Protein AF-A0A6A5T5K8-F1 (afdb_monomer)

Sequence (787 aa):
MLSRQLSQASSWRRAPLCLFCSVQRQSQPPQCRLFGATATLLKRPLRAPKVLKVRKTPSKVSSGTPVDAQEKPIHGKTVRKGSSRPLVVSAESAQLADNPLDPQEDVLDKEEVEDGDELHEEDDGKCDPSQPTSLKNALLGGMKERKKRGDKAREKLEISVLYPEHLNFEPVDVDKPPVPMLSYGLDRVLFNPGVYRLQDPRSRVYNFDPYLERIMPVDEFDFDALSEYKTSSKDEDLLALTRRIGAKFTGSTSSMSGILQHFHFVLSNFRKLNHKMLSREFPDPSGRFSKITTGPSAVFLRHKDGVYAIDADKSYDRPNIMSWLGHSLEKLLTTERAEFERYRRSSPDKAPAEDNASRCYHYSKQGSIMMRSQLDAIDPRLPGTGVFDLKTRAVISIRMNHKEHKEGAGYQLRHALGEWESFEREFYDMTRATLLKYSLQVRMGRMDGIFIAYHNIERIFGFQYLSLSEIDAVLHGQKESRLGDQEFKLSIGLVDELLAKATAQFPDTSLRLHFESREGKTPFMYVFAEPVTEDQADEIQNAGVAAQTEFARTVVGVGKDDPVVQAVWQDIQDDVDEQVGEEQGRTPVPDMSSEEVIQQEVAPTSSEGLSEETDQKATSTSDELEAKPVSEGPLMGWTLTVRSLVNGGYVDRPENFEDSDEWKIEYHIKDIPEETRWKLYNALKERRRQLIGQDDEEANKSLKHYRDLIQRYSDRGRKWRKQQDEMNEEKGVQMYRPLGPGSDAAEAVQECVTKEVEEDKVDTTAGESLSQEKKEEVLEGLPASPS

Organism: NCBI:txid706981

InterPro domains:
  IPR013943 Mitochondrial protein Pet127 [PF08634] (229-499)
  IPR013943 Mitochondrial protein Pet127 [PTHR31014] (131-743)

Radius of gyration: 40.91 Å; Cα contacts (8 Å, |Δi|>4): 961; chains: 1; bounding box: 103×145×137 Å

Foldseek 3Di:
DDDDDDDDDDDDDDDDDDDDDDDDDDDDDDDDDDDDDDDDDDDDDDDDDDDDDDDDDDDDDDDDDDDDDDDDDDDDDDDDDDDDDDDDDDDDDDDDDDDDDDDDDDDDDDDDDDDDDDDDDDDDDDDDDDDDDDCVVVPPDDDDDDPPPDDPPDDDFDKDWFFLVPWDWFWDDDDADDFFAFPQPCVVQAPDAAWFFQADLPPRAGATDPVQFFADALQQFQCVLEDDDDFQVRDVVQVVSLVVVQFQEEGELVQVLLLLLQLLCQQFLQDFFDPVVADPQAPPQGSAADPLSQAKFKWKQDFDPSHTYTGGQCLQPAAFPQVSSFVLVLCVRRDDPVQSSLRGPPDPNHHHRDDPSNWTWIWIDIDSYIYIATFSHADPVFPDRRTAAEGEQADPLCVLPRPVLVLLLLFACPDCHHCGSHPSVSVSNCLRYPLSSQLSNCLRRVHQWYKYFYHSNRTTGTIHTDGNQNSCCGSVVGSPCVQVNSSSSVSVVVVSVVVVVLCVVPPSFMWMKMKHWDNDPFIKMKIKTDTDHPVRSCCSNCVNVVSNVVCCCPRSVPCVPPVVVVVVVVVVVVVVVVVVVVVVPDDDDDDDDDDDDDDDDDDDDDDDDDDDDDDDDDDDDDDDDDDQDDPPHDMWMKMKGKWKAKPNRTDSHDHPDDPPITIMMIMGIGTDDPSCRVVVVVVSVVSSCVNSVDDVVVSCVVCVVVSVVSSVSSVVSNVVVVVVVVVCVVVDHHHDADCDPPGPVVVVVVVVVVVVVVVVVVVVVVPPDDDDDDDDDDDDDDDDDDD

pLDDT: mean 72.02, std 28.03, range [21.67, 98.31]

Structure (mmCIF, N/CA/C/O backbone):
data_AF-A0A6A5T5K8-F1
#
_entry.id   AF-A0A6A5T5K8-F1
#
loop_
_atom_site.group_PDB
_atom_site.id
_atom_site.type_symbol
_atom_site.label_atom_id
_atom_site.label_alt_id
_atom_site.label_comp_id
_atom_site.label_asym_id
_atom_site.label_entity_id
_atom_site.label_seq_id
_atom_site.pdbx_PDB_ins_code
_atom_site.Cartn_x
_atom_site.Cartn_y
_atom_site.Cartn_z
_atom_site.occupancy
_atom_site.B_iso_or_equiv
_atom_site.auth_seq_id
_atom_site.auth_comp_id
_atom_site.auth_asym_id
_atom_site.auth_atom_id
_atom_site.pdbx_PDB_model_num
ATOM 1 N N . MET A 1 1 ? 69.505 -18.393 -23.693 1.00 33.72 1 MET A N 1
ATOM 2 C CA . MET A 1 1 ? 69.327 -19.543 -24.611 1.00 33.72 1 MET A CA 1
ATOM 3 C C . MET A 1 1 ? 68.906 -20.738 -23.778 1.00 33.72 1 MET A C 1
ATOM 5 O O . MET A 1 1 ? 69.451 -20.846 -22.689 1.00 33.72 1 MET A O 1
ATOM 9 N N . LEU A 1 2 ? 68.040 -21.617 -24.311 1.00 33.41 2 LEU A N 1
ATOM 10 C CA . LEU A 1 2 ? 67.571 -22.870 -23.679 1.00 33.41 2 LEU A CA 1
ATOM 11 C C . LEU A 1 2 ? 66.758 -22.656 -22.372 1.00 33.41 2 LEU A C 1
ATOM 13 O O . LEU A 1 2 ? 66.927 -21.645 -21.702 1.00 33.41 2 LEU A O 1
ATOM 17 N N . SER A 1 3 ? 65.815 -23.521 -21.984 1.00 33.16 3 SER A N 1
ATOM 18 C CA . SER A 1 3 ? 65.197 -24.680 -22.663 1.00 33.16 3 SER A CA 1
ATOM 19 C C . SER A 1 3 ? 63.711 -24.808 -22.269 1.00 33.16 3 SER A C 1
ATOM 21 O O . SER A 1 3 ? 63.266 -24.244 -21.273 1.00 33.16 3 SER A O 1
ATOM 23 N N . ARG A 1 4 ? 62.926 -25.555 -23.061 1.00 40.19 4 ARG A N 1
ATOM 24 C CA . ARG A 1 4 ? 61.557 -25.975 -22.702 1.00 40.19 4 ARG A CA 1
ATOM 25 C C . ARG A 1 4 ? 61.596 -27.089 -21.651 1.00 40.19 4 ARG A C 1
ATOM 27 O O . ARG A 1 4 ? 62.440 -27.972 -21.776 1.00 40.19 4 ARG A O 1
ATOM 34 N N . GLN A 1 5 ? 60.555 -27.188 -20.823 1.00 34.19 5 GLN A N 1
ATOM 35 C CA . GLN A 1 5 ? 59.871 -28.475 -20.636 1.00 34.19 5 GLN A CA 1
ATOM 36 C C . GLN A 1 5 ? 58.408 -28.302 -20.200 1.00 34.19 5 GLN A C 1
ATOM 38 O O . GLN A 1 5 ? 58.062 -27.362 -19.492 1.00 34.19 5 GLN A O 1
ATOM 43 N N . LEU A 1 6 ? 57.562 -29.217 -20.674 1.00 33.34 6 LEU A N 1
ATOM 44 C CA . LEU A 1 6 ? 56.186 -29.443 -20.227 1.00 33.34 6 LEU A CA 1
ATOM 45 C C . LEU A 1 6 ? 56.184 -30.683 -19.324 1.00 33.34 6 LEU A C 1
ATOM 47 O O . LEU A 1 6 ? 56.977 -31.598 -19.551 1.00 33.34 6 LEU A O 1
ATOM 51 N N . SER A 1 7 ? 55.249 -30.760 -18.382 1.00 31.09 7 SER A N 1
ATOM 52 C CA . SER A 1 7 ? 54.878 -32.003 -17.699 1.00 31.09 7 SER A CA 1
ATOM 53 C C . SER A 1 7 ? 53.368 -32.227 -17.830 1.00 31.09 7 SER A C 1
ATOM 55 O O . SER A 1 7 ? 52.586 -31.279 -17.886 1.00 31.09 7 SER A O 1
ATOM 57 N N . GLN A 1 8 ? 52.968 -33.487 -17.997 1.00 31.59 8 GLN A N 1
ATOM 58 C CA . GLN A 1 8 ? 51.622 -33.867 -18.435 1.00 31.59 8 GLN A CA 1
ATOM 59 C C . GLN A 1 8 ? 50.711 -34.235 -17.258 1.00 31.59 8 GLN A C 1
ATOM 61 O O . GLN A 1 8 ? 51.173 -34.710 -16.220 1.00 31.59 8 GLN A O 1
ATOM 66 N N . ALA A 1 9 ? 49.399 -34.097 -17.459 1.00 29.67 9 ALA A N 1
ATOM 67 C CA . ALA A 1 9 ? 48.412 -34.783 -16.633 1.00 29.67 9 ALA A CA 1
ATOM 68 C C . ALA A 1 9 ? 48.473 -36.305 -16.872 1.00 29.67 9 ALA A C 1
ATOM 70 O O . ALA A 1 9 ? 48.787 -36.755 -17.975 1.00 29.67 9 ALA A O 1
ATOM 71 N N . SER A 1 10 ? 48.125 -37.096 -15.856 1.00 31.12 10 SER A N 1
ATOM 72 C CA . SER A 1 10 ? 47.942 -38.549 -15.969 1.00 31.12 10 SER A CA 1
ATOM 73 C C . SER A 1 10 ? 46.490 -38.931 -15.668 1.00 31.12 10 SER A C 1
ATOM 75 O O . SER A 1 10 ? 45.749 -38.161 -15.059 1.00 31.12 10 SER A O 1
ATOM 77 N N . SER A 1 11 ? 46.054 -40.089 -16.166 1.00 29.77 11 SER A N 1
ATOM 78 C CA . SER A 1 11 ? 44.637 -40.462 -16.248 1.00 29.77 11 SER A CA 1
ATOM 79 C C . SER A 1 11 ? 44.359 -41.825 -15.622 1.00 29.77 11 SER A C 1
ATOM 81 O O . SER A 1 11 ? 45.166 -42.742 -15.744 1.00 29.77 11 SER A O 1
ATOM 83 N N . TRP A 1 12 ? 43.193 -41.962 -14.988 1.00 28.59 12 TRP A N 1
ATOM 84 C CA . TRP A 1 12 ? 42.641 -43.234 -14.515 1.00 28.59 12 TRP A CA 1
ATOM 85 C C . TRP A 1 12 ? 41.161 -43.319 -14.917 1.00 28.59 12 TRP A C 1
ATOM 87 O O . TRP A 1 12 ? 40.440 -42.321 -14.874 1.00 28.59 12 TRP A O 1
ATOM 97 N N . ARG A 1 13 ? 40.704 -44.499 -15.357 1.00 30.45 13 ARG A N 1
ATOM 98 C CA . ARG A 1 13 ? 39.344 -44.744 -15.872 1.00 30.45 13 ARG A CA 1
ATOM 99 C C . ARG A 1 13 ? 38.717 -45.973 -15.203 1.00 30.45 13 ARG A C 1
ATOM 101 O O . ARG A 1 13 ? 39.312 -47.032 -15.319 1.00 30.45 13 ARG A O 1
ATOM 108 N N . ARG A 1 14 ? 37.458 -45.825 -14.746 1.00 33.59 14 ARG A N 1
ATOM 109 C CA . ARG A 1 14 ? 36.351 -46.826 -14.765 1.00 33.59 14 ARG A CA 1
ATOM 110 C C . ARG A 1 14 ? 36.544 -48.157 -13.982 1.00 33.59 14 ARG A C 1
ATOM 112 O O . ARG A 1 14 ? 37.650 -48.643 -13.842 1.00 33.59 14 ARG A O 1
ATOM 119 N N . ALA A 1 15 ? 35.504 -48.846 -13.488 1.00 32.66 15 ALA A N 1
ATOM 120 C CA . ALA A 1 15 ? 34.090 -48.483 -13.263 1.00 32.66 15 ALA A CA 1
ATOM 121 C C . ALA A 1 15 ? 33.456 -49.364 -12.129 1.00 32.66 15 ALA A C 1
ATOM 123 O O . ALA A 1 15 ? 34.042 -49.372 -11.053 1.00 32.66 15 ALA A O 1
ATOM 124 N N . PRO A 1 16 ? 32.270 -50.007 -12.254 1.00 45.50 16 PRO A N 1
ATOM 125 C CA . PRO A 1 16 ? 31.038 -49.515 -11.609 1.00 45.50 16 PRO A CA 1
ATOM 126 C C . PRO A 1 16 ? 30.332 -50.517 -10.665 1.00 45.50 16 PRO A C 1
ATOM 128 O O . PRO A 1 16 ? 30.517 -51.722 -10.805 1.00 45.50 16 PRO A O 1
ATOM 131 N N . LEU A 1 17 ? 29.408 -50.043 -9.808 1.00 32.22 17 LEU A N 1
ATOM 132 C CA . LEU A 1 17 ? 28.395 -50.897 -9.154 1.00 32.22 17 LEU A CA 1
ATOM 133 C C . LEU A 1 17 ? 27.017 -50.223 -8.961 1.00 32.22 17 LEU A C 1
ATOM 135 O O . LEU A 1 17 ? 26.934 -49.060 -8.586 1.00 32.22 17 LEU A O 1
ATOM 139 N N . CYS A 1 18 ? 25.978 -51.030 -9.218 1.00 28.25 18 CYS A N 1
ATOM 140 C CA . CYS A 1 18 ? 24.534 -50.948 -8.923 1.00 28.25 18 CYS A CA 1
ATOM 141 C C . CYS A 1 18 ? 23.799 -49.612 -8.676 1.00 28.25 18 CYS A C 1
ATOM 143 O O . CYS A 1 18 ? 23.981 -48.936 -7.667 1.00 28.25 18 CYS A O 1
ATOM 145 N N . LEU A 1 19 ? 22.755 -49.412 -9.491 1.00 35.38 19 LEU A N 1
ATOM 146 C CA . LEU A 1 19 ? 21.470 -48.840 -9.063 1.00 35.38 19 LEU A CA 1
ATOM 147 C C . LEU A 1 19 ? 20.603 -49.920 -8.372 1.00 35.38 19 LEU A C 1
ATOM 149 O O . LEU A 1 19 ? 20.843 -51.108 -8.562 1.00 35.38 19 LEU A O 1
ATOM 153 N N . PHE A 1 20 ? 19.576 -49.488 -7.627 1.00 34.06 20 PHE A N 1
ATOM 154 C CA . PHE A 1 20 ? 18.622 -50.305 -6.848 1.00 34.06 20 PHE A CA 1
ATOM 155 C C . PHE A 1 20 ? 19.207 -51.152 -5.701 1.00 34.06 20 PHE A C 1
ATOM 157 O O . PHE A 1 20 ? 19.535 -52.322 -5.877 1.00 34.06 20 PHE A O 1
ATOM 164 N N . CYS A 1 21 ? 19.176 -50.605 -4.475 1.00 30.98 21 CYS A N 1
ATOM 165 C CA . CYS A 1 21 ? 18.916 -51.406 -3.272 1.00 30.98 21 CYS A CA 1
ATOM 166 C C . CYS A 1 21 ? 18.447 -50.556 -2.070 1.00 30.98 21 CYS A C 1
ATOM 168 O O . CYS A 1 21 ? 19.047 -49.529 -1.770 1.00 30.98 21 CYS A O 1
ATOM 170 N N . SER A 1 22 ? 17.446 -51.063 -1.336 1.00 30.62 22 SER A N 1
ATOM 171 C CA . SER A 1 22 ? 16.979 -50.652 0.011 1.00 30.62 22 SER A CA 1
ATOM 172 C C . SER A 1 22 ? 16.434 -49.226 0.259 1.00 30.62 22 SER A C 1
ATOM 174 O O . SER A 1 22 ? 16.954 -48.214 -0.193 1.00 30.62 22 SER A O 1
ATOM 176 N N . VAL A 1 23 ? 15.367 -49.184 1.065 1.00 32.12 23 VAL A N 1
ATOM 177 C CA . VAL A 1 23 ? 14.589 -48.018 1.526 1.00 32.12 23 VAL A CA 1
ATOM 178 C C . VAL A 1 23 ? 14.721 -47.892 3.062 1.00 32.12 23 VAL A C 1
ATOM 180 O O . VAL A 1 23 ? 15.108 -48.857 3.713 1.00 32.12 23 VAL A O 1
ATOM 183 N N . GLN A 1 24 ? 14.342 -46.735 3.632 1.00 31.78 24 GLN A N 1
ATOM 184 C CA . GLN A 1 24 ? 14.174 -46.440 5.075 1.00 31.78 24 GLN A CA 1
ATOM 185 C C . GLN A 1 24 ? 15.431 -46.402 5.976 1.00 31.78 24 GLN A C 1
ATOM 187 O O . GLN A 1 24 ? 15.902 -47.427 6.462 1.00 31.78 24 GLN A O 1
ATOM 192 N N . ARG A 1 25 ? 15.796 -45.186 6.423 1.00 27.94 25 ARG A N 1
ATOM 193 C CA . ARG A 1 25 ? 15.703 -44.780 7.849 1.00 27.94 25 ARG A CA 1
ATOM 194 C C . ARG A 1 25 ? 15.870 -43.263 8.044 1.00 27.94 25 ARG A C 1
ATOM 196 O O . ARG A 1 25 ? 16.365 -42.572 7.162 1.00 27.94 25 ARG A O 1
ATOM 203 N N . GLN A 1 26 ? 15.417 -42.759 9.194 1.00 33.88 26 GLN A N 1
ATOM 204 C CA . GLN A 1 26 ? 15.513 -41.353 9.617 1.00 33.88 26 GLN A CA 1
ATOM 205 C C . GLN A 1 26 ? 16.795 -41.107 10.434 1.00 33.88 26 GLN A C 1
ATOM 207 O O . GLN A 1 26 ? 17.109 -41.936 11.287 1.00 33.88 26 GLN A O 1
ATOM 212 N N . SER A 1 27 ? 17.443 -39.941 10.287 1.00 30.08 27 SER A N 1
ATOM 213 C CA . SER A 1 27 ? 18.261 -39.322 11.354 1.00 30.08 27 SER A CA 1
ATOM 214 C C . SER A 1 27 ? 18.699 -37.879 11.033 1.00 30.08 27 SER A C 1
ATOM 216 O O . SER A 1 27 ? 19.443 -37.683 10.082 1.00 30.08 27 SER A O 1
ATOM 218 N N . GLN A 1 28 ? 18.251 -36.934 11.872 1.00 30.20 28 GLN A N 1
ATOM 219 C CA . GLN A 1 28 ? 18.865 -35.675 12.368 1.00 30.20 28 GLN A CA 1
ATOM 220 C C . GLN A 1 28 ? 19.813 -34.790 11.497 1.00 30.20 28 GLN A C 1
ATOM 222 O O . GLN A 1 28 ? 20.666 -35.289 10.769 1.00 30.20 28 GLN A O 1
ATOM 227 N N . PRO A 1 29 ? 19.754 -33.445 11.655 1.00 33.12 29 PRO A N 1
ATOM 228 C CA . PRO A 1 29 ? 20.655 -32.501 10.981 1.00 33.12 29 PRO A CA 1
ATOM 229 C C . PRO A 1 29 ? 22.075 -32.459 11.597 1.00 33.12 29 PRO A C 1
ATOM 231 O O . PRO A 1 29 ? 22.244 -32.733 12.788 1.00 33.12 29 PRO A O 1
ATOM 234 N N . PRO A 1 30 ? 23.111 -32.076 10.823 1.00 32.91 30 PRO A N 1
ATOM 235 C CA . PRO A 1 30 ? 24.502 -32.096 11.278 1.00 32.91 30 PRO A CA 1
ATOM 236 C C . PRO A 1 30 ? 24.889 -30.884 12.144 1.00 32.91 30 PRO A C 1
ATOM 238 O O . PRO A 1 30 ? 24.708 -29.731 11.758 1.00 32.91 30 PRO A O 1
ATOM 241 N N . GLN A 1 31 ? 25.533 -31.145 13.285 1.00 31.05 31 GLN A N 1
ATOM 242 C CA . GLN A 1 31 ? 26.198 -30.122 14.099 1.00 31.05 31 GLN A CA 1
ATOM 243 C C . GLN A 1 31 ? 27.603 -29.810 13.551 1.00 31.05 31 GLN A C 1
ATOM 245 O O . GLN A 1 31 ? 28.507 -30.646 13.630 1.00 31.05 31 GLN A O 1
ATOM 250 N N . CYS A 1 32 ? 27.829 -28.591 13.054 1.00 30.55 32 CYS A N 1
ATOM 251 C CA . CYS A 1 32 ? 29.170 -28.132 12.678 1.00 30.55 32 CYS A CA 1
ATOM 252 C C . CYS A 1 32 ? 30.007 -27.793 13.924 1.00 30.55 32 CYS A C 1
ATOM 254 O O . CYS A 1 32 ? 29.719 -26.834 14.638 1.00 30.55 32 CYS A O 1
ATOM 256 N N . ARG A 1 33 ? 31.069 -28.567 14.177 1.00 27.36 33 ARG A N 1
ATOM 257 C CA . ARG A 1 33 ? 32.023 -28.316 15.272 1.00 27.36 33 ARG A CA 1
ATOM 258 C C . ARG A 1 33 ? 33.012 -27.204 14.914 1.00 27.36 33 ARG A C 1
ATOM 260 O O . ARG A 1 33 ? 33.496 -27.145 13.786 1.00 27.36 33 ARG A O 1
ATOM 267 N N . LEU A 1 34 ? 33.379 -26.385 15.901 1.00 29.38 34 LEU A N 1
ATOM 268 C CA . LEU A 1 34 ? 34.526 -25.482 15.794 1.00 29.38 34 LEU A CA 1
ATOM 269 C C . LEU A 1 34 ? 35.836 -26.287 15.781 1.00 29.38 34 LEU A C 1
ATOM 271 O O . LEU A 1 34 ? 35.976 -27.263 16.519 1.00 29.38 34 LEU A O 1
ATOM 275 N N . PHE A 1 35 ? 36.818 -25.821 15.008 1.00 29.34 35 PHE A N 1
ATOM 276 C CA . PHE A 1 35 ? 38.220 -26.222 15.146 1.00 29.34 35 PHE A CA 1
ATOM 277 C C . PHE A 1 35 ? 38.994 -25.168 15.946 1.00 29.34 35 PHE A C 1
ATOM 279 O O . PHE A 1 35 ? 38.789 -23.968 15.767 1.00 29.34 35 PHE A O 1
ATOM 286 N N . GLY A 1 36 ? 39.903 -25.619 16.810 1.00 26.50 36 GLY A N 1
ATOM 287 C CA . GLY A 1 36 ? 40.754 -24.769 17.641 1.00 26.50 36 GLY A CA 1
ATOM 288 C C . GLY A 1 36 ? 41.979 -25.523 18.166 1.00 26.50 36 GLY A C 1
ATOM 289 O O . GLY A 1 36 ? 42.079 -26.735 17.986 1.00 26.50 36 GLY A O 1
ATOM 290 N N . ALA A 1 37 ? 42.872 -24.785 18.840 1.00 28.83 37 ALA A N 1
ATOM 291 C CA . ALA A 1 37 ? 44.265 -25.140 19.161 1.00 28.83 37 ALA A CA 1
ATOM 292 C C . ALA A 1 37 ? 45.217 -25.112 17.934 1.00 28.83 37 ALA A C 1
ATOM 294 O O . ALA A 1 37 ? 44.794 -25.344 16.808 1.00 28.83 37 ALA A O 1
ATOM 295 N N . THR A 1 38 ? 46.508 -24.779 18.073 1.00 30.12 38 THR A N 1
ATOM 296 C CA . THR A 1 38 ? 47.337 -24.644 19.293 1.00 30.12 38 THR A CA 1
ATOM 297 C C . THR A 1 38 ? 47.999 -23.266 19.471 1.00 30.12 38 THR A C 1
ATOM 299 O O . THR A 1 38 ? 48.244 -22.538 18.513 1.00 30.12 38 THR A O 1
ATOM 302 N N . ALA A 1 39 ? 48.346 -22.940 20.720 1.00 28.47 39 ALA A N 1
ATOM 303 C CA . ALA A 1 39 ? 49.230 -21.829 21.107 1.00 28.47 39 ALA A CA 1
ATOM 304 C C . ALA A 1 39 ? 50.730 -22.236 20.952 1.00 28.47 39 ALA A C 1
ATOM 306 O O . ALA A 1 39 ? 50.993 -23.339 20.478 1.00 28.47 39 ALA A O 1
ATOM 307 N N . THR A 1 40 ? 51.788 -21.470 21.270 1.00 29.25 40 THR A N 1
ATOM 308 C CA . THR A 1 40 ? 52.002 -20.161 21.945 1.00 29.25 40 THR A CA 1
ATOM 309 C C . THR A 1 40 ? 53.419 -19.656 21.578 1.00 29.25 40 THR A C 1
ATOM 311 O O . THR A 1 40 ? 54.244 -20.499 21.241 1.00 29.25 40 THR A O 1
ATOM 314 N N . LEU A 1 41 ? 53.772 -18.363 21.764 1.00 28.30 41 LEU A N 1
ATOM 315 C CA . LEU A 1 41 ? 55.014 -17.931 22.473 1.00 28.30 41 LEU A CA 1
ATOM 316 C C . LEU A 1 41 ? 55.263 -16.399 22.524 1.00 28.30 41 LEU A C 1
ATOM 318 O O . LEU A 1 41 ? 55.021 -15.673 21.571 1.00 28.30 41 LEU A O 1
ATOM 322 N N . LEU A 1 42 ? 55.878 -15.983 23.644 1.00 29.80 42 LEU A N 1
ATOM 323 C CA . LEU A 1 42 ? 56.716 -14.789 23.902 1.00 29.80 42 LEU A CA 1
ATOM 324 C C . LEU A 1 42 ? 56.154 -13.349 23.788 1.00 29.80 42 LEU A C 1
ATOM 326 O O . LEU A 1 42 ? 55.878 -12.803 22.726 1.00 29.80 42 LEU A O 1
ATOM 330 N N . LYS A 1 43 ? 56.170 -12.669 24.946 1.00 29.31 43 LYS A N 1
ATOM 331 C CA . LYS A 1 43 ? 55.925 -11.228 25.150 1.00 29.31 43 LYS A CA 1
ATOM 332 C C . LYS A 1 43 ? 57.154 -10.376 24.775 1.00 29.31 43 LYS A C 1
ATOM 334 O O . LYS A 1 43 ? 58.262 -10.722 25.183 1.00 29.31 43 LYS A O 1
ATOM 339 N N . ARG A 1 44 ? 56.956 -9.183 24.191 1.00 28.89 44 ARG A N 1
ATOM 340 C CA . ARG A 1 44 ? 57.800 -7.977 24.418 1.00 28.89 44 ARG A CA 1
ATOM 341 C C . ARG A 1 44 ? 57.061 -6.687 23.990 1.00 28.89 44 ARG A C 1
ATOM 343 O O . ARG A 1 44 ? 56.252 -6.759 23.070 1.00 28.89 44 ARG A O 1
ATOM 350 N N . PRO A 1 45 ? 57.280 -5.532 24.655 1.00 32.22 45 PRO A N 1
ATOM 351 C CA . PRO A 1 45 ? 56.437 -4.344 24.486 1.00 32.22 45 PRO A CA 1
ATOM 352 C C . PRO A 1 45 ? 56.870 -3.420 23.336 1.00 32.22 45 PRO A C 1
ATOM 354 O O . PRO A 1 45 ? 58.041 -3.369 22.952 1.00 32.22 45 PRO A O 1
ATOM 357 N N . LEU A 1 46 ? 55.913 -2.637 22.833 1.00 29.25 46 LEU A N 1
ATOM 358 C CA . LEU A 1 46 ? 56.104 -1.647 21.770 1.00 29.25 46 LEU A CA 1
ATOM 359 C C . LEU A 1 46 ? 56.948 -0.445 22.233 1.00 29.25 46 LEU A C 1
ATOM 361 O O . LEU A 1 46 ? 56.712 0.134 23.292 1.00 29.25 46 LEU A O 1
ATOM 365 N N . ARG A 1 47 ? 57.897 -0.018 21.390 1.00 25.75 47 ARG A N 1
ATOM 366 C CA . ARG A 1 47 ? 58.566 1.291 21.485 1.00 25.75 47 ARG A CA 1
ATOM 367 C C . ARG A 1 47 ? 57.905 2.275 20.522 1.00 25.75 47 ARG A C 1
ATOM 369 O O . ARG A 1 47 ? 57.743 1.956 19.348 1.00 25.75 47 ARG A O 1
ATOM 376 N N . ALA A 1 48 ? 57.620 3.489 20.986 1.00 34.12 48 ALA A N 1
ATOM 377 C CA . ALA A 1 48 ? 57.184 4.577 20.113 1.00 34.12 48 ALA A CA 1
ATOM 378 C C . ALA A 1 48 ? 58.324 5.037 19.170 1.00 34.12 48 ALA A C 1
ATOM 380 O O . ALA A 1 48 ? 59.462 5.205 19.631 1.00 34.12 48 ALA A O 1
ATOM 381 N N . PRO A 1 49 ? 58.054 5.284 17.873 1.00 29.66 49 PRO A N 1
ATOM 382 C CA . PRO A 1 49 ? 59.031 5.863 16.957 1.00 29.66 49 PRO A CA 1
ATOM 383 C C . PRO A 1 49 ? 59.196 7.369 17.217 1.00 29.66 49 PRO A C 1
ATOM 385 O O . PRO A 1 49 ? 58.224 8.120 17.281 1.00 29.66 49 PRO A O 1
ATOM 388 N N . LYS A 1 50 ? 60.444 7.831 17.349 1.00 26.98 50 LYS A N 1
ATOM 389 C CA . LYS A 1 50 ? 60.769 9.263 17.444 1.00 26.98 50 LYS A CA 1
ATOM 390 C C . LYS A 1 50 ? 60.873 9.895 16.056 1.00 26.98 50 LYS A C 1
ATOM 392 O O . LYS A 1 50 ? 61.352 9.265 15.117 1.00 26.98 50 LYS A O 1
ATOM 397 N N . VAL A 1 51 ? 60.533 11.182 15.972 1.00 29.50 51 VAL A N 1
ATOM 398 C CA . VAL A 1 51 ? 60.855 12.048 14.825 1.00 29.50 51 VAL A CA 1
ATOM 399 C C . VAL A 1 51 ? 62.359 12.004 14.539 1.00 29.50 51 VAL A C 1
ATOM 401 O O . VAL A 1 51 ? 63.166 12.252 15.437 1.00 29.50 51 VAL A O 1
ATOM 404 N N . LEU A 1 52 ? 62.736 11.770 13.279 1.00 26.11 52 LEU A N 1
ATOM 405 C CA . LEU A 1 52 ? 64.120 11.845 12.813 1.00 26.11 52 LEU A CA 1
ATOM 406 C C . LEU A 1 52 ? 64.225 12.742 11.573 1.00 26.11 52 LEU A C 1
ATOM 408 O O . LEU A 1 52 ? 63.532 12.550 10.579 1.00 26.11 52 LEU A O 1
ATOM 412 N N . LYS A 1 53 ? 65.097 13.751 11.656 1.00 26.08 53 LYS A N 1
ATOM 413 C CA . LYS A 1 53 ? 65.413 14.679 10.562 1.00 26.08 53 LYS A CA 1
ATOM 414 C C . LYS A 1 53 ? 66.538 14.095 9.708 1.00 26.08 53 LYS A C 1
ATOM 416 O O . LYS A 1 53 ? 67.542 13.660 10.264 1.00 26.08 53 LYS A O 1
ATOM 421 N N . VAL A 1 54 ? 66.443 14.225 8.386 1.00 27.84 54 VAL A N 1
ATOM 422 C CA . VAL A 1 54 ? 67.582 14.060 7.462 1.00 27.84 54 VAL A CA 1
ATOM 423 C C . VAL A 1 54 ? 67.895 15.415 6.814 1.00 27.84 54 VAL A C 1
ATOM 425 O O . VAL A 1 54 ? 66.995 16.222 6.581 1.00 27.84 54 VAL A O 1
ATOM 428 N N . ARG A 1 55 ? 69.181 15.715 6.583 1.00 24.64 55 ARG A N 1
ATOM 429 C CA . ARG A 1 55 ? 69.667 17.013 6.080 1.00 24.64 55 ARG A CA 1
ATOM 430 C C . ARG A 1 55 ? 70.411 16.869 4.742 1.00 24.64 55 ARG A C 1
ATOM 432 O O . ARG A 1 55 ? 71.453 16.237 4.700 1.00 24.64 55 ARG A O 1
ATOM 439 N N . LYS A 1 56 ? 69.934 17.629 3.747 1.00 27.08 56 LYS A N 1
ATOM 440 C CA . LYS A 1 56 ? 70.702 18.432 2.766 1.00 27.08 56 LYS A CA 1
ATOM 441 C C . LYS A 1 56 ? 71.749 17.785 1.813 1.00 27.08 56 LYS A C 1
ATOM 443 O O . LYS A 1 56 ? 72.901 17.648 2.200 1.00 27.08 56 LYS A O 1
ATOM 448 N N . THR A 1 57 ? 71.402 17.812 0.509 1.00 25.11 57 THR A N 1
ATOM 449 C CA . THR A 1 57 ? 72.197 18.356 -0.648 1.00 25.11 57 THR A CA 1
ATOM 450 C C . THR A 1 57 ? 73.522 17.674 -1.064 1.00 25.11 57 THR A C 1
ATOM 452 O O . THR A 1 57 ? 74.059 16.916 -0.265 1.00 25.11 57 THR A O 1
ATOM 455 N N . PRO A 1 58 ? 74.131 17.987 -2.244 1.00 41.28 58 PRO A N 1
ATOM 456 C CA . PRO A 1 58 ? 73.727 18.861 -3.378 1.00 41.28 58 PRO A CA 1
ATOM 457 C C . PRO A 1 58 ? 73.534 18.041 -4.702 1.00 41.28 58 PRO A C 1
ATOM 459 O O . PRO A 1 58 ? 73.369 16.836 -4.591 1.00 41.28 58 PRO A O 1
ATOM 462 N N . SER A 1 59 ? 73.484 18.537 -5.959 1.00 26.03 59 SER A N 1
ATOM 463 C CA . SER A 1 59 ? 73.854 19.818 -6.617 1.00 26.03 59 SER A CA 1
ATOM 464 C C . SER A 1 59 ? 73.215 20.000 -8.029 1.00 26.03 59 SER A C 1
ATOM 466 O O . SER A 1 59 ? 73.030 19.003 -8.705 1.00 26.03 59 SER A O 1
ATOM 468 N N . LYS A 1 60 ? 73.010 21.273 -8.463 1.00 27.72 60 LYS A N 1
ATOM 469 C CA . LYS A 1 60 ? 73.185 21.906 -9.824 1.00 27.72 60 LYS A CA 1
ATOM 470 C C . LYS A 1 60 ? 72.580 21.230 -11.104 1.00 27.72 60 LYS A C 1
ATOM 472 O O . LYS A 1 60 ? 72.441 20.025 -11.148 1.00 27.72 60 LYS A O 1
ATOM 477 N N . VAL A 1 61 ? 72.220 21.897 -12.222 1.00 26.95 61 VAL A N 1
ATOM 478 C CA . VAL A 1 61 ? 72.506 23.232 -12.839 1.00 26.95 61 VAL A CA 1
ATOM 479 C C . VAL A 1 61 ? 71.196 23.889 -13.393 1.00 26.95 61 VAL A C 1
ATOM 481 O O . VAL A 1 61 ? 70.141 23.268 -13.366 1.00 26.95 61 VAL A O 1
ATOM 484 N N . SER A 1 62 ? 71.265 25.154 -13.846 1.00 28.12 62 SER A N 1
ATOM 485 C CA . SER A 1 62 ? 70.246 26.007 -14.521 1.00 28.12 62 SER A CA 1
ATOM 486 C C . SER A 1 62 ? 69.835 25.536 -15.946 1.00 28.12 62 SER A C 1
ATOM 488 O O . SER A 1 62 ? 70.351 24.517 -16.389 1.00 28.12 62 SER A O 1
ATOM 490 N N . SER A 1 63 ? 68.966 26.182 -16.754 1.00 28.66 63 SER A N 1
ATOM 491 C CA . SER A 1 63 ? 68.403 27.567 -16.863 1.00 28.66 63 SER A CA 1
ATOM 492 C C . SER A 1 63 ? 67.113 27.573 -17.732 1.00 28.66 63 SER A C 1
ATOM 494 O O . SER A 1 63 ? 66.917 26.612 -18.464 1.00 28.66 63 SER A O 1
ATOM 496 N N . GLY A 1 64 ? 66.239 28.596 -17.791 1.00 26.59 64 GLY A N 1
ATOM 497 C CA . GLY A 1 64 ? 66.186 29.918 -17.132 1.00 26.59 64 GLY A CA 1
ATOM 498 C C . GLY A 1 64 ? 64.937 30.753 -17.541 1.00 26.59 64 GLY A C 1
ATOM 499 O O . GLY A 1 64 ? 64.257 30.409 -18.501 1.00 26.59 64 GLY A O 1
ATOM 500 N N . THR A 1 65 ? 64.639 31.817 -16.781 1.00 26.70 65 THR A N 1
ATOM 501 C CA . THR A 1 65 ? 63.513 32.800 -16.891 1.00 26.70 65 THR A CA 1
ATOM 502 C C . THR A 1 65 ? 63.926 34.075 -17.689 1.00 26.70 65 THR A C 1
ATOM 504 O O . THR A 1 65 ? 65.007 33.991 -18.278 1.00 26.70 65 THR A O 1
ATOM 507 N N . PRO A 1 66 ? 63.211 35.247 -17.753 1.00 46.03 66 PRO A N 1
ATOM 508 C CA . PRO A 1 66 ? 62.025 35.806 -17.032 1.00 46.03 66 PRO A CA 1
ATOM 509 C C . PRO A 1 66 ? 60.834 36.174 -17.976 1.00 46.03 66 PRO A C 1
ATOM 511 O O . PRO A 1 66 ? 60.844 35.723 -19.115 1.00 46.03 66 PRO A O 1
ATOM 514 N N . VAL A 1 67 ? 59.709 36.823 -17.607 1.00 30.56 67 VAL A N 1
ATOM 515 C CA . VAL A 1 67 ? 59.422 38.183 -17.042 1.00 30.56 67 VAL A CA 1
ATOM 516 C C . VAL A 1 67 ? 57.906 38.241 -16.701 1.00 30.56 67 VAL A C 1
ATOM 518 O O . VAL A 1 67 ? 57.136 37.675 -17.471 1.00 30.56 67 VAL A O 1
ATOM 521 N N . ASP A 1 68 ? 57.352 38.915 -15.677 1.00 28.17 68 ASP A N 1
ATOM 522 C CA . ASP A 1 68 ? 57.847 39.351 -14.348 1.00 28.17 68 ASP A CA 1
ATOM 523 C C . ASP A 1 68 ? 56.634 39.602 -13.381 1.00 28.17 68 ASP A C 1
ATOM 525 O O . ASP A 1 68 ? 55.675 38.833 -13.461 1.00 28.17 68 ASP A O 1
ATOM 529 N N . ALA A 1 69 ? 56.639 40.587 -12.455 1.00 29.05 69 ALA A N 1
ATOM 530 C CA . ALA A 1 69 ? 55.670 40.685 -11.330 1.00 29.05 69 ALA A CA 1
ATOM 531 C C . ALA A 1 69 ? 55.161 42.118 -10.938 1.00 29.05 69 ALA A C 1
ATOM 533 O O . ALA A 1 69 ? 55.208 43.030 -11.755 1.00 29.05 69 ALA A O 1
ATOM 534 N N . GLN A 1 70 ? 54.708 42.283 -9.667 1.00 30.62 70 GLN A N 1
ATOM 535 C CA . GLN A 1 70 ? 54.234 43.499 -8.930 1.00 30.62 70 GLN A CA 1
ATOM 536 C C . GLN A 1 70 ? 52.715 43.858 -9.024 1.00 30.62 70 GLN A C 1
ATOM 538 O O . GLN A 1 70 ? 52.109 43.666 -10.068 1.00 30.62 70 GLN A O 1
ATOM 543 N N . GLU A 1 71 ? 51.997 44.363 -7.989 1.00 28.23 71 GLU A N 1
ATOM 544 C CA . GLU A 1 71 ? 52.255 44.450 -6.523 1.00 28.23 71 GLU A CA 1
ATOM 545 C C . GLU A 1 71 ? 50.965 44.581 -5.640 1.00 28.23 71 GLU A C 1
ATOM 547 O O . GLU A 1 71 ? 49.857 44.318 -6.099 1.00 28.23 71 GLU A O 1
ATOM 552 N N . LYS A 1 72 ? 51.112 44.919 -4.340 1.00 27.42 72 LYS A N 1
ATOM 553 C CA . LYS A 1 72 ? 50.058 45.154 -3.300 1.00 27.42 72 LYS A CA 1
ATOM 554 C C . LYS A 1 72 ? 50.054 46.667 -2.902 1.00 27.42 72 LYS A C 1
ATOM 556 O O . LYS A 1 72 ? 50.694 47.415 -3.633 1.00 27.42 72 LYS A O 1
ATOM 561 N N . PRO A 1 73 ? 49.529 47.175 -1.746 1.00 41.22 73 PRO A N 1
ATOM 562 C CA . PRO A 1 73 ? 48.574 46.686 -0.723 1.00 41.22 73 PRO A CA 1
ATOM 563 C C . PRO A 1 73 ? 47.475 47.736 -0.341 1.00 41.22 73 PRO A C 1
ATOM 565 O O . PRO A 1 73 ? 47.328 48.751 -1.010 1.00 41.22 73 PRO A O 1
ATOM 568 N N . ILE A 1 74 ? 46.750 47.551 0.782 1.00 30.23 74 ILE A N 1
ATOM 569 C CA . ILE A 1 74 ? 45.862 48.569 1.409 1.00 30.23 74 ILE A CA 1
ATOM 570 C C . ILE A 1 74 ? 46.108 48.680 2.943 1.00 30.23 74 ILE A C 1
ATOM 572 O O . ILE A 1 74 ? 46.470 47.702 3.598 1.00 30.23 74 ILE A O 1
ATOM 576 N N . HIS A 1 75 ? 45.925 49.881 3.515 1.00 32.03 75 HIS A N 1
ATOM 577 C CA . HIS A 1 75 ? 45.810 50.218 4.958 1.00 32.03 75 HIS A CA 1
ATOM 578 C C . HIS A 1 75 ? 44.376 50.744 5.236 1.00 32.03 75 HIS A C 1
ATOM 580 O O . HIS A 1 75 ? 43.760 51.253 4.310 1.00 32.03 75 HIS A O 1
ATOM 586 N N . GLY A 1 76 ? 43.781 50.744 6.440 1.00 26.97 76 GLY A N 1
ATOM 587 C CA . GLY A 1 76 ? 44.166 50.282 7.788 1.00 26.97 76 GLY A CA 1
ATOM 588 C C . GLY A 1 76 ? 43.285 50.962 8.876 1.00 26.97 76 GLY A C 1
ATOM 589 O O . GLY A 1 76 ? 42.589 51.899 8.528 1.00 26.97 76 GLY A O 1
ATOM 590 N N . LYS A 1 77 ? 43.355 50.522 10.158 1.00 29.50 77 LYS A N 1
ATOM 591 C CA . LYS A 1 77 ? 43.130 51.258 11.458 1.00 29.50 77 LYS A CA 1
ATOM 592 C C . LYS A 1 77 ? 41.871 52.187 11.640 1.00 29.50 77 LYS A C 1
ATOM 594 O O . LYS A 1 77 ? 41.509 52.926 10.750 1.00 29.50 77 LYS A O 1
ATOM 599 N N . THR A 1 78 ? 41.181 52.321 12.795 1.00 29.52 78 THR A N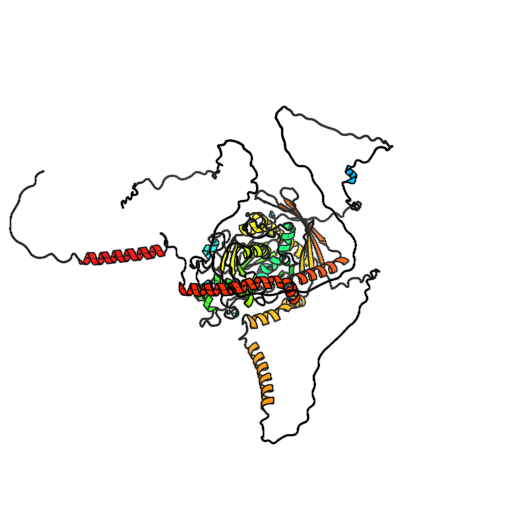 1
ATOM 600 C CA . THR A 1 78 ? 41.484 51.968 14.212 1.00 29.52 78 THR A CA 1
ATOM 601 C C . THR A 1 78 ? 40.257 52.027 15.170 1.00 29.52 78 THR A C 1
ATOM 603 O O . THR A 1 78 ? 39.623 53.066 15.271 1.00 29.52 78 THR A O 1
ATOM 606 N N . VAL A 1 79 ? 40.068 50.978 15.994 1.00 29.45 79 VAL A N 1
ATOM 607 C CA . VAL A 1 79 ? 39.871 50.978 17.481 1.00 29.45 79 VAL A CA 1
ATOM 608 C C . VAL A 1 79 ? 38.749 51.803 18.173 1.00 29.45 79 VAL A C 1
ATOM 610 O O . VAL A 1 79 ? 38.837 53.025 18.233 1.00 29.45 79 VAL A O 1
ATOM 613 N N . ARG A 1 80 ? 37.907 51.122 18.993 1.00 25.86 80 ARG A N 1
ATOM 614 C CA . ARG A 1 80 ? 37.794 51.339 20.471 1.00 25.86 80 ARG A CA 1
ATOM 615 C C . ARG A 1 80 ? 37.137 50.170 21.261 1.00 25.86 80 ARG A C 1
ATOM 617 O O . ARG A 1 80 ? 36.440 49.338 20.705 1.00 25.86 80 ARG A O 1
ATOM 624 N N . LYS A 1 81 ? 37.485 50.129 22.559 1.00 26.66 81 LYS A N 1
ATOM 625 C CA . LYS A 1 81 ? 37.188 49.208 23.700 1.00 26.66 81 LYS A CA 1
ATOM 626 C C . LYS A 1 81 ? 35.712 48.734 23.828 1.00 26.66 81 LYS A C 1
ATOM 628 O O . LYS A 1 81 ? 34.843 49.481 23.412 1.00 26.66 81 LYS A O 1
ATOM 633 N N . GLY A 1 82 ? 35.337 47.625 24.495 1.00 24.88 82 GLY A N 1
ATOM 634 C CA . GLY A 1 82 ? 36.087 46.519 25.137 1.00 24.88 82 GLY A CA 1
ATOM 635 C C . GLY A 1 82 ? 35.573 46.110 26.543 1.00 24.88 82 GLY A C 1
ATOM 636 O O . GLY A 1 82 ? 35.199 46.992 27.306 1.00 24.88 82 GLY A O 1
ATOM 637 N N . SER A 1 83 ? 35.652 44.817 26.918 1.00 25.72 83 SER A N 1
ATOM 638 C CA . SER A 1 83 ? 35.936 44.324 28.296 1.00 25.72 83 SER A CA 1
ATOM 639 C C . SER A 1 83 ? 36.275 42.806 28.338 1.00 25.72 83 SER A C 1
ATOM 641 O O . SER A 1 83 ? 36.222 42.117 27.320 1.00 25.72 83 SER A O 1
ATOM 643 N N . SER A 1 84 ? 36.734 42.308 29.496 1.00 26.36 84 SER A N 1
ATOM 644 C CA . SER A 1 84 ? 37.220 40.935 29.784 1.00 26.36 84 SER A CA 1
ATOM 645 C C . SER A 1 84 ? 36.096 39.878 29.893 1.00 26.36 84 SER A C 1
ATOM 647 O O . SER A 1 84 ? 34.997 40.232 30.295 1.00 26.36 84 SER A O 1
ATOM 649 N N . ARG A 1 85 ? 36.241 38.593 29.497 1.00 26.91 85 ARG A N 1
ATOM 650 C CA . ARG A 1 85 ? 37.199 37.508 29.892 1.00 26.91 85 ARG A CA 1
ATOM 651 C C . ARG A 1 85 ? 37.098 37.065 31.374 1.00 26.91 85 ARG A C 1
ATOM 653 O O . ARG A 1 85 ? 36.936 37.953 32.205 1.00 26.91 85 ARG A O 1
ATOM 660 N N . PRO A 1 86 ? 37.382 35.784 31.736 1.00 38.00 86 PRO A N 1
ATOM 661 C CA . PRO A 1 86 ? 37.592 34.577 30.904 1.00 38.00 86 PRO A CA 1
ATOM 662 C C . PRO A 1 86 ? 36.851 33.297 31.396 1.00 38.00 86 PRO A C 1
ATOM 664 O O . PRO A 1 86 ? 36.282 33.264 32.480 1.00 38.00 86 PRO A O 1
ATOM 667 N N . LEU A 1 87 ? 36.988 32.197 30.645 1.00 24.50 87 LEU A N 1
ATOM 668 C CA . LEU A 1 87 ? 37.024 30.827 31.188 1.00 24.50 87 LEU A CA 1
ATOM 669 C C . LEU A 1 87 ? 38.397 30.215 30.852 1.00 24.50 87 LEU A C 1
ATOM 671 O O . LEU A 1 87 ? 38.973 30.545 29.814 1.00 24.50 87 LEU A O 1
ATOM 675 N N . VAL A 1 88 ? 38.945 29.380 31.741 1.00 25.88 88 VAL A N 1
ATOM 676 C CA . VAL A 1 88 ? 40.314 28.827 31.656 1.00 25.88 88 VAL A CA 1
ATOM 677 C C . VAL A 1 88 ? 40.277 27.302 31.776 1.00 25.88 88 VAL A C 1
ATOM 679 O O . VAL A 1 88 ? 39.433 26.757 32.481 1.00 25.88 88 VAL A O 1
ATOM 682 N N . VAL A 1 89 ? 41.194 26.627 31.077 1.00 27.22 89 VAL A N 1
ATOM 683 C CA . VAL A 1 89 ? 41.328 25.163 31.014 1.00 27.22 89 VAL A CA 1
ATOM 684 C C . VAL A 1 89 ? 42.642 24.720 31.660 1.00 27.22 89 VAL A C 1
ATOM 686 O O . VAL A 1 89 ? 43.701 25.114 31.175 1.00 27.22 89 VAL A O 1
ATOM 689 N N . SER A 1 90 ? 42.564 23.866 32.686 1.00 25.83 90 SER A N 1
ATOM 690 C CA . SER A 1 90 ? 43.618 22.947 33.173 1.00 25.83 90 SER A CA 1
ATOM 691 C C . SER A 1 90 ? 43.128 22.209 34.437 1.00 25.83 90 SER A C 1
ATOM 693 O O . SER A 1 90 ? 42.315 22.761 35.172 1.00 25.83 90 SER A O 1
ATOM 695 N N . ALA A 1 91 ? 43.575 20.998 34.789 1.00 25.72 91 ALA A N 1
ATOM 696 C CA . ALA A 1 91 ? 44.194 19.904 34.023 1.00 25.72 91 ALA A CA 1
ATOM 697 C C . ALA A 1 91 ? 44.107 18.592 34.853 1.00 25.72 91 ALA A C 1
ATOM 699 O O . ALA A 1 91 ? 43.824 18.657 36.043 1.00 25.72 91 ALA A O 1
ATOM 700 N N . GLU A 1 92 ? 44.338 17.444 34.198 1.00 25.72 92 GLU A N 1
ATOM 701 C CA . GLU A 1 92 ? 44.957 16.177 34.676 1.00 25.72 92 GLU A CA 1
ATOM 702 C C . GLU A 1 92 ? 44.784 15.745 36.161 1.00 25.72 92 GLU A C 1
ATOM 704 O O . GLU A 1 92 ? 45.126 16.456 37.099 1.00 25.72 92 GLU A O 1
ATOM 709 N N . SER A 1 93 ? 44.473 14.476 36.462 1.00 25.89 93 SER A N 1
ATOM 710 C CA . SER A 1 93 ? 45.427 13.363 36.253 1.00 25.89 93 SER A CA 1
ATOM 711 C C . SER A 1 93 ? 44.831 11.957 36.490 1.00 25.89 93 SER A C 1
ATOM 713 O O . SER A 1 93 ? 43.791 11.818 37.125 1.00 25.89 93 SER A O 1
ATOM 715 N N . ALA A 1 94 ? 45.623 10.938 36.117 1.00 27.39 94 ALA A N 1
ATOM 716 C CA . ALA A 1 94 ? 45.590 9.525 36.543 1.00 27.39 94 ALA A CA 1
ATOM 717 C C . ALA A 1 94 ? 44.604 8.549 35.854 1.00 27.39 94 ALA A C 1
ATOM 719 O O . ALA A 1 94 ? 43.520 8.902 35.400 1.00 27.39 94 ALA A O 1
ATOM 720 N N . GLN A 1 95 ? 45.057 7.293 35.744 1.00 26.14 95 GLN A N 1
ATOM 721 C CA . GLN A 1 95 ? 44.476 6.184 34.977 1.00 26.14 95 GLN A CA 1
ATOM 722 C C . GLN A 1 95 ? 44.833 4.838 35.642 1.00 26.14 95 GLN A C 1
ATOM 724 O O . GLN A 1 95 ? 45.982 4.707 36.053 1.00 26.14 95 GLN A O 1
ATOM 729 N N . LEU A 1 96 ? 43.927 3.843 35.560 1.00 29.64 96 LEU A N 1
ATOM 730 C CA . LEU A 1 96 ? 44.207 2.385 35.445 1.00 29.64 96 LEU A CA 1
ATOM 731 C C . LEU A 1 96 ? 44.949 1.685 36.633 1.00 29.64 96 LEU A C 1
ATOM 733 O O . LEU A 1 96 ? 45.644 2.328 37.407 1.00 29.64 96 LEU A O 1
ATOM 737 N N . ALA A 1 97 ? 44.853 0.365 36.868 1.00 27.39 97 ALA A N 1
ATOM 738 C CA . ALA A 1 97 ? 44.071 -0.714 36.236 1.00 27.39 97 ALA A CA 1
ATOM 739 C C . ALA A 1 97 ? 43.923 -1.958 37.162 1.00 27.39 97 ALA A C 1
ATOM 741 O O . ALA A 1 97 ? 44.733 -2.154 38.062 1.00 27.39 97 ALA A O 1
ATOM 742 N N . ASP A 1 98 ? 42.916 -2.787 36.852 1.00 25.75 98 ASP A N 1
ATOM 743 C CA . ASP A 1 98 ? 42.868 -4.268 36.850 1.00 25.75 98 ASP A CA 1
ATOM 744 C C . ASP A 1 98 ? 43.325 -5.125 38.066 1.00 25.75 98 ASP A C 1
ATOM 746 O O . ASP A 1 98 ? 44.513 -5.262 38.333 1.00 25.75 98 ASP A O 1
ATOM 750 N N . ASN A 1 99 ? 42.345 -5.814 38.689 1.00 30.44 99 ASN A N 1
ATOM 751 C CA . ASN A 1 99 ? 42.084 -7.282 38.637 1.00 30.44 99 ASN A CA 1
ATOM 752 C C . ASN A 1 99 ? 43.225 -8.327 38.844 1.00 30.44 99 ASN A C 1
ATOM 754 O O . ASN A 1 99 ? 44.388 -8.066 38.558 1.00 30.44 99 ASN A O 1
ATOM 758 N N . PRO A 1 100 ? 42.891 -9.623 39.071 1.00 50.00 100 PRO A N 1
ATOM 759 C CA . PRO A 1 100 ? 41.823 -10.208 39.908 1.00 50.00 100 PRO A CA 1
ATOM 760 C C . PRO A 1 100 ? 42.332 -11.403 40.764 1.00 50.00 100 PRO A C 1
ATOM 762 O O . PRO A 1 100 ? 43.421 -11.920 40.520 1.00 50.00 100 PRO A O 1
ATOM 765 N N . LEU A 1 101 ? 41.513 -11.933 41.682 1.00 26.59 101 LEU A N 1
ATOM 766 C CA . LEU A 1 101 ? 41.646 -13.312 42.191 1.00 26.59 101 LEU A CA 1
ATOM 767 C C . LEU A 1 101 ? 40.279 -13.907 42.564 1.00 26.59 101 LEU A C 1
ATOM 769 O O . LEU A 1 101 ? 39.420 -13.199 43.083 1.00 26.59 101 LEU A O 1
ATOM 773 N N . ASP A 1 102 ? 40.139 -15.208 42.320 1.00 33.38 102 ASP A N 1
ATOM 774 C CA . ASP A 1 102 ? 39.028 -16.094 42.694 1.00 33.38 102 ASP A CA 1
ATOM 775 C C . ASP A 1 102 ? 39.625 -17.502 42.898 1.00 33.38 102 ASP A C 1
ATOM 777 O O . ASP A 1 102 ? 40.509 -17.882 42.116 1.00 33.38 102 ASP A O 1
ATOM 781 N N . PRO A 1 103 ? 39.281 -18.220 43.985 1.00 38.91 103 PRO A N 1
ATOM 782 C CA . PRO A 1 103 ? 39.026 -19.657 43.825 1.00 38.91 103 PRO A CA 1
ATOM 783 C C . PRO A 1 103 ? 37.966 -20.269 44.777 1.00 38.91 103 PRO A C 1
ATOM 785 O O . PRO A 1 103 ? 38.105 -20.185 45.992 1.00 38.91 103 PRO A O 1
ATOM 788 N N . GLN A 1 104 ? 37.019 -21.001 44.169 1.00 27.31 104 GLN A N 1
ATOM 789 C CA . GLN A 1 104 ? 36.549 -22.380 44.475 1.00 27.31 104 GLN A CA 1
ATOM 790 C C . GLN A 1 104 ? 36.099 -22.831 45.892 1.00 27.31 104 GLN A C 1
ATOM 792 O O . GLN A 1 104 ? 36.768 -22.583 46.883 1.00 27.31 104 GLN A O 1
ATOM 797 N N . GLU A 1 105 ? 35.051 -23.685 45.872 1.00 26.55 105 GLU A N 1
ATOM 798 C CA . GLU A 1 105 ? 34.753 -24.845 46.765 1.00 26.55 105 GLU A CA 1
ATOM 799 C C . GLU A 1 105 ? 34.541 -24.560 48.274 1.00 26.55 105 GLU A C 1
ATOM 801 O O . GLU A 1 105 ? 35.406 -24.042 48.965 1.00 26.55 105 GLU A O 1
ATOM 806 N N . ASP A 1 106 ? 33.350 -24.778 48.850 1.00 26.17 106 ASP A N 1
ATOM 807 C CA . ASP A 1 106 ? 32.739 -26.078 49.222 1.00 26.17 106 ASP A CA 1
ATOM 808 C C . ASP A 1 106 ? 31.216 -25.865 49.524 1.00 26.17 106 ASP A C 1
ATOM 810 O O . ASP A 1 106 ? 30.850 -24.769 49.945 1.00 26.17 106 ASP A O 1
ATOM 814 N N . VAL A 1 107 ? 30.217 -26.721 49.219 1.00 27.62 107 VAL A N 1
ATOM 815 C CA . VAL A 1 107 ? 29.944 -28.171 49.457 1.00 27.62 107 VAL A CA 1
ATOM 816 C C . VAL A 1 107 ? 29.030 -28.414 50.689 1.00 27.62 107 VAL A C 1
ATOM 818 O O . VAL A 1 107 ? 29.318 -27.906 51.766 1.00 27.62 107 VAL A O 1
ATOM 821 N N . LEU A 1 108 ? 27.980 -29.253 50.512 1.00 28.92 108 LEU A N 1
ATOM 822 C CA . LEU A 1 108 ? 26.976 -29.745 51.503 1.00 28.92 108 LEU A CA 1
ATOM 823 C C . LEU A 1 108 ? 25.955 -28.705 52.055 1.00 28.92 108 LEU A C 1
ATOM 825 O O . LEU A 1 108 ? 26.270 -27.527 52.151 1.00 28.92 108 LEU A O 1
ATOM 829 N N . ASP A 1 109 ? 24.737 -29.057 52.510 1.00 26.61 109 ASP A N 1
ATOM 830 C CA . ASP A 1 109 ? 23.780 -30.142 52.159 1.00 26.61 109 ASP A CA 1
ATOM 831 C C . ASP A 1 109 ? 22.420 -29.885 52.869 1.00 26.61 109 ASP A C 1
ATOM 833 O O . ASP A 1 109 ? 22.430 -29.249 53.922 1.00 26.61 109 ASP A O 1
ATOM 837 N N . LYS A 1 110 ? 21.318 -30.489 52.383 1.00 29.61 110 LYS A N 1
ATOM 838 C CA . LYS A 1 110 ? 19.977 -30.631 53.037 1.00 29.61 110 LYS A CA 1
ATOM 839 C C . LYS A 1 110 ? 19.149 -29.340 53.219 1.00 29.61 110 LYS A C 1
ATOM 841 O O . LYS A 1 110 ? 19.703 -28.274 53.448 1.00 29.61 110 LYS A O 1
ATOM 846 N N . GLU A 1 111 ? 17.833 -29.290 52.977 1.00 27.09 111 GLU A N 1
ATOM 847 C CA . GLU A 1 111 ? 16.671 -30.193 53.206 1.00 27.09 111 GLU A CA 1
ATOM 848 C C . GLU A 1 111 ? 15.981 -30.023 54.575 1.00 27.09 111 GLU A C 1
ATOM 850 O O . GLU A 1 111 ? 16.632 -29.740 55.575 1.00 27.09 111 GLU A O 1
ATOM 855 N N . GLU A 1 112 ? 14.655 -30.233 54.548 1.00 28.52 112 GLU A N 1
ATOM 856 C CA . GLU A 1 112 ? 13.639 -30.095 55.615 1.00 28.52 112 GLU A CA 1
ATOM 857 C C . GLU A 1 112 ? 13.310 -28.619 56.002 1.00 28.52 112 GLU A C 1
ATOM 859 O O . GLU A 1 112 ? 14.207 -27.797 56.158 1.00 28.52 112 GLU A O 1
ATOM 864 N N . VAL A 1 113 ? 12.059 -28.115 55.918 1.00 26.67 113 VAL A N 1
ATOM 865 C CA . VAL A 1 113 ? 10.753 -28.553 56.499 1.00 26.67 113 VAL A CA 1
ATOM 866 C C . VAL A 1 113 ? 10.734 -28.224 58.010 1.00 26.67 113 VAL A C 1
ATOM 868 O O . VAL A 1 113 ? 11.704 -28.517 58.697 1.00 26.67 113 VAL A O 1
ATOM 871 N N . GLU A 1 114 ? 9.748 -27.525 58.593 1.00 28.70 114 GLU A N 1
ATOM 872 C CA . GLU A 1 114 ? 8.304 -27.420 58.287 1.00 28.70 114 GLU A CA 1
ATOM 873 C C . GLU A 1 114 ? 7.699 -26.020 58.618 1.00 28.70 114 GLU A C 1
ATOM 875 O O . GLU A 1 114 ? 8.421 -25.030 58.740 1.00 28.70 114 GLU A O 1
ATOM 880 N N . ASP A 1 115 ? 6.367 -25.970 58.737 1.00 26.77 115 ASP A N 1
ATOM 881 C CA . ASP A 1 115 ? 5.477 -24.899 59.234 1.00 26.77 115 ASP A CA 1
ATOM 882 C C . ASP A 1 115 ? 5.936 -24.217 60.557 1.00 26.77 115 ASP A C 1
ATOM 884 O O . ASP A 1 115 ? 6.748 -24.756 61.305 1.00 26.77 115 ASP A O 1
ATOM 888 N N . GLY A 1 116 ? 5.431 -23.045 60.972 1.00 26.47 116 GLY A N 1
ATOM 889 C CA . GLY A 1 116 ? 4.371 -22.190 60.421 1.00 26.47 116 GLY A CA 1
ATOM 890 C C . GLY A 1 116 ? 3.862 -21.179 61.469 1.00 26.47 116 GLY A C 1
ATOM 891 O O . GLY A 1 116 ? 4.597 -20.813 62.382 1.00 26.47 116 GLY A O 1
ATOM 892 N N . ASP A 1 117 ? 2.595 -20.786 61.324 1.00 27.66 117 ASP A N 1
ATOM 893 C CA . ASP A 1 117 ? 1.748 -19.990 62.228 1.00 27.66 117 ASP A CA 1
ATOM 894 C C . ASP A 1 117 ? 2.105 -18.534 62.609 1.00 27.66 117 ASP A C 1
ATOM 896 O O . ASP A 1 117 ? 3.226 -18.105 62.873 1.00 27.66 117 ASP A O 1
ATOM 900 N N . GLU A 1 118 ? 1.015 -17.771 62.626 1.00 28.89 118 GLU A N 1
ATOM 901 C CA . GLU A 1 118 ? 0.838 -16.373 62.992 1.00 28.89 118 GLU A CA 1
ATOM 902 C C . GLU A 1 118 ? 1.121 -16.105 64.485 1.00 28.89 118 GLU A C 1
ATOM 904 O O . GLU A 1 118 ? 0.899 -16.969 65.332 1.00 28.89 118 GLU A O 1
ATOM 909 N N . LEU A 1 119 ? 1.434 -14.852 64.845 1.00 27.45 119 LEU A N 1
ATOM 910 C CA . LEU A 1 119 ? 0.428 -13.982 65.485 1.00 27.45 119 LEU A CA 1
ATOM 911 C C . LEU A 1 119 ? 0.900 -12.527 65.671 1.00 27.45 119 LEU A C 1
ATOM 913 O O . LEU A 1 119 ? 2.076 -12.194 65.536 1.00 27.45 119 LEU A O 1
ATOM 917 N N . HIS A 1 120 ? -0.072 -11.654 65.947 1.00 29.23 120 HIS A N 1
ATOM 918 C CA . HIS A 1 120 ? 0.116 -10.251 66.327 1.00 29.23 120 HIS A CA 1
ATOM 919 C C . HIS A 1 120 ? 0.738 -10.104 67.726 1.00 29.23 120 HIS A C 1
ATOM 921 O O . HIS A 1 120 ? 0.405 -10.876 68.618 1.00 29.23 120 HIS A O 1
ATOM 927 N N . GLU A 1 121 ? 1.459 -9.000 67.957 1.00 28.83 121 GLU A N 1
ATOM 928 C CA . GLU A 1 121 ? 0.996 -7.983 68.920 1.00 28.83 121 GLU A CA 1
ATOM 929 C C . GLU A 1 121 ? 1.616 -6.599 68.631 1.00 28.83 121 GLU A C 1
ATOM 931 O O . GLU A 1 121 ? 2.567 -6.475 67.857 1.00 28.83 121 GLU A O 1
ATOM 936 N N . GLU A 1 122 ? 1.001 -5.550 69.179 1.00 29.47 122 GLU A N 1
ATOM 937 C CA . GLU A 1 122 ? 1.344 -4.134 68.976 1.00 29.47 122 GLU A CA 1
ATOM 938 C C . GLU A 1 122 ? 2.019 -3.565 70.239 1.00 29.47 122 GLU A C 1
ATOM 940 O O . GLU A 1 122 ? 1.608 -3.918 71.342 1.00 29.47 122 GLU A O 1
ATOM 945 N N . ASP A 1 123 ? 2.970 -2.630 70.107 1.00 27.91 123 ASP A N 1
ATOM 946 C CA . ASP A 1 123 ? 3.223 -1.627 71.160 1.00 27.91 123 ASP A CA 1
ATOM 947 C C . ASP A 1 123 ? 3.819 -0.323 70.587 1.00 27.91 123 ASP A C 1
ATOM 949 O O . ASP A 1 123 ? 4.475 -0.313 69.540 1.00 27.91 123 ASP A O 1
ATOM 953 N N . ASP A 1 124 ? 3.569 0.787 71.281 1.00 28.81 124 ASP A N 1
ATOM 954 C CA . ASP A 1 124 ? 3.907 2.160 70.896 1.00 28.81 124 ASP A CA 1
ATOM 955 C C . ASP A 1 124 ? 5.266 2.625 71.466 1.00 28.81 124 ASP A C 1
ATOM 957 O O . ASP A 1 124 ? 5.638 2.335 72.602 1.00 28.81 124 ASP A O 1
ATOM 961 N N . GLY A 1 125 ? 5.999 3.466 70.725 1.00 26.45 125 GLY A N 1
ATOM 962 C CA . GLY A 1 125 ? 7.253 4.065 71.212 1.00 26.45 125 GLY A CA 1
ATOM 963 C C . GLY A 1 125 ? 7.705 5.286 70.407 1.00 26.45 125 GLY A C 1
ATOM 964 O O . GLY A 1 125 ? 7.680 5.272 69.176 1.00 26.45 125 GLY A O 1
ATOM 965 N N . LYS A 1 126 ? 8.100 6.380 71.080 1.00 27.19 126 LYS A N 1
ATOM 966 C CA . LYS A 1 126 ? 8.303 7.696 70.439 1.00 27.19 126 LYS A CA 1
ATOM 967 C C . LYS A 1 126 ? 9.442 8.521 71.062 1.00 27.19 126 LYS A C 1
ATOM 969 O O . LYS A 1 126 ? 9.675 8.434 72.263 1.00 27.19 126 LYS A O 1
ATOM 974 N N . CYS A 1 127 ? 10.032 9.399 70.237 1.00 25.02 127 CYS A N 1
ATOM 975 C CA . CYS A 1 127 ? 11.144 10.328 70.530 1.00 25.02 127 CYS A CA 1
ATOM 976 C C . CYS A 1 127 ? 12.527 9.639 70.683 1.00 25.02 127 CYS A C 1
ATOM 978 O O . CYS A 1 127 ? 12.597 8.453 70.977 1.00 25.02 127 CYS A O 1
ATOM 980 N N . ASP A 1 128 ? 13.674 10.287 70.438 1.00 29.03 128 ASP A N 1
ATOM 981 C CA . ASP A 1 128 ? 13.951 11.701 70.103 1.00 29.03 128 ASP A CA 1
ATOM 982 C C . ASP A 1 128 ? 15.160 11.813 69.120 1.00 29.03 128 ASP A C 1
ATOM 984 O O . ASP A 1 128 ? 15.894 10.832 68.965 1.00 29.03 128 ASP A O 1
ATOM 988 N N . PRO A 1 129 ? 15.398 12.938 68.405 1.00 40.69 129 PRO A N 1
ATOM 989 C CA . PRO A 1 129 ? 16.313 12.960 67.258 1.00 40.69 129 PRO A CA 1
ATOM 990 C C . PRO A 1 129 ? 17.732 13.476 67.560 1.00 40.69 129 PRO A C 1
ATOM 992 O O . PRO A 1 129 ? 17.907 14.553 68.124 1.00 40.69 129 PRO A O 1
ATOM 995 N N . SER A 1 130 ? 18.766 12.810 67.026 1.00 31.22 130 SER A N 1
ATOM 996 C CA . SER A 1 130 ? 20.023 13.480 66.634 1.00 31.22 130 SER A CA 1
ATOM 997 C C . SER A 1 130 ? 20.899 12.645 65.682 1.00 31.22 130 SER A C 1
ATOM 999 O O . SER A 1 130 ? 20.834 11.421 65.682 1.00 31.22 130 SER A O 1
ATOM 1001 N N . GLN A 1 131 ? 21.772 13.354 64.946 1.00 33.47 131 GLN A N 1
ATOM 1002 C CA . GLN A 1 131 ? 22.883 12.910 64.072 1.00 33.47 131 GLN A CA 1
ATOM 1003 C C . GLN A 1 131 ? 22.649 12.942 62.538 1.00 33.47 131 GLN A C 1
ATOM 1005 O O . GLN A 1 131 ? 21.507 12.916 62.079 1.00 33.47 131 GLN A O 1
ATOM 1010 N N . PRO A 1 132 ? 23.712 13.209 61.737 1.00 35.88 132 PRO A N 1
ATOM 1011 C CA . PRO A 1 132 ? 23.580 14.075 60.562 1.00 35.88 132 PRO A CA 1
ATOM 1012 C C . PRO A 1 132 ? 23.350 13.360 59.225 1.00 35.88 132 PRO A C 1
ATOM 1014 O O . PRO A 1 132 ? 23.736 12.214 59.001 1.00 35.88 132 PRO A O 1
ATOM 1017 N N . THR A 1 133 ? 22.790 14.113 58.276 1.00 35.12 133 THR A N 1
ATOM 1018 C CA . THR A 1 133 ? 22.559 13.686 56.892 1.00 35.12 133 THR A CA 1
ATOM 1019 C C . THR A 1 133 ? 23.861 13.355 56.158 1.00 35.12 133 THR A C 1
ATOM 1021 O O . THR A 1 133 ? 24.707 14.227 55.952 1.00 35.12 133 THR A O 1
ATOM 1024 N N . SER A 1 134 ? 23.982 12.115 55.681 1.00 40.59 134 SER A N 1
ATOM 1025 C CA . SER A 1 134 ? 25.062 11.687 54.784 1.00 40.59 134 SER A CA 1
ATOM 1026 C C . SER A 1 134 ? 25.088 12.494 53.475 1.00 40.59 134 SER A C 1
ATOM 1028 O O . SER A 1 134 ? 24.036 12.813 52.912 1.00 40.59 134 SER A O 1
ATOM 1030 N N . LEU A 1 135 ? 26.293 12.733 52.932 1.00 36.25 135 LEU A N 1
ATOM 1031 C CA . LEU A 1 135 ? 26.534 13.397 51.635 1.00 36.25 135 LEU A CA 1
ATOM 1032 C C . LEU A 1 135 ? 25.727 12.798 50.467 1.00 36.25 135 LEU A C 1
ATOM 1034 O O . LEU A 1 135 ? 25.494 13.477 49.467 1.00 36.25 135 LEU A O 1
ATOM 1038 N N . LYS A 1 136 ? 25.277 11.542 50.592 1.00 41.78 136 LYS A N 1
ATOM 1039 C CA . LYS A 1 136 ? 24.478 10.824 49.589 1.00 41.78 136 LYS A CA 1
ATOM 1040 C C . LYS A 1 136 ? 23.209 11.588 49.166 1.00 41.78 136 LYS A C 1
ATOM 1042 O O . LYS A 1 136 ? 22.828 11.516 48.001 1.00 41.78 136 LYS A O 1
ATOM 1047 N N . ASN A 1 137 ? 22.616 12.379 50.067 1.00 43.84 137 ASN A N 1
ATOM 1048 C CA . ASN A 1 137 ? 21.405 13.162 49.783 1.00 43.84 137 ASN A CA 1
ATOM 1049 C C . ASN A 1 137 ? 21.673 14.514 49.091 1.00 43.84 137 ASN A C 1
ATOM 1051 O O . ASN A 1 137 ? 20.733 15.131 48.603 1.00 43.84 137 ASN A O 1
ATOM 1055 N N . ALA A 1 138 ? 22.929 14.970 49.005 1.00 40.91 138 ALA A N 1
ATOM 1056 C CA . ALA A 1 138 ? 23.293 16.203 48.295 1.00 40.91 138 ALA A CA 1
ATOM 1057 C C . ALA A 1 138 ? 23.615 15.976 46.802 1.00 40.91 138 ALA A C 1
ATOM 1059 O O . ALA A 1 138 ? 23.629 16.925 46.023 1.00 40.91 138 ALA A O 1
ATOM 1060 N N . LEU A 1 139 ? 23.872 14.724 46.400 1.00 40.50 139 LEU A N 1
ATOM 1061 C CA . LEU A 1 139 ? 24.271 14.349 45.035 1.00 40.50 139 LEU A CA 1
ATOM 1062 C C . LEU A 1 139 ? 23.112 13.836 44.158 1.00 40.50 139 LEU A C 1
ATOM 1064 O O . LEU A 1 139 ? 23.263 13.741 42.942 1.00 40.50 139 LEU A O 1
ATOM 1068 N N . LEU A 1 140 ? 21.946 13.539 44.743 1.00 39.19 140 LEU A N 1
ATOM 1069 C CA . LEU A 1 140 ? 20.741 13.108 44.023 1.00 39.19 140 LEU A CA 1
ATOM 1070 C C . LEU A 1 140 ? 19.789 14.291 43.793 1.00 39.19 140 LEU A C 1
ATOM 1072 O O . LEU A 1 140 ? 18.781 14.468 44.476 1.00 39.19 140 LEU A O 1
ATOM 1076 N N . GLY A 1 141 ? 20.140 15.132 42.821 1.00 30.33 141 GLY A N 1
ATOM 1077 C CA . GLY A 1 141 ? 19.422 16.371 42.532 1.00 30.33 141 GLY A CA 1
ATOM 1078 C C . GLY A 1 141 ? 18.011 16.182 41.958 1.00 30.33 141 GLY A C 1
ATOM 1079 O O . GLY A 1 141 ? 17.843 15.880 40.781 1.00 30.33 141 GLY A O 1
ATOM 1080 N N . GLY A 1 142 ? 16.993 16.522 42.752 1.00 33.12 142 GLY A N 1
ATOM 1081 C CA . GLY A 1 142 ? 15.844 17.276 42.235 1.00 33.12 142 GLY A CA 1
ATOM 1082 C C . GLY A 1 142 ? 14.768 16.532 41.434 1.00 33.12 142 GLY A C 1
ATOM 1083 O O . GLY A 1 142 ? 14.125 17.158 40.588 1.00 33.12 142 GLY A O 1
ATOM 1084 N N . MET A 1 143 ? 14.477 15.258 41.720 1.00 29.67 143 MET A N 1
ATOM 1085 C CA . MET A 1 143 ? 13.172 14.708 41.320 1.00 29.67 143 MET A CA 1
ATOM 1086 C C . MET A 1 143 ? 12.053 15.433 42.082 1.00 29.67 143 MET A C 1
ATOM 1088 O O . MET A 1 143 ? 11.836 15.188 43.265 1.00 29.67 143 MET A O 1
ATOM 1092 N N . LYS A 1 144 ? 11.319 16.323 41.399 1.00 32.25 144 LYS A N 1
ATOM 1093 C CA . LYS A 1 144 ? 10.075 16.894 41.936 1.00 32.25 144 LYS A CA 1
ATOM 1094 C C . LYS A 1 144 ? 9.082 15.763 42.184 1.00 32.25 144 LYS A C 1
ATOM 1096 O O . LYS A 1 144 ? 8.629 15.131 41.228 1.00 32.25 144 LYS A O 1
ATOM 1101 N N . GLU A 1 145 ? 8.712 15.548 43.442 1.00 33.09 145 GLU A N 1
ATOM 1102 C CA . GLU A 1 145 ? 7.673 14.587 43.797 1.00 33.09 145 GLU A CA 1
ATOM 1103 C C . GLU A 1 145 ? 6.375 14.920 43.054 1.00 33.09 145 GLU A C 1
ATOM 1105 O O . GLU A 1 145 ? 5.727 15.948 43.277 1.00 33.09 145 GLU A O 1
ATOM 1110 N N . ARG A 1 146 ? 5.964 14.026 42.151 1.00 35.41 146 ARG A N 1
ATOM 1111 C CA . ARG A 1 146 ? 4.601 14.044 41.627 1.00 35.41 146 ARG A CA 1
ATOM 1112 C C . ARG A 1 146 ? 3.676 13.744 42.799 1.00 35.41 146 ARG A C 1
ATOM 1114 O O . ARG A 1 146 ? 3.637 12.597 43.238 1.00 35.41 146 ARG A O 1
ATOM 1121 N N . LYS A 1 147 ? 2.920 14.751 43.263 1.00 35.19 147 LYS A N 1
ATOM 1122 C CA . LYS A 1 147 ? 1.803 14.572 44.208 1.00 35.19 147 LYS A CA 1
ATOM 1123 C C . LYS A 1 147 ? 1.052 13.290 43.843 1.00 35.19 147 LYS A C 1
ATOM 1125 O O . LYS A 1 147 ? 0.458 13.231 42.761 1.00 35.19 147 LYS A O 1
ATOM 1130 N N . LYS A 1 148 ? 1.064 12.285 44.729 1.00 37.47 148 LYS A N 1
ATOM 1131 C CA . LYS A 1 148 ? 0.154 11.140 44.611 1.00 37.47 148 LYS A CA 1
ATOM 1132 C C . LYS A 1 148 ? -1.257 11.724 44.510 1.00 37.47 148 LYS A C 1
ATOM 1134 O O . LYS A 1 148 ? -1.705 12.407 45.430 1.00 37.47 148 LYS A O 1
ATOM 1139 N N . ARG A 1 149 ? -1.942 11.509 43.381 1.00 42.12 149 ARG A N 1
ATOM 1140 C CA . ARG A 1 149 ? -3.396 11.706 43.327 1.00 42.12 149 ARG A CA 1
ATOM 1141 C C . ARG A 1 149 ? -3.964 10.695 44.318 1.00 42.12 149 ARG A C 1
ATOM 1143 O O . ARG A 1 149 ? -3.807 9.502 44.082 1.00 42.12 149 ARG A O 1
ATOM 1150 N N . GLY A 1 150 ? -4.490 11.189 45.438 1.00 41.91 150 GLY A N 1
ATOM 1151 C CA . GLY A 1 150 ? -4.939 10.349 46.546 1.00 41.91 150 GLY A CA 1
ATOM 1152 C C . GLY A 1 150 ? -6.037 9.379 46.125 1.00 41.91 150 GLY A C 1
ATOM 1153 O O . GLY A 1 150 ? -6.720 9.605 45.121 1.00 41.91 150 GLY A O 1
ATOM 1154 N N . ASP A 1 151 ? -6.193 8.314 46.904 1.00 44.47 151 ASP A N 1
ATOM 1155 C CA . ASP A 1 151 ? -7.051 7.174 46.594 1.00 44.47 151 ASP A CA 1
ATOM 1156 C C . ASP A 1 151 ? -8.547 7.502 46.715 1.00 44.47 151 ASP A C 1
ATOM 1158 O O . ASP A 1 151 ? -9.260 7.054 47.608 1.00 44.47 151 ASP A O 1
ATOM 1162 N N . LYS A 1 152 ? -9.054 8.248 45.728 1.00 53.59 152 LYS A N 1
ATOM 1163 C CA . LYS A 1 152 ? -10.411 8.008 45.244 1.00 53.59 152 LYS A CA 1
ATOM 1164 C C . LYS A 1 152 ? -10.436 6.594 44.668 1.00 53.59 152 LYS A C 1
ATOM 1166 O O . LYS A 1 152 ? -9.607 6.278 43.809 1.00 53.59 152 LYS A O 1
ATOM 1171 N N . ALA A 1 153 ? -11.382 5.774 45.125 1.00 49.72 153 ALA A N 1
ATOM 1172 C CA . ALA A 1 153 ? -11.630 4.454 44.557 1.00 49.72 153 ALA A CA 1
ATOM 1173 C C . ALA A 1 153 ? -11.751 4.579 43.031 1.00 49.72 153 ALA A C 1
ATOM 1175 O O . ALA A 1 153 ? -12.548 5.373 42.527 1.00 49.72 153 ALA A O 1
ATOM 1176 N N . ARG A 1 154 ? -10.894 3.863 42.298 1.00 69.00 154 ARG A N 1
ATOM 1177 C CA . ARG A 1 154 ? -10.858 3.953 40.836 1.00 69.00 154 ARG A CA 1
ATOM 1178 C C . ARG A 1 154 ? -12.054 3.202 40.274 1.00 69.00 154 ARG A C 1
ATOM 1180 O O . ARG A 1 154 ? -12.321 2.078 40.689 1.00 69.00 154 ARG A O 1
ATOM 1187 N N . GLU A 1 155 ? -12.744 3.827 39.329 1.00 74.81 155 GLU A N 1
ATOM 1188 C CA . GLU A 1 155 ? -13.839 3.208 38.583 1.00 74.81 155 GLU A CA 1
ATOM 1189 C C . GLU A 1 155 ? -13.367 1.877 37.981 1.00 74.81 155 GLU A C 1
ATOM 1191 O O . GLU A 1 155 ? -12.284 1.800 37.390 1.00 74.81 155 GLU A O 1
ATOM 1196 N N . LYS A 1 156 ? -14.162 0.816 38.162 1.00 80.19 156 LYS A N 1
ATOM 1197 C CA . LYS A 1 156 ? -13.858 -0.504 37.606 1.00 80.19 156 LYS A CA 1
ATOM 1198 C C . LYS A 1 156 ? -14.012 -0.428 36.088 1.00 80.19 156 LYS A C 1
ATOM 1200 O O . LYS A 1 156 ? -15.131 -0.387 35.587 1.00 80.19 156 LYS A O 1
ATOM 1205 N N . LEU A 1 157 ? -12.887 -0.390 35.379 1.00 87.00 157 LEU A N 1
ATOM 1206 C CA . LEU A 1 157 ? -12.873 -0.350 33.920 1.00 87.00 157 LEU A CA 1
ATOM 1207 C C . LEU A 1 157 ? -13.419 -1.661 33.344 1.00 87.00 157 LEU A C 1
ATOM 1209 O O . LEU A 1 157 ? -13.087 -2.747 33.821 1.00 87.00 157 LEU A O 1
ATOM 1213 N N . GLU A 1 158 ? -14.228 -1.542 32.297 1.00 89.25 158 GLU A N 1
ATOM 1214 C CA . GLU A 1 158 ? -14.644 -2.660 31.455 1.00 89.25 158 GLU A CA 1
ATOM 1215 C C . GLU A 1 158 ? -13.461 -3.069 30.568 1.00 89.25 158 GLU A C 1
ATOM 1217 O O . GLU A 1 158 ? -13.048 -2.315 29.686 1.00 89.25 158 GLU A O 1
ATOM 1222 N N . ILE A 1 159 ? -12.858 -4.220 30.866 1.00 93.06 159 ILE A N 1
ATOM 1223 C CA . ILE A 1 159 ? -11.713 -4.767 30.132 1.00 93.06 159 ILE A CA 1
ATOM 1224 C C . ILE A 1 159 ? -12.190 -6.015 29.401 1.00 93.06 159 ILE A C 1
ATOM 1226 O O . ILE A 1 159 ? -12.598 -6.990 30.035 1.00 93.06 159 ILE A O 1
ATOM 1230 N N . SER A 1 160 ? -12.102 -5.976 28.078 1.00 95.94 160 SER A N 1
ATOM 1231 C CA . SER A 1 160 ? -12.395 -7.105 27.203 1.00 95.94 160 SER A CA 1
ATOM 1232 C C . SER A 1 160 ? -11.113 -7.880 26.892 1.00 95.94 160 SER A C 1
ATOM 1234 O O . SER A 1 160 ? -10.008 -7.335 26.960 1.00 95.94 160 SER A O 1
ATOM 1236 N N . VAL A 1 161 ? -11.248 -9.165 26.550 1.00 96.75 161 VAL A N 1
ATOM 1237 C CA . VAL A 1 161 ? -10.117 -10.053 26.233 1.00 96.75 161 VAL A CA 1
ATOM 1238 C C . VAL A 1 161 ? -10.345 -10.699 24.871 1.00 96.75 161 VAL A C 1
ATOM 1240 O O . VAL A 1 161 ? -11.411 -11.265 24.635 1.00 96.75 161 VAL A O 1
ATOM 1243 N N . LEU A 1 162 ? -9.352 -10.628 23.982 1.00 96.12 162 LEU A N 1
ATOM 1244 C CA . LEU A 1 162 ? -9.410 -11.209 22.638 1.00 96.12 162 LEU A CA 1
ATOM 1245 C C . LEU A 1 162 ? -8.246 -12.181 22.418 1.00 96.12 162 LEU A C 1
ATOM 1247 O O . LEU A 1 162 ? -7.095 -11.880 22.737 1.00 96.12 162 LEU A O 1
ATOM 1251 N N . TYR A 1 163 ? -8.571 -13.346 21.862 1.00 96.62 163 TYR A N 1
ATOM 1252 C CA . TYR A 1 163 ? -7.651 -14.449 21.590 1.00 96.62 163 TYR A CA 1
ATOM 1253 C C . TYR A 1 163 ? -7.525 -14.615 20.062 1.00 96.62 163 TYR A C 1
ATOM 1255 O O . TYR A 1 163 ? -8.556 -14.809 19.412 1.00 96.62 163 TYR A O 1
ATOM 1263 N N . PRO A 1 164 ? -6.319 -14.582 19.460 1.00 94.62 164 PRO A N 1
ATOM 1264 C CA . PRO A 1 164 ? -6.122 -14.781 18.017 1.00 94.62 164 PRO A CA 1
ATOM 1265 C C . PRO A 1 164 ? -6.587 -16.159 17.525 1.00 94.62 164 PRO A C 1
ATOM 1267 O O . PRO A 1 164 ? -6.950 -16.329 16.361 1.00 94.62 164 PRO A O 1
ATOM 1270 N N . GLU A 1 165 ? -6.569 -17.145 18.419 1.00 91.94 165 GLU A N 1
ATOM 1271 C CA . GLU A 1 165 ? -6.973 -18.531 18.172 1.00 91.94 165 GLU A CA 1
ATOM 1272 C C . GLU A 1 165 ? -8.490 -18.673 17.989 1.00 91.94 165 GLU A C 1
ATOM 1274 O O . GLU A 1 165 ? -8.937 -19.507 17.210 1.00 91.94 165 GLU A O 1
ATOM 1279 N N . HIS A 1 166 ? -9.285 -17.806 18.627 1.00 94.62 166 HIS A N 1
ATOM 1280 C CA . HIS A 1 166 ? -10.742 -17.759 18.454 1.00 94.62 166 HIS A CA 1
ATOM 1281 C C . HIS A 1 166 ? -11.171 -16.964 17.203 1.00 94.62 166 HIS A C 1
ATOM 1283 O O . HIS A 1 166 ? -12.363 -16.866 16.911 1.00 94.62 166 HIS A O 1
ATOM 1289 N N . LEU A 1 167 ? -10.223 -16.370 16.468 1.00 96.19 167 LEU A N 1
ATOM 1290 C CA . LEU A 1 167 ? -10.489 -15.566 15.277 1.00 96.19 167 LEU A CA 1
ATOM 1291 C C . LEU A 1 167 ? -10.262 -16.388 14.007 1.00 96.19 167 LEU A C 1
ATOM 1293 O O . LEU A 1 167 ? -9.130 -16.623 13.577 1.00 96.19 167 LEU A O 1
ATOM 1297 N N . ASN A 1 168 ? -11.360 -16.806 13.383 1.00 94.69 168 ASN A N 1
ATOM 1298 C CA . ASN A 1 168 ? -11.341 -17.528 12.115 1.00 94.69 168 ASN A CA 1
ATOM 1299 C C . ASN A 1 168 ? -11.273 -16.539 10.946 1.00 94.69 168 ASN A C 1
ATOM 1301 O O . ASN A 1 168 ? -12.224 -15.800 10.703 1.00 94.69 168 ASN A O 1
ATOM 1305 N N . PHE A 1 169 ? -10.143 -16.547 10.235 1.00 96.06 169 PHE A N 1
ATOM 1306 C CA . PHE A 1 169 ? -9.964 -15.866 8.955 1.00 96.06 169 PHE A CA 1
ATOM 1307 C C . PHE A 1 169 ? -10.044 -16.917 7.844 1.00 96.06 169 PHE A C 1
ATOM 1309 O O . PHE A 1 169 ? -9.124 -17.714 7.643 1.00 96.06 169 PHE A O 1
ATOM 1316 N N . GLU A 1 170 ? -11.194 -16.966 7.187 1.00 94.50 170 GLU A N 1
ATOM 1317 C CA . GLU A 1 170 ? -11.665 -18.080 6.361 1.00 94.50 170 GLU A CA 1
ATOM 1318 C C . GLU A 1 170 ? -11.904 -17.625 4.907 1.00 94.50 170 GLU A C 1
ATOM 1320 O O . GLU A 1 170 ? -12.282 -16.471 4.683 1.00 94.50 170 GLU A O 1
ATOM 1325 N N . PRO A 1 171 ? -11.635 -18.480 3.899 1.00 95.00 171 PRO A N 1
ATOM 1326 C CA . PRO A 1 171 ? -11.920 -18.147 2.509 1.00 95.00 171 PRO A CA 1
ATOM 1327 C C . PRO A 1 171 ? -13.430 -18.171 2.263 1.00 95.00 171 PRO A C 1
ATOM 1329 O O . PRO A 1 171 ? -14.174 -18.902 2.916 1.00 95.00 171 PRO A O 1
ATOM 1332 N N . VAL A 1 172 ? -13.873 -17.396 1.281 1.00 93.25 172 VAL A N 1
ATOM 1333 C CA . VAL A 1 172 ? -15.239 -17.438 0.766 1.00 93.25 172 VAL A CA 1
ATOM 1334 C C . VAL A 1 172 ? -15.172 -17.947 -0.666 1.00 93.25 172 VAL A C 1
ATOM 1336 O O . VAL A 1 172 ? -14.790 -17.216 -1.581 1.00 93.25 172 VAL A O 1
ATOM 1339 N N . ASP A 1 173 ? -15.521 -19.220 -0.838 1.00 87.81 173 ASP A N 1
ATOM 1340 C CA . ASP A 1 173 ? -15.463 -19.884 -2.135 1.00 87.81 173 ASP A CA 1
ATOM 1341 C C . ASP A 1 173 ? -16.496 -19.289 -3.103 1.00 87.81 173 ASP A C 1
ATOM 1343 O O . ASP A 1 173 ? -17.704 -19.231 -2.839 1.00 87.81 173 ASP A O 1
ATOM 1347 N N . VAL A 1 174 ? -15.989 -18.850 -4.251 1.00 87.12 174 VAL A N 1
ATOM 1348 C CA . VAL A 1 174 ? -16.743 -18.379 -5.411 1.00 87.12 174 VAL A CA 1
ATOM 1349 C C . VAL A 1 174 ? -16.092 -18.953 -6.664 1.00 87.12 174 VAL A C 1
ATOM 1351 O O . VAL A 1 174 ? -14.885 -19.206 -6.675 1.00 87.12 174 VAL A O 1
ATOM 1354 N N . ASP A 1 175 ? -16.881 -19.142 -7.719 1.00 84.06 175 ASP A N 1
ATOM 1355 C CA . ASP A 1 175 ? -16.312 -19.377 -9.045 1.00 84.06 175 ASP A CA 1
ATOM 1356 C C . ASP A 1 175 ? -15.595 -18.105 -9.524 1.00 84.06 175 ASP A C 1
ATOM 1358 O O . ASP A 1 175 ? -16.016 -16.991 -9.192 1.00 84.06 175 ASP A O 1
ATOM 1362 N N . LYS A 1 176 ? -14.475 -18.258 -10.234 1.00 82.56 176 LYS A N 1
ATOM 1363 C CA . LYS A 1 176 ? -13.581 -17.143 -10.573 1.00 82.56 176 LYS A CA 1
ATOM 1364 C C . LYS A 1 176 ? -12.792 -17.406 -11.861 1.00 82.56 176 LYS A C 1
ATOM 1366 O O . LYS A 1 176 ? -12.422 -18.554 -12.115 1.00 82.56 176 LYS A O 1
ATOM 1371 N N . PRO A 1 177 ? -12.486 -16.364 -12.657 1.00 84.50 177 PRO A N 1
ATOM 1372 C CA . PRO A 1 177 ? -11.663 -16.512 -13.853 1.00 84.50 177 PRO A CA 1
ATOM 1373 C C . PRO A 1 177 ? -10.243 -17.000 -13.507 1.00 84.50 177 PRO A C 1
ATOM 1375 O O . PRO A 1 177 ? -9.790 -16.847 -12.365 1.00 84.50 177 PRO A O 1
ATOM 1378 N N . PRO A 1 178 ? -9.509 -17.581 -14.475 1.00 86.25 178 PRO A N 1
ATOM 1379 C CA . PRO A 1 178 ? -8.117 -17.959 -14.267 1.00 86.25 178 PRO A CA 1
ATOM 1380 C C . PRO A 1 178 ? -7.270 -16.726 -13.923 1.00 86.25 178 PRO A C 1
ATOM 1382 O O . PRO A 1 178 ? -7.282 -15.733 -14.647 1.00 86.25 178 PRO A O 1
ATOM 1385 N N . VAL A 1 179 ? -6.509 -16.805 -12.829 1.00 90.19 179 VAL A N 1
ATOM 1386 C CA . VAL A 1 179 ? -5.496 -15.796 -12.478 1.00 90.19 179 VAL A CA 1
ATOM 1387 C C . VAL A 1 179 ? -4.356 -15.889 -13.507 1.00 90.19 179 VAL A C 1
ATOM 1389 O O . VAL A 1 179 ? -3.916 -17.009 -13.787 1.00 90.19 179 VAL A O 1
ATOM 1392 N N . PRO A 1 180 ? -3.865 -14.773 -14.077 1.00 92.69 180 PRO A N 1
ATOM 1393 C CA . PRO A 1 180 ? -2.778 -14.810 -15.050 1.00 92.69 180 PRO A CA 1
ATOM 1394 C C . PRO A 1 180 ? -1.438 -15.199 -14.406 1.00 92.69 180 PRO A C 1
ATOM 1396 O O . PRO A 1 180 ? -1.249 -15.124 -13.191 1.00 92.69 180 PRO A O 1
ATOM 1399 N N . MET A 1 181 ? -0.481 -15.601 -15.241 1.00 94.81 181 MET A N 1
ATOM 1400 C CA . MET A 1 181 ? 0.896 -15.898 -14.833 1.00 94.81 181 MET A CA 1
ATOM 1401 C C . MET A 1 181 ? 1.849 -14.788 -15.294 1.00 94.81 181 MET A C 1
ATOM 1403 O O . MET A 1 181 ? 1.503 -13.968 -16.142 1.00 94.81 181 MET A O 1
ATOM 1407 N N . LEU A 1 182 ? 3.070 -14.763 -14.752 1.00 96.19 182 LEU A N 1
ATOM 1408 C CA . LEU A 1 182 ? 4.114 -13.848 -15.222 1.00 96.19 182 LEU A CA 1
ATOM 1409 C C . LEU A 1 182 ? 4.598 -14.207 -16.635 1.00 96.19 182 LEU A C 1
ATOM 1411 O O . LEU A 1 182 ? 4.937 -15.355 -16.922 1.00 96.19 182 LEU A O 1
ATOM 1415 N N . SER A 1 183 ? 4.705 -13.187 -17.482 1.00 94.69 183 SER A N 1
ATOM 1416 C CA . SER A 1 183 ? 5.207 -13.274 -18.856 1.00 94.69 183 SER A CA 1
ATOM 1417 C C . SER A 1 183 ? 6.740 -13.078 -18.925 1.00 94.69 183 SER A C 1
ATOM 1419 O O . SER A 1 183 ? 7.418 -12.938 -17.904 1.00 94.69 183 SER A O 1
ATOM 1421 N N . TYR A 1 184 ? 7.320 -13.093 -20.131 1.00 94.38 184 TYR A N 1
ATOM 1422 C CA . TYR A 1 184 ? 8.736 -12.781 -20.439 1.00 94.38 184 TYR A CA 1
ATOM 1423 C C . TYR A 1 184 ? 9.823 -13.554 -19.646 1.00 94.38 184 TYR A C 1
ATOM 1425 O O . TYR A 1 184 ? 10.976 -13.116 -19.587 1.00 94.38 184 TYR A O 1
ATOM 1433 N N . GLY A 1 185 ? 9.488 -14.694 -19.028 1.00 92.12 185 GLY A N 1
ATOM 1434 C CA . GLY A 1 185 ? 10.407 -15.456 -18.166 1.00 92.12 185 GLY A CA 1
ATOM 1435 C C . GLY A 1 185 ? 10.713 -14.781 -16.820 1.00 92.12 185 GLY A C 1
ATOM 1436 O O . GLY A 1 185 ? 11.767 -15.022 -16.224 1.00 92.12 185 GLY A O 1
ATOM 1437 N N . LEU A 1 186 ? 9.818 -13.900 -16.357 1.00 96.06 186 LEU A N 1
ATOM 1438 C CA . LEU A 1 186 ? 9.923 -13.194 -15.075 1.00 96.06 186 LEU A CA 1
ATOM 1439 C C . LEU A 1 186 ? 9.644 -14.104 -13.866 1.00 96.06 186 LEU A C 1
ATOM 1441 O O . LEU A 1 186 ? 10.019 -13.760 -12.745 1.00 96.06 186 LEU A O 1
ATOM 1445 N N . ASP A 1 187 ? 9.067 -15.287 -14.085 1.00 94.62 187 ASP A N 1
ATOM 1446 C CA . ASP A 1 187 ? 8.860 -16.335 -13.076 1.00 94.62 187 ASP A CA 1
ATOM 1447 C C . ASP A 1 187 ? 10.149 -16.690 -12.310 1.00 94.62 187 ASP A C 1
ATOM 1449 O O . ASP A 1 187 ? 10.133 -16.940 -11.107 1.00 94.62 187 ASP A O 1
ATOM 1453 N N . ARG A 1 188 ? 11.303 -16.615 -12.982 1.00 92.75 188 ARG A N 1
ATOM 1454 C CA . ARG A 1 188 ? 12.638 -16.834 -12.404 1.00 92.75 188 ARG A CA 1
ATOM 1455 C C . ARG A 1 188 ? 12.961 -15.948 -11.198 1.00 92.75 188 ARG A C 1
ATOM 1457 O O . ARG A 1 188 ? 13.807 -16.330 -10.386 1.00 92.75 188 ARG A O 1
ATOM 1464 N N . VAL A 1 189 ? 12.313 -14.789 -11.082 1.00 96.69 189 VAL A N 1
ATOM 1465 C CA . VAL A 1 189 ? 12.474 -13.843 -9.966 1.00 96.69 189 VAL A CA 1
ATOM 1466 C C . VAL A 1 189 ? 11.817 -14.373 -8.685 1.00 96.69 189 VAL A C 1
ATOM 1468 O O . VAL A 1 189 ? 12.299 -14.075 -7.598 1.00 96.69 189 VAL A O 1
ATOM 1471 N N . LEU A 1 190 ? 10.757 -15.184 -8.797 1.00 96.75 190 LEU A N 1
ATOM 1472 C CA . LEU A 1 190 ? 9.992 -15.708 -7.657 1.00 96.75 190 LEU A CA 1
ATOM 1473 C C . LEU A 1 190 ? 10.823 -16.670 -6.790 1.00 96.75 190 LEU A C 1
ATOM 1475 O O . LEU A 1 190 ? 10.709 -16.684 -5.569 1.00 96.75 190 LEU A O 1
ATOM 1479 N N . PHE A 1 191 ? 11.693 -17.461 -7.424 1.00 94.31 191 PHE A N 1
ATOM 1480 C CA . PHE A 1 191 ? 12.401 -18.581 -6.787 1.00 94.31 191 PHE A CA 1
ATOM 1481 C C . PHE A 1 191 ? 13.812 -18.242 -6.285 1.00 94.31 191 PHE A C 1
ATOM 1483 O O . PHE A 1 191 ? 14.526 -19.133 -5.826 1.00 94.31 191 PHE A O 1
ATOM 1490 N N . ASN A 1 192 ? 14.247 -16.982 -6.395 1.00 87.00 192 ASN A N 1
ATOM 1491 C CA . ASN A 1 192 ? 15.616 -16.577 -6.081 1.00 87.00 192 ASN A CA 1
ATOM 1492 C C . ASN A 1 192 ? 15.645 -15.243 -5.310 1.00 87.00 192 ASN A C 1
ATOM 1494 O O . ASN A 1 192 ? 15.141 -14.242 -5.818 1.00 87.00 192 ASN A O 1
ATOM 1498 N N . PRO A 1 193 ? 16.273 -15.177 -4.121 1.00 86.81 193 PRO A N 1
ATOM 1499 C CA . PRO A 1 193 ? 16.257 -13.972 -3.299 1.00 86.81 193 PRO A CA 1
ATOM 1500 C C . PRO A 1 193 ? 17.128 -12.850 -3.882 1.00 86.81 193 PRO A C 1
ATOM 1502 O O . PRO A 1 193 ? 18.243 -13.077 -4.357 1.00 86.81 193 PRO A O 1
ATOM 1505 N N . GLY A 1 194 ? 16.653 -11.610 -3.749 1.00 90.81 194 GLY A N 1
ATOM 1506 C CA . GLY A 1 194 ? 17.381 -10.400 -4.136 1.00 90.81 194 GLY A CA 1
ATOM 1507 C C . GLY A 1 194 ? 16.880 -9.754 -5.430 1.00 90.81 194 GLY A C 1
ATOM 1508 O O . GLY A 1 194 ? 15.735 -9.930 -5.835 1.00 90.81 194 GLY A O 1
ATOM 1509 N N . VAL A 1 195 ? 17.732 -8.929 -6.047 1.00 94.94 195 VAL A N 1
ATOM 1510 C CA . VAL A 1 195 ? 17.339 -8.050 -7.160 1.00 94.94 195 VAL A CA 1
ATOM 1511 C C . VAL A 1 195 ? 17.832 -8.572 -8.507 1.00 94.94 195 VAL A C 1
ATOM 1513 O O . VAL A 1 195 ? 19.032 -8.620 -8.788 1.00 94.94 195 VAL A O 1
ATOM 1516 N N . TYR A 1 196 ? 16.873 -8.842 -9.382 1.00 95.31 196 TYR A N 1
ATOM 1517 C CA . TYR A 1 196 ? 17.046 -9.272 -10.760 1.00 95.31 196 TYR A CA 1
ATOM 1518 C C . TYR A 1 196 ? 17.074 -8.075 -11.710 1.00 95.31 196 TYR A C 1
ATOM 1520 O O . TYR A 1 196 ? 16.047 -7.627 -12.214 1.00 95.31 196 TYR A O 1
ATOM 1528 N N . ARG A 1 197 ? 18.270 -7.537 -11.971 1.00 95.62 197 ARG A N 1
ATOM 1529 C CA . ARG A 1 197 ? 18.467 -6.466 -12.966 1.00 95.62 197 ARG A CA 1
ATOM 1530 C C . ARG A 1 197 ? 17.980 -6.896 -14.347 1.00 95.62 197 ARG A C 1
ATOM 1532 O O . ARG A 1 197 ? 18.263 -8.015 -14.768 1.00 95.62 197 ARG A O 1
ATOM 1539 N N . LEU A 1 198 ? 17.367 -5.977 -15.090 1.00 95.75 198 LEU A N 1
ATOM 1540 C CA . LEU A 1 198 ? 16.956 -6.234 -16.470 1.00 95.75 198 LEU A CA 1
ATOM 1541 C C . LEU A 1 198 ? 18.163 -6.419 -17.412 1.00 95.75 198 LEU A C 1
ATOM 1543 O O . LEU A 1 198 ? 18.167 -7.341 -18.222 1.00 95.75 198 LEU A O 1
ATOM 1547 N N . GLN A 1 199 ? 19.215 -5.608 -17.249 1.00 94.56 199 GLN A N 1
ATOM 1548 C CA . GLN A 1 199 ? 20.491 -5.714 -17.972 1.00 94.56 199 GLN A CA 1
ATOM 1549 C C . GLN A 1 199 ? 21.667 -5.767 -16.975 1.00 94.56 199 GLN A C 1
ATOM 1551 O O . GLN A 1 199 ? 21.697 -4.995 -16.011 1.00 94.56 199 GLN A O 1
ATOM 1556 N N . ASP A 1 200 ? 22.657 -6.646 -17.185 1.00 92.44 200 ASP A N 1
ATOM 1557 C CA . ASP A 1 200 ? 23.931 -6.587 -16.444 1.00 92.44 200 ASP A CA 1
ATOM 1558 C C . ASP A 1 200 ? 24.742 -5.367 -16.926 1.00 92.44 200 ASP A C 1
ATOM 1560 O O . ASP A 1 200 ? 25.172 -5.357 -18.081 1.00 92.44 200 ASP A O 1
ATOM 1564 N N . PRO A 1 201 ? 25.030 -4.358 -16.079 1.00 88.75 201 PRO A N 1
ATOM 1565 C CA . PRO A 1 201 ? 25.772 -3.166 -16.499 1.00 88.75 201 PRO A CA 1
ATOM 1566 C C . PRO A 1 201 ? 27.215 -3.459 -16.945 1.00 88.75 201 PRO A C 1
ATOM 1568 O O . PRO A 1 201 ? 27.825 -2.624 -17.612 1.00 88.75 201 PRO A O 1
ATOM 1571 N N . ARG A 1 202 ? 27.787 -4.615 -16.575 1.00 90.31 202 ARG A N 1
ATOM 1572 C CA . ARG A 1 202 ? 29.168 -4.993 -16.911 1.00 90.31 202 ARG A CA 1
ATOM 1573 C C . ARG A 1 202 ? 29.260 -5.680 -18.274 1.00 90.31 202 ARG A C 1
ATOM 1575 O O . ARG A 1 202 ? 30.093 -5.287 -19.086 1.00 90.31 202 ARG A O 1
ATOM 1582 N N . SER A 1 203 ? 28.448 -6.711 -18.525 1.00 91.50 203 SER A N 1
ATOM 1583 C CA . SER A 1 203 ? 28.451 -7.434 -19.810 1.00 91.50 203 SER A CA 1
ATOM 1584 C C . SER A 1 203 ? 27.531 -6.827 -20.871 1.00 91.50 203 SER A C 1
ATOM 1586 O O . SER A 1 203 ? 27.804 -7.008 -22.053 1.00 91.50 203 SER A O 1
ATOM 1588 N N . ARG A 1 204 ? 26.490 -6.085 -20.459 1.00 90.19 204 ARG A N 1
ATOM 1589 C CA . ARG A 1 204 ? 25.367 -5.589 -21.283 1.00 90.19 204 ARG A CA 1
ATOM 1590 C C . ARG A 1 204 ? 24.442 -6.673 -21.839 1.00 90.19 204 ARG A C 1
ATOM 1592 O O . ARG A 1 204 ? 23.574 -6.381 -22.656 1.00 90.19 204 ARG A O 1
ATOM 1599 N N . VAL A 1 205 ? 24.559 -7.896 -21.332 1.00 92.88 205 VAL A N 1
ATOM 1600 C CA . VAL A 1 205 ? 23.583 -8.956 -21.584 1.00 92.88 205 VAL A CA 1
ATOM 1601 C C . VAL A 1 205 ? 22.306 -8.670 -20.777 1.00 92.88 205 VAL A C 1
ATOM 1603 O O . VAL A 1 205 ? 22.377 -8.331 -19.592 1.00 92.88 205 VAL A O 1
ATOM 1606 N N . TYR A 1 206 ? 21.144 -8.774 -21.422 1.00 95.00 206 TYR A N 1
ATOM 1607 C CA . TYR A 1 206 ? 19.824 -8.675 -20.792 1.00 95.00 206 TYR A CA 1
ATOM 1608 C C . TYR A 1 206 ? 19.433 -10.014 -20.155 1.00 95.00 206 TYR A C 1
ATOM 1610 O O . TYR A 1 206 ? 19.607 -11.062 -20.771 1.00 95.00 206 TYR A O 1
ATOM 1618 N N . ASN A 1 207 ? 18.897 -9.996 -18.934 1.00 94.56 207 ASN A N 1
ATOM 1619 C CA . ASN A 1 207 ? 18.479 -11.209 -18.215 1.00 94.56 207 ASN A CA 1
ATOM 1620 C C . ASN A 1 207 ? 17.044 -11.654 -18.561 1.00 94.56 207 ASN A C 1
ATOM 1622 O O . ASN A 1 207 ? 16.706 -12.818 -18.359 1.00 94.56 207 ASN A O 1
ATOM 1626 N N . PHE A 1 208 ? 16.233 -10.734 -19.092 1.00 95.19 208 PHE A N 1
ATOM 1627 C CA . PHE A 1 208 ? 14.854 -10.931 -19.562 1.00 95.19 208 PHE A CA 1
ATOM 1628 C C . PHE A 1 208 ? 14.696 -10.266 -20.940 1.00 95.19 208 PHE A C 1
ATOM 1630 O O . PHE A 1 208 ? 15.686 -9.786 -21.497 1.00 95.19 208 PHE A O 1
ATOM 1637 N N . ASP A 1 209 ? 13.486 -10.236 -21.506 1.00 94.25 209 ASP A N 1
ATOM 1638 C CA . ASP A 1 209 ? 13.245 -9.598 -22.808 1.00 94.25 209 ASP A CA 1
ATOM 1639 C C . ASP A 1 209 ? 13.624 -8.093 -22.782 1.00 94.25 209 ASP A C 1
ATOM 1641 O O . ASP A 1 209 ? 13.084 -7.341 -21.962 1.00 94.25 209 ASP A O 1
ATOM 1645 N N . PRO A 1 210 ? 14.522 -7.623 -23.674 1.00 93.81 210 PRO A N 1
ATOM 1646 C CA . PRO A 1 210 ? 14.858 -6.206 -23.837 1.00 93.81 210 PRO A CA 1
ATOM 1647 C C . PRO A 1 210 ? 13.654 -5.285 -24.095 1.00 93.81 210 PRO A C 1
ATOM 1649 O O . PRO A 1 210 ? 13.743 -4.091 -23.812 1.00 93.81 210 PRO A O 1
ATOM 1652 N N . TYR A 1 211 ? 12.530 -5.815 -24.594 1.00 94.69 211 TYR A N 1
ATOM 1653 C CA . TYR A 1 211 ? 11.264 -5.090 -24.745 1.00 94.69 211 TYR A CA 1
ATOM 1654 C C . TYR A 1 211 ? 10.811 -4.425 -23.435 1.00 94.69 211 TYR A C 1
ATOM 1656 O O . TYR A 1 211 ? 10.366 -3.280 -23.453 1.00 94.69 211 TYR A O 1
ATOM 1664 N N . LEU A 1 212 ? 11.035 -5.084 -22.291 1.00 95.62 212 LEU A N 1
ATOM 1665 C CA . LEU A 1 212 ? 10.699 -4.561 -20.963 1.00 95.62 212 LEU A CA 1
ATOM 1666 C C . LEU A 1 212 ? 11.524 -3.327 -20.553 1.00 95.62 212 LEU A C 1
ATOM 1668 O O . LEU A 1 212 ? 11.213 -2.709 -19.535 1.00 95.62 212 LEU A O 1
ATOM 1672 N N . GLU A 1 213 ? 12.591 -2.957 -21.278 1.00 94.88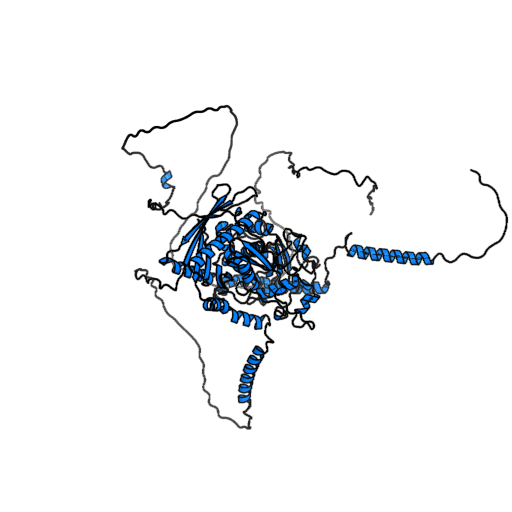 213 GLU A N 1
ATOM 1673 C CA . GLU A 1 213 ? 13.431 -1.828 -20.863 1.00 94.88 213 GLU A CA 1
ATOM 1674 C C . GLU A 1 213 ? 12.704 -0.493 -21.003 1.00 94.88 213 GLU A C 1
ATOM 1676 O O . GLU A 1 213 ? 12.907 0.367 -20.152 1.00 94.88 213 GLU A O 1
ATOM 1681 N N . ARG A 1 214 ? 11.872 -0.299 -22.032 1.00 94.44 214 ARG A N 1
ATOM 1682 C CA . ARG A 1 214 ? 11.167 0.969 -22.273 1.00 94.44 214 ARG A CA 1
ATOM 1683 C C . ARG A 1 214 ? 9.691 0.814 -21.930 1.00 94.44 214 ARG A C 1
ATOM 1685 O O . ARG A 1 214 ? 9.013 -0.044 -22.479 1.00 94.44 214 ARG A O 1
ATOM 1692 N N . ILE A 1 215 ? 9.205 1.659 -21.028 1.00 94.94 215 ILE A N 1
ATOM 1693 C CA . ILE A 1 215 ? 7.799 1.666 -20.612 1.00 94.94 215 ILE A CA 1
ATOM 1694 C C . ILE A 1 215 ? 6.986 2.413 -21.675 1.00 94.94 215 ILE A C 1
ATOM 1696 O O . ILE A 1 215 ? 7.429 3.455 -22.159 1.00 94.94 215 ILE A O 1
ATOM 1700 N N . MET A 1 216 ? 5.809 1.892 -22.043 1.00 93.62 216 MET A N 1
ATOM 1701 C CA . MET A 1 216 ? 4.896 2.599 -22.948 1.00 93.62 216 MET A CA 1
ATOM 1702 C C . MET A 1 216 ? 4.428 3.909 -22.279 1.00 93.62 216 MET A C 1
ATOM 1704 O O . MET A 1 216 ? 3.976 3.861 -21.131 1.00 93.62 216 MET A O 1
ATOM 1708 N N . PRO A 1 217 ? 4.538 5.075 -22.944 1.00 90.38 217 PRO A N 1
ATOM 1709 C CA . PRO A 1 217 ? 4.030 6.336 -22.411 1.00 90.38 217 PRO A CA 1
ATOM 1710 C C . PRO A 1 217 ? 2.538 6.266 -22.066 1.00 90.38 217 PRO A C 1
ATOM 1712 O O . PRO A 1 217 ? 1.757 5.598 -22.743 1.00 90.38 217 PRO A O 1
ATOM 1715 N N . VAL A 1 218 ? 2.123 6.984 -21.020 1.00 87.94 218 VAL A N 1
ATOM 1716 C CA . VAL A 1 218 ? 0.718 6.983 -20.568 1.00 87.94 218 VAL A CA 1
ATOM 1717 C C . VAL A 1 218 ? -0.242 7.579 -21.598 1.00 87.94 218 VAL A C 1
ATOM 1719 O O . VAL A 1 218 ? -1.402 7.199 -21.626 1.00 87.94 218 VAL A O 1
ATOM 1722 N N . ASP A 1 219 ? 0.254 8.467 -22.454 1.00 87.31 219 ASP A N 1
ATOM 1723 C CA . ASP A 1 219 ? -0.449 9.070 -23.583 1.00 87.31 219 ASP A CA 1
ATOM 1724 C C . ASP A 1 219 ? -0.451 8.192 -24.851 1.00 87.31 219 ASP A C 1
ATOM 1726 O O . ASP A 1 219 ? -1.263 8.422 -25.748 1.00 87.31 219 ASP A O 1
ATOM 1730 N N . GLU A 1 220 ? 0.390 7.152 -24.911 1.00 90.56 220 GLU A N 1
ATOM 1731 C CA . GLU A 1 220 ? 0.340 6.102 -25.941 1.00 90.56 220 GLU A CA 1
ATOM 1732 C C . GLU A 1 220 ? -0.608 4.946 -25.574 1.00 90.56 220 GLU A C 1
ATOM 1734 O O . GLU A 1 220 ? -1.112 4.278 -26.477 1.00 90.56 220 GLU A O 1
ATOM 1739 N N . PHE A 1 221 ? -0.847 4.691 -24.283 1.00 90.75 221 PHE A N 1
ATOM 1740 C CA . PHE A 1 221 ? -1.625 3.543 -23.805 1.00 90.75 221 PHE A CA 1
ATOM 1741 C C . PHE A 1 221 ? -3.141 3.826 -23.785 1.00 90.75 221 PHE A C 1
ATOM 1743 O O . PHE A 1 221 ? -3.604 4.867 -23.309 1.00 90.75 221 PHE A O 1
ATOM 1750 N N . ASP A 1 222 ? -3.929 2.881 -24.296 1.00 89.00 222 ASP A N 1
ATOM 1751 C CA . ASP A 1 222 ? -5.389 2.931 -24.398 1.00 89.00 222 ASP A CA 1
ATOM 1752 C C . ASP A 1 222 ? -6.034 2.453 -23.088 1.00 89.00 222 ASP A C 1
ATOM 1754 O O . ASP A 1 222 ? -6.539 1.337 -22.962 1.00 89.00 222 ASP A O 1
ATOM 1758 N N . PHE A 1 223 ? -5.962 3.309 -22.065 1.00 85.56 223 PHE A N 1
ATOM 1759 C CA . PHE A 1 223 ? -6.558 3.048 -20.750 1.00 85.56 223 PHE A CA 1
ATOM 1760 C C . PHE A 1 223 ? -8.082 2.895 -20.792 1.00 85.56 223 PHE A C 1
ATOM 1762 O O . PHE A 1 223 ? -8.645 2.285 -19.888 1.00 85.56 223 PHE A O 1
ATOM 1769 N N . ASP A 1 224 ? -8.735 3.401 -21.840 1.00 84.25 224 ASP A N 1
ATOM 1770 C CA . ASP A 1 224 ? -10.178 3.288 -22.058 1.00 84.25 224 ASP A CA 1
ATOM 1771 C C . ASP A 1 224 ? -10.606 1.838 -22.399 1.00 84.25 224 ASP A C 1
ATOM 1773 O O . ASP A 1 224 ? -11.788 1.508 -22.329 1.00 84.25 224 ASP A O 1
ATOM 1777 N N . ALA A 1 225 ? -9.650 0.951 -22.721 1.00 83.94 225 ALA A N 1
ATOM 1778 C CA . ALA A 1 225 ? -9.875 -0.485 -22.908 1.00 83.94 225 ALA A CA 1
ATOM 1779 C C . ALA A 1 225 ? -9.741 -1.323 -21.616 1.00 83.94 225 ALA A C 1
ATOM 1781 O O . ALA A 1 225 ? -10.065 -2.513 -21.639 1.00 83.94 225 ALA A O 1
ATOM 1782 N N . LEU A 1 226 ? -9.263 -0.746 -20.504 1.00 82.31 226 LEU A N 1
ATOM 1783 C CA . LEU A 1 226 ? -9.142 -1.451 -19.221 1.00 82.31 226 LEU A CA 1
ATOM 1784 C C . LEU A 1 226 ? -10.428 -1.361 -18.391 1.00 82.31 226 LEU A C 1
ATOM 1786 O O . LEU A 1 226 ? -11.123 -0.347 -18.372 1.00 82.31 226 LEU A O 1
ATOM 1790 N N . SER A 1 227 ? -10.690 -2.414 -17.622 1.00 75.25 227 SER A N 1
ATOM 1791 C CA . SER A 1 227 ? -11.815 -2.492 -16.681 1.00 75.25 227 SER A CA 1
ATOM 1792 C C . SER A 1 227 ? -11.731 -1.427 -15.563 1.00 75.25 227 SER A C 1
ATOM 1794 O O . SER A 1 227 ? -10.655 -1.192 -15.007 1.00 75.25 227 SER A O 1
ATOM 1796 N N . GLU A 1 228 ? -12.849 -0.788 -15.184 1.00 70.62 228 GLU A N 1
ATOM 1797 C CA . GLU A 1 228 ? -12.863 0.293 -14.174 1.00 70.62 228 GLU A CA 1
ATOM 1798 C C . GLU A 1 228 ? -12.538 -0.217 -12.752 1.00 70.62 228 GLU A C 1
ATOM 1800 O O . GLU A 1 228 ? -12.966 -1.291 -12.321 1.00 70.62 228 GLU A O 1
ATOM 1805 N N . TYR A 1 229 ? -11.818 0.585 -11.960 1.00 73.56 229 TYR A N 1
ATOM 1806 C CA . TYR A 1 229 ? -11.607 0.308 -10.539 1.00 73.56 229 TYR A CA 1
ATOM 1807 C C . TYR A 1 229 ? -12.891 0.546 -9.711 1.00 73.56 229 TYR A C 1
ATOM 1809 O O . TYR A 1 229 ? -13.241 1.680 -9.378 1.00 73.56 229 TYR A O 1
ATOM 1817 N N . LYS A 1 230 ? -13.561 -0.536 -9.293 1.00 78.31 230 LYS A N 1
ATOM 1818 C CA . LYS A 1 230 ? -14.746 -0.478 -8.414 1.00 78.31 230 LYS A CA 1
ATOM 1819 C C . LYS A 1 230 ? -14.385 -0.309 -6.930 1.00 78.31 230 LYS A C 1
ATOM 1821 O O . LYS A 1 230 ? -13.664 -1.136 -6.359 1.00 78.31 230 LYS A O 1
ATOM 1826 N N . THR A 1 231 ? -14.952 0.706 -6.273 1.00 85.19 231 THR A N 1
ATOM 1827 C CA . THR A 1 231 ? -14.958 0.855 -4.801 1.00 85.19 231 THR A CA 1
ATOM 1828 C C . THR A 1 231 ? -15.892 -0.160 -4.131 1.00 85.19 231 THR A C 1
ATOM 1830 O O . THR A 1 231 ? -16.739 -0.755 -4.794 1.00 85.19 231 THR A O 1
ATOM 1833 N N . SER A 1 232 ? -15.760 -0.362 -2.816 1.00 88.12 232 SER A N 1
ATOM 1834 C CA . SER A 1 232 ? -16.542 -1.361 -2.070 1.00 88.12 232 SER A CA 1
ATOM 1835 C C . SER A 1 232 ? -18.045 -1.048 -2.099 1.00 88.12 232 SER A C 1
ATOM 1837 O O . SER A 1 232 ? -18.863 -1.958 -2.150 1.00 88.12 232 SER A O 1
ATOM 1839 N N . SER A 1 233 ? -18.410 0.240 -2.098 1.00 89.06 233 SER A N 1
ATOM 1840 C CA . SER A 1 233 ? -19.803 0.715 -2.185 1.00 89.06 233 SER A CA 1
ATOM 1841 C C . SER A 1 233 ? -20.417 0.720 -3.592 1.00 89.06 233 SER A C 1
ATOM 1843 O O . SER A 1 233 ? -21.599 1.031 -3.718 1.00 89.06 233 SER A O 1
ATOM 1845 N N . LYS A 1 234 ? -19.625 0.417 -4.633 1.00 87.94 234 LYS A N 1
ATOM 1846 C CA . LYS A 1 234 ? -20.041 0.348 -6.050 1.00 87.94 234 LYS A CA 1
ATOM 1847 C C . LYS A 1 234 ? -19.897 -1.063 -6.644 1.00 87.94 234 LYS A C 1
ATOM 1849 O O . LYS A 1 234 ? -20.025 -1.249 -7.852 1.00 87.94 234 LYS A O 1
ATOM 1854 N N . ASP A 1 235 ? -19.574 -2.049 -5.813 1.00 89.31 235 ASP A N 1
ATOM 1855 C CA . ASP A 1 235 ? -19.432 -3.449 -6.201 1.00 89.31 235 ASP A CA 1
ATOM 1856 C C . ASP A 1 235 ? -20.670 -4.228 -5.738 1.00 89.31 235 ASP A C 1
ATOM 1858 O O . ASP A 1 235 ? -20.729 -4.731 -4.614 1.00 89.31 235 ASP A O 1
ATOM 1862 N N . GLU A 1 236 ? -21.684 -4.291 -6.604 1.00 90.81 236 GLU A N 1
ATOM 1863 C CA . GLU A 1 236 ? -22.930 -5.008 -6.315 1.00 90.81 236 GLU A CA 1
ATOM 1864 C C . GLU A 1 236 ? -22.727 -6.516 -6.138 1.00 90.81 236 GLU A C 1
ATOM 1866 O O . GLU A 1 236 ? -23.464 -7.132 -5.369 1.00 90.81 236 GLU A O 1
ATOM 1871 N N . ASP A 1 237 ? -21.705 -7.112 -6.760 1.00 89.94 237 ASP A N 1
ATOM 1872 C CA . ASP A 1 237 ? -21.382 -8.531 -6.593 1.00 89.94 237 ASP A CA 1
ATOM 1873 C C . ASP A 1 237 ? -20.833 -8.789 -5.181 1.00 89.94 237 ASP A C 1
ATOM 1875 O O . ASP A 1 237 ? -21.288 -9.701 -4.483 1.00 89.94 237 ASP A O 1
ATOM 1879 N N . LEU A 1 238 ? -19.928 -7.927 -4.698 1.00 91.25 238 LEU A N 1
ATOM 1880 C CA . LEU A 1 238 ? -19.456 -7.935 -3.309 1.00 91.25 238 LEU A CA 1
ATOM 1881 C C . LEU A 1 238 ? -20.589 -7.638 -2.316 1.00 91.25 238 LEU A C 1
ATOM 1883 O O . LEU A 1 238 ? -20.680 -8.312 -1.287 1.00 91.25 238 LEU A O 1
ATOM 1887 N N . LEU A 1 239 ? -21.461 -6.664 -2.591 1.00 94.06 239 LEU A N 1
ATOM 1888 C CA . LEU A 1 239 ? -22.601 -6.348 -1.723 1.00 94.06 239 LEU A CA 1
ATOM 1889 C C . LEU A 1 239 ? -23.593 -7.520 -1.667 1.00 94.06 239 LEU A C 1
ATOM 1891 O O . LEU A 1 239 ? -24.003 -7.924 -0.578 1.00 94.06 239 LEU A O 1
ATOM 1895 N N . ALA A 1 240 ? -23.939 -8.131 -2.802 1.00 93.44 240 ALA A N 1
ATOM 1896 C CA . ALA A 1 240 ? -24.789 -9.319 -2.870 1.00 93.44 240 ALA A CA 1
ATOM 1897 C C . ALA A 1 240 ? -24.161 -10.525 -2.153 1.00 93.44 240 ALA A C 1
ATOM 1899 O O . ALA A 1 240 ? -24.846 -11.197 -1.380 1.00 93.44 240 ALA A O 1
ATOM 1900 N N . LEU A 1 241 ? -22.858 -10.768 -2.330 1.00 93.19 241 LEU A N 1
ATOM 1901 C CA . LEU A 1 241 ? -22.109 -11.809 -1.618 1.00 93.19 241 LEU A CA 1
ATOM 1902 C C . LEU A 1 241 ? -22.097 -11.574 -0.098 1.00 93.19 241 LEU A C 1
ATOM 1904 O O . LEU A 1 241 ? -22.293 -12.514 0.674 1.00 93.19 241 LEU A O 1
ATOM 1908 N N . THR A 1 242 ? -21.919 -10.321 0.328 1.00 95.12 242 THR A N 1
ATOM 1909 C CA . THR A 1 242 ? -21.937 -9.914 1.742 1.00 95.12 242 THR A CA 1
ATOM 1910 C C . THR A 1 242 ? -23.318 -10.171 2.358 1.00 95.12 242 THR A C 1
ATOM 1912 O O . THR A 1 242 ? -23.407 -10.877 3.366 1.00 95.12 242 THR A O 1
ATOM 1915 N N . ARG A 1 243 ? -24.397 -9.707 1.698 1.00 94.94 243 ARG A N 1
ATOM 1916 C CA . ARG A 1 243 ? -25.797 -9.980 2.084 1.00 94.94 243 ARG A CA 1
ATOM 1917 C C . ARG A 1 243 ? -26.071 -11.496 2.156 1.00 94.94 243 ARG A C 1
ATOM 1919 O O . ARG A 1 243 ? -26.623 -11.968 3.145 1.00 94.94 243 ARG A O 1
ATOM 1926 N N . ARG A 1 244 ? -25.630 -12.275 1.154 1.00 93.69 244 ARG A N 1
ATOM 1927 C CA . ARG A 1 244 ? -25.812 -13.745 1.060 1.00 93.69 244 ARG A CA 1
ATOM 1928 C C . ARG A 1 244 ? -25.169 -14.520 2.214 1.00 93.69 244 ARG A C 1
ATOM 1930 O O . ARG A 1 244 ? -25.667 -15.579 2.580 1.00 93.69 244 ARG A O 1
ATOM 1937 N N . ILE A 1 245 ? -24.061 -14.017 2.757 1.00 93.25 245 ILE A N 1
ATOM 1938 C CA . ILE A 1 245 ? -23.276 -14.673 3.817 1.00 93.25 245 ILE A CA 1
ATOM 1939 C C . ILE A 1 245 ? -23.636 -14.142 5.220 1.00 93.25 245 ILE A C 1
ATOM 1941 O O . ILE A 1 245 ? -23.188 -14.694 6.223 1.00 93.25 245 ILE A O 1
ATOM 1945 N N . GLY A 1 246 ? -24.482 -13.110 5.314 1.00 93.62 246 GLY A N 1
ATOM 1946 C CA . GLY A 1 246 ? -24.892 -12.519 6.592 1.00 93.62 246 GLY A CA 1
ATOM 1947 C C . GLY A 1 246 ? -23.788 -11.709 7.280 1.00 93.62 246 GLY A C 1
ATOM 1948 O O . GLY A 1 246 ? -23.830 -11.519 8.494 1.00 93.62 246 GLY A O 1
ATOM 1949 N N . ALA A 1 247 ? -22.791 -11.245 6.522 1.00 95.31 247 ALA A N 1
ATOM 1950 C CA . ALA A 1 247 ? -21.806 -10.284 7.007 1.00 95.31 247 ALA A CA 1
ATOM 1951 C C . ALA A 1 247 ? -22.426 -8.872 7.049 1.00 95.31 247 ALA A C 1
ATOM 1953 O O . ALA A 1 247 ? -23.263 -8.533 6.212 1.00 95.31 247 ALA A O 1
ATOM 1954 N N . LYS A 1 248 ? -22.028 -8.047 8.025 1.00 96.31 248 LYS A N 1
ATOM 1955 C CA . LYS A 1 248 ? -22.539 -6.674 8.194 1.00 96.31 248 LYS A CA 1
ATOM 1956 C C . LYS A 1 248 ? -21.654 -5.646 7.495 1.00 96.31 248 LYS A C 1
ATOM 1958 O O . LYS A 1 248 ? -22.161 -4.670 6.943 1.00 96.31 248 LYS A O 1
ATOM 1963 N N . PHE A 1 249 ? -20.343 -5.866 7.518 1.00 97.44 249 PHE A N 1
ATOM 1964 C CA . PHE A 1 249 ? -19.350 -4.963 6.945 1.00 97.44 249 PHE A CA 1
ATOM 1965 C C . PHE A 1 249 ? -18.699 -5.587 5.717 1.00 97.44 249 PHE A C 1
ATOM 1967 O O . PHE A 1 249 ? -18.502 -6.801 5.657 1.00 97.44 249 PHE A O 1
ATOM 1974 N N . THR A 1 250 ? -18.323 -4.757 4.749 1.00 96.62 250 THR A N 1
ATOM 1975 C CA . THR A 1 250 ? -17.599 -5.210 3.560 1.00 96.62 250 THR A CA 1
ATOM 1976 C C . THR A 1 250 ? -16.545 -4.203 3.128 1.00 96.62 250 THR A C 1
ATOM 1978 O O . THR A 1 250 ? -16.755 -3.001 3.259 1.00 96.62 250 THR A O 1
ATOM 1981 N N . GLY A 1 251 ? -15.392 -4.656 2.644 1.00 94.50 251 GLY A N 1
ATOM 1982 C CA . GLY A 1 251 ? -14.279 -3.773 2.302 1.00 94.50 251 GLY A CA 1
ATOM 1983 C C . GLY A 1 251 ? -13.318 -4.363 1.280 1.00 94.50 251 GLY A C 1
ATOM 1984 O O . GLY A 1 251 ? -13.311 -5.564 1.013 1.00 94.50 251 GLY A O 1
ATOM 1985 N N . SER A 1 252 ? -12.478 -3.503 0.712 1.00 90.81 252 SER A N 1
ATOM 1986 C CA . SER A 1 252 ? -11.410 -3.888 -0.212 1.00 90.81 252 SER A CA 1
ATOM 1987 C C . SER A 1 252 ? -10.046 -3.776 0.464 1.00 90.81 252 SER A C 1
ATOM 1989 O O . SER A 1 252 ? -9.863 -3.010 1.413 1.00 90.81 252 SER A O 1
ATOM 1991 N N . THR A 1 253 ? -9.049 -4.509 -0.035 1.00 86.31 253 THR A N 1
ATOM 1992 C CA . THR A 1 253 ? -7.683 -4.443 0.517 1.00 86.31 253 THR A CA 1
ATOM 1993 C C . THR A 1 253 ? -7.080 -3.037 0.457 1.00 86.31 253 THR A C 1
ATOM 1995 O O . THR A 1 253 ? -6.339 -2.632 1.355 1.00 86.31 253 THR A O 1
ATOM 1998 N N . SER A 1 254 ? -7.444 -2.250 -0.555 1.00 79.31 254 SER A N 1
ATOM 1999 C CA . SER A 1 254 ? -7.091 -0.836 -0.689 1.00 79.31 254 SER A CA 1
ATOM 2000 C C . SER A 1 254 ? -7.707 0.032 0.417 1.00 79.31 254 SER A C 1
ATOM 2002 O O . SER A 1 254 ? -6.957 0.766 1.063 1.00 79.31 254 SER A O 1
ATOM 2004 N N . SER A 1 255 ? -9.015 -0.071 0.695 1.00 87.12 255 SER A N 1
ATOM 2005 C CA . SER A 1 255 ? -9.671 0.739 1.738 1.00 87.12 255 SER A CA 1
ATOM 2006 C C . SER A 1 255 ? -9.303 0.305 3.160 1.00 87.12 255 SER A C 1
ATOM 2008 O O . SER A 1 255 ? -9.018 1.152 4.008 1.00 87.12 255 SER A O 1
ATOM 2010 N N . MET A 1 256 ? -9.226 -1.002 3.423 1.00 93.94 256 MET A N 1
ATOM 2011 C CA . MET A 1 256 ? -8.948 -1.521 4.765 1.00 93.94 256 MET A CA 1
ATOM 2012 C C . MET A 1 256 ? -7.472 -1.432 5.172 1.00 93.94 256 MET A C 1
ATOM 2014 O O . MET A 1 256 ? -7.185 -1.287 6.362 1.00 93.94 256 MET A O 1
ATOM 2018 N N . SER A 1 257 ? -6.523 -1.456 4.223 1.00 93.00 257 SER A N 1
ATOM 2019 C CA . SER A 1 257 ? -5.089 -1.376 4.558 1.00 93.00 257 SER A CA 1
ATOM 2020 C C . SER A 1 257 ? -4.753 -0.153 5.419 1.00 93.00 257 SER A C 1
ATOM 2022 O O . SER A 1 257 ? -4.011 -0.283 6.386 1.00 93.00 257 SER A O 1
ATOM 2024 N N . GLY A 1 258 ? -5.331 1.018 5.121 1.00 92.38 258 GLY A N 1
ATOM 2025 C CA . GLY A 1 258 ? -5.049 2.267 5.834 1.00 92.38 258 GLY A CA 1
ATOM 2026 C C . GLY A 1 258 ? -5.456 2.255 7.309 1.00 92.38 258 GLY A C 1
ATOM 2027 O O . GLY A 1 258 ? -4.704 2.759 8.140 1.00 92.38 258 GLY A O 1
ATOM 2028 N N . ILE A 1 259 ? -6.605 1.660 7.647 1.00 95.00 259 ILE A N 1
ATOM 2029 C CA . ILE A 1 259 ? -7.055 1.562 9.044 1.00 95.00 259 ILE A CA 1
ATOM 2030 C C . ILE A 1 259 ? -6.268 0.488 9.801 1.00 95.00 259 ILE A C 1
ATOM 2032 O O . ILE A 1 259 ? -5.792 0.755 10.903 1.00 95.00 259 ILE A O 1
ATOM 2036 N N . LEU A 1 260 ? -6.031 -0.677 9.183 1.00 97.50 260 LEU A N 1
ATOM 2037 C CA . LEU A 1 260 ? -5.323 -1.810 9.793 1.00 97.50 260 LEU A CA 1
ATOM 2038 C C . LEU A 1 260 ? -3.882 -1.461 10.217 1.00 97.50 260 LEU A C 1
ATOM 2040 O O . LEU A 1 260 ? -3.397 -1.996 11.214 1.00 97.50 260 LEU A O 1
ATOM 2044 N N . GLN A 1 261 ? -3.222 -0.503 9.549 1.00 97.00 261 GLN A N 1
ATOM 2045 C CA . GLN A 1 261 ? -1.918 0.016 9.989 1.00 97.00 261 GLN A CA 1
ATOM 2046 C C . GLN A 1 261 ? -1.948 0.568 11.425 1.00 97.00 261 GLN A C 1
ATOM 2048 O O . GLN A 1 261 ? -1.020 0.308 12.191 1.00 97.00 261 GLN A O 1
ATOM 2053 N N . HIS A 1 262 ? -3.007 1.280 11.828 1.00 97.62 262 HIS A N 1
ATOM 2054 C CA . HIS A 1 262 ? -3.106 1.831 13.184 1.00 97.62 262 HIS A CA 1
ATOM 2055 C C . HIS A 1 262 ? -3.313 0.757 14.256 1.00 97.62 262 HIS A C 1
ATOM 2057 O O . HIS A 1 262 ? -2.771 0.891 15.354 1.00 97.62 262 HIS A O 1
ATOM 2063 N N . PHE A 1 263 ? -4.030 -0.323 13.935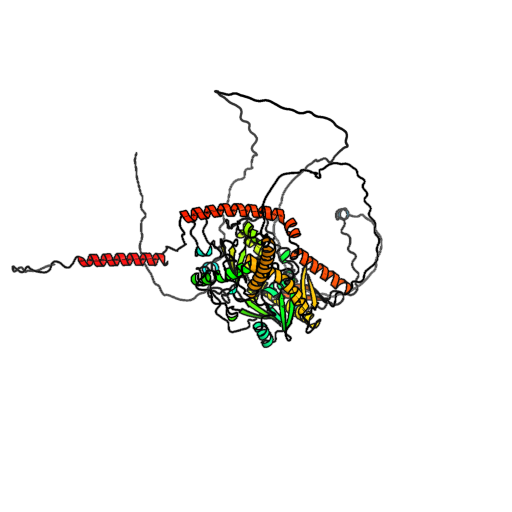 1.00 98.00 263 PHE A N 1
ATOM 2064 C CA . PHE A 1 263 ? -4.183 -1.466 14.836 1.00 98.00 263 PHE A CA 1
ATOM 2065 C C . PHE A 1 263 ? -2.845 -2.186 15.031 1.00 98.00 263 PHE A C 1
ATOM 2067 O O . PHE A 1 263 ? -2.431 -2.366 16.175 1.00 98.00 263 PHE A O 1
ATOM 2074 N N . HIS A 1 264 ? -2.098 -2.458 13.953 1.00 97.69 264 HIS A N 1
ATOM 2075 C CA . HIS A 1 264 ? -0.720 -2.960 14.041 1.00 97.69 264 HIS A CA 1
ATOM 2076 C C . HIS A 1 264 ? 0.186 -2.034 14.874 1.00 97.69 264 HIS A C 1
ATOM 2078 O O . HIS A 1 264 ? 0.933 -2.519 15.722 1.00 97.69 264 HIS A O 1
ATOM 2084 N N . PHE A 1 265 ? 0.116 -0.705 14.718 1.00 97.62 265 PHE A N 1
ATOM 2085 C CA . PHE A 1 265 ? 0.938 0.212 15.526 1.00 97.62 265 PHE A CA 1
ATOM 2086 C C . PHE A 1 265 ? 0.618 0.162 17.031 1.00 97.62 265 PHE A C 1
ATOM 2088 O O . PHE A 1 265 ? 1.530 0.322 17.843 1.00 97.62 265 PHE A O 1
ATOM 2095 N N . VAL A 1 266 ? -0.639 -0.081 17.423 1.00 97.00 266 VAL A N 1
ATOM 2096 C CA . VAL A 1 266 ? -1.008 -0.259 18.840 1.00 97.00 266 VAL A CA 1
ATOM 2097 C C . VAL A 1 266 ? -0.628 -1.656 19.343 1.00 97.00 266 VAL A C 1
ATOM 2099 O O . VAL A 1 266 ? 0.050 -1.752 20.363 1.00 97.00 266 VAL A O 1
ATOM 2102 N N . LEU A 1 267 ? -0.995 -2.721 18.620 1.00 97.19 267 LEU A N 1
ATOM 2103 C CA . LEU A 1 267 ? -0.738 -4.124 18.990 1.00 97.19 267 LEU A CA 1
ATOM 2104 C C . LEU A 1 267 ? 0.758 -4.443 19.106 1.00 97.19 267 LEU A C 1
ATOM 2106 O O . LEU A 1 267 ? 1.192 -5.092 20.056 1.00 97.19 267 LEU A O 1
ATOM 2110 N N . SER A 1 268 ? 1.552 -3.942 18.159 1.00 96.38 268 SER A N 1
ATOM 2111 C CA . SER A 1 268 ? 3.003 -4.128 18.120 1.00 96.38 268 SER A CA 1
ATOM 2112 C C . SER A 1 268 ? 3.771 -3.120 18.990 1.00 96.38 268 SER A C 1
ATOM 2114 O O . SER A 1 268 ? 5.001 -3.168 19.050 1.00 96.38 268 SER A O 1
ATOM 2116 N N . ASN A 1 269 ? 3.077 -2.188 19.659 1.00 96.19 269 ASN A N 1
ATOM 2117 C CA . ASN A 1 269 ? 3.667 -1.106 20.455 1.00 96.19 269 ASN A CA 1
ATOM 2118 C C . ASN A 1 269 ? 4.736 -0.319 19.669 1.00 96.19 269 ASN A C 1
ATOM 2120 O O . ASN A 1 269 ? 5.911 -0.255 20.046 1.00 96.19 269 ASN A O 1
ATOM 2124 N N . PHE A 1 270 ? 4.317 0.209 18.511 1.00 96.06 270 PHE A N 1
ATOM 2125 C CA . PHE A 1 270 ? 5.152 0.905 17.525 1.00 96.06 270 PHE A CA 1
ATOM 2126 C C . PHE A 1 270 ? 6.480 0.168 17.263 1.00 96.06 270 PHE A C 1
ATOM 2128 O O . PHE A 1 270 ? 7.572 0.733 17.407 1.00 96.06 270 PHE A O 1
ATOM 2135 N N . ARG A 1 271 ? 6.384 -1.124 16.911 1.00 95.62 271 ARG A N 1
ATOM 2136 C CA . ARG A 1 271 ? 7.540 -1.994 16.653 1.00 95.62 271 ARG A CA 1
ATOM 2137 C C . ARG A 1 271 ? 8.482 -1.347 15.634 1.00 95.62 271 ARG A C 1
ATOM 2139 O O . ARG A 1 271 ? 8.062 -0.815 14.606 1.00 95.62 271 ARG A O 1
ATOM 2146 N N . LYS A 1 272 ? 9.777 -1.358 15.954 1.00 96.31 272 LYS A N 1
ATOM 2147 C CA . LYS A 1 272 ? 10.811 -0.795 15.082 1.00 96.31 272 LYS A CA 1
ATOM 2148 C C . LYS A 1 272 ? 11.079 -1.739 13.920 1.00 96.31 272 LYS A C 1
ATOM 2150 O O . LYS A 1 272 ? 11.232 -2.939 14.127 1.00 96.31 272 LYS A O 1
ATOM 2155 N N . LEU A 1 273 ? 11.219 -1.163 12.733 1.00 97.31 273 LEU A N 1
ATOM 2156 C CA . LEU A 1 273 ? 11.592 -1.883 11.522 1.00 97.31 273 LEU A CA 1
ATOM 2157 C C . LEU A 1 273 ? 12.978 -2.510 11.688 1.00 97.31 273 LEU A C 1
ATOM 2159 O O . LEU A 1 273 ? 13.936 -1.839 12.085 1.00 97.31 273 LEU A O 1
ATOM 2163 N N . ASN A 1 274 ? 13.082 -3.792 11.358 1.00 96.81 274 ASN A N 1
ATOM 2164 C CA . ASN A 1 274 ? 14.347 -4.499 11.302 1.00 96.81 274 ASN A CA 1
ATOM 2165 C C . ASN A 1 274 ? 15.054 -4.186 9.977 1.00 96.81 274 ASN A C 1
ATOM 2167 O O . ASN A 1 274 ? 14.560 -4.518 8.902 1.00 96.81 274 ASN A O 1
ATOM 2171 N N . HIS A 1 275 ? 16.239 -3.580 10.066 1.00 96.25 275 HIS A N 1
ATOM 2172 C CA . HIS A 1 275 ? 17.079 -3.220 8.918 1.00 96.25 275 HIS A CA 1
ATOM 2173 C C . HIS A 1 275 ? 18.408 -3.994 8.866 1.00 96.25 275 HIS A C 1
ATOM 2175 O O . HIS A 1 275 ? 19.323 -3.602 8.149 1.00 96.25 275 HIS A O 1
ATOM 2181 N N . LYS A 1 276 ? 18.520 -5.127 9.582 1.00 93.50 276 LYS A N 1
ATOM 2182 C CA . LYS A 1 276 ? 19.727 -5.986 9.609 1.00 93.50 276 LYS A CA 1
ATOM 2183 C C . LYS A 1 276 ? 20.131 -6.571 8.242 1.00 93.50 276 LYS A C 1
ATOM 2185 O O . LYS A 1 276 ? 21.240 -7.080 8.127 1.00 93.50 276 LYS A O 1
ATOM 2190 N N . MET A 1 277 ? 19.246 -6.540 7.243 1.00 91.56 277 MET A N 1
ATOM 2191 C CA . MET A 1 277 ? 19.521 -6.993 5.871 1.00 91.56 277 MET A CA 1
ATOM 2192 C C . MET A 1 277 ? 20.169 -5.926 4.975 1.00 91.56 277 MET A C 1
ATOM 2194 O O . MET A 1 277 ? 20.586 -6.257 3.869 1.00 91.56 277 MET A O 1
ATOM 2198 N N . LEU A 1 278 ? 20.247 -4.666 5.421 1.00 94.88 278 LEU A N 1
ATOM 2199 C CA . LEU A 1 278 ? 20.936 -3.608 4.679 1.00 94.88 278 LEU A CA 1
ATOM 2200 C C . LEU A 1 278 ? 22.458 -3.747 4.807 1.00 94.88 278 LEU A C 1
ATOM 2202 O O . LEU A 1 278 ? 22.989 -4.251 5.801 1.00 94.88 278 LEU A O 1
ATOM 2206 N N . SER A 1 279 ? 23.169 -3.266 3.793 1.00 95.00 279 SER A N 1
ATOM 2207 C CA . SER A 1 279 ? 24.622 -3.243 3.742 1.00 95.00 279 SER A CA 1
ATOM 2208 C C . SER A 1 279 ? 25.222 -2.356 4.834 1.00 95.00 279 SER A C 1
ATOM 2210 O O . SER A 1 279 ? 24.640 -1.371 5.285 1.00 95.00 279 SER A O 1
ATOM 2212 N N . ARG A 1 280 ? 26.459 -2.676 5.232 1.00 92.00 280 ARG A N 1
ATOM 2213 C CA . ARG A 1 280 ? 27.213 -1.909 6.243 1.00 92.00 280 ARG A CA 1
ATOM 2214 C C . ARG A 1 280 ? 27.674 -0.532 5.744 1.00 92.00 280 ARG A C 1
ATOM 2216 O O . ARG A 1 280 ? 28.245 0.222 6.523 1.00 92.00 280 ARG A O 1
ATOM 2223 N N . GLU A 1 281 ? 27.463 -0.240 4.461 1.00 89.75 281 GLU A N 1
ATOM 2224 C CA . GLU A 1 281 ? 27.739 1.051 3.821 1.00 89.75 281 GLU A CA 1
ATOM 2225 C C . GLU A 1 281 ? 26.476 1.925 3.717 1.00 89.75 281 GLU A C 1
ATOM 2227 O O . GLU A 1 281 ? 26.574 3.103 3.374 1.00 89.75 281 GLU A O 1
ATOM 2232 N N . PHE A 1 282 ? 25.292 1.383 4.032 1.00 94.50 282 PHE A N 1
ATOM 2233 C CA . PHE A 1 282 ? 24.057 2.156 4.070 1.00 94.50 282 PHE A CA 1
ATOM 2234 C C . PHE A 1 282 ? 24.014 3.044 5.332 1.00 94.50 282 PHE A C 1
ATOM 2236 O O . PHE A 1 282 ? 24.174 2.527 6.441 1.00 94.50 282 PHE A O 1
ATOM 2243 N N . PRO A 1 283 ? 23.807 4.370 5.211 1.00 90.62 283 PRO A N 1
ATOM 2244 C CA . PRO A 1 283 ? 23.970 5.287 6.338 1.00 90.62 283 PRO A CA 1
ATOM 2245 C C . PRO A 1 283 ? 22.818 5.193 7.347 1.00 90.62 283 PRO A C 1
ATOM 2247 O O . PRO A 1 283 ? 21.656 5.375 6.982 1.00 90.62 283 PRO A O 1
ATOM 2250 N N . ASP A 1 284 ? 23.174 4.939 8.613 1.00 89.06 284 ASP A N 1
ATOM 2251 C CA . ASP A 1 284 ? 22.347 4.986 9.834 1.00 89.06 284 ASP A CA 1
ATOM 2252 C C . ASP A 1 284 ? 20.829 4.787 9.610 1.00 89.06 284 ASP A C 1
ATOM 2254 O O . ASP A 1 284 ? 20.025 5.707 9.823 1.00 89.06 284 ASP A O 1
ATOM 2258 N N . PRO A 1 285 ? 20.402 3.586 9.164 1.00 93.19 285 PRO A N 1
ATOM 2259 C CA . PRO A 1 285 ? 19.024 3.336 8.769 1.00 93.19 285 PRO A CA 1
ATOM 2260 C C . PRO A 1 285 ? 18.054 3.515 9.941 1.00 93.19 285 PRO A C 1
ATOM 2262 O O . PRO A 1 285 ? 18.172 2.910 11.009 1.00 93.19 285 PRO A O 1
ATOM 2265 N N . SER A 1 286 ? 17.047 4.361 9.731 1.00 94.19 286 SER A N 1
ATOM 2266 C CA . SER A 1 286 ? 16.052 4.674 10.747 1.00 94.19 286 SER A CA 1
ATOM 2267 C C . SER A 1 286 ? 14.983 3.587 10.803 1.00 94.19 286 SER A C 1
ATOM 2269 O O . SER A 1 286 ? 14.080 3.554 9.966 1.00 94.19 286 SER A O 1
ATOM 2271 N N . GLY A 1 287 ? 15.020 2.765 11.855 1.00 95.12 287 GLY A N 1
ATOM 2272 C CA . GLY A 1 287 ? 14.004 1.749 12.174 1.00 95.12 287 GLY A CA 1
ATOM 2273 C C . GLY A 1 287 ? 12.607 2.295 12.531 1.00 95.12 287 GLY A C 1
ATOM 2274 O O . GLY A 1 287 ? 11.864 1.648 13.262 1.00 95.12 287 GLY A O 1
ATOM 2275 N N . ARG A 1 288 ? 12.247 3.502 12.075 1.00 95.31 288 ARG A N 1
ATOM 2276 C CA . ARG A 1 288 ? 10.927 4.133 12.221 1.00 95.31 288 ARG A CA 1
ATOM 2277 C C . ARG A 1 288 ? 10.257 4.286 10.858 1.00 95.31 288 ARG A C 1
ATOM 2279 O O . ARG A 1 288 ? 10.899 4.722 9.898 1.00 95.31 288 ARG A O 1
ATOM 2286 N N . PHE A 1 289 ? 8.954 4.025 10.812 1.00 96.38 289 PHE A N 1
ATOM 2287 C CA . PHE A 1 289 ? 8.082 4.340 9.678 1.00 96.38 289 PHE A CA 1
ATOM 2288 C C . PHE A 1 289 ? 8.160 5.825 9.263 1.00 96.38 289 PHE A C 1
ATOM 2290 O O . PHE A 1 289 ? 8.675 6.683 9.988 1.00 96.38 289 PHE A O 1
ATOM 2297 N N . SER A 1 290 ? 7.672 6.141 8.064 1.00 93.06 290 SER A N 1
ATOM 2298 C CA . SER A 1 290 ? 7.555 7.522 7.593 1.00 93.06 290 SER A CA 1
ATOM 2299 C C . SER A 1 290 ? 6.459 8.270 8.365 1.00 93.06 290 SER A C 1
ATOM 2301 O O . SER A 1 290 ? 5.461 7.670 8.763 1.00 93.06 290 SER A O 1
ATOM 2303 N N . LYS A 1 291 ? 6.606 9.595 8.529 1.00 90.81 291 LYS A N 1
ATOM 2304 C CA . LYS A 1 291 ? 5.606 10.437 9.220 1.00 90.81 291 LYS A CA 1
ATOM 2305 C C . LYS A 1 291 ? 4.205 10.322 8.608 1.00 90.81 291 LYS A C 1
ATOM 2307 O O . LYS A 1 291 ? 3.224 10.369 9.340 1.00 90.81 291 LYS A O 1
ATOM 2312 N N . ILE A 1 292 ? 4.135 10.166 7.283 1.00 88.94 292 ILE A N 1
ATOM 2313 C CA . ILE A 1 292 ? 2.889 10.009 6.521 1.00 88.94 292 ILE A CA 1
ATOM 2314 C C . ILE A 1 292 ? 2.267 8.639 6.816 1.00 88.94 292 ILE A C 1
ATOM 2316 O O . ILE A 1 292 ? 1.074 8.549 7.072 1.00 88.94 292 ILE A O 1
ATOM 2320 N N . THR A 1 293 ? 3.083 7.582 6.868 1.00 91.56 293 THR A N 1
ATOM 2321 C CA . THR A 1 293 ? 2.652 6.210 7.199 1.00 91.56 293 THR A CA 1
ATOM 2322 C C . THR A 1 293 ? 2.098 6.093 8.624 1.00 91.56 293 THR A C 1
ATOM 2324 O O . THR A 1 293 ? 1.267 5.231 8.878 1.00 91.56 293 THR A O 1
ATOM 2327 N N . THR A 1 294 ? 2.531 6.960 9.545 1.00 92.94 294 THR A N 1
ATOM 2328 C CA . THR A 1 294 ? 1.988 7.080 10.913 1.00 92.94 294 THR A CA 1
ATOM 2329 C C . THR A 1 294 ? 0.911 8.166 11.066 1.00 92.94 294 THR A C 1
ATOM 2331 O O . THR A 1 294 ? 0.448 8.401 12.181 1.00 92.94 294 THR A O 1
ATOM 2334 N N . GLY A 1 295 ? 0.560 8.880 9.992 1.00 93.12 295 GLY A N 1
ATOM 2335 C CA . GLY A 1 295 ? -0.435 9.956 10.009 1.00 93.12 295 GLY A CA 1
ATOM 2336 C C . GLY A 1 295 ? -1.874 9.431 10.095 1.00 93.12 295 GLY A C 1
ATOM 2337 O O . GLY A 1 295 ? -2.088 8.250 9.833 1.00 93.12 295 GLY A O 1
ATOM 2338 N N . PRO A 1 296 ? -2.866 10.272 10.449 1.00 95.44 296 PRO A N 1
ATOM 2339 C CA . PRO A 1 296 ? -4.241 9.815 10.635 1.00 95.44 296 PRO A CA 1
ATOM 2340 C C . PRO A 1 296 ? -4.862 9.256 9.350 1.00 95.44 296 PRO A C 1
ATOM 2342 O O . PRO A 1 296 ? -4.883 9.935 8.319 1.00 95.44 296 PRO A O 1
ATOM 2345 N N . SER A 1 297 ? -5.417 8.050 9.435 1.00 94.56 297 SER A N 1
ATOM 2346 C CA . SER A 1 297 ? -6.202 7.430 8.369 1.00 94.56 297 SER A CA 1
ATOM 2347 C C . SER A 1 297 ? -7.693 7.739 8.514 1.00 94.56 297 SER A C 1
ATOM 2349 O O . SER A 1 297 ? -8.169 8.094 9.596 1.00 94.56 297 SER A O 1
ATOM 2351 N N . ALA A 1 298 ? -8.443 7.600 7.423 1.00 95.12 298 ALA A N 1
ATOM 2352 C CA . ALA A 1 298 ? -9.890 7.761 7.423 1.00 95.12 298 ALA A CA 1
ATOM 2353 C C . ALA A 1 298 ? -10.557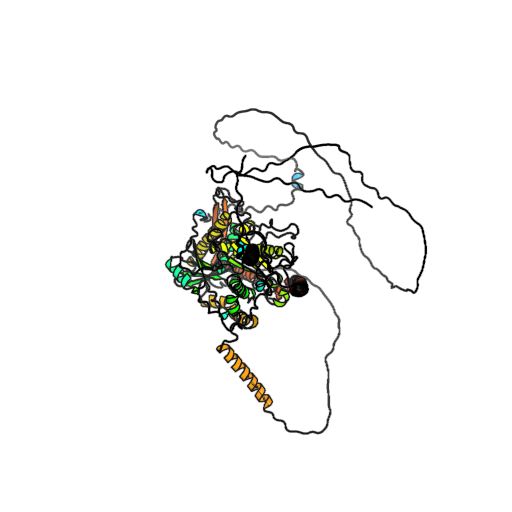 6.916 6.333 1.00 95.12 298 ALA A C 1
ATOM 2355 O O . ALA A 1 298 ? -9.954 6.628 5.295 1.00 95.12 298 ALA A O 1
ATOM 2356 N N . VAL A 1 299 ? -11.809 6.542 6.580 1.00 96.44 299 VAL A N 1
ATOM 2357 C CA . VAL A 1 299 ? -12.661 5.768 5.670 1.00 96.44 299 VAL A CA 1
ATOM 2358 C C . VAL A 1 299 ? -14.102 6.257 5.753 1.00 96.44 299 VAL A C 1
ATOM 2360 O O . VAL A 1 299 ? -14.538 6.772 6.785 1.00 96.44 299 VAL A O 1
ATOM 2363 N N . PHE A 1 300 ? -14.854 6.057 4.677 1.00 96.00 300 PHE A N 1
ATOM 2364 C CA . PHE A 1 300 ? -16.309 6.127 4.706 1.00 96.00 300 PHE A CA 1
ATOM 2365 C C . PHE A 1 300 ? -16.881 4.729 4.924 1.00 96.00 300 PHE A C 1
ATOM 2367 O O . PHE A 1 300 ? -16.431 3.765 4.310 1.00 96.00 300 PHE A O 1
ATOM 2374 N N . LEU A 1 301 ? -17.880 4.640 5.792 1.00 96.75 301 LEU A N 1
ATOM 2375 C CA . LEU A 1 301 ? -18.679 3.458 6.059 1.00 96.75 301 LEU A CA 1
ATOM 2376 C C . LEU A 1 301 ? -20.075 3.710 5.476 1.00 96.75 301 LEU A C 1
ATOM 2378 O O . LEU A 1 301 ? -20.946 4.257 6.149 1.00 96.75 301 LEU A O 1
ATOM 2382 N N . ARG A 1 302 ? -20.242 3.393 4.192 1.00 95.12 302 ARG A N 1
ATOM 2383 C CA . ARG A 1 302 ? -21.421 3.706 3.371 1.00 95.12 302 ARG A CA 1
ATOM 2384 C C . ARG A 1 302 ? -22.522 2.679 3.625 1.00 95.12 302 ARG A C 1
ATOM 2386 O O . ARG A 1 302 ? -22.301 1.492 3.390 1.00 95.12 302 ARG A O 1
ATOM 2393 N N . HIS A 1 303 ? -23.687 3.111 4.096 1.00 95.31 303 HIS A N 1
ATOM 2394 C CA . HIS A 1 303 ? -24.821 2.220 4.338 1.00 95.31 303 HIS A CA 1
ATOM 2395 C C . HIS A 1 303 ? -25.550 1.891 3.021 1.00 95.31 303 HIS A C 1
ATOM 2397 O O . HIS A 1 303 ? -25.993 2.790 2.310 1.00 95.31 303 HIS A O 1
ATOM 2403 N N . LYS A 1 304 ? -25.664 0.597 2.697 1.00 93.00 304 LYS A N 1
ATOM 2404 C CA . LYS A 1 304 ? -26.320 0.034 1.506 1.00 93.00 304 LYS A CA 1
ATOM 2405 C C . LYS A 1 304 ? -27.176 -1.172 1.925 1.00 93.00 304 LYS A C 1
ATOM 2407 O O . LYS A 1 304 ? -26.657 -2.264 2.144 1.00 93.00 304 LYS A O 1
ATOM 2412 N N . ASP A 1 305 ? -28.485 -0.967 2.063 1.00 87.56 305 ASP A N 1
ATOM 2413 C CA . ASP A 1 305 ? -29.496 -2.001 2.361 1.00 87.56 305 ASP A CA 1
ATOM 2414 C C . ASP A 1 305 ? -29.152 -2.933 3.544 1.00 87.56 305 ASP A C 1
ATOM 2416 O O . ASP A 1 305 ? -29.161 -4.160 3.419 1.00 87.56 305 ASP A O 1
ATOM 2420 N N . GLY A 1 306 ? -28.803 -2.360 4.699 1.00 87.94 306 GLY A N 1
ATOM 2421 C CA . GLY A 1 306 ? -28.431 -3.100 5.914 1.00 87.94 306 GLY A CA 1
ATOM 2422 C C . GLY A 1 306 ? -26.972 -3.573 5.965 1.00 87.94 306 GLY A C 1
ATOM 2423 O O . GLY A 1 306 ? -26.498 -3.972 7.031 1.00 87.94 306 GLY A O 1
ATOM 2424 N N . VAL A 1 307 ? -26.239 -3.492 4.850 1.00 95.19 307 VAL A N 1
ATOM 2425 C CA . VAL A 1 307 ? -24.791 -3.733 4.762 1.00 95.19 307 VAL A CA 1
ATOM 2426 C C . VAL A 1 307 ? -24.036 -2.402 4.769 1.00 95.19 307 VAL A C 1
ATOM 2428 O O . VAL A 1 307 ? -24.542 -1.372 4.331 1.00 95.19 307 VAL A O 1
ATOM 2431 N N . TYR A 1 308 ? -22.809 -2.410 5.281 1.00 96.81 308 TYR A N 1
ATOM 2432 C CA . TYR A 1 308 ? -21.965 -1.227 5.427 1.00 96.81 308 TYR A CA 1
ATOM 2433 C C . TYR A 1 308 ? -20.642 -1.411 4.669 1.00 96.81 308 TYR A C 1
ATOM 2435 O O . TYR A 1 308 ? -19.801 -2.229 5.050 1.00 96.81 308 TYR A O 1
ATOM 2443 N N . ALA A 1 309 ? -20.448 -0.647 3.594 1.00 96.69 309 ALA A N 1
ATOM 2444 C CA . ALA A 1 309 ? -19.273 -0.723 2.731 1.00 96.69 309 ALA A CA 1
ATOM 2445 C C . ALA A 1 309 ? -18.166 0.254 3.161 1.00 96.69 309 ALA A C 1
ATOM 2447 O O . ALA A 1 309 ? -18.405 1.448 3.329 1.00 96.69 309 ALA A O 1
ATOM 2448 N N . ILE A 1 310 ? -16.944 -0.255 3.315 1.00 96.75 310 ILE A N 1
ATOM 2449 C CA . ILE A 1 310 ? -15.747 0.484 3.723 1.00 96.75 310 ILE A CA 1
ATOM 2450 C C . ILE A 1 310 ? -15.027 1.001 2.473 1.00 96.75 310 ILE A C 1
ATOM 2452 O O . ILE A 1 310 ? -14.386 0.228 1.750 1.00 96.75 310 ILE A O 1
ATOM 2456 N N . ASP A 1 311 ? -15.070 2.310 2.249 1.00 94.19 311 ASP A N 1
ATOM 2457 C CA . ASP A 1 311 ? -14.348 3.015 1.185 1.00 94.19 311 ASP A CA 1
ATOM 2458 C C . ASP A 1 311 ? -13.225 3.892 1.752 1.00 94.19 311 ASP A C 1
ATOM 2460 O O . ASP A 1 311 ? -13.324 4.426 2.856 1.00 94.19 311 ASP A O 1
ATOM 2464 N N . ALA A 1 312 ? -12.152 4.082 0.983 1.00 90.19 312 ALA A N 1
ATOM 2465 C CA . ALA A 1 312 ? -11.078 5.000 1.357 1.00 90.19 312 ALA A CA 1
ATOM 2466 C C . ALA A 1 312 ? -11.556 6.465 1.313 1.00 90.19 312 ALA A C 1
ATOM 2468 O O . ALA A 1 312 ? -12.203 6.885 0.355 1.00 90.19 312 ALA A O 1
ATOM 2469 N N . ASP A 1 313 ? -11.203 7.261 2.324 1.00 90.50 313 ASP A N 1
ATOM 2470 C CA . ASP A 1 313 ? -11.478 8.700 2.332 1.00 90.50 313 ASP A CA 1
ATOM 2471 C C . ASP A 1 313 ? -10.491 9.441 1.409 1.00 90.50 313 ASP A C 1
ATOM 2473 O O . ASP A 1 313 ? -9.330 9.671 1.765 1.00 90.50 313 ASP A O 1
ATOM 2477 N N . LYS A 1 314 ? -10.985 9.826 0.226 1.00 85.00 314 LYS A N 1
ATOM 2478 C CA . LYS A 1 314 ? -10.220 10.454 -0.863 1.00 85.00 314 LYS A CA 1
ATOM 2479 C C . LYS A 1 314 ? -10.023 11.976 -0.749 1.00 85.00 314 LYS A C 1
ATOM 2481 O O . LYS A 1 314 ? -9.551 12.581 -1.707 1.00 85.00 314 LYS A O 1
ATOM 2486 N N . SER A 1 315 ? -10.342 12.634 0.375 1.00 83.88 315 SER A N 1
ATOM 2487 C CA . SER A 1 315 ? -10.330 14.117 0.462 1.00 83.88 315 SER A CA 1
ATOM 2488 C C . SER A 1 315 ? -8.999 14.809 0.127 1.00 83.88 315 SER A C 1
ATOM 2490 O O . SER A 1 315 ? -8.984 16.022 -0.060 1.00 83.88 315 SER A O 1
ATOM 2492 N N . TYR A 1 316 ? -7.888 14.071 0.078 1.00 83.31 316 TYR A N 1
ATOM 2493 C CA . TYR A 1 316 ? -6.565 14.591 -0.277 1.00 83.31 316 TYR A CA 1
ATOM 2494 C C . TYR A 1 316 ? -5.904 13.816 -1.441 1.00 83.31 316 TYR A C 1
ATOM 2496 O O . TYR A 1 316 ? -4.708 13.979 -1.686 1.00 83.31 316 TYR A O 1
ATOM 2504 N N . ASP A 1 317 ? -6.663 12.996 -2.180 1.00 80.06 317 ASP A N 1
ATOM 2505 C CA . ASP A 1 317 ? -6.158 12.187 -3.299 1.00 80.06 317 ASP A CA 1
ATOM 2506 C C . ASP A 1 317 ? -5.911 13.056 -4.546 1.00 80.06 317 ASP A C 1
ATOM 2508 O O . ASP A 1 317 ? -6.783 13.251 -5.400 1.00 80.06 317 ASP A O 1
ATOM 2512 N N . ARG A 1 318 ? -4.688 13.585 -4.661 1.00 78.25 318 ARG A N 1
ATOM 2513 C CA . ARG A 1 318 ? -4.249 14.363 -5.830 1.00 78.25 318 ARG A CA 1
ATOM 2514 C C . ARG A 1 318 ? -3.989 13.464 -7.056 1.00 78.25 318 ARG A C 1
ATOM 2516 O O . ARG A 1 318 ? -3.509 12.340 -6.888 1.00 78.25 318 ARG A O 1
ATOM 2523 N N . PRO A 1 319 ? -4.239 13.953 -8.290 1.00 76.88 319 PRO A N 1
ATOM 2524 C CA . PRO A 1 319 ? -3.929 13.217 -9.517 1.00 76.88 319 PRO A CA 1
ATOM 2525 C C . PRO A 1 319 ? -2.444 12.840 -9.607 1.00 76.88 319 PRO A C 1
ATOM 2527 O O . PRO A 1 319 ? -1.566 13.633 -9.264 1.00 76.88 319 PRO A O 1
ATOM 2530 N N . ASN A 1 320 ? -2.158 11.619 -10.060 1.00 81.00 320 ASN A N 1
ATOM 2531 C CA . ASN A 1 320 ? -0.818 11.040 -10.012 1.00 81.00 320 ASN A CA 1
ATOM 2532 C C . ASN A 1 320 ? -0.607 10.017 -11.139 1.00 81.00 320 ASN A C 1
ATOM 2534 O O . ASN A 1 320 ? -1.323 9.019 -11.228 1.00 81.00 320 ASN A O 1
ATOM 2538 N N . ILE A 1 321 ? 0.432 10.224 -11.952 1.00 82.50 321 ILE A N 1
ATOM 2539 C CA . ILE A 1 321 ? 0.814 9.336 -13.061 1.00 82.50 321 ILE A CA 1
ATOM 2540 C C . ILE A 1 321 ? 1.126 7.896 -12.609 1.00 82.50 321 ILE A C 1
ATOM 2542 O O . ILE A 1 321 ? 0.881 6.950 -13.355 1.00 82.50 321 ILE A O 1
ATOM 2546 N N . MET A 1 322 ? 1.609 7.700 -11.374 1.00 83.44 322 MET A N 1
ATOM 2547 C CA . MET A 1 322 ? 1.952 6.368 -10.855 1.00 83.44 322 MET A CA 1
ATOM 2548 C C . MET A 1 322 ? 0.733 5.439 -10.727 1.00 83.44 322 MET A C 1
ATOM 2550 O O . MET A 1 322 ? 0.894 4.230 -10.862 1.00 83.44 322 MET A O 1
ATOM 2554 N N . SER A 1 323 ? -0.475 5.975 -10.515 1.00 80.75 323 SER A N 1
ATOM 2555 C CA . SER A 1 323 ? -1.705 5.169 -10.419 1.00 80.75 323 SER A CA 1
ATOM 2556 C C . SER A 1 323 ? -2.116 4.558 -11.766 1.00 80.75 323 SER A C 1
ATOM 2558 O O . SER A 1 323 ? -2.611 3.433 -11.814 1.00 80.75 323 SER A O 1
ATOM 2560 N N . TRP A 1 324 ? -1.870 5.282 -12.861 1.00 83.75 324 TRP A N 1
ATOM 2561 C CA . TRP A 1 324 ? -2.120 4.825 -14.232 1.00 83.75 324 TRP A CA 1
ATOM 2562 C C . TRP A 1 324 ? -1.028 3.853 -14.692 1.00 83.75 324 TRP A C 1
ATOM 2564 O O . TRP A 1 324 ? -1.320 2.751 -15.152 1.00 83.75 324 TRP A O 1
ATOM 2574 N N . LEU A 1 325 ? 0.242 4.211 -14.466 1.00 86.75 325 LEU A N 1
ATOM 2575 C CA . LEU A 1 325 ? 1.381 3.341 -14.771 1.00 86.75 325 LEU A CA 1
ATOM 2576 C C . LEU A 1 325 ? 1.336 2.004 -14.025 1.00 86.75 325 LEU A C 1
ATOM 2578 O O . LEU A 1 325 ? 1.788 1.014 -14.584 1.00 86.75 325 LEU A O 1
ATOM 2582 N N . GLY A 1 326 ? 0.776 1.953 -12.810 1.00 87.62 326 GLY A N 1
ATOM 2583 C CA . GLY A 1 326 ? 0.561 0.698 -12.085 1.00 87.62 326 GLY A CA 1
ATOM 2584 C C . GLY A 1 326 ? -0.246 -0.314 -12.905 1.00 87.62 326 GLY A C 1
ATOM 2585 O O . GLY A 1 326 ? 0.254 -1.398 -13.173 1.00 87.62 326 GLY A O 1
ATOM 2586 N N . HIS A 1 327 ? -1.430 0.078 -13.386 1.00 86.69 327 HIS A N 1
ATOM 2587 C CA . HIS A 1 327 ? -2.315 -0.782 -14.184 1.00 86.69 327 HIS A CA 1
ATOM 2588 C C . HIS A 1 327 ? -1.695 -1.186 -15.536 1.00 86.69 327 HIS A C 1
ATOM 2590 O O . HIS A 1 327 ? -1.756 -2.349 -15.928 1.00 86.69 327 HIS A O 1
ATOM 2596 N N . SER A 1 328 ? -1.050 -0.247 -16.241 1.00 91.12 328 SER A N 1
ATOM 2597 C CA . SER A 1 328 ? -0.378 -0.551 -17.516 1.00 91.12 328 SER A CA 1
ATOM 2598 C C . SER A 1 328 ? 0.795 -1.525 -17.326 1.00 91.12 328 SER A C 1
ATOM 2600 O O . SER A 1 328 ? 0.973 -2.449 -18.116 1.00 91.12 328 SER A O 1
ATOM 2602 N N . LEU A 1 329 ? 1.565 -1.387 -16.241 1.00 92.75 329 LEU A N 1
ATOM 2603 C CA . LEU A 1 329 ? 2.663 -2.301 -15.921 1.00 92.75 329 LEU A CA 1
ATOM 2604 C C . LEU A 1 329 ? 2.176 -3.654 -15.376 1.00 92.75 329 LEU A C 1
ATOM 2606 O O . LEU A 1 329 ? 2.793 -4.668 -15.677 1.00 92.75 329 LEU A O 1
ATOM 2610 N N . GLU A 1 330 ? 1.071 -3.705 -14.631 1.00 91.25 330 GLU A N 1
ATOM 2611 C CA . GLU A 1 330 ? 0.406 -4.953 -14.222 1.00 91.25 330 GLU A CA 1
ATOM 2612 C C . GLU A 1 330 ? 0.024 -5.788 -15.457 1.00 91.25 330 GLU A C 1
ATOM 2614 O O . GLU A 1 330 ? 0.402 -6.959 -15.561 1.00 91.25 330 GLU A O 1
ATOM 2619 N N . LYS A 1 331 ? -0.598 -5.148 -16.458 1.00 92.00 331 LYS A N 1
ATOM 2620 C CA . LYS A 1 331 ? -0.919 -5.761 -17.756 1.00 92.00 331 LYS A CA 1
ATOM 2621 C C . LYS A 1 331 ? 0.337 -6.144 -18.555 1.00 92.00 331 LYS A C 1
ATOM 2623 O O . LYS A 1 331 ? 0.382 -7.232 -19.126 1.00 92.00 331 LYS A O 1
ATOM 2628 N N . LEU A 1 332 ? 1.381 -5.305 -18.560 1.00 94.75 332 LEU A N 1
ATOM 2629 C CA . LEU A 1 332 ? 2.660 -5.609 -19.224 1.00 94.75 332 LEU A CA 1
ATOM 2630 C C . LEU A 1 332 ? 3.318 -6.866 -18.651 1.00 94.75 332 LEU A C 1
ATOM 2632 O O . LEU A 1 332 ? 3.844 -7.669 -19.407 1.00 94.75 332 LEU A O 1
ATOM 2636 N N . LEU A 1 333 ? 3.320 -7.046 -17.331 1.00 95.88 333 LEU A N 1
ATOM 2637 C CA . LEU A 1 333 ? 4.030 -8.156 -16.685 1.00 95.88 333 LEU A CA 1
ATOM 2638 C C . LEU A 1 333 ? 3.283 -9.501 -16.808 1.00 95.88 333 LEU A C 1
ATOM 2640 O O . LEU A 1 333 ? 3.892 -10.547 -16.583 1.00 95.88 333 LEU A O 1
ATOM 2644 N N . THR A 1 334 ? 2.000 -9.483 -17.190 1.00 94.25 334 THR A N 1
ATOM 2645 C CA . THR A 1 334 ? 1.095 -10.651 -17.221 1.00 94.25 334 THR A CA 1
ATOM 2646 C C . THR A 1 334 ? 0.664 -11.109 -18.617 1.00 94.25 334 THR A C 1
ATOM 2648 O O . THR A 1 334 ? 0.087 -12.186 -18.741 1.00 94.25 334 THR A O 1
ATOM 2651 N N . THR A 1 335 ? 0.949 -10.341 -19.673 1.00 93.06 335 THR A N 1
ATOM 2652 C CA . THR A 1 335 ? 0.512 -10.655 -21.049 1.00 93.06 335 THR A CA 1
ATOM 2653 C C . THR A 1 335 ? 1.675 -10.819 -22.025 1.00 93.06 335 THR A C 1
ATOM 2655 O O . THR A 1 335 ? 2.811 -10.409 -21.765 1.00 93.06 335 THR A O 1
ATOM 2658 N N . GLU A 1 336 ? 1.426 -11.464 -23.165 1.00 92.38 336 GLU A N 1
ATOM 2659 C CA . GLU A 1 336 ? 2.417 -11.553 -24.239 1.00 92.38 336 GLU A CA 1
ATOM 2660 C C . GLU A 1 336 ? 2.553 -10.221 -24.983 1.00 92.38 336 GLU A C 1
ATOM 2662 O O . GLU A 1 336 ? 1.591 -9.471 -25.143 1.00 92.38 336 GLU A O 1
ATOM 2667 N N . ARG A 1 337 ? 3.739 -9.950 -25.539 1.00 93.06 337 ARG A N 1
ATOM 2668 C CA . ARG A 1 337 ? 4.021 -8.718 -26.296 1.00 93.06 337 ARG A CA 1
ATOM 2669 C C . ARG A 1 337 ? 3.019 -8.445 -27.424 1.00 93.06 337 ARG A C 1
ATOM 2671 O O . ARG A 1 337 ? 2.660 -7.295 -27.654 1.00 93.06 337 ARG A O 1
ATOM 2678 N N . ALA A 1 338 ? 2.573 -9.490 -28.123 1.00 92.06 338 ALA A N 1
ATOM 2679 C CA . ALA A 1 338 ? 1.614 -9.382 -29.225 1.00 92.06 338 ALA A CA 1
ATOM 2680 C C . ALA A 1 338 ? 0.166 -9.104 -28.765 1.00 92.06 338 ALA A C 1
ATOM 2682 O O . ALA A 1 338 ? -0.667 -8.703 -29.579 1.00 92.06 338 ALA A O 1
ATOM 2683 N N . GLU A 1 339 ? -0.135 -9.306 -27.479 1.00 91.00 339 GLU A N 1
ATOM 2684 C CA . GLU A 1 339 ? -1.379 -8.868 -26.843 1.00 91.00 339 GLU A CA 1
ATOM 2685 C C . GLU A 1 339 ? -1.214 -7.451 -26.276 1.00 91.00 339 GLU A C 1
ATOM 2687 O O . GLU A 1 339 ? -2.018 -6.576 -26.585 1.00 91.00 339 GLU A O 1
ATOM 2692 N N . PHE A 1 340 ? -0.143 -7.194 -25.516 1.00 92.75 340 PHE A N 1
ATOM 2693 C CA . PHE A 1 340 ? 0.095 -5.905 -24.862 1.00 92.75 340 PHE A CA 1
ATOM 2694 C C . PHE A 1 340 ? 0.192 -4.731 -25.852 1.00 92.75 340 PHE A C 1
ATOM 2696 O O . PHE A 1 340 ? -0.375 -3.668 -25.612 1.00 92.75 340 PHE A O 1
ATOM 2703 N N . GLU A 1 341 ? 0.840 -4.919 -27.007 1.00 93.69 341 GLU A N 1
ATOM 2704 C CA . GLU A 1 341 ? 0.937 -3.877 -28.041 1.00 93.69 341 GLU A CA 1
ATOM 2705 C C . GLU A 1 341 ? -0.434 -3.466 -28.624 1.00 93.69 341 GLU A C 1
ATOM 2707 O O . GLU A 1 341 ? -0.554 -2.351 -29.132 1.00 93.69 341 GLU A O 1
ATOM 2712 N N . ARG A 1 342 ? -1.489 -4.291 -28.485 1.00 92.94 342 ARG A N 1
ATOM 2713 C CA . ARG A 1 342 ? -2.869 -3.941 -28.890 1.00 92.94 342 ARG A CA 1
ATOM 2714 C C . ARG A 1 342 ? -3.496 -2.851 -28.020 1.00 92.94 342 ARG A C 1
ATOM 2716 O O . ARG A 1 342 ? -4.461 -2.218 -28.441 1.00 92.94 342 ARG A O 1
ATOM 2723 N N . TYR A 1 343 ? -2.944 -2.629 -26.827 1.00 90.44 343 TYR A N 1
ATOM 2724 C CA . TYR A 1 343 ? -3.311 -1.527 -25.941 1.00 90.44 343 TYR A CA 1
ATOM 2725 C C . TYR A 1 343 ? -2.549 -0.233 -26.273 1.00 90.44 343 TYR A C 1
ATOM 2727 O O . TYR A 1 343 ? -2.741 0.759 -25.579 1.00 90.44 343 TYR A O 1
ATOM 2735 N N . ARG A 1 344 ? -1.711 -0.167 -27.324 1.00 92.44 344 ARG A N 1
ATOM 2736 C CA . ARG A 1 344 ? -1.265 1.139 -27.842 1.00 92.44 344 ARG A CA 1
ATOM 2737 C C . ARG A 1 344 ? -2.400 1.764 -28.658 1.00 92.44 344 ARG A C 1
ATOM 2739 O O . ARG A 1 344 ? -2.913 1.128 -29.575 1.00 92.44 344 ARG A O 1
ATOM 2746 N N . ARG A 1 345 ? -2.728 3.037 -28.412 1.00 89.50 345 ARG A N 1
ATOM 2747 C CA . ARG A 1 345 ? -3.782 3.796 -29.123 1.00 89.50 345 ARG A CA 1
ATOM 2748 C C . ARG A 1 345 ? -3.606 3.840 -30.648 1.00 89.50 345 ARG A C 1
ATOM 2750 O O . ARG A 1 345 ? -4.584 4.022 -31.363 1.00 89.50 345 ARG A O 1
ATOM 2757 N N . SER A 1 346 ? -2.377 3.666 -31.144 1.00 88.62 346 SER A N 1
ATOM 2758 C CA . SER A 1 346 ? -2.038 3.589 -32.573 1.00 88.62 346 SER A CA 1
ATOM 2759 C C . SER A 1 346 ? -2.014 2.166 -33.157 1.00 88.62 346 SER A C 1
ATOM 2761 O O . SER A 1 346 ? -1.635 2.000 -34.317 1.00 88.62 346 SER A O 1
ATOM 2763 N N . SER A 1 347 ? -2.405 1.137 -32.395 1.00 87.62 347 SER A N 1
ATOM 2764 C CA . SER A 1 347 ? -2.567 -0.224 -32.920 1.00 87.62 347 SER A CA 1
ATOM 2765 C C . SER A 1 347 ? -3.739 -0.288 -33.912 1.00 87.62 347 SER A C 1
ATOM 2767 O O . SER A 1 347 ? -4.824 0.199 -33.585 1.00 87.62 347 SER A O 1
ATOM 2769 N N . PRO A 1 348 ? -3.576 -0.909 -35.099 1.00 83.56 348 PRO A N 1
ATOM 2770 C CA . PRO A 1 348 ? -4.699 -1.173 -35.999 1.00 83.56 348 PRO A CA 1
ATOM 2771 C C . PRO A 1 348 ? -5.638 -2.242 -35.418 1.00 83.56 348 PRO A C 1
ATOM 2773 O O . PRO A 1 348 ? -6.857 -2.115 -35.511 1.00 83.56 348 PRO A O 1
ATOM 2776 N N . ASP A 1 349 ? -5.068 -3.254 -34.760 1.00 85.88 349 ASP A N 1
ATOM 2777 C CA . ASP A 1 349 ? -5.793 -4.262 -33.993 1.00 85.88 349 ASP A CA 1
ATOM 2778 C C . ASP A 1 349 ? -5.905 -3.767 -32.546 1.00 85.88 349 ASP A C 1
ATOM 2780 O O . ASP A 1 349 ? -5.000 -3.981 -31.731 1.00 85.88 349 ASP A O 1
ATOM 2784 N N . LYS A 1 350 ? -6.985 -3.046 -32.227 1.00 80.25 350 LYS A N 1
ATOM 2785 C CA . LYS A 1 350 ? -7.250 -2.605 -30.851 1.00 80.25 350 LYS A CA 1
ATOM 2786 C C . LYS A 1 350 ? -7.463 -3.793 -29.912 1.00 80.25 350 LYS A C 1
ATOM 2788 O O . LYS A 1 350 ? -8.010 -4.828 -30.299 1.00 80.25 350 LYS A O 1
ATOM 2793 N N . ALA A 1 351 ? -7.070 -3.623 -28.653 1.00 79.62 351 ALA A N 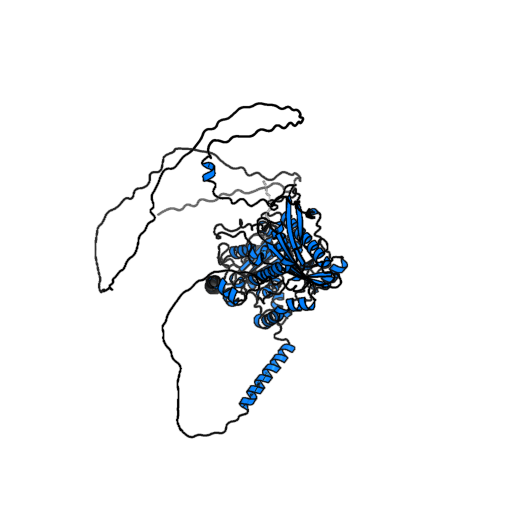1
ATOM 2794 C CA . ALA A 1 351 ? -7.440 -4.548 -27.593 1.00 79.62 351 ALA A CA 1
ATOM 2795 C C . ALA A 1 351 ? -8.977 -4.635 -27.454 1.00 79.62 351 ALA A C 1
ATOM 2797 O O . ALA A 1 351 ? -9.659 -3.615 -27.598 1.00 79.62 351 ALA A O 1
ATOM 2798 N N . PRO A 1 352 ? -9.544 -5.822 -27.169 1.00 75.94 352 PRO A N 1
ATOM 2799 C CA . PRO A 1 352 ? -10.935 -5.910 -26.744 1.00 75.94 352 PRO A CA 1
ATOM 2800 C C . PRO A 1 352 ? -11.086 -5.196 -25.396 1.00 75.94 352 PRO A C 1
ATOM 2802 O O . PRO A 1 352 ? -10.223 -5.336 -24.531 1.00 75.94 352 PRO A O 1
ATOM 2805 N N . ALA A 1 353 ? -12.180 -4.457 -25.209 1.00 73.19 353 ALA A N 1
ATOM 2806 C CA . ALA A 1 353 ? -12.476 -3.841 -23.919 1.00 73.19 353 ALA A CA 1
ATOM 2807 C C . ALA A 1 353 ? -12.642 -4.929 -22.844 1.00 73.19 353 ALA A C 1
ATOM 2809 O O . ALA A 1 353 ? -13.403 -5.884 -23.031 1.00 73.19 353 ALA A O 1
ATOM 2810 N N . GLU A 1 354 ? -11.927 -4.795 -21.729 1.00 70.88 354 GLU A N 1
ATOM 2811 C CA . GLU A 1 354 ? -12.013 -5.741 -20.620 1.00 70.88 354 GLU A CA 1
ATOM 2812 C C . GLU A 1 354 ? -13.352 -5.606 -19.885 1.00 70.88 354 GLU A C 1
ATOM 2814 O O . GLU A 1 354 ? -13.591 -4.634 -19.165 1.00 70.88 354 GLU A O 1
ATOM 2819 N N . ASP A 1 355 ? -14.215 -6.619 -19.996 1.00 62.19 355 ASP A N 1
ATOM 2820 C CA . ASP A 1 355 ? -15.359 -6.735 -19.090 1.00 62.19 355 ASP A CA 1
ATOM 2821 C C . ASP A 1 355 ? -14.873 -6.917 -17.642 1.00 62.19 355 ASP A C 1
ATOM 2823 O O . ASP A 1 355 ? -13.862 -7.568 -17.375 1.00 62.19 355 ASP A O 1
ATOM 2827 N N . ASN A 1 356 ? -15.624 -6.391 -16.680 1.00 56.94 356 ASN A N 1
ATOM 2828 C CA . ASN A 1 356 ? -15.324 -6.478 -15.253 1.00 56.94 356 ASN A CA 1
ATOM 2829 C C . ASN A 1 356 ? -15.212 -7.932 -14.761 1.00 56.94 356 ASN A C 1
ATOM 2831 O O . ASN A 1 356 ? -14.474 -8.195 -13.815 1.00 56.94 356 ASN A O 1
ATOM 2835 N N . ALA A 1 357 ? -15.890 -8.872 -15.431 1.00 55.16 357 ALA A N 1
ATOM 2836 C CA . ALA A 1 357 ? -15.791 -10.311 -15.181 1.00 55.16 357 ALA A CA 1
ATOM 2837 C C . ALA A 1 357 ? -14.392 -10.913 -15.447 1.00 55.16 357 ALA A C 1
ATOM 2839 O O . ALA A 1 357 ? -14.136 -12.053 -15.065 1.00 55.16 357 ALA A O 1
ATOM 2840 N N . SER A 1 358 ? -13.480 -10.170 -16.086 1.00 58.22 358 SER A N 1
ATOM 2841 C CA . SER A 1 358 ? -12.086 -10.586 -16.304 1.00 58.22 358 SER A CA 1
ATOM 2842 C C . SER A 1 358 ? -11.200 -10.469 -15.055 1.00 58.22 358 SER A C 1
ATOM 2844 O O . SER A 1 358 ? -10.233 -11.223 -14.930 1.00 58.22 358 SER A O 1
ATOM 2846 N N . ARG A 1 359 ? -11.509 -9.565 -14.109 1.00 71.50 359 ARG A N 1
ATOM 2847 C CA . ARG A 1 359 ? -10.706 -9.392 -12.888 1.00 71.50 359 ARG A CA 1
ATOM 2848 C C . ARG A 1 359 ? -10.961 -10.540 -11.913 1.00 71.50 359 ARG A C 1
ATOM 2850 O O . ARG A 1 359 ? -12.063 -10.698 -11.391 1.00 71.50 359 ARG A O 1
ATOM 2857 N N . CYS A 1 360 ? -9.922 -11.313 -11.599 1.00 82.00 360 CYS A N 1
ATOM 2858 C CA . CYS A 1 360 ? -10.019 -12.333 -10.561 1.00 82.00 360 CYS A CA 1
ATOM 2859 C C . CYS A 1 360 ? -9.994 -11.700 -9.160 1.00 82.00 360 CYS A C 1
ATOM 2861 O O . CYS A 1 360 ? -9.055 -10.985 -8.801 1.00 82.00 360 CYS A O 1
ATOM 2863 N N . TYR A 1 361 ? -10.979 -12.050 -8.332 1.00 89.06 361 TYR A N 1
ATOM 2864 C CA . TYR A 1 361 ? -11.037 -11.670 -6.922 1.00 89.06 361 TYR A CA 1
ATOM 2865 C C . TYR A 1 361 ? -10.893 -12.882 -5.987 1.00 89.06 361 TYR A C 1
ATOM 2867 O O . TYR A 1 361 ? -11.234 -14.015 -6.329 1.00 89.06 361 TYR A O 1
ATOM 2875 N N . HIS A 1 362 ? -10.385 -12.628 -4.784 1.00 90.12 362 HIS A N 1
ATOM 2876 C CA . HIS A 1 362 ? -10.438 -13.521 -3.628 1.00 90.12 362 HIS A CA 1
ATOM 2877 C C . HIS A 1 362 ? -11.295 -12.842 -2.566 1.00 90.12 362 HIS A C 1
ATOM 2879 O O . HIS A 1 362 ? -11.069 -11.672 -2.242 1.00 90.12 362 HIS A O 1
ATOM 2885 N N . TYR A 1 363 ? -12.251 -13.582 -2.019 1.00 93.88 363 TYR A N 1
ATOM 2886 C CA . TYR A 1 363 ? -13.075 -13.123 -0.914 1.00 93.88 363 TYR A CA 1
ATOM 2887 C C . TYR A 1 363 ? -12.660 -13.871 0.356 1.00 93.88 363 TYR A C 1
ATOM 2889 O O . TYR A 1 363 ? -12.487 -15.090 0.344 1.00 93.88 363 TYR A O 1
ATOM 2897 N N . SER A 1 364 ? -12.477 -13.125 1.440 1.00 95.50 364 SER A N 1
ATOM 2898 C CA . SER A 1 364 ? -12.080 -13.627 2.758 1.00 95.50 364 SER A CA 1
ATOM 2899 C C . SER A 1 364 ? -13.025 -13.058 3.813 1.00 95.50 364 SER A C 1
ATOM 2901 O O . SER A 1 364 ? -13.461 -11.912 3.702 1.00 95.50 364 SER A O 1
ATOM 2903 N N . LYS A 1 365 ? -13.322 -13.821 4.864 1.00 96.00 365 LYS A N 1
ATOM 2904 C CA . LYS A 1 365 ? -14.207 -13.408 5.960 1.00 96.00 365 LYS A CA 1
ATOM 2905 C C . LYS A 1 365 ? -13.529 -13.598 7.316 1.00 96.00 365 LYS A C 1
ATOM 2907 O O . LYS A 1 365 ? -12.809 -14.568 7.527 1.00 96.00 365 LYS A O 1
ATOM 2912 N N . GLN A 1 366 ? -13.801 -12.684 8.244 1.00 96.69 366 GLN A N 1
ATOM 2913 C CA . GLN A 1 366 ? -13.601 -12.887 9.681 1.00 96.69 366 GLN A CA 1
ATOM 2914 C C . GLN A 1 366 ? -14.667 -12.095 10.443 1.00 96.69 366 GLN A C 1
ATOM 2916 O O . GLN A 1 366 ? -14.924 -10.935 10.123 1.00 96.69 366 GLN A O 1
ATOM 2921 N N . GLY A 1 367 ? -15.272 -12.713 11.462 1.00 94.75 367 GLY A N 1
ATOM 2922 C CA . GLY A 1 367 ? -16.339 -12.078 12.241 1.00 94.75 367 GLY A CA 1
ATOM 2923 C C . GLY A 1 367 ? -17.515 -11.673 11.347 1.00 94.75 367 GLY A C 1
ATOM 2924 O O . GLY A 1 367 ? -17.999 -12.492 10.558 1.00 94.75 367 GLY A O 1
ATOM 2925 N N . SER A 1 368 ? -17.945 -10.414 11.447 1.00 95.94 368 SER A N 1
ATOM 2926 C CA . SER A 1 368 ? -18.985 -9.824 10.594 1.00 95.94 368 SER A CA 1
ATOM 2927 C C . SER A 1 368 ? -18.446 -9.065 9.366 1.00 95.94 368 SER A C 1
ATOM 2929 O O . SER A 1 368 ? -19.235 -8.454 8.641 1.00 95.94 368 SER A O 1
ATOM 2931 N N . ILE A 1 369 ? -17.132 -9.136 9.092 1.00 97.00 369 ILE A N 1
ATOM 2932 C CA . ILE A 1 369 ? -16.469 -8.441 7.976 1.00 97.00 369 ILE A CA 1
ATOM 2933 C C . ILE A 1 369 ? -16.185 -9.376 6.789 1.00 97.00 369 ILE A C 1
ATOM 2935 O O . ILE A 1 369 ? -15.518 -10.405 6.926 1.00 97.00 369 ILE A O 1
ATOM 2939 N N . MET A 1 370 ? -16.623 -8.950 5.602 1.00 96.25 370 MET A N 1
ATOM 2940 C CA . MET A 1 370 ? -16.223 -9.462 4.287 1.00 96.25 370 MET A CA 1
ATOM 2941 C C . MET A 1 370 ? -15.077 -8.620 3.694 1.00 96.25 370 MET A C 1
ATOM 2943 O O . MET A 1 370 ? -15.091 -7.392 3.779 1.00 96.25 370 MET A O 1
ATOM 2947 N N . MET A 1 371 ? -14.092 -9.257 3.061 1.00 95.12 371 MET A N 1
ATOM 2948 C CA . MET A 1 371 ? -12.928 -8.605 2.445 1.00 95.12 371 MET A CA 1
ATOM 2949 C C . MET A 1 371 ? -12.718 -9.089 1.006 1.00 95.12 371 MET A C 1
ATOM 2951 O O . MET A 1 371 ? -12.605 -10.291 0.780 1.00 95.12 371 MET A O 1
ATOM 2955 N N . ARG A 1 372 ? -12.605 -8.159 0.049 1.00 94.00 372 ARG A N 1
ATOM 2956 C CA . ARG A 1 372 ? -12.267 -8.414 -1.365 1.00 94.00 372 ARG A CA 1
ATOM 2957 C C . ARG A 1 372 ? -10.815 -8.035 -1.661 1.00 94.00 372 ARG A C 1
ATOM 2959 O O . ARG A 1 372 ? -10.446 -6.863 -1.541 1.00 94.00 372 ARG A O 1
ATOM 2966 N N . SER A 1 373 ? -10.021 -8.988 -2.146 1.00 92.50 373 SER A N 1
ATOM 2967 C CA . SER A 1 373 ? -8.725 -8.731 -2.790 1.00 92.50 373 SER A CA 1
ATOM 2968 C C . SER A 1 373 ? -8.800 -8.995 -4.285 1.00 92.50 373 SER A C 1
ATOM 2970 O O . SER A 1 373 ? -9.361 -10.006 -4.690 1.00 92.50 373 SER A O 1
ATOM 2972 N N . GLN A 1 374 ? -8.193 -8.129 -5.097 1.00 89.62 374 GLN A N 1
ATOM 2973 C CA . GLN A 1 374 ? -7.783 -8.498 -6.456 1.00 89.62 374 GLN A CA 1
ATOM 2974 C C . GLN A 1 374 ? -6.659 -9.544 -6.371 1.00 89.62 374 GLN A C 1
ATOM 2976 O O . GLN A 1 374 ? -5.966 -9.609 -5.347 1.00 89.62 374 GLN A O 1
ATOM 2981 N N . LEU A 1 375 ? -6.532 -10.390 -7.395 1.00 88.75 375 LEU A N 1
ATOM 2982 C CA . LEU A 1 375 ? -5.432 -11.340 -7.554 1.00 88.75 375 LEU A CA 1
ATOM 2983 C C . LEU A 1 375 ? -4.671 -11.029 -8.845 1.00 88.75 375 LEU A C 1
ATOM 2985 O O . LEU A 1 375 ? -5.185 -11.278 -9.934 1.00 88.75 375 LEU A O 1
ATOM 2989 N N . ASP A 1 376 ? -3.459 -10.499 -8.701 1.00 91.50 376 ASP A N 1
ATOM 2990 C CA . ASP A 1 376 ? -2.702 -9.938 -9.822 1.00 91.50 376 ASP A CA 1
ATOM 2991 C C . ASP A 1 376 ? -1.930 -11.014 -10.614 1.00 91.50 376 ASP A C 1
ATOM 2993 O O . ASP A 1 376 ? -1.826 -10.916 -11.834 1.00 91.50 376 ASP A O 1
ATOM 2997 N N . ALA A 1 377 ? -1.386 -12.044 -9.945 1.00 94.88 377 ALA A N 1
ATOM 2998 C CA . ALA A 1 377 ? -0.685 -13.159 -10.594 1.00 94.88 377 ALA A CA 1
ATOM 2999 C C . ALA A 1 377 ? -0.683 -14.465 -9.767 1.00 94.88 377 ALA A C 1
ATOM 3001 O O . ALA A 1 377 ? -0.879 -14.454 -8.549 1.00 94.88 377 ALA A O 1
ATOM 3002 N N . ILE A 1 378 ? -0.426 -15.602 -10.427 1.00 95.94 378 ILE A N 1
ATOM 3003 C CA . ILE A 1 378 ? -0.251 -16.925 -9.802 1.00 95.94 378 ILE A CA 1
ATOM 3004 C C . ILE A 1 378 ? 0.978 -17.672 -10.345 1.00 95.94 378 ILE A C 1
ATOM 3006 O O . ILE A 1 378 ? 1.313 -17.584 -11.525 1.00 95.94 378 ILE A O 1
ATOM 3010 N N . ASP A 1 379 ? 1.621 -18.465 -9.487 1.00 96.88 379 ASP A N 1
ATOM 3011 C CA . ASP A 1 379 ? 2.553 -19.525 -9.868 1.00 96.88 379 ASP A CA 1
ATOM 3012 C C . ASP A 1 379 ? 2.341 -20.773 -8.985 1.00 96.88 379 ASP A C 1
ATOM 3014 O O . ASP A 1 379 ? 2.628 -20.728 -7.787 1.00 96.88 379 ASP A O 1
ATOM 3018 N N . PRO A 1 380 ? 1.877 -21.911 -9.539 1.00 96.00 380 PRO A N 1
ATOM 3019 C CA . PRO A 1 380 ? 1.630 -23.137 -8.767 1.00 96.00 380 PRO A CA 1
ATOM 3020 C C . PRO A 1 380 ? 2.860 -23.773 -8.092 1.00 96.00 380 PRO A C 1
ATOM 3022 O O . PRO A 1 380 ? 2.708 -24.766 -7.382 1.00 96.00 380 PRO A O 1
ATOM 3025 N N . ARG A 1 381 ? 4.077 -23.261 -8.331 1.00 96.12 381 ARG A N 1
ATOM 3026 C CA . ARG A 1 381 ? 5.312 -23.701 -7.658 1.00 96.12 381 ARG A CA 1
ATOM 3027 C C . ARG A 1 381 ? 5.586 -22.937 -6.356 1.00 96.12 381 ARG A C 1
ATOM 3029 O O . ARG A 1 381 ? 6.461 -23.357 -5.599 1.00 96.12 381 ARG A O 1
ATOM 3036 N N . LEU A 1 382 ? 4.895 -21.820 -6.108 1.00 96.25 382 LEU A N 1
ATOM 3037 C CA . LEU A 1 382 ? 4.991 -21.068 -4.854 1.00 96.25 382 LEU A CA 1
ATOM 3038 C C . LEU A 1 382 ? 4.141 -21.714 -3.736 1.00 96.25 382 LEU A C 1
ATOM 3040 O O . LEU A 1 382 ? 3.187 -22.439 -4.027 1.00 96.25 382 LEU A O 1
ATOM 3044 N N . PRO A 1 383 ? 4.466 -21.470 -2.451 1.00 93.25 383 PRO A N 1
ATOM 3045 C CA . PRO A 1 383 ? 3.697 -21.985 -1.319 1.00 93.25 383 PRO A CA 1
ATOM 3046 C C . PRO A 1 383 ? 2.220 -21.549 -1.270 1.00 93.25 383 PRO A C 1
ATOM 3048 O O . PRO A 1 383 ? 1.776 -20.585 -1.897 1.00 93.25 383 PRO A O 1
ATOM 3051 N N . GLY A 1 384 ? 1.446 -22.257 -0.442 1.00 90.44 384 GLY A N 1
ATOM 3052 C CA . GLY A 1 384 ? 0.075 -21.884 -0.093 1.00 90.44 384 GLY A CA 1
ATOM 3053 C C . GLY A 1 384 ? -0.889 -21.954 -1.278 1.00 90.44 384 GLY A C 1
ATOM 3054 O O . GLY A 1 384 ? -1.262 -23.038 -1.717 1.00 90.44 384 GLY A O 1
ATOM 3055 N N . THR A 1 385 ? -1.338 -20.791 -1.750 1.00 90.75 385 THR A N 1
ATOM 3056 C CA . THR A 1 385 ? -2.236 -20.652 -2.909 1.00 90.75 385 THR A CA 1
ATOM 3057 C C . THR A 1 385 ? -1.486 -20.508 -4.236 1.00 90.75 385 THR A C 1
ATOM 3059 O O . THR A 1 385 ? -2.120 -20.536 -5.288 1.00 90.75 385 THR A O 1
ATOM 3062 N N . GLY A 1 386 ? -0.167 -20.287 -4.196 1.00 94.62 386 GLY A N 1
ATOM 3063 C CA . GLY A 1 386 ? 0.644 -19.878 -5.344 1.00 94.62 386 GLY A CA 1
ATOM 3064 C C . GLY A 1 386 ? 0.388 -18.444 -5.833 1.00 94.62 386 GLY A C 1
ATOM 3065 O O . GLY A 1 386 ? 1.045 -17.992 -6.767 1.00 94.62 386 GLY A O 1
ATOM 3066 N N . VAL A 1 387 ? -0.571 -17.717 -5.250 1.00 95.88 387 VAL A N 1
ATOM 3067 C CA . VAL A 1 387 ? -0.984 -16.376 -5.698 1.00 95.88 387 VAL A CA 1
ATOM 3068 C C . VAL A 1 387 ? -0.080 -15.308 -5.085 1.00 95.88 387 VAL A C 1
ATOM 3070 O O . VAL A 1 387 ? 0.279 -15.396 -3.909 1.00 95.88 387 VAL A O 1
ATOM 3073 N N . PHE A 1 388 ? 0.257 -14.274 -5.853 1.00 97.00 388 PHE A N 1
ATOM 3074 C CA . PHE A 1 388 ? 1.055 -13.141 -5.388 1.00 97.00 388 PHE A CA 1
ATOM 3075 C C . PHE A 1 388 ? 0.599 -11.804 -5.984 1.00 97.00 388 PHE A C 1
ATOM 3077 O O . PHE A 1 388 ? -0.121 -11.735 -6.978 1.00 97.00 388 PHE A O 1
ATOM 3084 N N . ASP A 1 389 ? 1.015 -10.738 -5.311 1.00 96.19 389 ASP A N 1
ATOM 3085 C CA . ASP A 1 389 ? 0.680 -9.344 -5.603 1.00 96.19 389 ASP A CA 1
ATOM 3086 C C . ASP A 1 389 ? 1.698 -8.757 -6.607 1.00 96.19 389 ASP A C 1
ATOM 3088 O O . ASP A 1 389 ? 2.904 -8.984 -6.463 1.00 96.19 389 ASP A O 1
ATOM 3092 N N . LEU A 1 390 ? 1.260 -7.993 -7.614 1.00 96.12 390 LEU A N 1
ATOM 3093 C CA . LEU A 1 390 ? 2.152 -7.307 -8.560 1.00 96.12 390 LEU A CA 1
ATOM 3094 C C . LEU A 1 390 ? 2.229 -5.824 -8.214 1.00 96.12 390 LEU A C 1
ATOM 3096 O O . LEU A 1 390 ? 1.215 -5.129 -8.219 1.00 96.12 390 LEU A O 1
ATOM 3100 N N . LYS A 1 391 ? 3.419 -5.295 -7.914 1.00 95.75 391 LYS A N 1
ATOM 3101 C CA . LYS A 1 391 ? 3.576 -3.876 -7.559 1.00 95.75 391 LYS A CA 1
ATOM 3102 C C . LYS A 1 391 ? 4.754 -3.215 -8.262 1.00 95.75 391 LYS A C 1
ATOM 3104 O O . LYS A 1 391 ? 5.789 -3.810 -8.549 1.00 95.75 391 LYS A O 1
ATOM 3109 N N . THR A 1 392 ? 4.602 -1.924 -8.525 1.00 94.81 392 THR A N 1
ATOM 3110 C CA . THR A 1 392 ? 5.581 -1.116 -9.256 1.00 94.81 392 THR A CA 1
ATOM 3111 C C . THR A 1 392 ? 6.233 -0.111 -8.319 1.00 94.81 392 THR A C 1
ATOM 3113 O O . THR A 1 392 ? 5.554 0.612 -7.585 1.00 94.81 392 THR A O 1
ATOM 3116 N N . ARG A 1 393 ? 7.564 -0.040 -8.334 1.00 95.38 393 ARG A N 1
ATOM 3117 C CA . ARG A 1 393 ? 8.347 0.846 -7.477 1.00 95.38 393 ARG A CA 1
ATOM 3118 C C . ARG A 1 393 ? 9.026 1.945 -8.283 1.00 95.38 393 ARG A C 1
ATOM 3120 O O . ARG A 1 393 ? 10.153 1.789 -8.754 1.00 95.38 393 ARG A O 1
ATOM 3127 N N . ALA A 1 394 ? 8.343 3.081 -8.377 1.00 95.25 394 ALA A N 1
ATOM 3128 C CA . ALA A 1 394 ? 8.924 4.304 -8.905 1.00 95.25 394 ALA A CA 1
ATOM 3129 C C . ALA A 1 394 ? 10.093 4.772 -8.019 1.00 95.25 394 ALA A C 1
ATOM 3131 O O . ALA A 1 394 ? 9.992 4.777 -6.786 1.00 95.25 394 ALA A O 1
ATOM 3132 N N . VAL A 1 395 ? 11.197 5.182 -8.644 1.00 96.31 395 VAL A N 1
ATOM 3133 C CA . VAL A 1 395 ? 12.378 5.707 -7.942 1.00 96.31 395 VAL A CA 1
ATOM 3134 C C . VAL A 1 395 ? 12.097 7.007 -7.180 1.00 96.31 395 VAL A C 1
ATOM 3136 O O . VAL A 1 395 ? 11.141 7.738 -7.451 1.00 96.31 395 VAL A O 1
ATOM 3139 N N . ILE A 1 396 ? 12.969 7.312 -6.219 1.00 94.94 396 ILE A N 1
ATOM 3140 C CA . ILE A 1 396 ? 12.834 8.419 -5.269 1.00 94.94 396 ILE A CA 1
ATOM 3141 C C . ILE A 1 396 ? 12.605 9.793 -5.914 1.00 94.94 396 ILE A C 1
ATOM 3143 O O . ILE A 1 396 ? 11.887 10.604 -5.338 1.00 94.94 396 ILE A O 1
ATOM 3147 N N . SER A 1 397 ? 13.137 10.056 -7.112 1.00 94.25 397 SER A N 1
ATOM 3148 C CA . SER A 1 397 ? 12.894 11.309 -7.842 1.00 94.25 397 SER A CA 1
ATOM 3149 C C . SER A 1 397 ? 11.424 11.498 -8.213 1.00 94.25 397 SER A C 1
ATOM 3151 O O . SER A 1 397 ? 10.845 12.533 -7.893 1.00 94.25 397 SER A O 1
ATOM 3153 N N . ILE A 1 398 ? 10.796 10.471 -8.785 1.00 93.06 398 ILE A N 1
ATOM 3154 C CA . ILE A 1 398 ? 9.371 10.464 -9.130 1.00 93.06 398 ILE A CA 1
ATOM 3155 C C . ILE A 1 398 ? 8.516 10.528 -7.860 1.00 93.06 398 ILE A C 1
ATOM 3157 O O . ILE A 1 398 ? 7.563 11.299 -7.788 1.00 93.06 398 ILE A O 1
ATOM 3161 N N . ARG A 1 399 ? 8.881 9.771 -6.814 1.00 90.94 399 ARG A N 1
ATOM 3162 C CA . ARG A 1 399 ? 8.133 9.759 -5.542 1.00 90.94 399 ARG A CA 1
ATOM 3163 C C . ARG A 1 399 ? 8.166 11.106 -4.809 1.00 90.94 399 ARG A C 1
ATOM 3165 O O . ARG A 1 399 ? 7.189 11.456 -4.155 1.00 90.94 399 ARG A O 1
ATOM 3172 N N . MET A 1 400 ? 9.266 11.856 -4.909 1.00 88.19 400 MET A N 1
ATOM 3173 C CA . MET A 1 400 ? 9.441 13.158 -4.244 1.00 88.19 400 MET A CA 1
ATOM 3174 C C . MET A 1 400 ? 8.990 14.349 -5.105 1.00 88.19 400 MET A C 1
ATOM 3176 O O . MET A 1 400 ? 8.797 15.448 -4.572 1.00 88.19 400 MET A O 1
ATOM 3180 N N . ASN A 1 401 ? 8.809 14.146 -6.415 1.00 85.12 401 ASN A N 1
ATOM 3181 C CA . ASN A 1 401 ? 8.306 15.151 -7.345 1.00 85.12 401 ASN A CA 1
ATOM 3182 C C . ASN A 1 401 ? 7.457 14.529 -8.476 1.00 85.12 401 ASN A C 1
ATOM 3184 O O . ASN A 1 401 ? 7.874 14.443 -9.629 1.00 85.12 401 ASN A O 1
ATOM 3188 N N . HIS A 1 402 ? 6.250 14.069 -8.132 1.00 81.62 402 HIS A N 1
ATOM 3189 C CA . HIS A 1 402 ? 5.354 13.376 -9.070 1.00 81.62 402 HIS A CA 1
ATOM 3190 C C . HIS A 1 402 ? 4.690 14.313 -10.096 1.00 81.62 402 HIS A C 1
ATOM 3192 O O . HIS A 1 402 ? 4.232 13.849 -11.141 1.00 81.62 402 HIS A O 1
ATOM 3198 N N . LYS A 1 403 ? 4.633 15.625 -9.817 1.00 80.56 403 LYS A N 1
ATOM 3199 C CA . LYS A 1 403 ? 4.101 16.627 -10.752 1.00 80.56 403 LYS A CA 1
ATOM 3200 C C . LYS A 1 403 ? 5.091 16.858 -11.892 1.00 80.56 403 LYS A C 1
ATOM 3202 O O . LYS A 1 403 ? 4.784 16.543 -13.037 1.00 80.56 403 LYS A O 1
ATOM 3207 N N . GLU A 1 404 ? 6.320 17.250 -11.569 1.00 83.69 404 GLU A N 1
ATOM 3208 C CA . GLU A 1 404 ? 7.425 17.453 -12.522 1.00 83.69 404 GLU A CA 1
ATOM 3209 C C . GLU A 1 404 ? 8.146 16.120 -12.843 1.00 83.69 404 GLU A C 1
ATOM 3211 O O . GLU A 1 404 ? 9.371 16.039 -12.951 1.00 83.69 404 GLU A O 1
ATOM 3216 N N . HIS A 1 405 ? 7.378 15.035 -13.006 1.00 82.56 405 HIS A N 1
ATOM 3217 C CA . HIS A 1 405 ? 7.889 13.669 -13.180 1.00 82.56 405 HIS A CA 1
ATOM 3218 C C . HIS A 1 405 ? 8.870 13.532 -14.358 1.00 82.56 405 HIS A C 1
ATOM 3220 O O . HIS A 1 405 ? 9.811 12.741 -14.285 1.00 82.56 405 HIS A O 1
ATOM 3226 N N . LYS A 1 406 ? 8.696 14.339 -15.415 1.00 86.38 406 LYS A N 1
ATOM 3227 C CA . LYS A 1 406 ? 9.585 14.384 -16.588 1.00 86.38 406 LYS A CA 1
ATOM 3228 C C . LYS A 1 406 ? 11.007 14.828 -16.234 1.00 86.38 406 LYS A C 1
ATOM 3230 O O . LYS A 1 406 ? 11.950 14.356 -16.863 1.00 86.38 406 LYS A O 1
ATOM 3235 N N . GLU A 1 407 ? 11.194 15.670 -15.216 1.00 85.94 407 GLU A N 1
ATOM 3236 C CA . GLU A 1 407 ? 12.525 16.064 -14.733 1.00 85.94 407 GLU A CA 1
ATOM 3237 C C . GLU A 1 407 ? 13.168 14.937 -13.919 1.00 85.94 407 GLU A C 1
ATOM 3239 O O . GLU A 1 407 ? 14.312 14.542 -14.182 1.00 85.94 407 GLU A O 1
ATOM 3244 N N . GLY A 1 408 ? 12.388 14.362 -12.995 1.00 87.62 408 GLY A N 1
ATOM 3245 C CA . GLY A 1 408 ? 12.798 13.265 -12.120 1.00 87.62 408 GLY A CA 1
ATOM 3246 C C . GLY A 1 408 ? 13.118 11.957 -12.850 1.00 87.62 408 GLY A C 1
ATOM 3247 O O . GLY A 1 408 ? 13.934 11.171 -12.359 1.00 87.62 408 GLY A O 1
ATOM 3248 N N . ALA A 1 409 ? 12.540 11.730 -14.031 1.00 91.00 409 ALA A N 1
ATOM 3249 C CA . ALA A 1 409 ? 12.753 10.523 -14.828 1.00 91.00 409 ALA A CA 1
ATOM 3250 C C . ALA A 1 409 ? 14.225 10.286 -15.214 1.00 91.00 409 ALA A C 1
ATOM 3252 O O . ALA A 1 409 ? 14.633 9.144 -15.389 1.00 91.00 409 ALA A O 1
ATOM 3253 N N . GLY A 1 410 ? 15.078 11.317 -15.234 1.00 94.12 410 GLY A N 1
ATOM 3254 C CA . GLY A 1 410 ? 16.511 11.137 -15.497 1.00 94.12 410 GLY A CA 1
ATOM 3255 C C . GLY A 1 410 ? 17.256 10.242 -14.487 1.00 94.12 410 GLY A C 1
ATOM 3256 O O . GLY A 1 410 ? 18.345 9.763 -14.794 1.00 94.12 410 GLY A O 1
ATOM 3257 N N . TYR A 1 411 ? 16.706 10.002 -13.290 1.00 96.75 411 TYR A N 1
ATOM 3258 C CA . TYR A 1 411 ? 17.340 9.212 -12.222 1.00 96.75 411 TYR A CA 1
ATOM 3259 C C . TYR A 1 411 ? 17.475 7.726 -12.605 1.00 96.75 411 TYR A C 1
ATOM 3261 O O . TYR A 1 411 ? 16.601 7.177 -13.272 1.00 96.75 411 TYR A O 1
ATOM 3269 N N . GLN A 1 412 ? 18.562 7.057 -12.196 1.00 96.25 412 GLN A N 1
ATOM 3270 C CA . GLN A 1 412 ? 18.906 5.691 -12.630 1.00 96.25 412 GLN A CA 1
ATOM 3271 C C . GLN A 1 412 ? 19.258 4.774 -11.447 1.00 96.25 412 GLN A C 1
ATOM 3273 O O . GLN A 1 412 ? 19.958 5.197 -10.528 1.00 96.25 412 GLN A O 1
ATOM 3278 N N . LEU A 1 413 ? 18.860 3.495 -11.492 1.00 96.81 413 LEU A N 1
ATOM 3279 C CA . LEU A 1 413 ? 19.322 2.476 -10.533 1.00 96.81 413 LEU A CA 1
ATOM 3280 C C . LEU A 1 413 ? 20.583 1.771 -11.050 1.00 96.81 413 LEU A C 1
ATOM 3282 O O . LEU A 1 413 ? 20.552 0.718 -11.687 1.00 96.81 413 LEU A O 1
ATOM 3286 N N . ARG A 1 414 ? 21.726 2.404 -10.790 1.00 94.25 414 ARG A N 1
ATOM 3287 C CA . ARG A 1 414 ? 23.054 1.983 -11.256 1.00 94.25 414 ARG A CA 1
ATOM 3288 C C . ARG A 1 414 ? 23.672 0.936 -10.328 1.00 94.25 414 ARG A C 1
ATOM 3290 O O . ARG A 1 414 ? 24.280 -0.025 -10.805 1.00 94.25 414 ARG A O 1
ATOM 3297 N N . HIS A 1 415 ? 23.476 1.061 -9.019 1.00 94.38 415 HIS A N 1
ATOM 3298 C CA . HIS A 1 415 ? 24.123 0.260 -7.975 1.00 94.38 415 HIS A CA 1
ATOM 3299 C C . HIS A 1 415 ? 23.151 -0.737 -7.325 1.00 94.38 415 HIS A C 1
ATOM 3301 O O . HIS A 1 415 ? 21.940 -0.558 -7.373 1.00 94.38 415 HIS A O 1
ATOM 3307 N N . ALA A 1 416 ? 23.663 -1.834 -6.758 1.00 93.81 416 ALA A N 1
ATOM 3308 C CA . ALA A 1 416 ? 22.828 -2.743 -5.964 1.00 93.81 416 ALA A CA 1
ATOM 3309 C C . ALA A 1 416 ? 22.623 -2.174 -4.551 1.00 93.81 416 ALA A C 1
ATOM 3311 O O . ALA A 1 416 ? 21.491 -2.011 -4.106 1.00 93.81 416 ALA A O 1
ATOM 3312 N N . LEU A 1 417 ? 23.739 -1.807 -3.916 1.00 95.31 417 LEU A N 1
ATOM 3313 C CA . LEU A 1 417 ? 23.856 -1.282 -2.555 1.00 95.31 417 LEU A CA 1
ATOM 3314 C C . LEU A 1 417 ? 24.171 0.228 -2.569 1.00 95.31 417 LEU A C 1
ATOM 3316 O O . LEU A 1 417 ? 24.513 0.775 -3.622 1.00 95.31 417 LEU A O 1
ATOM 3320 N N . GLY A 1 418 ? 24.085 0.879 -1.408 1.00 94.19 418 GLY A N 1
ATOM 3321 C CA . GLY A 1 418 ? 24.431 2.288 -1.183 1.00 94.19 418 GLY A CA 1
ATOM 3322 C C . GLY A 1 418 ? 23.221 3.217 -1.019 1.00 94.19 418 GLY A C 1
ATOM 3323 O O . GLY A 1 418 ? 22.077 2.818 -1.218 1.00 94.19 418 GLY A O 1
ATOM 3324 N N . GLU A 1 419 ? 23.462 4.481 -0.663 1.00 93.94 419 GLU A N 1
ATOM 3325 C CA . GLU A 1 419 ? 22.404 5.452 -0.318 1.00 93.94 419 GLU A CA 1
ATOM 3326 C C . GLU A 1 419 ? 21.642 6.034 -1.532 1.00 93.94 419 GLU A C 1
ATOM 3328 O O . GLU A 1 419 ? 20.485 6.438 -1.401 1.00 93.94 419 GLU A O 1
ATOM 3333 N N . TRP A 1 420 ? 22.272 6.097 -2.710 1.00 95.38 420 TRP A N 1
ATOM 3334 C CA . TRP A 1 420 ? 21.751 6.780 -3.904 1.00 95.38 420 TRP A CA 1
ATOM 3335 C C . TRP A 1 420 ? 22.003 5.971 -5.178 1.00 95.38 420 TRP A C 1
ATOM 3337 O O . TRP A 1 420 ? 22.956 5.198 -5.250 1.00 95.38 420 TRP A O 1
ATOM 3347 N N . GLU A 1 421 ? 21.155 6.174 -6.193 1.00 96.25 421 GLU A N 1
ATOM 3348 C CA . GLU A 1 421 ? 21.183 5.439 -7.471 1.00 96.25 421 GLU A CA 1
ATOM 3349 C C . GLU A 1 421 ? 21.208 3.905 -7.281 1.00 96.25 421 GLU A C 1
ATOM 3351 O O . GLU A 1 421 ? 21.822 3.185 -8.072 1.00 96.25 421 GLU A O 1
ATOM 3356 N N . SER A 1 422 ? 20.562 3.398 -6.221 1.00 96.69 422 SER A N 1
ATOM 3357 C CA . SER A 1 422 ? 20.640 2.004 -5.769 1.00 96.69 422 SER A CA 1
ATOM 3358 C C . SER A 1 422 ? 19.272 1.359 -5.516 1.00 96.69 422 SER A C 1
ATOM 3360 O O . SER A 1 422 ? 18.316 2.022 -5.107 1.00 96.69 422 SER A O 1
ATOM 3362 N N . PHE A 1 423 ? 19.184 0.041 -5.713 1.00 97.56 423 PHE A N 1
ATOM 3363 C CA . PHE A 1 423 ? 17.992 -0.728 -5.332 1.00 97.56 423 PHE A CA 1
ATOM 3364 C C . PHE A 1 423 ? 17.830 -0.818 -3.806 1.00 97.56 423 PHE A C 1
ATOM 3366 O O . PHE A 1 423 ? 16.714 -0.730 -3.302 1.00 97.56 423 PHE A O 1
ATOM 3373 N N . GLU A 1 424 ? 18.935 -0.912 -3.058 1.00 96.94 424 GLU A N 1
ATOM 3374 C CA . GLU A 1 424 ? 18.937 -0.897 -1.590 1.00 96.94 424 GLU A CA 1
ATOM 3375 C C . GLU A 1 424 ? 18.258 0.352 -1.007 1.00 96.94 424 GLU A C 1
ATOM 3377 O O . GLU A 1 424 ? 17.489 0.244 -0.049 1.00 96.94 424 GLU A O 1
ATOM 3382 N N . ARG A 1 425 ? 18.456 1.530 -1.620 1.00 96.25 425 ARG A N 1
ATOM 3383 C CA . ARG A 1 425 ? 17.750 2.750 -1.214 1.00 96.25 425 ARG A CA 1
ATOM 3384 C C . ARG A 1 425 ? 16.248 2.641 -1.433 1.00 96.25 425 ARG A C 1
ATOM 3386 O O . ARG A 1 425 ? 15.475 3.019 -0.553 1.00 96.25 425 ARG A O 1
ATOM 3393 N N . GLU A 1 426 ? 15.830 2.135 -2.590 1.00 97.38 426 GLU A N 1
ATOM 3394 C CA . GLU A 1 426 ? 14.411 1.964 -2.893 1.00 97.38 426 GLU A CA 1
ATOM 3395 C C . GLU A 1 426 ? 13.745 0.961 -1.950 1.00 97.38 426 GLU A C 1
ATOM 3397 O O . GLU A 1 426 ? 12.645 1.238 -1.467 1.00 97.38 426 GLU A O 1
ATOM 3402 N N . PHE A 1 427 ? 14.438 -0.129 -1.608 1.00 97.00 427 PHE A N 1
ATOM 3403 C CA . PHE A 1 427 ? 14.007 -1.098 -0.603 1.00 97.00 427 PHE A CA 1
ATOM 3404 C C . PHE A 1 427 ? 13.905 -0.470 0.798 1.00 97.00 427 PHE A C 1
ATOM 3406 O O . PHE A 1 427 ? 12.847 -0.551 1.422 1.00 97.00 427 PHE A O 1
ATOM 3413 N N . TYR A 1 428 ? 14.931 0.237 1.287 1.00 97.19 428 TYR A N 1
ATOM 3414 C CA . TYR A 1 428 ? 14.882 0.928 2.585 1.00 97.19 428 TYR A CA 1
ATOM 3415 C C . TYR A 1 428 ? 13.722 1.934 2.666 1.00 97.19 428 TYR A C 1
ATOM 3417 O O . TYR A 1 428 ? 12.911 1.871 3.596 1.00 97.19 428 TYR A O 1
ATOM 3425 N N . ASP A 1 429 ? 13.572 2.805 1.664 1.00 96.38 429 ASP A N 1
ATOM 3426 C CA . ASP A 1 429 ? 12.440 3.731 1.563 1.00 96.38 429 ASP A CA 1
ATOM 3427 C C . ASP A 1 429 ? 11.087 2.980 1.537 1.00 96.38 429 ASP A C 1
ATOM 3429 O O . ASP A 1 429 ? 10.070 3.514 1.976 1.00 96.38 429 ASP A O 1
ATOM 3433 N N . MET A 1 430 ? 11.033 1.755 0.998 1.00 96.81 430 MET A N 1
ATOM 3434 C CA . MET A 1 430 ? 9.819 0.930 0.924 1.00 96.81 430 MET A CA 1
ATOM 3435 C C . MET A 1 430 ? 9.447 0.336 2.280 1.00 96.81 430 MET A C 1
ATOM 3437 O O . MET A 1 430 ? 8.292 0.485 2.688 1.00 96.81 430 MET A O 1
ATOM 3441 N N . THR A 1 431 ? 10.416 -0.243 3.006 1.00 97.12 431 THR A N 1
ATOM 3442 C CA . THR A 1 431 ? 10.211 -0.772 4.371 1.00 97.12 431 THR A CA 1
ATOM 3443 C C . THR A 1 431 ? 9.547 0.262 5.284 1.00 97.12 431 THR A C 1
ATOM 3445 O O . THR A 1 431 ? 8.639 -0.057 6.046 1.00 97.12 431 THR A O 1
ATOM 3448 N N . ARG A 1 432 ? 9.956 1.531 5.152 1.00 96.44 432 ARG A N 1
ATOM 3449 C CA . ARG A 1 432 ? 9.502 2.644 5.991 1.00 96.44 432 ARG A CA 1
ATOM 3450 C C . ARG A 1 432 ? 8.177 3.260 5.553 1.00 96.44 432 ARG A C 1
ATOM 3452 O O . ARG A 1 432 ? 7.547 3.931 6.368 1.00 96.44 432 ARG A O 1
ATOM 3459 N N . ALA A 1 433 ? 7.768 3.088 4.297 1.00 93.56 433 ALA A N 1
ATOM 3460 C CA . ALA A 1 433 ? 6.625 3.802 3.726 1.00 93.56 433 ALA A CA 1
ATOM 3461 C C . ALA A 1 433 ? 5.412 2.909 3.430 1.00 93.56 433 ALA A C 1
ATOM 3463 O O . ALA A 1 433 ? 4.288 3.271 3.775 1.00 93.56 433 ALA A O 1
ATOM 3464 N N . THR A 1 434 ? 5.641 1.778 2.758 1.00 93.69 434 THR A N 1
ATOM 3465 C CA . THR A 1 434 ? 4.615 1.020 2.012 1.00 93.69 434 THR A CA 1
ATOM 3466 C C . THR A 1 434 ? 4.567 -0.462 2.372 1.00 93.69 434 THR A C 1
ATOM 3468 O O . THR A 1 434 ? 3.495 -1.053 2.290 1.00 93.69 434 THR A O 1
ATOM 3471 N N . LEU A 1 435 ? 5.671 -1.043 2.859 1.00 97.12 435 LEU A N 1
ATOM 3472 C CA . LEU A 1 435 ? 5.777 -2.484 3.123 1.00 97.12 435 LEU A CA 1
ATOM 3473 C C . LEU A 1 435 ? 4.739 -3.020 4.132 1.00 97.12 435 LEU A C 1
ATOM 3475 O O . LEU A 1 435 ? 4.330 -4.172 4.041 1.00 97.12 435 LEU A O 1
ATOM 3479 N N . LEU A 1 436 ? 4.259 -2.188 5.062 1.00 97.44 436 LEU A N 1
ATOM 3480 C CA . LEU A 1 436 ? 3.180 -2.583 5.973 1.00 97.44 436 LEU A CA 1
ATOM 3481 C C . LEU A 1 436 ? 1.813 -2.688 5.268 1.00 97.44 436 LEU A C 1
ATOM 3483 O O . LEU A 1 436 ? 1.060 -3.606 5.567 1.00 97.44 436 LEU A O 1
ATOM 3487 N N . LYS A 1 437 ? 1.495 -1.811 4.300 1.00 95.44 437 LYS A N 1
ATOM 3488 C CA . LYS A 1 437 ? 0.268 -1.956 3.488 1.00 95.44 437 LYS A CA 1
ATOM 3489 C C . LYS A 1 437 ? 0.325 -3.226 2.644 1.00 95.44 437 LYS A C 1
ATOM 3491 O O . LYS A 1 437 ? -0.631 -3.987 2.631 1.00 95.44 437 LYS A O 1
ATOM 3496 N N . TYR A 1 438 ? 1.479 -3.460 2.033 1.00 96.44 438 TYR A N 1
ATOM 3497 C CA . TYR A 1 438 ? 1.831 -4.661 1.281 1.00 96.44 438 TYR A CA 1
ATOM 3498 C C . TYR A 1 438 ? 1.642 -5.948 2.112 1.00 96.44 438 TYR A C 1
ATOM 3500 O O . TYR A 1 438 ? 0.925 -6.847 1.689 1.00 96.44 438 TYR A O 1
ATOM 3508 N N . SER A 1 439 ? 2.172 -6.001 3.340 1.00 97.50 439 SER A N 1
ATOM 3509 C CA . SER A 1 439 ? 1.948 -7.113 4.286 1.00 97.50 439 SER A CA 1
ATOM 3510 C C . SER A 1 439 ? 0.462 -7.381 4.557 1.00 97.50 439 SER A C 1
ATOM 3512 O O . SER A 1 439 ? 0.006 -8.523 4.519 1.00 97.50 439 SER A O 1
ATOM 3514 N N . LEU A 1 440 ? -0.317 -6.318 4.780 1.00 97.19 440 LEU A N 1
ATOM 3515 C CA . LEU A 1 440 ? -1.758 -6.411 5.018 1.00 97.19 440 LEU A CA 1
ATOM 3516 C C . LEU A 1 440 ? -2.524 -6.859 3.758 1.00 97.19 440 LEU A C 1
ATOM 3518 O O . LEU A 1 440 ? -3.473 -7.629 3.871 1.00 97.19 440 LEU A O 1
ATOM 3522 N N . GLN A 1 441 ? -2.110 -6.416 2.567 1.00 94.75 441 GLN A N 1
ATOM 3523 C CA . GLN A 1 441 ? -2.688 -6.819 1.278 1.00 94.75 441 GLN A CA 1
ATOM 3524 C C . GLN A 1 441 ? -2.464 -8.312 1.005 1.00 94.75 441 GLN A C 1
ATOM 3526 O O . GLN A 1 441 ? -3.441 -9.031 0.796 1.00 94.75 441 GLN A O 1
ATOM 3531 N N . VAL A 1 442 ? -1.221 -8.791 1.134 1.00 95.56 442 VAL A N 1
ATOM 3532 C CA . VAL A 1 442 ? -0.850 -10.213 0.995 1.00 95.56 442 VAL A CA 1
ATOM 3533 C C . VAL A 1 442 ? -1.660 -11.098 1.948 1.00 95.56 442 VAL A C 1
ATOM 3535 O O . VAL A 1 442 ? -2.197 -12.127 1.538 1.00 95.56 442 VAL A O 1
ATOM 3538 N N . ARG A 1 443 ? -1.836 -10.662 3.203 1.00 96.25 443 ARG A N 1
ATOM 3539 C CA . ARG A 1 443 ? -2.626 -11.383 4.214 1.00 96.25 443 ARG A CA 1
ATOM 3540 C C . ARG A 1 443 ? -4.124 -11.409 3.914 1.00 96.25 443 ARG A C 1
ATOM 3542 O O . ARG A 1 443 ? -4.722 -12.482 3.950 1.00 96.25 443 ARG A O 1
ATOM 3549 N N . MET A 1 444 ? -4.729 -10.275 3.548 1.00 95.12 444 MET A N 1
ATOM 3550 C CA . MET A 1 444 ? -6.144 -10.226 3.144 1.00 95.12 444 MET A CA 1
ATOM 3551 C C . MET A 1 444 ? -6.426 -11.079 1.893 1.00 95.12 444 MET A C 1
ATOM 3553 O O . MET A 1 444 ? -7.454 -11.758 1.830 1.00 95.12 444 MET A O 1
ATOM 3557 N N . GLY A 1 445 ? -5.509 -11.064 0.920 1.00 93.56 445 GLY A N 1
ATOM 3558 C CA . GLY A 1 445 ? -5.594 -11.827 -0.329 1.00 93.56 445 GLY A CA 1
ATOM 3559 C C . GLY A 1 445 ? -5.160 -13.294 -0.236 1.00 93.56 445 GLY A C 1
ATOM 3560 O O . GLY A 1 445 ? -5.320 -14.018 -1.221 1.00 93.56 445 GLY A O 1
ATOM 3561 N N . ARG A 1 446 ? -4.639 -13.748 0.917 1.00 94.62 446 ARG A N 1
ATOM 3562 C CA . ARG A 1 446 ? -4.101 -15.109 1.142 1.00 94.62 446 ARG A CA 1
ATOM 3563 C C . ARG A 1 446 ? -3.035 -15.488 0.095 1.00 94.62 446 ARG A C 1
ATOM 3565 O O . ARG A 1 446 ? -3.092 -16.558 -0.516 1.00 94.62 446 ARG A O 1
ATOM 3572 N N . MET A 1 447 ? -2.108 -14.560 -0.129 1.00 95.31 447 MET A N 1
ATOM 3573 C CA . MET A 1 447 ? -1.005 -14.622 -1.096 1.00 95.31 447 MET A CA 1
ATOM 3574 C C . MET A 1 447 ? 0.309 -15.072 -0.425 1.00 95.31 447 MET A C 1
ATOM 3576 O O . MET A 1 447 ? 0.444 -14.960 0.792 1.00 95.31 447 MET A O 1
ATOM 3580 N N . ASP A 1 448 ? 1.292 -15.528 -1.208 1.00 96.94 448 ASP A N 1
ATOM 3581 C CA . ASP A 1 448 ? 2.636 -15.898 -0.713 1.00 96.94 448 ASP A CA 1
ATOM 3582 C C . ASP A 1 448 ? 3.574 -14.687 -0.526 1.00 96.94 448 ASP A C 1
ATOM 3584 O O . ASP A 1 448 ? 4.421 -14.662 0.369 1.00 96.94 448 ASP A O 1
ATOM 3588 N N . GLY A 1 449 ? 3.411 -13.645 -1.345 1.00 96.75 449 GLY A N 1
ATOM 3589 C CA . GLY A 1 449 ? 4.343 -12.520 -1.392 1.00 96.75 449 GLY A CA 1
ATOM 3590 C C . GLY A 1 449 ? 4.020 -11.507 -2.488 1.00 96.75 449 GLY A C 1
ATOM 3591 O O . GLY A 1 449 ? 2.892 -11.449 -2.983 1.00 96.75 449 GLY A O 1
ATOM 3592 N N . ILE A 1 450 ? 5.018 -10.696 -2.852 1.00 97.31 450 ILE A N 1
ATOM 3593 C CA . ILE A 1 450 ? 4.886 -9.577 -3.798 1.00 97.31 450 ILE A CA 1
ATOM 3594 C C . ILE A 1 450 ? 6.033 -9.568 -4.805 1.00 97.31 450 ILE A C 1
ATOM 3596 O O . ILE A 1 450 ? 7.206 -9.571 -4.427 1.00 97.31 450 ILE A O 1
ATOM 3600 N N . PHE A 1 451 ? 5.695 -9.466 -6.088 1.00 98.25 451 PHE A N 1
ATOM 3601 C CA . PHE A 1 451 ? 6.634 -9.177 -7.167 1.00 98.25 451 PHE A CA 1
ATOM 3602 C C . PHE A 1 451 ? 6.730 -7.663 -7.393 1.00 98.25 451 PHE A C 1
ATOM 3604 O O . PHE A 1 451 ? 5.719 -6.972 -7.520 1.00 98.25 451 PHE A O 1
ATOM 3611 N N . ILE A 1 452 ? 7.954 -7.138 -7.458 1.00 97.94 452 ILE A N 1
ATOM 3612 C CA . ILE A 1 452 ? 8.239 -5.701 -7.482 1.00 97.94 452 ILE A CA 1
ATOM 3613 C C . ILE A 1 452 ? 9.049 -5.337 -8.724 1.00 97.94 452 ILE A C 1
ATOM 3615 O O . ILE A 1 452 ? 10.198 -5.754 -8.851 1.00 97.94 452 ILE A O 1
ATOM 3619 N N . ALA A 1 453 ? 8.492 -4.496 -9.600 1.00 97.94 453 ALA A N 1
ATOM 3620 C CA . ALA A 1 453 ? 9.198 -3.919 -10.749 1.00 97.94 453 ALA A CA 1
ATOM 3621 C C . ALA A 1 453 ? 9.715 -2.502 -10.435 1.00 97.94 453 ALA A C 1
ATOM 3623 O O . ALA A 1 453 ? 8.929 -1.586 -10.194 1.00 97.94 453 ALA A O 1
ATOM 3624 N N . TYR A 1 454 ? 11.034 -2.292 -10.446 1.00 98.06 454 TYR A N 1
ATOM 3625 C CA . TYR A 1 454 ? 11.660 -0.993 -10.164 1.00 98.06 454 TYR A CA 1
ATOM 3626 C C . TYR A 1 454 ? 11.812 -0.148 -11.438 1.00 98.06 454 TYR A C 1
ATOM 3628 O O . TYR A 1 454 ? 12.409 -0.613 -12.409 1.00 98.06 454 TYR A O 1
ATOM 3636 N N . HIS A 1 455 ? 11.340 1.105 -11.432 1.00 96.94 455 HIS A N 1
ATOM 3637 C CA . HIS A 1 455 ? 11.271 1.942 -12.643 1.00 96.94 455 HIS A CA 1
ATOM 3638 C C . HIS A 1 455 ? 11.447 3.455 -12.400 1.00 96.94 455 HIS A C 1
ATOM 3640 O O . HIS A 1 455 ? 11.216 3.962 -11.303 1.00 96.94 455 HIS A O 1
ATOM 3646 N N . ASN A 1 456 ? 11.822 4.201 -13.445 1.00 95.31 456 ASN A N 1
ATOM 3647 C CA . ASN A 1 456 ? 11.878 5.678 -13.484 1.00 95.31 456 ASN A CA 1
ATOM 3648 C C . ASN A 1 456 ? 10.795 6.293 -14.386 1.00 95.31 456 ASN A C 1
ATOM 3650 O O . ASN A 1 456 ? 11.028 7.345 -14.973 1.00 95.31 456 ASN A O 1
ATOM 3654 N N . ILE A 1 457 ? 9.653 5.614 -14.525 1.00 92.44 457 ILE A N 1
ATOM 3655 C CA . ILE A 1 457 ? 8.545 5.870 -15.471 1.00 92.44 457 ILE A CA 1
ATOM 3656 C C . ILE A 1 457 ? 8.895 5.838 -16.972 1.00 92.44 457 ILE A C 1
ATOM 3658 O O . ILE A 1 457 ? 8.038 5.448 -17.749 1.00 92.44 457 ILE A O 1
ATOM 3662 N N . GLU A 1 458 ? 10.129 6.147 -17.382 1.00 94.00 458 GLU A N 1
ATOM 3663 C CA . GLU A 1 458 ? 10.622 5.946 -18.759 1.00 94.00 458 GLU A CA 1
ATOM 3664 C C . GLU A 1 458 ? 11.082 4.488 -19.007 1.00 94.00 458 GLU A C 1
ATOM 3666 O O . GLU A 1 458 ? 10.957 3.968 -20.117 1.00 94.00 458 GLU A O 1
ATOM 3671 N N . ARG A 1 459 ? 11.651 3.822 -17.989 1.00 94.88 459 ARG A N 1
ATOM 3672 C CA . ARG A 1 459 ? 12.297 2.500 -18.081 1.00 94.88 459 ARG A CA 1
ATOM 3673 C C . ARG A 1 459 ? 12.146 1.633 -16.833 1.00 94.88 459 ARG A C 1
ATOM 3675 O O . ARG A 1 459 ? 12.054 2.146 -15.716 1.00 94.88 459 ARG A O 1
ATOM 3682 N N . ILE A 1 460 ? 12.223 0.314 -17.021 1.00 97.56 460 ILE A N 1
ATOM 3683 C CA . ILE A 1 460 ? 12.371 -0.677 -15.942 1.00 97.56 460 ILE A CA 1
ATOM 3684 C C . ILE A 1 460 ? 13.862 -0.995 -15.733 1.00 97.56 460 ILE A C 1
ATOM 3686 O O . ILE A 1 460 ? 14.604 -1.234 -16.683 1.00 97.56 460 ILE A O 1
ATOM 3690 N N . PHE A 1 461 ? 14.313 -1.021 -14.477 1.00 97.56 461 PHE A N 1
ATOM 3691 C CA . PHE A 1 461 ? 15.699 -1.351 -14.107 1.00 97.56 461 PHE A CA 1
ATOM 3692 C C . PHE A 1 461 ? 15.895 -2.822 -13.727 1.00 97.56 461 PHE A C 1
ATOM 3694 O O . PHE A 1 461 ? 17.002 -3.359 -13.835 1.00 97.56 461 PHE A O 1
ATOM 3701 N N . GLY A 1 462 ? 14.840 -3.463 -13.232 1.00 97.38 462 GLY A N 1
ATOM 3702 C CA . GLY A 1 462 ? 14.871 -4.827 -12.726 1.00 97.38 462 GLY A CA 1
ATOM 3703 C C . GLY A 1 462 ? 13.747 -5.111 -11.739 1.00 97.38 462 GLY A C 1
ATOM 3704 O O . GLY A 1 462 ? 12.921 -4.246 -11.438 1.00 97.38 462 GLY A O 1
ATOM 3705 N N . PHE A 1 463 ? 13.762 -6.333 -11.228 1.00 98.12 463 PHE A N 1
ATOM 3706 C CA . PHE A 1 463 ? 12.677 -6.952 -10.484 1.00 98.12 463 PHE A CA 1
ATOM 3707 C C . PHE A 1 463 ? 13.167 -7.517 -9.148 1.00 98.12 463 PHE A C 1
ATOM 3709 O O . PHE A 1 463 ? 14.362 -7.751 -8.964 1.00 98.12 463 PHE A O 1
ATOM 3716 N N . GLN A 1 464 ? 12.253 -7.756 -8.217 1.00 97.62 464 GLN A N 1
ATOM 3717 C CA . GLN A 1 464 ? 12.517 -8.451 -6.958 1.00 97.62 464 GLN A CA 1
ATOM 3718 C C . GLN A 1 464 ? 11.240 -9.140 -6.489 1.00 97.62 464 GLN A C 1
ATOM 3720 O O . GLN A 1 464 ? 10.179 -8.523 -6.525 1.00 97.62 464 GLN A O 1
ATOM 3725 N N . TYR A 1 465 ? 11.343 -10.373 -6.003 1.00 98.06 465 TYR A N 1
ATOM 3726 C CA . TYR A 1 465 ? 10.282 -10.980 -5.205 1.00 98.06 465 TYR A CA 1
ATOM 3727 C C . TYR A 1 465 ? 10.545 -10.724 -3.717 1.00 98.06 465 TYR A C 1
ATOM 3729 O O . TYR A 1 465 ? 11.701 -10.674 -3.288 1.00 98.06 465 TYR A O 1
ATOM 3737 N N . LEU A 1 466 ? 9.480 -10.527 -2.943 1.00 97.50 466 LEU A N 1
ATOM 3738 C CA . LEU A 1 466 ? 9.507 -10.508 -1.483 1.00 97.50 466 LEU A CA 1
ATOM 3739 C C . LEU A 1 466 ? 8.433 -11.459 -0.963 1.00 97.50 466 LEU A C 1
ATOM 3741 O O . LEU A 1 466 ? 7.242 -11.157 -1.054 1.00 97.50 466 LEU A O 1
ATOM 3745 N N . SER A 1 467 ? 8.866 -12.579 -0.389 1.00 96.94 467 SER A N 1
ATOM 3746 C CA . SER A 1 467 ? 7.976 -13.500 0.322 1.00 96.94 467 SER A CA 1
ATOM 3747 C C . SER A 1 467 ? 7.407 -12.854 1.589 1.00 96.94 467 SER A C 1
ATOM 3749 O O . SER A 1 467 ? 8.027 -11.963 2.187 1.00 96.94 467 SER A O 1
ATOM 3751 N N . LEU A 1 468 ? 6.263 -13.348 2.070 1.00 97.19 468 LEU A N 1
ATOM 3752 C CA . LEU A 1 468 ? 5.676 -12.911 3.340 1.00 97.19 468 LEU A CA 1
ATOM 3753 C C . LEU A 1 468 ? 6.670 -13.055 4.509 1.00 97.19 468 LEU A C 1
ATOM 3755 O O . LEU A 1 468 ? 6.747 -12.167 5.354 1.00 97.19 468 LEU A O 1
ATOM 3759 N N . SER A 1 469 ? 7.521 -14.089 4.496 1.00 96.06 469 SER A N 1
ATOM 3760 C CA . SER A 1 469 ? 8.565 -14.290 5.516 1.00 96.06 469 SER A CA 1
ATOM 3761 C C . SER A 1 469 ? 9.655 -13.205 5.517 1.00 96.06 469 SER A C 1
ATOM 3763 O O . SER A 1 469 ? 10.207 -12.866 6.562 1.00 96.06 469 SER A O 1
ATOM 3765 N N . GLU A 1 470 ? 9.978 -12.621 4.359 1.00 96.50 470 GLU A N 1
ATOM 3766 C CA . GLU A 1 470 ? 10.946 -11.521 4.252 1.00 96.50 470 GLU A CA 1
ATOM 3767 C C . GLU A 1 470 ? 10.311 -10.182 4.634 1.00 96.50 470 GLU A C 1
ATOM 3769 O O . GLU A 1 470 ? 10.954 -9.344 5.272 1.00 96.50 470 GLU A O 1
ATOM 3774 N N . ILE A 1 471 ? 9.031 -10.010 4.300 1.00 98.00 471 ILE A N 1
ATOM 3775 C CA . ILE A 1 471 ? 8.197 -8.894 4.753 1.00 98.00 471 ILE A CA 1
ATOM 3776 C C . ILE A 1 471 ? 8.091 -8.907 6.288 1.00 98.00 471 ILE A C 1
ATOM 3778 O O . ILE A 1 471 ? 8.307 -7.877 6.930 1.00 98.00 471 ILE A O 1
ATOM 3782 N N . ASP A 1 472 ? 7.860 -10.070 6.897 1.00 98.00 472 ASP A N 1
ATOM 3783 C CA . ASP A 1 472 ? 7.796 -10.238 8.351 1.00 98.00 472 ASP A CA 1
ATOM 3784 C C . ASP A 1 472 ? 9.161 -10.105 9.025 1.00 98.00 472 ASP A C 1
ATOM 3786 O O . ASP A 1 472 ? 9.261 -9.467 10.079 1.00 98.00 472 ASP A O 1
ATOM 3790 N N . ALA A 1 473 ? 10.236 -10.569 8.382 1.00 97.25 473 ALA A N 1
ATOM 3791 C CA . ALA A 1 473 ? 11.588 -10.348 8.879 1.00 97.25 473 ALA A CA 1
ATOM 3792 C C . ALA A 1 473 ? 11.914 -8.851 9.011 1.00 97.25 473 ALA A C 1
ATOM 3794 O O . ALA A 1 473 ? 12.677 -8.488 9.906 1.00 97.25 473 ALA A O 1
ATOM 3795 N N . VAL A 1 474 ? 11.331 -7.985 8.170 1.00 97.75 474 VAL A N 1
ATOM 3796 C CA . VAL A 1 474 ? 11.421 -6.518 8.281 1.00 97.75 474 VAL A CA 1
ATOM 3797 C C . VAL A 1 474 ? 10.438 -5.950 9.311 1.00 97.75 474 VAL A C 1
ATOM 3799 O O . VAL A 1 474 ? 10.836 -5.127 10.138 1.00 97.75 474 VAL A O 1
ATOM 3802 N N . LEU A 1 475 ? 9.159 -6.331 9.235 1.00 97.81 475 LEU A N 1
ATOM 3803 C CA . LEU A 1 475 ? 8.075 -5.693 9.992 1.00 97.81 475 LEU A CA 1
ATOM 3804 C C . LEU A 1 475 ? 7.955 -6.211 11.424 1.00 97.81 475 LEU A C 1
ATOM 3806 O O . LEU A 1 475 ? 7.864 -5.407 12.343 1.00 97.81 475 LEU A O 1
ATOM 3810 N N . HIS A 1 476 ? 7.968 -7.531 11.611 1.00 97.12 476 HIS A N 1
ATOM 3811 C CA . HIS A 1 476 ? 7.754 -8.213 12.892 1.00 97.12 476 HIS A CA 1
ATOM 3812 C C . HIS A 1 476 ? 9.074 -8.621 13.572 1.00 97.12 476 HIS A C 1
ATOM 3814 O O . HIS A 1 476 ? 9.134 -8.714 14.800 1.00 97.12 476 HIS A O 1
ATOM 3820 N N . GLY A 1 477 ? 10.147 -8.777 12.785 1.00 95.88 477 GLY A N 1
ATOM 3821 C CA . GLY A 1 477 ? 11.513 -9.068 13.242 1.00 95.88 477 GLY A CA 1
ATOM 3822 C C . GLY A 1 477 ? 11.915 -10.547 13.178 1.00 95.88 477 GLY A C 1
ATOM 3823 O O . GLY A 1 477 ? 13.073 -10.864 13.448 1.00 95.88 477 GLY A O 1
ATOM 3824 N N . GLN A 1 478 ? 10.987 -11.420 12.779 1.00 95.31 478 GLN A N 1
ATOM 3825 C CA . GLN A 1 478 ? 11.126 -12.874 12.621 1.00 95.31 478 GLN A CA 1
ATOM 3826 C C . GLN A 1 478 ? 10.586 -13.303 11.248 1.00 95.31 478 GLN A C 1
ATOM 3828 O O . GLN A 1 478 ? 9.818 -12.552 10.653 1.00 95.31 478 GLN A O 1
ATOM 3833 N N . LYS A 1 479 ? 10.975 -14.477 10.736 1.00 95.31 479 LYS A N 1
ATOM 3834 C CA . LYS A 1 479 ? 10.490 -14.973 9.434 1.00 95.31 479 LYS A CA 1
ATOM 3835 C C . LYS A 1 479 ? 9.144 -15.684 9.532 1.00 95.31 479 LYS A C 1
ATOM 3837 O O . LYS A 1 479 ? 8.339 -15.603 8.611 1.00 95.31 479 LYS A O 1
ATOM 3842 N N . GLU A 1 480 ? 8.916 -16.378 10.637 1.00 95.56 480 GLU A N 1
ATOM 3843 C CA . GLU A 1 480 ? 7.739 -17.206 10.864 1.00 95.56 480 GLU A CA 1
ATOM 3844 C C . GLU A 1 480 ? 6.500 -16.315 11.023 1.00 95.56 480 GLU A C 1
ATOM 3846 O O . GLU A 1 480 ? 6.401 -15.517 11.964 1.00 95.56 480 GLU A O 1
ATOM 3851 N N . SER A 1 481 ? 5.560 -16.455 10.081 1.00 94.75 481 SER A N 1
ATOM 3852 C CA . SER A 1 481 ? 4.459 -15.512 9.855 1.00 94.75 481 SER A CA 1
ATOM 3853 C C . SER A 1 481 ? 3.428 -15.462 10.984 1.00 94.75 481 SER A C 1
ATOM 3855 O O . SER A 1 481 ? 2.731 -14.456 11.112 1.00 94.75 481 SER A O 1
ATOM 3857 N N . ARG A 1 482 ? 3.374 -16.497 11.841 1.00 95.25 482 ARG A N 1
ATOM 3858 C CA . ARG A 1 482 ? 2.432 -16.672 12.967 1.00 95.25 482 ARG A CA 1
ATOM 3859 C C . ARG A 1 482 ? 2.183 -15.380 13.751 1.00 95.25 482 ARG A C 1
ATOM 3861 O O . ARG A 1 482 ? 1.034 -15.055 14.033 1.00 95.25 482 ARG A O 1
ATOM 3868 N N . LEU A 1 483 ? 3.236 -14.624 14.068 1.00 97.00 483 LEU A N 1
ATOM 3869 C CA . LEU A 1 483 ? 3.123 -13.353 14.790 1.00 97.00 483 LEU A CA 1
ATOM 3870 C C . LEU A 1 483 ? 2.364 -12.282 13.992 1.00 97.00 483 LEU A C 1
ATOM 3872 O O . LEU A 1 483 ? 1.423 -11.681 14.507 1.00 97.00 483 LEU A O 1
ATOM 3876 N N . GLY A 1 484 ? 2.743 -12.066 12.731 1.00 97.00 484 GLY A N 1
ATOM 3877 C CA . GLY A 1 484 ? 2.066 -11.118 11.845 1.00 97.00 484 GLY A CA 1
ATOM 3878 C C . GLY A 1 484 ? 0.640 -11.551 11.500 1.00 97.00 484 GLY A C 1
ATOM 3879 O O . GLY A 1 484 ? -0.246 -10.710 11.373 1.00 97.00 484 GLY A O 1
ATOM 3880 N N . ASP A 1 485 ? 0.393 -12.859 11.416 1.00 96.81 485 ASP A N 1
ATOM 3881 C CA . ASP A 1 485 ? -0.926 -13.438 11.150 1.00 96.81 485 ASP A CA 1
ATOM 3882 C C . ASP A 1 485 ? -1.867 -13.262 12.352 1.00 96.81 485 ASP A C 1
ATOM 3884 O O . ASP A 1 485 ? -3.036 -12.911 12.179 1.00 96.81 485 ASP A O 1
ATOM 3888 N N . GLN A 1 486 ? -1.363 -13.430 13.580 1.00 97.31 486 GLN A N 1
ATOM 3889 C CA . GLN A 1 486 ? -2.118 -13.138 14.800 1.00 97.31 486 GLN A CA 1
ATOM 3890 C C . GLN A 1 486 ? -2.309 -11.623 15.018 1.00 97.31 486 GLN A C 1
ATOM 3892 O O . GLN A 1 486 ? -3.422 -11.209 15.346 1.00 97.31 486 GLN A O 1
ATOM 3897 N N . GLU A 1 487 ? -1.297 -10.780 14.759 1.00 97.44 487 GLU A N 1
ATOM 3898 C CA . GLU A 1 487 ? -1.440 -9.309 14.764 1.00 97.44 487 GLU A CA 1
ATOM 3899 C C . GLU A 1 487 ? -2.515 -8.851 13.757 1.00 97.44 487 GLU A C 1
ATOM 3901 O O . GLU A 1 487 ? -3.351 -7.999 14.073 1.00 97.44 487 GLU A O 1
ATOM 3906 N N . PHE A 1 488 ? -2.549 -9.452 12.565 1.00 97.88 488 PHE A N 1
ATOM 3907 C CA . PHE A 1 488 ? -3.543 -9.194 11.521 1.00 97.88 488 PHE A CA 1
ATOM 3908 C C . PHE A 1 488 ? -4.959 -9.639 11.920 1.00 97.88 488 PHE A C 1
ATOM 3910 O O . PHE A 1 488 ? -5.892 -8.834 11.843 1.00 97.88 488 PHE A O 1
ATOM 3917 N N . LYS A 1 489 ? -5.126 -10.871 12.424 1.00 98.00 489 LYS A N 1
ATOM 3918 C CA . LYS A 1 489 ? -6.415 -11.364 12.944 1.00 98.00 489 LYS A CA 1
ATOM 3919 C C . LYS A 1 489 ? -6.965 -10.453 14.039 1.00 98.00 489 LYS A C 1
ATOM 3921 O O . LYS A 1 489 ? -8.113 -10.015 13.946 1.00 98.00 489 LYS A O 1
ATOM 3926 N N . LEU A 1 490 ? -6.156 -10.128 15.053 1.00 98.31 490 LEU A N 1
ATOM 3927 C CA . LEU A 1 490 ? -6.553 -9.221 16.137 1.00 98.31 490 LEU A CA 1
ATOM 3928 C C . LEU A 1 490 ? -6.921 -7.830 15.608 1.00 98.31 490 LEU A C 1
ATOM 3930 O O . LEU A 1 490 ? -7.899 -7.247 16.071 1.00 98.31 490 LEU A O 1
ATOM 3934 N N . SER A 1 491 ? -6.188 -7.320 14.612 1.00 98.06 491 SER A N 1
ATOM 3935 C CA . SER A 1 491 ? -6.508 -6.044 13.963 1.00 98.06 491 SER A CA 1
ATOM 3936 C C . SER A 1 491 ? -7.906 -6.060 13.338 1.00 98.06 491 SER A C 1
ATOM 3938 O O . SER A 1 491 ? -8.673 -5.131 13.568 1.00 98.06 491 SER A O 1
ATOM 3940 N N . ILE A 1 492 ? -8.277 -7.121 12.612 1.00 97.88 492 ILE A N 1
ATOM 3941 C CA . ILE A 1 492 ? -9.627 -7.253 12.036 1.00 97.88 492 ILE A CA 1
ATOM 3942 C C . ILE A 1 492 ? -10.693 -7.389 13.134 1.00 97.88 492 ILE A C 1
ATOM 3944 O O . ILE A 1 492 ? -11.738 -6.753 13.038 1.00 97.88 492 ILE A O 1
ATOM 3948 N N . GLY A 1 493 ? -10.436 -8.161 14.197 1.00 97.56 493 GLY A N 1
ATOM 3949 C CA . GLY A 1 493 ? -11.389 -8.325 15.305 1.00 97.56 493 GLY A CA 1
ATOM 3950 C C . GLY A 1 493 ? -11.691 -7.011 16.037 1.00 97.56 493 GLY A C 1
ATOM 3951 O O . GLY A 1 493 ? -12.848 -6.706 16.312 1.00 97.56 493 GLY A O 1
ATOM 3952 N N . LEU A 1 494 ? -10.663 -6.192 16.276 1.00 98.00 494 LEU A N 1
ATOM 3953 C CA . LEU A 1 494 ? -10.815 -4.864 16.878 1.00 98.00 494 LEU A CA 1
ATOM 3954 C C . LEU A 1 494 ? -11.470 -3.846 15.921 1.00 98.00 494 LEU A C 1
ATOM 3956 O O . LEU A 1 494 ? -12.137 -2.922 16.388 1.00 98.00 494 LEU A O 1
ATOM 3960 N N . VAL A 1 495 ? -11.315 -4.000 14.598 1.00 97.56 495 VAL A N 1
ATOM 3961 C CA . VAL A 1 495 ? -12.094 -3.232 13.607 1.00 97.56 495 VAL A CA 1
ATOM 3962 C C . VAL A 1 495 ? -13.575 -3.616 13.681 1.00 97.56 495 VAL A C 1
ATOM 3964 O O . VAL A 1 495 ? -14.408 -2.720 13.775 1.00 97.56 495 VAL A O 1
ATOM 3967 N N . ASP A 1 496 ? -13.905 -4.911 13.681 1.00 97.00 496 ASP A N 1
ATOM 3968 C CA . ASP A 1 496 ? -15.288 -5.425 13.694 1.00 97.00 496 ASP A CA 1
ATOM 3969 C C . ASP A 1 496 ? -16.082 -4.875 14.891 1.00 97.00 496 ASP A C 1
ATOM 3971 O O . ASP A 1 496 ? -17.162 -4.307 14.726 1.00 97.00 496 ASP A O 1
ATOM 3975 N N . GLU A 1 497 ? -15.493 -4.907 16.089 1.00 96.88 497 GLU A N 1
ATOM 3976 C CA . GLU A 1 497 ? -16.102 -4.330 17.292 1.00 96.88 497 GLU A CA 1
ATOM 3977 C C . GLU A 1 497 ? -16.266 -2.804 17.221 1.00 96.88 497 GLU A C 1
ATOM 3979 O O . GLU A 1 497 ? -17.317 -2.281 17.596 1.00 96.88 497 GLU A O 1
ATOM 3984 N N . LEU A 1 498 ? -15.268 -2.062 16.729 1.00 97.31 498 LEU A N 1
ATOM 3985 C CA . LEU A 1 498 ? -15.369 -0.603 16.614 1.00 97.31 498 LEU A CA 1
ATOM 3986 C C . LEU A 1 498 ? -16.412 -0.178 15.570 1.00 97.31 498 LEU A C 1
ATOM 3988 O O . LEU A 1 498 ? -17.141 0.788 15.801 1.00 97.31 498 LEU A O 1
ATOM 3992 N N . LEU A 1 499 ? -16.537 -0.910 14.459 1.00 97.50 499 LEU A N 1
ATOM 3993 C CA . LEU A 1 499 ? -17.591 -0.696 13.465 1.00 97.50 499 LEU A CA 1
ATOM 3994 C C . LEU A 1 499 ? -18.972 -1.091 14.015 1.00 97.50 499 LEU A C 1
ATOM 3996 O O . LEU A 1 499 ? -19.956 -0.380 13.783 1.00 97.50 499 LEU A O 1
ATOM 4000 N N . ALA A 1 500 ? -19.063 -2.168 14.802 1.00 97.06 500 ALA A N 1
ATOM 4001 C CA . ALA A 1 500 ? -20.284 -2.552 15.505 1.00 97.06 500 ALA A CA 1
ATOM 4002 C C . ALA A 1 500 ? -20.712 -1.485 16.529 1.00 97.06 500 ALA A C 1
ATOM 4004 O O . ALA A 1 500 ? -21.867 -1.064 16.516 1.00 97.06 500 ALA A O 1
ATOM 4005 N N . LYS A 1 501 ? -19.785 -0.969 17.350 1.00 96.50 501 LYS A N 1
ATOM 4006 C CA . LYS A 1 501 ? -20.036 0.110 18.322 1.00 96.50 501 LYS A CA 1
ATOM 4007 C C . LYS A 1 501 ? -20.443 1.417 17.627 1.00 96.50 501 LYS A C 1
ATOM 4009 O O . LYS A 1 501 ? -21.370 2.083 18.082 1.00 96.50 501 LYS A O 1
ATOM 4014 N N . ALA A 1 502 ? -19.818 1.756 16.496 1.00 97.00 502 ALA A N 1
ATOM 4015 C CA . ALA A 1 502 ? -20.169 2.941 15.712 1.00 97.00 502 ALA A CA 1
ATOM 4016 C C . ALA A 1 502 ? -21.561 2.845 15.068 1.00 97.00 502 ALA A C 1
ATOM 4018 O O . ALA A 1 502 ? -22.358 3.770 15.204 1.00 97.00 502 ALA A O 1
ATOM 4019 N N . THR A 1 503 ? -21.893 1.713 14.444 1.00 96.81 503 THR A N 1
ATOM 4020 C CA . THR A 1 503 ? -23.221 1.489 13.837 1.00 96.81 503 THR A CA 1
ATOM 4021 C C . THR A 1 503 ? -24.326 1.183 14.852 1.00 96.81 503 THR A C 1
ATOM 4023 O O . THR A 1 503 ? -25.498 1.294 14.517 1.00 96.81 503 THR A O 1
ATOM 4026 N N . ALA A 1 504 ? -23.994 0.830 16.098 1.00 96.62 504 ALA A N 1
ATOM 4027 C CA . ALA A 1 504 ? -24.955 0.801 17.203 1.00 96.62 504 ALA A CA 1
ATOM 4028 C C . ALA A 1 504 ? -25.252 2.211 17.748 1.00 96.62 504 ALA A C 1
ATOM 4030 O O . ALA A 1 504 ? -26.375 2.486 18.163 1.00 96.62 504 ALA A O 1
ATOM 4031 N N . GLN A 1 505 ? -24.263 3.112 17.730 1.00 95.69 505 GLN A N 1
ATOM 4032 C CA . GLN A 1 505 ? -24.434 4.511 18.133 1.00 95.69 505 GLN A CA 1
ATOM 4033 C C . GLN A 1 505 ? -25.164 5.351 17.071 1.00 95.69 505 GLN A C 1
ATOM 4035 O O . GLN A 1 505 ? -25.912 6.267 17.418 1.00 95.69 505 GLN A O 1
ATOM 4040 N N . PHE A 1 506 ? -24.944 5.043 15.793 1.00 95.81 506 PHE A N 1
ATOM 4041 C CA . PHE A 1 506 ? -25.542 5.717 14.643 1.00 95.81 506 PHE A CA 1
ATOM 4042 C C . PHE A 1 506 ? -26.103 4.662 13.669 1.00 95.81 506 PHE A C 1
ATOM 4044 O O . PHE A 1 506 ? -25.433 4.314 12.693 1.00 95.81 506 PHE A O 1
ATOM 4051 N N . PRO A 1 507 ? -27.289 4.091 13.957 1.00 94.50 507 PRO A N 1
ATOM 4052 C CA . PRO A 1 507 ? -27.899 3.072 13.110 1.00 94.50 507 PRO A CA 1
ATOM 4053 C C . PRO A 1 507 ? -28.338 3.634 11.755 1.00 94.50 507 PRO A C 1
ATOM 4055 O O . PRO A 1 507 ? -28.661 4.815 11.621 1.00 94.50 507 PRO A O 1
ATOM 4058 N N . ASP A 1 508 ? -28.333 2.754 10.759 1.00 93.38 508 ASP A N 1
ATOM 4059 C CA . ASP A 1 508 ? -28.841 2.917 9.388 1.00 93.38 508 ASP A CA 1
ATOM 4060 C C . ASP A 1 508 ? -28.337 4.163 8.633 1.00 93.38 508 ASP A C 1
ATOM 4062 O O . ASP A 1 508 ? -28.916 4.590 7.632 1.00 93.38 508 ASP A O 1
ATOM 4066 N N . THR A 1 509 ? -27.208 4.714 9.087 1.00 94.31 509 THR A N 1
ATOM 4067 C CA . THR A 1 509 ? -26.623 5.983 8.640 1.00 94.31 509 THR A CA 1
ATOM 4068 C C . THR A 1 509 ? -25.181 5.769 8.179 1.00 94.31 509 THR A C 1
ATOM 4070 O O . THR A 1 509 ? -24.416 5.058 8.833 1.00 94.31 509 THR A O 1
ATOM 4073 N N . SER A 1 510 ? -24.783 6.403 7.074 1.00 96.62 510 SER A N 1
ATOM 4074 C CA . SER A 1 510 ? -23.392 6.386 6.606 1.00 96.62 510 SER A CA 1
ATOM 4075 C C . SER A 1 510 ? -22.479 7.170 7.552 1.00 96.62 510 SER A C 1
ATOM 4077 O O . SER A 1 510 ? -22.833 8.253 8.013 1.00 96.62 510 SER A O 1
ATOM 4079 N N . LEU A 1 511 ? -21.287 6.645 7.850 1.00 96.94 511 LEU A N 1
ATOM 4080 C CA . LEU A 1 511 ? -20.355 7.252 8.812 1.00 96.94 511 LEU A CA 1
ATOM 4081 C C . LEU A 1 511 ? -19.024 7.614 8.151 1.00 96.94 511 LEU A C 1
ATOM 4083 O O . LEU A 1 511 ? -18.442 6.808 7.428 1.00 96.94 511 LEU A O 1
ATOM 4087 N N . ARG A 1 512 ? -18.479 8.786 8.471 1.00 96.50 512 ARG A N 1
ATOM 4088 C CA . ARG A 1 512 ? -17.075 9.124 8.232 1.00 96.50 512 ARG A CA 1
ATOM 4089 C C . ARG A 1 512 ? -16.267 8.771 9.478 1.00 96.50 512 ARG A C 1
ATOM 4091 O O . ARG A 1 512 ? -16.494 9.316 10.560 1.00 96.50 512 ARG A O 1
ATOM 4098 N N . LEU A 1 513 ? -15.323 7.848 9.327 1.00 97.44 513 LEU A N 1
ATOM 4099 C CA . LEU A 1 513 ? -14.499 7.332 10.416 1.00 97.44 513 LEU A CA 1
ATOM 4100 C C . LEU A 1 513 ? -13.061 7.831 10.288 1.00 97.44 513 LEU A C 1
ATOM 4102 O O . LEU A 1 513 ? -12.472 7.758 9.211 1.00 97.44 513 LEU A O 1
ATOM 4106 N N . HIS A 1 514 ? -12.478 8.285 11.396 1.00 97.50 514 HIS A N 1
ATOM 4107 C CA . HIS A 1 514 ? -11.080 8.717 11.475 1.00 97.50 514 HIS A CA 1
ATOM 4108 C C . HIS A 1 514 ? -10.328 7.938 12.558 1.00 97.50 514 HIS A C 1
ATOM 4110 O O . HIS A 1 514 ? -10.833 7.780 13.669 1.00 97.50 514 HIS A O 1
ATOM 4116 N N . PHE A 1 515 ? -9.103 7.509 12.250 1.00 97.75 515 PHE A N 1
ATOM 4117 C CA . PHE A 1 515 ? -8.252 6.681 13.105 1.00 97.75 515 PHE A CA 1
ATOM 4118 C C . PHE A 1 515 ? -6.875 7.337 13.281 1.00 97.75 515 PHE A C 1
ATOM 4120 O O . PHE A 1 515 ? -6.274 7.798 12.312 1.00 97.75 515 PHE A O 1
ATOM 4127 N N . GLU A 1 516 ? -6.346 7.374 14.507 1.00 97.06 516 GLU A N 1
ATOM 4128 C CA . GLU A 1 516 ? -4.973 7.826 14.766 1.00 97.06 516 GLU A CA 1
ATOM 4129 C C . GLU A 1 516 ? -4.352 7.134 15.989 1.00 97.06 516 GLU A C 1
ATOM 4131 O O . GLU A 1 516 ? -4.633 7.475 17.141 1.00 97.06 516 GLU A O 1
ATOM 4136 N N . SER A 1 517 ? -3.440 6.196 15.738 1.00 96.75 517 SER A N 1
ATOM 4137 C CA . SER A 1 517 ? -2.520 5.636 16.739 1.00 96.75 517 SER A CA 1
ATOM 4138 C C . SER A 1 517 ? -1.494 6.677 17.215 1.00 96.75 517 SER A C 1
ATOM 4140 O O . SER A 1 517 ? -0.895 7.369 16.390 1.00 96.75 517 SER A O 1
ATOM 4142 N N . ARG A 1 518 ? -1.201 6.746 18.519 1.00 93.94 518 ARG A N 1
ATOM 4143 C CA . ARG A 1 518 ? -0.252 7.707 19.114 1.00 93.94 518 ARG A CA 1
ATOM 4144 C C . ARG A 1 518 ? 0.895 6.984 19.842 1.00 93.94 518 ARG A C 1
ATOM 4146 O O . ARG A 1 518 ? 0.648 6.219 20.771 1.00 93.94 518 ARG A O 1
ATOM 4153 N N . GLU A 1 519 ? 2.146 7.256 19.448 1.00 91.19 519 GLU A N 1
ATOM 4154 C CA . GLU A 1 519 ? 3.360 6.792 20.155 1.00 91.19 519 GLU A CA 1
ATOM 4155 C C . GLU A 1 519 ? 3.458 7.494 21.529 1.00 91.19 519 GLU A C 1
ATOM 4157 O O . GLU A 1 519 ? 3.234 8.703 21.642 1.00 91.19 519 GLU A O 1
ATOM 4162 N N . GLY A 1 520 ? 3.784 6.752 22.590 1.00 85.31 520 GLY A N 1
ATOM 4163 C CA . GLY A 1 520 ? 3.843 7.259 23.966 1.00 85.31 520 GLY A CA 1
ATOM 4164 C C . GLY A 1 520 ? 4.304 6.185 24.956 1.00 85.31 520 GLY A C 1
ATOM 4165 O O . GLY A 1 520 ? 4.646 5.084 24.541 1.00 85.31 520 GLY A O 1
ATOM 4166 N N . LYS A 1 521 ? 4.298 6.465 26.274 1.00 85.12 521 LYS A N 1
ATOM 4167 C CA . LYS A 1 521 ? 4.652 5.441 27.291 1.00 85.12 521 LYS A CA 1
ATOM 4168 C C . LYS A 1 521 ? 3.714 4.222 27.232 1.00 85.12 521 LYS A C 1
ATOM 4170 O O . LYS A 1 521 ? 4.130 3.108 27.524 1.00 85.12 521 LYS A O 1
ATOM 4175 N N . THR A 1 522 ? 2.456 4.456 26.889 1.00 89.25 522 THR A N 1
ATOM 4176 C CA . THR A 1 522 ? 1.473 3.420 26.589 1.00 89.25 522 THR A CA 1
ATOM 4177 C C . THR A 1 522 ? 0.810 3.852 25.285 1.00 89.25 522 THR A C 1
ATOM 4179 O O . THR A 1 522 ? 0.224 4.940 25.271 1.00 89.25 522 THR A O 1
ATOM 4182 N N . PRO A 1 523 ? 0.956 3.089 24.190 1.00 94.19 523 PRO A N 1
ATOM 4183 C CA . PRO A 1 523 ? 0.263 3.370 22.943 1.00 94.19 523 PRO A CA 1
ATOM 4184 C C . PRO A 1 523 ? -1.249 3.321 23.130 1.00 94.19 523 PRO A C 1
ATOM 4186 O O . PRO A 1 523 ? -1.779 2.523 23.903 1.00 94.19 523 PRO A O 1
ATOM 4189 N N . PHE A 1 524 ? -1.940 4.162 22.377 1.00 96.25 524 PHE A N 1
ATOM 4190 C CA . PHE A 1 524 ? -3.392 4.154 22.264 1.00 96.25 524 PHE A CA 1
ATOM 4191 C C . PHE A 1 524 ? -3.782 4.682 20.881 1.00 96.25 524 PHE A C 1
ATOM 4193 O O . PHE A 1 524 ? -2.966 5.299 20.191 1.00 96.25 524 PHE A O 1
ATOM 4200 N N . MET A 1 525 ? -5.027 4.456 20.475 1.00 97.81 525 MET A N 1
ATOM 4201 C CA . MET A 1 525 ? -5.581 4.974 19.226 1.00 97.81 525 MET A CA 1
ATOM 4202 C C . MET A 1 525 ? -6.822 5.816 19.495 1.00 97.81 525 MET A C 1
ATOM 4204 O O . MET A 1 525 ? -7.730 5.375 20.196 1.00 97.81 525 MET A O 1
ATOM 4208 N N . TYR A 1 526 ? -6.864 7.012 18.910 1.00 98.19 526 TYR A N 1
ATOM 4209 C CA . TYR A 1 526 ? -8.104 7.759 18.743 1.00 98.19 526 TYR A CA 1
ATOM 4210 C C . TYR A 1 526 ? -8.920 7.162 17.597 1.00 98.19 526 TYR A C 1
ATOM 4212 O O . TYR A 1 526 ? -8.370 6.889 16.529 1.00 98.19 526 TYR A O 1
ATOM 4220 N N . VAL A 1 527 ? -10.225 7.023 17.809 1.00 98.12 527 VAL A N 1
ATOM 4221 C CA . VAL A 1 527 ? -11.209 6.669 16.781 1.00 98.12 527 VAL A CA 1
ATOM 4222 C C . VAL A 1 527 ? -12.355 7.669 16.874 1.00 98.12 527 VAL A C 1
ATOM 4224 O O . VAL A 1 527 ? -12.857 7.898 17.969 1.00 98.12 527 VAL A O 1
ATOM 4227 N N . PHE A 1 528 ? -12.774 8.266 15.762 1.00 98.25 528 PHE A N 1
ATOM 4228 C CA . PHE A 1 528 ? -13.926 9.175 15.705 1.00 98.25 528 PHE A CA 1
ATOM 4229 C C . PHE A 1 528 ? -14.927 8.710 14.652 1.00 98.25 528 PHE A C 1
ATOM 4231 O O . PHE A 1 528 ? -14.515 8.216 13.604 1.00 98.25 528 PHE A O 1
ATOM 4238 N N . ALA A 1 529 ? -16.217 8.901 14.934 1.00 97.50 529 ALA A N 1
ATOM 4239 C CA . ALA A 1 529 ? -17.333 8.602 14.044 1.00 97.50 529 ALA A CA 1
ATOM 4240 C C . ALA A 1 529 ? -18.247 9.830 13.913 1.00 97.50 529 ALA A C 1
ATOM 4242 O O . ALA A 1 529 ? -18.905 10.231 14.876 1.00 97.50 529 ALA A O 1
ATOM 4243 N N . GLU A 1 530 ? -18.262 10.411 12.718 1.00 95.94 530 GLU A N 1
ATOM 4244 C CA . GLU A 1 530 ? -19.092 11.543 12.292 1.00 95.94 530 GLU A CA 1
ATOM 4245 C C . GLU A 1 530 ? -20.141 10.980 11.311 1.00 95.94 530 GLU A C 1
ATOM 4247 O O . GLU A 1 530 ? -19.749 10.497 10.247 1.00 95.94 530 GLU A O 1
ATOM 4252 N N . PRO A 1 531 ? -21.445 10.928 11.643 1.00 95.81 531 PRO A N 1
ATOM 4253 C CA . PRO A 1 531 ? -22.467 10.511 10.689 1.00 95.81 531 PRO A CA 1
ATOM 4254 C C . PRO A 1 531 ? -22.611 11.565 9.585 1.00 95.81 531 PRO A C 1
ATOM 4256 O O . PRO A 1 531 ? -22.562 12.766 9.848 1.00 95.81 531 PRO A O 1
ATOM 4259 N N . VAL A 1 532 ? -22.784 11.106 8.349 1.00 93.94 532 VAL A N 1
ATOM 4260 C CA . VAL A 1 532 ? -22.848 11.929 7.134 1.00 93.94 532 VAL A CA 1
ATOM 4261 C C . VAL A 1 532 ? -24.006 11.464 6.255 1.00 93.94 532 VAL A C 1
ATOM 4263 O O . VAL A 1 532 ? -24.343 10.278 6.245 1.00 93.94 532 VAL A O 1
ATOM 4266 N N . THR A 1 533 ? -24.621 12.375 5.500 1.00 91.12 533 THR A N 1
ATOM 4267 C CA . THR A 1 533 ? -25.548 11.960 4.436 1.00 91.12 533 THR A CA 1
ATOM 4268 C C . THR A 1 533 ? -24.778 11.307 3.288 1.00 91.12 533 THR A C 1
ATOM 4270 O O . THR A 1 533 ? -23.564 11.490 3.152 1.00 91.12 533 THR A O 1
ATOM 4273 N N . GLU A 1 534 ? -25.476 10.545 2.442 1.00 86.94 534 GLU A N 1
ATOM 4274 C CA . GLU A 1 534 ? -24.850 9.993 1.237 1.00 86.94 534 GLU A CA 1
ATOM 4275 C C . GLU A 1 534 ? -24.334 11.113 0.326 1.00 86.94 534 GLU A C 1
ATOM 4277 O O . GLU A 1 534 ? -23.184 11.042 -0.096 1.00 86.94 534 GLU A O 1
ATOM 4282 N N . ASP A 1 535 ? -25.113 12.185 0.144 1.00 85.88 535 ASP A N 1
ATOM 4283 C CA . ASP A 1 535 ? -24.723 13.349 -0.661 1.00 85.88 535 ASP A CA 1
ATOM 4284 C C . ASP A 1 535 ? -23.445 14.014 -0.129 1.00 85.88 535 ASP A C 1
ATOM 4286 O O . ASP A 1 535 ? -22.522 14.265 -0.895 1.00 85.88 535 ASP A O 1
ATOM 4290 N N . GLN A 1 536 ? -23.331 14.223 1.190 1.00 86.19 536 GLN A N 1
ATOM 4291 C CA . GLN A 1 536 ? -22.123 14.780 1.814 1.00 86.19 536 GLN A CA 1
ATOM 4292 C C . GLN A 1 536 ? -20.907 13.865 1.627 1.00 86.19 536 GLN A C 1
ATOM 4294 O O . GLN A 1 536 ? -19.797 14.336 1.377 1.00 86.19 536 GLN A O 1
ATOM 4299 N N . ALA A 1 537 ? -21.085 12.548 1.757 1.00 84.38 537 ALA A N 1
ATOM 4300 C CA . ALA A 1 537 ? -20.004 11.599 1.519 1.00 84.38 537 ALA A CA 1
ATOM 4301 C C . ALA A 1 537 ? -19.567 11.599 0.042 1.00 84.38 537 ALA A C 1
ATOM 4303 O O . ALA A 1 537 ? -18.368 11.531 -0.231 1.00 84.38 537 ALA A O 1
ATOM 4304 N N . ASP A 1 538 ? -20.508 11.736 -0.896 1.00 85.62 538 ASP A N 1
ATOM 4305 C CA . ASP A 1 538 ? -20.224 11.866 -2.324 1.00 85.62 538 ASP A CA 1
ATOM 4306 C C . ASP A 1 538 ? -19.577 13.214 -2.675 1.00 85.62 538 ASP A C 1
ATOM 4308 O O . ASP A 1 538 ? -18.577 13.212 -3.383 1.00 85.62 538 ASP A O 1
ATOM 4312 N N . GLU A 1 539 ? -20.031 14.352 -2.141 1.00 84.94 539 GLU A N 1
ATOM 4313 C CA . GLU A 1 539 ? -19.349 15.655 -2.270 1.00 84.94 539 GLU A CA 1
ATOM 4314 C C . GLU A 1 539 ? -17.875 15.552 -1.844 1.00 84.94 539 GLU A C 1
ATOM 4316 O O . GLU A 1 539 ? -16.965 15.958 -2.570 1.00 84.94 539 GLU A O 1
ATOM 4321 N N . ILE A 1 540 ? -17.624 14.943 -0.681 1.00 82.31 540 ILE A N 1
ATOM 4322 C CA . ILE A 1 540 ? -16.287 14.827 -0.092 1.00 82.31 540 ILE A CA 1
ATOM 4323 C C . ILE A 1 540 ? -15.391 13.826 -0.850 1.00 82.31 540 ILE A C 1
ATOM 4325 O O . ILE A 1 540 ? -14.168 14.007 -0.873 1.00 82.31 540 ILE A O 1
ATOM 4329 N N . GLN A 1 541 ? -15.957 12.784 -1.474 1.00 77.19 541 GLN A N 1
ATOM 4330 C CA . GLN A 1 541 ? -15.212 11.869 -2.352 1.00 77.19 541 GLN A CA 1
ATOM 4331 C C . GLN A 1 541 ? -14.994 12.447 -3.761 1.00 77.19 541 GLN A C 1
ATOM 4333 O O . GLN A 1 541 ? -13.938 12.218 -4.354 1.00 77.19 541 GLN A O 1
ATOM 4338 N N . ASN A 1 542 ? -15.954 13.213 -4.286 1.00 79.69 542 ASN A N 1
ATOM 4339 C CA . ASN A 1 542 ? -15.936 13.746 -5.649 1.00 79.69 542 ASN A CA 1
ATOM 4340 C C . ASN A 1 542 ? -15.191 15.085 -5.777 1.00 79.69 542 ASN A C 1
ATOM 4342 O O . ASN A 1 542 ? -14.818 15.458 -6.887 1.00 79.69 542 ASN A O 1
ATOM 4346 N N . ALA A 1 543 ? -14.880 15.772 -4.671 1.00 73.31 543 ALA A N 1
ATOM 4347 C CA . ALA A 1 543 ? -14.107 17.021 -4.662 1.00 73.31 543 ALA A CA 1
ATOM 4348 C C . ALA A 1 543 ? -12.760 16.946 -5.421 1.00 73.31 543 ALA A C 1
ATOM 4350 O O . ALA A 1 543 ? -12.300 17.949 -5.962 1.00 73.31 543 ALA A O 1
ATOM 4351 N N . GLY A 1 544 ? -12.129 15.766 -5.487 1.00 68.88 544 GLY A N 1
ATOM 4352 C CA . GLY A 1 544 ? -10.907 15.538 -6.271 1.00 68.88 544 GLY A CA 1
ATOM 4353 C C . GLY A 1 544 ? -11.133 15.110 -7.729 1.00 68.88 544 GLY A C 1
ATOM 4354 O O . GLY A 1 544 ? -10.188 15.136 -8.516 1.00 68.88 544 GLY A O 1
ATOM 4355 N N . VAL A 1 545 ? -12.353 14.711 -8.110 1.00 75.50 545 VAL A N 1
ATOM 4356 C CA . VAL A 1 545 ? -12.630 14.039 -9.394 1.00 75.50 545 VAL A CA 1
ATOM 4357 C C . VAL A 1 545 ? -12.420 14.969 -10.583 1.00 75.50 545 VAL A C 1
ATOM 4359 O O . VAL A 1 545 ? -11.765 14.558 -11.531 1.00 75.50 545 VAL A O 1
ATOM 4362 N N . ALA A 1 546 ? -12.857 16.231 -10.520 1.00 73.81 546 ALA A N 1
ATOM 4363 C CA . ALA A 1 546 ? -12.657 17.184 -11.620 1.00 73.81 546 ALA A CA 1
ATOM 4364 C C . ALA A 1 546 ? -11.170 17.324 -12.012 1.00 73.81 546 ALA A C 1
ATOM 4366 O O . ALA A 1 546 ? -10.821 17.211 -13.186 1.00 73.81 546 ALA A O 1
ATOM 4367 N N . ALA A 1 547 ? -10.279 17.454 -11.021 1.00 77.25 547 ALA A N 1
ATOM 4368 C CA . ALA A 1 547 ? -8.834 17.506 -11.242 1.00 77.25 547 ALA A CA 1
ATOM 4369 C C . ALA A 1 547 ? -8.251 16.161 -11.722 1.00 77.25 547 ALA A C 1
ATOM 4371 O O . ALA A 1 547 ? -7.268 16.139 -12.463 1.00 77.25 547 ALA A O 1
ATOM 4372 N N . GLN A 1 548 ? -8.836 15.026 -11.319 1.00 76.25 548 GLN A N 1
ATOM 4373 C CA . GLN A 1 548 ? -8.439 13.702 -11.813 1.00 76.25 548 GLN A CA 1
ATOM 4374 C C . GLN A 1 548 ? -8.851 13.504 -13.282 1.00 76.25 548 GLN A C 1
ATOM 4376 O O . GLN A 1 548 ? -8.039 13.007 -14.060 1.00 76.25 548 GLN A O 1
ATOM 4381 N N . THR A 1 549 ? -10.040 13.960 -13.687 1.00 77.75 549 THR A N 1
ATOM 4382 C CA . THR A 1 549 ? -10.518 13.952 -15.080 1.00 77.75 549 THR A CA 1
ATOM 4383 C C . THR A 1 549 ? -9.709 14.903 -15.965 1.00 77.75 549 THR A C 1
ATOM 4385 O O . THR A 1 549 ? -9.281 14.509 -17.048 1.00 77.75 549 THR A O 1
ATOM 4388 N N . GLU A 1 550 ? -9.419 16.123 -15.501 1.00 81.62 550 GLU A N 1
ATOM 4389 C CA . GLU A 1 550 ? -8.553 17.071 -16.217 1.00 81.62 550 GLU A CA 1
ATOM 4390 C C . GLU A 1 550 ? -7.147 16.489 -16.435 1.00 81.62 550 GLU A C 1
ATOM 4392 O O . GLU A 1 550 ? -6.624 16.513 -17.552 1.00 81.62 550 GLU A O 1
ATOM 4397 N N . PHE A 1 551 ? -6.548 15.897 -15.396 1.00 81.31 551 PHE A N 1
ATOM 4398 C CA . PHE A 1 551 ? -5.249 15.227 -15.491 1.00 81.31 551 PHE A CA 1
ATOM 4399 C C . PHE A 1 551 ? -5.288 14.011 -16.429 1.00 81.31 551 PHE A C 1
ATOM 4401 O O . PHE A 1 551 ? -4.361 13.810 -17.215 1.00 81.31 551 PHE A O 1
ATOM 4408 N N . ALA A 1 552 ? -6.358 13.211 -16.387 1.00 79.38 552 ALA A N 1
ATOM 4409 C CA . ALA A 1 552 ? -6.542 12.078 -17.290 1.00 79.38 552 ALA A CA 1
ATOM 4410 C C . ALA A 1 552 ? -6.612 12.540 -18.757 1.00 79.38 552 ALA A C 1
ATOM 4412 O O . ALA A 1 552 ? -5.895 12.001 -19.599 1.00 79.38 552 ALA A O 1
ATOM 4413 N N . ARG A 1 553 ? -7.365 13.606 -19.057 1.00 80.50 553 ARG A N 1
ATOM 4414 C CA . ARG A 1 553 ? -7.456 14.179 -20.410 1.00 80.50 553 ARG A CA 1
ATOM 4415 C C . ARG A 1 553 ? -6.138 14.792 -20.887 1.00 80.50 553 ARG A C 1
ATOM 4417 O O . ARG A 1 553 ? -5.721 14.556 -22.021 1.00 80.50 553 ARG A O 1
ATOM 4424 N N . THR A 1 554 ? -5.474 15.576 -20.040 1.00 82.06 554 THR A N 1
ATOM 4425 C CA . THR A 1 554 ? -4.277 16.349 -20.422 1.00 82.06 554 THR A CA 1
ATOM 4426 C C . THR A 1 554 ? -2.994 15.516 -20.446 1.00 82.06 554 THR A C 1
ATOM 4428 O O . THR A 1 554 ? -2.216 15.639 -21.391 1.00 82.06 554 THR A O 1
ATOM 4431 N N . VAL A 1 555 ? -2.773 14.655 -19.445 1.00 80.31 555 VAL A N 1
ATOM 4432 C CA . VAL A 1 555 ? -1.518 13.901 -19.258 1.00 80.31 555 VAL A CA 1
ATOM 4433 C C . VAL A 1 555 ? -1.619 12.450 -19.736 1.00 80.31 555 VAL A C 1
ATOM 4435 O O . VAL A 1 555 ? -0.631 11.925 -20.236 1.00 80.31 555 VAL A O 1
ATOM 4438 N N . VAL A 1 556 ? -2.785 11.807 -19.607 1.00 78.81 556 VAL A N 1
ATOM 4439 C CA . VAL A 1 556 ? -2.995 10.381 -19.962 1.00 78.81 556 VAL A CA 1
ATOM 4440 C C . VAL A 1 556 ? -3.718 10.216 -21.314 1.00 78.81 556 VAL A C 1
ATOM 4442 O O . VAL A 1 556 ? -3.702 9.153 -21.921 1.00 78.81 556 VAL A O 1
ATOM 4445 N N . GLY A 1 557 ? -4.341 11.275 -21.837 1.00 76.06 557 GLY A N 1
ATOM 4446 C CA . GLY A 1 557 ? -5.049 11.258 -23.120 1.00 76.06 557 GLY A CA 1
ATOM 4447 C C . GLY A 1 557 ? -6.413 10.560 -23.130 1.00 76.06 557 GLY A C 1
ATOM 4448 O O . GLY A 1 557 ? -7.039 10.509 -24.185 1.00 76.06 557 GLY A O 1
ATOM 4449 N N . VAL A 1 558 ? -6.886 10.085 -21.977 1.00 72.44 558 VAL A N 1
ATOM 4450 C CA . VAL A 1 558 ? -8.231 9.515 -21.775 1.00 72.44 558 VAL A CA 1
ATOM 4451 C C . VAL A 1 558 ? -9.305 10.540 -22.154 1.00 72.44 558 VAL A C 1
ATOM 4453 O O . VAL A 1 558 ? -9.187 11.718 -21.816 1.00 72.44 558 VAL A O 1
ATOM 4456 N N . GLY A 1 559 ? -10.348 10.110 -22.869 1.00 61.78 559 GLY A N 1
ATOM 4457 C CA . GLY A 1 559 ? -11.470 10.979 -23.253 1.00 61.78 559 GLY A CA 1
ATOM 4458 C C . GLY A 1 559 ? -11.140 12.148 -24.201 1.00 61.78 559 GLY A C 1
ATOM 4459 O O . GLY A 1 559 ? -11.933 13.081 -24.306 1.00 61.78 559 GLY A O 1
ATOM 4460 N N . LYS A 1 560 ? -9.994 12.142 -24.904 1.00 58.47 560 LYS A N 1
ATOM 4461 C CA . LYS A 1 560 ? -9.699 13.139 -25.963 1.00 58.47 560 LYS A CA 1
ATOM 4462 C C . LYS A 1 560 ? -10.655 13.048 -27.163 1.00 58.47 560 LYS A C 1
ATOM 4464 O O . LYS A 1 560 ? -10.923 14.064 -27.803 1.00 58.47 560 LYS A O 1
ATOM 4469 N N . ASP A 1 561 ? -11.176 11.850 -27.419 1.00 51.78 561 ASP A N 1
ATOM 4470 C CA . ASP A 1 561 ? -12.039 11.525 -28.560 1.00 51.78 561 ASP A CA 1
ATOM 4471 C C . ASP A 1 561 ? -13.525 11.368 -28.172 1.00 51.78 561 ASP A C 1
ATOM 4473 O O . ASP A 1 561 ? -14.318 10.823 -28.937 1.00 51.78 561 ASP A O 1
ATOM 4477 N N . ASP A 1 562 ? -13.919 11.833 -26.979 1.00 59.09 562 ASP A N 1
ATOM 4478 C CA . ASP A 1 562 ? -15.322 11.841 -26.549 1.00 59.09 562 ASP A CA 1
ATOM 4479 C C . ASP A 1 562 ? -16.124 12.859 -27.393 1.00 59.09 562 ASP A C 1
ATOM 4481 O O . ASP A 1 562 ? -15.788 14.049 -27.385 1.00 59.09 562 ASP A O 1
ATOM 4485 N N . PRO A 1 563 ? -17.188 12.443 -28.111 1.00 50.47 563 PRO A N 1
ATOM 4486 C CA . PRO A 1 563 ? -17.943 13.327 -28.997 1.00 50.47 563 PRO A CA 1
ATOM 4487 C C . PRO A 1 563 ? -18.684 14.450 -28.258 1.00 50.47 563 PRO A C 1
ATOM 4489 O O . PRO A 1 563 ? -18.893 15.509 -28.842 1.00 50.47 563 PRO A O 1
ATOM 4492 N N . VAL A 1 564 ? -19.048 14.272 -26.982 1.00 54.97 564 VAL A N 1
ATOM 4493 C CA . VAL A 1 564 ? -19.656 15.337 -26.163 1.00 54.97 564 VAL A CA 1
ATOM 4494 C C . VAL A 1 564 ? -18.611 16.405 -25.839 1.00 54.97 564 VAL A C 1
ATOM 4496 O O . VAL A 1 564 ? -18.895 17.601 -25.870 1.00 54.97 564 VAL A O 1
ATOM 4499 N N . VAL A 1 565 ? -17.374 15.983 -25.574 1.00 48.72 565 VAL A N 1
ATOM 4500 C CA . VAL A 1 565 ? -16.257 16.887 -25.270 1.00 48.72 565 VAL A CA 1
ATOM 4501 C C . VAL A 1 565 ? -15.723 17.565 -26.534 1.00 48.72 565 VAL A C 1
ATOM 4503 O O . VAL A 1 565 ? -15.337 18.732 -26.468 1.00 48.72 565 VAL A O 1
ATOM 4506 N N . GLN A 1 566 ? -15.722 16.877 -27.681 1.00 52.75 566 GLN A N 1
ATOM 4507 C CA . GLN A 1 566 ? -15.391 17.491 -28.969 1.00 52.75 566 GLN A CA 1
ATOM 4508 C C . GLN A 1 566 ? -16.455 18.499 -29.410 1.00 52.75 566 GLN A C 1
ATOM 4510 O O . GLN A 1 566 ? -16.065 19.564 -29.870 1.00 52.75 566 GLN A O 1
ATOM 4515 N N . ALA A 1 567 ? -17.750 18.239 -29.186 1.00 53.75 567 ALA A N 1
ATOM 4516 C CA . ALA A 1 567 ? -18.807 19.223 -29.434 1.00 53.75 567 ALA A CA 1
ATOM 4517 C C . ALA A 1 567 ? -18.605 20.501 -28.599 1.00 53.75 567 ALA A C 1
ATOM 4519 O O . ALA A 1 567 ? -18.535 21.584 -29.161 1.00 53.75 567 ALA A O 1
ATOM 4520 N N . VAL A 1 568 ? -18.364 20.386 -27.286 1.00 56.69 568 VAL A N 1
ATOM 4521 C CA . VAL A 1 568 ? -18.090 21.560 -26.426 1.00 56.69 568 VAL A CA 1
ATOM 4522 C C . VAL A 1 568 ? -16.827 22.326 -26.854 1.00 56.69 568 VAL A C 1
ATOM 4524 O O . VAL A 1 568 ? -16.749 23.536 -26.671 1.00 56.69 568 VAL A O 1
ATOM 4527 N N . TRP A 1 569 ? -15.822 21.652 -27.423 1.00 46.44 569 TRP A N 1
ATOM 4528 C CA . TRP A 1 569 ? -14.634 22.324 -27.970 1.00 46.44 569 TRP A CA 1
ATOM 4529 C C . TRP A 1 569 ? -14.820 22.854 -29.396 1.00 46.44 569 TRP A C 1
ATOM 4531 O O . TRP A 1 569 ? -14.055 23.726 -29.793 1.00 46.44 569 TRP A O 1
ATOM 4541 N N . GLN A 1 570 ? -15.823 22.377 -30.134 1.00 50.91 570 GLN A N 1
ATOM 4542 C CA . GLN A 1 570 ? -16.282 22.978 -31.385 1.00 50.91 570 GLN A CA 1
ATOM 4543 C C . GLN A 1 570 ? -17.081 24.245 -31.078 1.00 50.91 570 GLN A C 1
ATOM 4545 O O . GLN A 1 570 ? -16.672 25.293 -31.549 1.00 50.91 570 GLN A O 1
ATOM 4550 N N . ASP A 1 571 ? -18.063 24.201 -30.169 1.00 60.31 571 ASP A N 1
ATOM 4551 C CA . ASP A 1 571 ? -18.804 25.387 -29.703 1.00 60.31 571 ASP A CA 1
ATOM 4552 C C . ASP A 1 571 ? -17.848 26.514 -29.241 1.00 60.31 571 ASP A C 1
ATOM 4554 O O . ASP A 1 571 ? -17.978 27.660 -29.658 1.00 60.31 571 ASP A O 1
ATOM 4558 N N . ILE A 1 572 ? -16.828 26.185 -28.432 1.00 53.94 572 ILE A N 1
ATOM 4559 C CA . ILE A 1 572 ? -15.818 27.155 -27.955 1.00 53.94 572 ILE A CA 1
ATOM 4560 C C . ILE A 1 572 ? -14.900 27.663 -29.083 1.00 53.94 572 ILE A C 1
ATOM 4562 O O . ILE A 1 572 ? -14.429 28.799 -29.015 1.00 53.94 572 ILE A O 1
ATOM 4566 N N . GLN A 1 573 ? -14.598 26.843 -30.094 1.00 54.66 573 GLN A N 1
ATOM 4567 C CA . GLN A 1 573 ? -13.775 27.268 -31.232 1.00 54.66 573 GLN A CA 1
ATOM 4568 C C . GLN A 1 573 ? -14.586 28.127 -32.209 1.00 54.66 573 GLN A C 1
ATOM 4570 O O . GLN A 1 573 ? -14.060 29.120 -32.696 1.00 54.66 573 GLN A O 1
ATOM 4575 N N . ASP A 1 574 ? -15.858 27.798 -32.432 1.00 64.75 574 ASP A N 1
ATOM 4576 C CA . ASP A 1 574 ? -16.791 28.557 -33.262 1.00 64.75 574 ASP A CA 1
ATOM 4577 C C . ASP A 1 574 ? -17.076 29.938 -32.629 1.00 64.75 574 ASP A C 1
ATOM 4579 O O . ASP A 1 574 ? -16.985 30.948 -33.324 1.00 64.75 574 ASP A O 1
ATOM 4583 N N . ASP A 1 575 ? -17.277 30.018 -31.302 1.00 59.41 575 ASP A N 1
ATOM 4584 C CA . ASP A 1 575 ? -17.365 31.282 -30.535 1.00 59.41 575 ASP A CA 1
ATOM 4585 C C . ASP A 1 575 ? -16.121 32.181 -30.730 1.00 59.41 575 ASP A C 1
ATOM 4587 O O . ASP A 1 575 ? -16.218 33.414 -30.736 1.00 59.41 575 ASP A O 1
ATOM 4591 N N . VAL A 1 576 ? -14.928 31.582 -30.844 1.00 58.22 576 VAL A N 1
ATOM 4592 C CA . VAL A 1 576 ? -13.650 32.293 -31.039 1.00 58.22 576 VAL A CA 1
ATOM 4593 C C . VAL A 1 576 ? -13.452 32.695 -32.501 1.00 58.22 576 VAL A C 1
ATOM 4595 O O . VAL A 1 576 ? -13.030 33.821 -32.773 1.00 58.22 576 VAL A O 1
ATOM 4598 N N . ASP A 1 577 ? -13.778 31.814 -33.442 1.00 58.31 577 ASP A N 1
ATOM 4599 C CA . ASP A 1 577 ? -13.650 32.072 -34.874 1.00 58.31 577 ASP A CA 1
ATOM 4600 C C . ASP A 1 577 ? -14.698 33.101 -35.351 1.00 58.31 577 ASP A C 1
ATOM 4602 O O . ASP A 1 577 ? -14.392 33.904 -36.236 1.00 58.31 577 ASP A O 1
ATOM 4606 N N . GLU A 1 578 ? -15.878 33.182 -34.719 1.00 69.25 578 GLU A N 1
ATOM 4607 C CA . GLU A 1 578 ? -16.861 34.255 -34.947 1.00 69.25 578 GLU A CA 1
ATOM 4608 C C . GLU A 1 578 ? -16.329 35.618 -34.456 1.00 69.25 578 GLU A C 1
ATOM 4610 O O . GLU A 1 578 ? -16.345 36.591 -35.215 1.00 69.25 578 GLU A O 1
ATOM 4615 N N . GLN A 1 579 ? -15.731 35.685 -33.256 1.00 56.25 579 GLN A N 1
ATOM 4616 C CA . GLN A 1 579 ? -15.071 36.902 -32.744 1.00 56.25 579 GLN A CA 1
ATOM 4617 C C . GLN A 1 579 ? -13.903 37.364 -33.635 1.00 56.25 579 GLN A C 1
ATOM 4619 O O . GLN A 1 579 ? -13.752 38.557 -33.911 1.00 56.25 579 GLN A O 1
ATOM 4624 N N . VAL A 1 580 ? -13.087 36.429 -34.133 1.00 46.97 580 VAL A N 1
ATOM 4625 C CA . VAL A 1 580 ? -11.998 36.721 -35.083 1.00 46.97 580 VAL A CA 1
ATOM 4626 C C . VAL A 1 580 ? -12.545 37.122 -36.464 1.00 46.97 580 VAL A C 1
ATOM 4628 O O . VAL A 1 580 ? -11.937 37.943 -37.160 1.00 46.97 580 VAL A O 1
ATOM 4631 N N . GLY A 1 581 ? -13.709 36.598 -36.855 1.00 38.69 581 GLY A N 1
ATOM 4632 C CA . GLY A 1 581 ? -14.443 36.991 -38.057 1.00 38.69 581 GLY A CA 1
ATOM 4633 C C . GLY A 1 581 ? -14.953 38.435 -38.009 1.00 38.69 581 GLY A C 1
ATOM 4634 O O . GLY A 1 581 ? -14.811 39.162 -38.998 1.00 38.69 581 GLY A O 1
ATOM 4635 N N . GLU A 1 582 ? -15.472 38.890 -36.863 1.00 49.62 582 GLU A N 1
ATOM 4636 C CA . GLU A 1 582 ? -15.922 40.279 -36.685 1.00 49.62 582 GLU A CA 1
ATOM 4637 C C . GLU A 1 582 ? -14.778 41.299 -36.841 1.00 49.62 582 GLU A C 1
ATOM 4639 O O . GLU A 1 582 ? -14.977 42.355 -37.454 1.00 49.62 582 GLU A O 1
ATOM 4644 N N . GLU A 1 583 ? -13.559 40.988 -36.379 1.00 39.97 583 GLU A N 1
ATOM 4645 C CA . GLU A 1 583 ? -12.390 41.852 -36.618 1.00 39.97 583 GLU A CA 1
ATOM 4646 C C . GLU A 1 583 ? -11.970 41.880 -38.099 1.00 39.97 583 GLU A C 1
ATOM 4648 O O . GLU A 1 583 ? -11.619 42.941 -38.629 1.00 39.97 583 GLU A O 1
ATOM 4653 N N . GLN A 1 584 ? -12.051 40.744 -38.803 1.00 36.50 584 GLN A N 1
ATOM 4654 C CA . GLN A 1 584 ? -11.671 40.641 -40.221 1.00 36.50 584 GLN A CA 1
ATOM 4655 C C . GLN A 1 584 ? -12.708 41.236 -41.191 1.00 36.50 584 GLN A C 1
ATOM 4657 O O . GLN A 1 584 ? -12.371 41.537 -42.339 1.00 36.50 584 GLN A O 1
ATOM 4662 N N . GLY A 1 585 ? -13.941 41.497 -40.742 1.00 32.62 585 GLY A N 1
ATOM 4663 C CA . GLY A 1 585 ? -15.000 42.119 -41.549 1.00 32.62 585 GLY A CA 1
ATOM 4664 C C . GLY A 1 585 ? -14.719 43.560 -42.015 1.00 32.62 585 GLY A C 1
ATOM 4665 O O . GLY A 1 585 ? -15.429 44.082 -42.879 1.00 32.62 585 GLY A O 1
ATOM 4666 N N . ARG A 1 586 ? -13.684 44.230 -41.488 1.00 34.94 586 ARG A N 1
ATOM 4667 C CA . ARG A 1 586 ? -13.299 45.602 -41.872 1.00 34.94 586 ARG A CA 1
ATOM 4668 C C . ARG A 1 586 ? -12.314 45.635 -43.045 1.00 34.94 586 ARG A C 1
ATOM 4670 O O . ARG A 1 586 ? -11.124 45.892 -42.873 1.00 34.94 586 ARG A O 1
ATOM 4677 N N . THR A 1 587 ? -12.821 45.459 -44.266 1.00 24.98 587 THR A N 1
ATOM 4678 C CA . THR A 1 587 ? -12.024 45.677 -45.489 1.00 24.98 587 THR A CA 1
ATOM 4679 C C . THR A 1 587 ? -11.533 47.133 -45.621 1.00 24.98 587 THR A C 1
ATOM 4681 O O . THR A 1 587 ? -12.312 48.054 -45.360 1.00 24.98 587 THR A O 1
ATOM 4684 N N . PRO A 1 588 ? -10.279 47.371 -46.057 1.00 36.09 588 PRO A N 1
ATOM 4685 C CA . PRO A 1 588 ? -9.661 48.699 -46.062 1.00 36.09 588 PRO A CA 1
ATOM 4686 C C . PRO A 1 588 ? -9.961 49.528 -47.325 1.00 36.09 588 PRO A C 1
ATOM 4688 O O . PRO A 1 588 ? -10.204 48.989 -48.404 1.00 36.09 588 PRO A O 1
ATOM 4691 N N . VAL A 1 589 ? -9.830 50.853 -47.202 1.00 26.72 589 VAL A N 1
ATOM 4692 C CA . VAL A 1 589 ? -9.753 51.817 -48.320 1.00 26.72 589 VAL A CA 1
ATOM 4693 C C . VAL A 1 589 ? -8.510 52.718 -48.157 1.00 26.72 589 VAL A C 1
ATOM 4695 O O . VAL A 1 589 ? -8.083 52.919 -47.019 1.00 26.72 589 VAL A O 1
ATOM 4698 N N . PRO A 1 590 ? -7.876 53.190 -49.253 1.00 30.33 590 PRO A N 1
ATOM 4699 C CA . PRO A 1 590 ? -6.446 53.533 -49.251 1.00 30.33 590 PRO A CA 1
ATOM 4700 C C . PRO A 1 590 ? -6.111 55.039 -49.233 1.00 30.33 590 PRO A C 1
ATOM 4702 O O . PRO A 1 590 ? -6.987 55.885 -49.391 1.00 30.33 590 PRO A O 1
ATOM 4705 N N . ASP A 1 591 ? -4.797 55.300 -49.161 1.00 24.86 591 ASP A N 1
ATOM 4706 C CA . ASP A 1 591 ? -4.059 56.556 -49.393 1.00 24.86 591 ASP A CA 1
ATOM 4707 C C . ASP A 1 591 ? -4.302 57.720 -48.402 1.00 24.86 591 ASP A C 1
ATOM 4709 O O . ASP A 1 591 ? -5.424 58.135 -48.148 1.00 24.86 591 ASP A O 1
ATOM 4713 N N . MET A 1 592 ? -3.301 58.230 -47.665 1.00 22.91 592 MET A N 1
ATOM 4714 C CA . MET A 1 592 ? -1.945 58.747 -47.988 1.00 22.91 592 MET A CA 1
ATOM 4715 C C . MET A 1 592 ? -1.912 60.276 -48.153 1.00 22.91 592 MET A C 1
ATOM 4717 O O . MET A 1 592 ? -2.107 60.778 -49.254 1.00 22.91 592 MET A O 1
ATOM 4721 N N . SER A 1 593 ? -1.508 60.993 -47.093 1.00 22.48 593 SER A N 1
ATOM 4722 C CA . SER A 1 593 ? -0.324 61.881 -47.132 1.00 22.48 593 SER A CA 1
ATOM 4723 C C . SER A 1 593 ? -0.042 62.580 -45.789 1.00 22.48 593 SER A C 1
ATOM 4725 O O . SER A 1 593 ? -0.921 63.246 -45.255 1.00 22.48 593 SER A O 1
ATOM 4727 N N . SER A 1 594 ? 1.212 62.481 -45.329 1.00 23.16 594 SER A N 1
ATOM 4728 C CA . SER A 1 594 ? 1.976 63.463 -44.524 1.00 23.16 594 SER A CA 1
ATOM 4729 C C . SER A 1 594 ? 1.347 64.179 -43.307 1.00 23.16 594 SER A C 1
ATOM 4731 O O . SER A 1 594 ? 0.551 65.099 -43.453 1.00 23.16 594 SER A O 1
ATOM 4733 N N . GLU A 1 595 ? 1.920 63.863 -42.139 1.00 25.61 595 GLU A N 1
ATOM 4734 C CA . GLU A 1 595 ? 2.474 64.817 -41.151 1.00 25.61 595 GLU A CA 1
ATOM 4735 C C . GLU A 1 595 ? 1.586 65.926 -40.543 1.00 25.61 595 GLU A C 1
ATOM 4737 O O . GLU A 1 595 ? 1.390 66.984 -41.128 1.00 25.61 595 GLU A O 1
ATOM 4742 N N . GLU A 1 596 ? 1.308 65.794 -39.240 1.00 24.41 596 GLU A N 1
ATOM 4743 C CA . GLU A 1 596 ? 1.808 66.786 -38.271 1.00 24.41 596 GLU A CA 1
ATOM 4744 C C . GLU A 1 596 ? 2.140 66.104 -36.923 1.00 24.41 596 GLU A C 1
ATOM 4746 O O . GLU A 1 596 ? 1.670 64.997 -36.651 1.00 24.41 596 GLU A O 1
ATOM 4751 N N . VAL A 1 597 ? 3.018 66.706 -36.107 1.00 25.73 597 VAL A N 1
ATOM 4752 C CA . VAL A 1 597 ? 3.661 66.048 -34.948 1.00 25.73 597 VAL A CA 1
ATOM 4753 C C . VAL A 1 597 ? 3.472 66.847 -33.660 1.00 25.73 597 VAL A C 1
ATOM 4755 O O . VAL A 1 597 ? 3.972 67.963 -33.554 1.00 25.73 597 VAL A O 1
ATOM 4758 N N . ILE A 1 598 ? 2.876 66.225 -32.634 1.00 25.39 598 ILE A N 1
ATOM 4759 C CA . ILE A 1 598 ? 3.039 66.612 -31.220 1.00 25.39 598 ILE A CA 1
ATOM 4760 C C . ILE A 1 598 ? 3.210 65.341 -30.369 1.00 25.39 598 ILE A C 1
ATOM 4762 O O . ILE A 1 598 ? 2.502 64.354 -30.556 1.00 25.39 598 ILE A O 1
ATOM 4766 N N . GLN A 1 599 ? 4.157 65.373 -29.429 1.00 28.31 599 GLN A N 1
ATOM 4767 C CA . GLN A 1 599 ? 4.466 64.310 -28.463 1.00 28.31 599 GLN A CA 1
ATOM 4768 C C . GLN A 1 599 ? 4.283 64.842 -27.033 1.00 28.31 599 GLN A C 1
ATOM 4770 O O . GLN A 1 599 ? 4.603 66.008 -26.807 1.00 28.31 599 GLN A O 1
ATOM 4775 N N . GLN A 1 600 ? 3.920 63.991 -26.059 1.00 25.31 600 GLN A N 1
ATOM 4776 C CA . GLN A 1 600 ? 4.523 64.071 -24.715 1.00 25.31 600 GLN A CA 1
ATOM 4777 C C . GLN A 1 600 ? 4.376 62.794 -23.856 1.00 25.31 600 GLN A C 1
ATOM 4779 O O . GLN A 1 600 ? 3.326 62.481 -23.305 1.00 25.31 600 GLN A O 1
ATOM 4784 N N . GLU A 1 601 ? 5.502 62.081 -23.786 1.00 30.02 601 GLU A N 1
ATOM 4785 C CA . GLU A 1 601 ? 6.168 61.440 -22.633 1.00 30.02 601 GLU A CA 1
ATOM 4786 C C . GLU A 1 601 ? 5.861 61.961 -21.190 1.00 30.02 601 GLU A C 1
ATOM 4788 O O . GLU A 1 601 ? 5.238 63.006 -21.031 1.00 30.02 601 GLU A O 1
ATOM 4793 N N . VAL A 1 602 ? 6.315 61.349 -20.068 1.00 28.88 602 VAL A N 1
ATOM 4794 C CA . VAL A 1 602 ? 7.317 60.265 -19.824 1.00 28.88 602 VAL A CA 1
ATOM 4795 C C . VAL A 1 602 ? 7.011 59.429 -18.548 1.00 28.88 602 VAL A C 1
ATOM 4797 O O . VAL A 1 602 ? 6.408 59.942 -17.616 1.00 28.88 602 VAL A O 1
ATOM 4800 N N . ALA A 1 603 ? 7.559 58.199 -18.506 1.00 25.48 603 ALA A N 1
ATOM 4801 C CA . ALA A 1 603 ? 8.268 57.476 -17.411 1.00 25.48 603 ALA A CA 1
ATOM 4802 C C . ALA A 1 603 ? 7.842 57.485 -15.910 1.00 25.48 603 ALA A C 1
ATOM 4804 O O . ALA A 1 603 ? 7.373 58.474 -15.357 1.00 25.48 603 ALA A O 1
ATOM 4805 N N . PRO A 1 604 ? 8.234 56.408 -15.189 1.00 34.72 604 PRO A N 1
ATOM 4806 C CA . PRO A 1 604 ? 8.643 56.463 -13.779 1.00 34.72 604 PRO A CA 1
ATOM 4807 C C . PRO A 1 604 ? 10.087 55.955 -13.526 1.00 34.72 604 PRO A C 1
ATOM 4809 O O . PRO A 1 604 ? 10.551 55.012 -14.170 1.00 34.72 604 PRO A O 1
ATOM 4812 N N . THR A 1 605 ? 10.771 56.510 -12.516 1.00 21.67 605 THR A N 1
ATOM 4813 C CA . THR A 1 605 ? 12.101 56.061 -12.039 1.00 21.67 605 THR A CA 1
ATOM 4814 C C . THR A 1 605 ? 12.272 56.258 -10.518 1.00 21.67 605 THR A C 1
ATOM 4816 O O . THR A 1 605 ? 11.465 56.926 -9.878 1.00 21.67 605 THR A O 1
ATOM 4819 N N . SER A 1 606 ? 13.303 55.635 -9.932 1.00 26.06 606 SER A N 1
ATOM 4820 C CA . SER A 1 606 ? 13.664 55.642 -8.493 1.00 26.06 606 SER A CA 1
ATOM 4821 C C . SER A 1 606 ? 14.321 56.974 -8.026 1.00 26.06 606 SER A C 1
ATOM 4823 O O . SER A 1 606 ? 14.506 57.853 -8.860 1.00 26.06 606 SER A O 1
ATOM 4825 N N . SER A 1 607 ? 14.728 57.236 -6.766 1.00 26.95 607 SER A N 1
ATOM 4826 C CA . SER A 1 607 ? 15.150 56.385 -5.620 1.00 26.95 607 SER A CA 1
ATOM 4827 C C . SER A 1 607 ? 15.262 57.171 -4.277 1.00 26.95 607 SER A C 1
ATOM 4829 O O . SER A 1 607 ? 15.243 58.394 -4.304 1.00 26.95 607 SER A O 1
ATOM 4831 N N . GLU A 1 608 ? 15.528 56.458 -3.159 1.00 27.95 608 GLU A N 1
ATOM 4832 C CA . GLU A 1 608 ? 16.037 56.945 -1.834 1.00 27.95 608 GLU A CA 1
ATOM 4833 C C . GLU A 1 608 ? 15.089 57.803 -0.945 1.00 27.95 608 GLU A C 1
ATOM 4835 O O . GLU A 1 608 ? 14.211 58.491 -1.447 1.00 27.95 608 GLU A O 1
ATOM 4840 N N . GLY A 1 609 ? 15.181 57.807 0.402 1.00 25.94 609 GLY A N 1
ATOM 4841 C CA . GLY A 1 609 ? 15.948 56.957 1.342 1.00 25.94 609 GLY A CA 1
ATOM 4842 C C . GLY A 1 609 ? 16.030 57.527 2.787 1.00 25.94 609 GLY A C 1
ATOM 4843 O O . GLY A 1 609 ? 16.079 58.742 2.931 1.00 25.94 609 GLY A O 1
ATOM 4844 N N . LEU A 1 610 ? 16.133 56.651 3.817 1.00 24.98 610 LEU A N 1
ATOM 4845 C CA . LEU A 1 610 ? 16.344 56.939 5.274 1.00 24.98 610 LEU A CA 1
ATOM 4846 C C . LEU A 1 610 ? 15.192 57.699 5.994 1.00 24.98 610 LEU A C 1
ATOM 4848 O O . LEU A 1 610 ? 14.498 58.487 5.366 1.00 24.98 610 LEU A O 1
ATOM 4852 N N . SER A 1 611 ? 14.900 57.555 7.297 1.00 25.58 611 SER A N 1
ATOM 4853 C CA . SER A 1 611 ? 15.228 56.590 8.385 1.00 25.58 611 SER A CA 1
ATOM 4854 C C . SER A 1 611 ? 14.032 56.606 9.401 1.00 25.58 611 SER A C 1
ATOM 4856 O O . SER A 1 611 ? 12.989 57.152 9.050 1.00 25.58 611 SER A O 1
ATOM 4858 N N . GLU A 1 612 ? 13.970 56.031 10.616 1.00 25.36 612 GLU A N 1
ATOM 4859 C CA . GLU A 1 612 ? 14.918 55.384 11.553 1.00 25.36 612 GLU A CA 1
ATOM 4860 C C . GLU A 1 612 ? 14.151 54.392 12.490 1.00 25.36 612 GLU A C 1
ATOM 4862 O O . GLU A 1 612 ? 13.091 53.903 12.103 1.00 25.36 612 GLU A O 1
ATOM 4867 N N . GLU A 1 613 ? 14.639 54.064 13.700 1.00 27.02 613 GLU A N 1
ATOM 4868 C CA . GLU A 1 613 ? 14.094 52.997 14.581 1.00 27.02 613 GLU A CA 1
ATOM 4869 C C . GLU A 1 613 ? 13.528 53.485 15.937 1.00 27.02 613 GLU A C 1
ATOM 4871 O O . GLU A 1 613 ? 14.043 54.438 16.522 1.00 27.02 613 GLU A O 1
ATOM 4876 N N . THR A 1 614 ? 12.590 52.735 16.547 1.00 22.72 614 THR A N 1
ATOM 4877 C CA . THR A 1 614 ? 12.663 52.415 17.998 1.00 22.72 614 THR A CA 1
ATOM 4878 C C . THR A 1 614 ? 11.914 51.120 18.364 1.00 22.72 614 THR A C 1
ATOM 4880 O O . THR A 1 614 ? 10.769 50.916 17.968 1.00 22.72 614 THR A O 1
ATOM 4883 N N . ASP A 1 615 ? 12.546 50.276 19.183 1.00 25.45 615 ASP A N 1
ATOM 4884 C CA . ASP A 1 615 ? 11.959 49.104 19.855 1.00 25.45 615 ASP A CA 1
ATOM 4885 C C . ASP A 1 615 ? 10.854 49.456 20.872 1.00 25.45 615 ASP A C 1
ATOM 4887 O O . ASP A 1 615 ? 11.008 50.399 21.659 1.00 25.45 615 ASP A O 1
ATOM 4891 N N . GLN A 1 616 ? 9.869 48.556 21.037 1.00 25.88 616 GLN A N 1
ATOM 4892 C CA . GLN A 1 616 ? 9.631 47.985 22.374 1.00 25.88 616 GLN A CA 1
ATOM 4893 C C . GLN A 1 616 ? 8.844 46.667 22.418 1.00 25.88 616 GLN A C 1
ATOM 4895 O O . GLN A 1 616 ? 7.972 46.373 21.606 1.00 25.88 616 GLN A O 1
ATOM 4900 N N . LYS A 1 617 ? 9.168 45.881 23.449 1.00 30.58 617 LYS A N 1
ATOM 4901 C CA . LYS A 1 617 ? 8.689 44.524 23.728 1.00 30.58 617 LYS A CA 1
ATOM 4902 C C . LYS A 1 617 ? 7.981 44.514 25.083 1.00 30.58 617 LYS A C 1
ATOM 4904 O O . LYS A 1 617 ? 8.622 44.803 26.091 1.00 30.58 617 LYS A O 1
ATOM 4909 N N . ALA A 1 618 ? 6.708 44.125 25.123 1.00 25.05 618 ALA A N 1
ATOM 4910 C CA . ALA A 1 618 ? 5.935 44.012 26.361 1.00 25.05 618 ALA A CA 1
ATOM 4911 C C . ALA A 1 618 ? 5.127 42.705 26.410 1.00 25.05 618 ALA A C 1
ATOM 4913 O O . ALA A 1 618 ? 4.551 42.283 25.410 1.00 25.05 618 ALA A O 1
ATOM 4914 N N . THR A 1 619 ? 5.084 42.083 27.591 1.00 26.94 619 THR A N 1
ATOM 4915 C CA . THR A 1 619 ? 4.361 40.834 27.871 1.00 26.94 619 THR A CA 1
ATOM 4916 C C . THR A 1 619 ? 3.405 41.059 29.038 1.00 26.94 619 THR A C 1
ATOM 4918 O O . THR A 1 619 ? 3.870 41.458 30.105 1.00 26.94 619 THR A O 1
ATOM 4921 N N . SER A 1 620 ? 2.123 40.716 28.899 1.00 26.41 620 SER A N 1
ATOM 4922 C CA . SER A 1 620 ? 1.226 40.448 30.038 1.00 26.41 620 SER A CA 1
ATOM 4923 C C . SER A 1 620 ? -0.061 39.730 29.605 1.00 26.41 620 SER A C 1
ATOM 4925 O O . SER A 1 620 ? -0.368 39.633 28.418 1.00 26.41 620 SER A O 1
ATOM 4927 N N . THR A 1 621 ? -0.767 39.163 30.585 1.00 28.62 621 THR A N 1
ATOM 4928 C CA . THR A 1 621 ? -1.877 38.207 30.437 1.00 28.62 621 THR A CA 1
ATOM 4929 C C . THR A 1 621 ? -3.120 38.638 31.214 1.00 28.62 621 THR A C 1
ATOM 4931 O O . THR A 1 621 ? -2.992 39.006 32.381 1.00 28.62 621 THR A O 1
ATOM 4934 N N . SER A 1 622 ? -4.294 38.461 30.610 1.00 26.59 622 SER A N 1
ATOM 4935 C CA . SER A 1 622 ? -5.592 38.172 31.255 1.00 26.59 622 SER A CA 1
ATOM 4936 C C . SER A 1 622 ? -6.575 37.846 30.118 1.00 26.59 622 SER A C 1
ATOM 4938 O O . SER A 1 622 ? -6.686 38.656 29.201 1.00 26.59 622 SER A O 1
ATOM 4940 N N . ASP A 1 623 ? -7.082 36.625 29.956 1.00 25.53 623 ASP A N 1
ATOM 4941 C CA . ASP A 1 623 ? -8.062 35.889 30.784 1.00 25.53 623 ASP A CA 1
ATOM 4942 C C . ASP A 1 623 ? -9.521 36.238 30.443 1.00 25.53 623 ASP A C 1
ATOM 4944 O O . ASP A 1 623 ? -9.873 37.405 30.314 1.00 25.53 623 ASP A O 1
ATOM 4948 N N . GLU A 1 624 ? -10.335 35.177 30.331 1.00 28.97 624 GLU A N 1
ATOM 4949 C CA . GLU A 1 624 ? -11.761 35.139 29.948 1.00 28.97 624 GLU A CA 1
ATOM 4950 C C . GLU A 1 624 ? -12.067 35.634 28.506 1.00 28.97 624 GLU A C 1
ATOM 4952 O O . GLU A 1 624 ? -11.440 36.540 27.971 1.00 28.97 624 GLU A O 1
ATOM 4957 N N . LEU A 1 625 ? -12.981 35.027 27.741 1.00 30.16 625 LEU A N 1
ATOM 4958 C CA . LEU A 1 625 ? -14.103 34.145 28.093 1.00 30.16 625 LEU A CA 1
ATOM 4959 C C . LEU A 1 625 ? -14.017 32.763 27.417 1.00 30.16 625 LEU A C 1
ATOM 4961 O O . LEU A 1 625 ? -13.598 32.644 26.265 1.00 30.16 625 LEU A O 1
ATOM 4965 N N . GLU A 1 626 ? -14.520 31.722 28.088 1.00 35.22 626 GLU A N 1
ATOM 4966 C CA . GLU A 1 626 ? -14.768 30.422 27.451 1.00 35.22 626 GLU A CA 1
ATOM 4967 C C . GLU A 1 626 ? -15.976 30.496 26.504 1.00 35.22 626 GLU A C 1
ATOM 4969 O O . GLU A 1 626 ? -17.134 30.372 26.910 1.00 35.22 626 GLU A O 1
ATOM 4974 N N . ALA A 1 627 ? -15.708 30.645 25.206 1.00 31.38 627 ALA A N 1
ATOM 4975 C CA . ALA A 1 627 ? -16.693 30.319 24.185 1.00 31.38 627 ALA A CA 1
ATOM 4976 C C . ALA A 1 627 ? -16.963 28.805 24.227 1.00 31.38 627 ALA A C 1
ATOM 4978 O O . ALA A 1 627 ? -16.105 28.004 23.846 1.00 31.38 627 ALA A O 1
ATOM 4979 N N . LYS A 1 628 ? -18.155 28.409 24.693 1.00 32.59 628 LYS A N 1
ATOM 4980 C CA . LYS A 1 628 ? -18.621 27.018 24.584 1.00 32.59 628 LYS A CA 1
ATOM 4981 C C . LYS A 1 628 ? -18.515 26.585 23.116 1.00 32.59 628 LYS A C 1
ATOM 4983 O O . LYS A 1 628 ? -19.002 27.332 22.263 1.00 32.59 628 LYS A O 1
ATOM 4988 N N . PRO A 1 629 ? -17.920 25.421 22.800 1.00 38.47 629 PRO A N 1
ATOM 4989 C CA . PRO A 1 629 ? -17.898 24.943 21.427 1.00 38.47 629 PRO A CA 1
ATOM 4990 C C . PRO A 1 629 ? -19.341 24.756 20.957 1.00 38.47 629 PRO A C 1
ATOM 4992 O O . PRO A 1 629 ? -20.108 24.011 21.570 1.00 38.47 629 PRO A O 1
ATOM 4995 N N . VAL A 1 630 ? -19.712 25.454 19.884 1.00 42.91 630 VAL A N 1
ATOM 4996 C CA . VAL A 1 630 ? -20.941 25.154 19.146 1.00 42.91 630 VAL A CA 1
ATOM 4997 C C . VAL A 1 630 ? -20.806 23.711 18.670 1.00 42.91 630 VAL A C 1
ATOM 4999 O O . VAL A 1 630 ? -19.777 23.357 18.096 1.00 42.91 630 VAL A O 1
ATOM 5002 N N . SER A 1 631 ? -21.789 22.858 18.949 1.00 46.56 631 SER A N 1
ATOM 5003 C CA . SER A 1 631 ? -21.746 21.477 18.482 1.00 46.56 631 SER A CA 1
ATOM 5004 C C . SER A 1 631 ? -21.904 21.461 16.963 1.00 46.56 631 SER A C 1
ATOM 5006 O O . SER A 1 631 ? -22.985 21.718 16.439 1.00 46.56 631 SER A O 1
ATOM 5008 N N . GLU A 1 632 ? -20.824 21.134 16.251 1.00 68.62 632 GLU A N 1
ATOM 5009 C CA . GLU A 1 632 ? -20.750 21.056 14.779 1.00 68.62 632 GLU A CA 1
ATOM 5010 C C . GLU A 1 632 ? -21.517 19.833 14.211 1.00 68.62 632 GLU A C 1
ATOM 5012 O O . GLU A 1 632 ? -21.200 19.315 13.145 1.00 68.62 632 GLU A O 1
ATOM 5017 N N . GLY A 1 633 ? -22.537 19.359 14.936 1.00 82.38 633 GLY A N 1
ATOM 5018 C CA . GLY A 1 633 ? -23.302 18.141 14.682 1.00 82.38 633 GLY A CA 1
ATOM 5019 C C . GLY A 1 633 ? -23.124 17.063 15.765 1.00 82.38 633 GLY A C 1
ATOM 5020 O O . GLY A 1 633 ? -22.401 17.257 16.752 1.00 82.38 633 GLY A O 1
ATOM 5021 N N . PRO A 1 634 ? -23.796 15.909 15.607 1.00 92.25 634 PRO A N 1
ATOM 5022 C CA . PRO A 1 634 ? -23.489 14.705 16.368 1.00 92.25 634 PRO A CA 1
ATOM 5023 C C . PRO A 1 634 ? -22.102 14.168 15.985 1.00 92.25 634 PRO A C 1
ATOM 5025 O O . PRO A 1 634 ? -21.760 14.061 14.814 1.00 92.25 634 PRO A O 1
ATOM 5028 N N . LEU A 1 635 ? -21.308 13.791 16.983 1.00 95.75 635 LEU A N 1
ATOM 5029 C CA . LEU A 1 635 ? -19.984 13.189 16.812 1.00 95.75 635 LEU A CA 1
ATOM 5030 C C . LEU A 1 635 ? -19.756 12.213 17.959 1.00 95.75 635 LEU A C 1
ATOM 5032 O O . LEU A 1 635 ? -19.966 12.579 19.120 1.00 95.75 635 LEU A O 1
ATOM 5036 N N . MET A 1 636 ? -19.265 11.011 17.666 1.00 96.50 636 MET A N 1
ATOM 5037 C CA . MET A 1 636 ? -18.755 10.094 18.685 1.00 96.50 636 MET A CA 1
ATOM 5038 C C . MET A 1 636 ? -17.238 9.929 18.567 1.00 96.50 636 MET A C 1
ATOM 5040 O O . MET A 1 636 ? -16.652 10.132 17.505 1.00 96.50 636 MET A O 1
ATOM 5044 N N . GLY A 1 637 ? -16.582 9.612 19.681 1.00 96.94 637 GLY A N 1
ATOM 5045 C CA . GLY A 1 637 ? -15.143 9.403 19.707 1.00 96.94 637 GLY A CA 1
ATOM 5046 C C . GLY A 1 637 ? -14.703 8.527 20.868 1.00 96.94 637 GLY A C 1
ATOM 5047 O O . GLY A 1 637 ? -15.264 8.610 21.961 1.00 96.94 637 GLY A O 1
ATOM 5048 N N . TRP A 1 638 ? -13.674 7.723 20.624 1.00 97.88 638 TRP A N 1
ATOM 5049 C CA . TRP A 1 638 ? -13.135 6.722 21.535 1.00 97.88 638 TRP A CA 1
ATOM 5050 C C . TRP A 1 638 ? -11.610 6.768 21.604 1.00 97.88 638 TRP A C 1
ATOM 5052 O O . TRP A 1 638 ? -10.929 7.137 20.645 1.00 97.88 638 TRP A O 1
ATOM 5062 N N . THR A 1 639 ? -11.071 6.311 22.729 1.00 97.19 639 THR A N 1
ATOM 5063 C CA . THR A 1 639 ? -9.677 5.877 22.854 1.00 97.19 639 THR A CA 1
ATOM 5064 C C . THR A 1 639 ? -9.625 4.367 23.063 1.00 97.19 639 THR A C 1
ATOM 5066 O O . THR A 1 639 ? -10.109 3.883 24.088 1.00 97.19 639 THR A O 1
ATOM 5069 N N . LEU A 1 640 ? -9.010 3.640 22.128 1.00 97.31 640 LEU A N 1
ATOM 5070 C CA . LEU A 1 640 ? -8.639 2.230 22.290 1.00 97.31 640 LEU A CA 1
ATOM 5071 C C . LEU A 1 640 ? -7.255 2.141 22.945 1.00 97.31 640 LEU A C 1
ATOM 5073 O O . LEU A 1 640 ? -6.300 2.743 22.452 1.00 97.31 640 LEU A O 1
ATOM 5077 N N . THR A 1 641 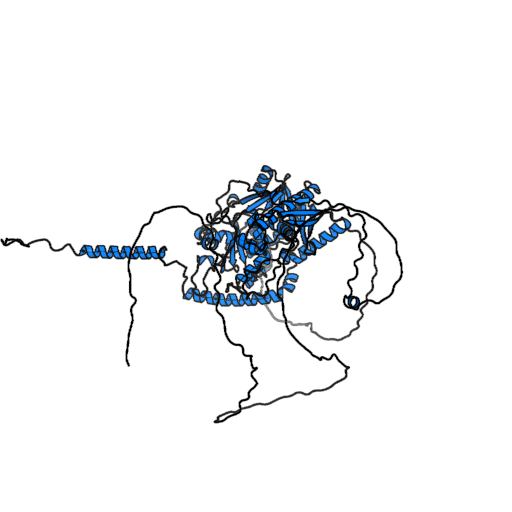? -7.134 1.363 24.019 1.00 96.19 641 THR A N 1
ATOM 5078 C CA . THR A 1 641 ? -5.850 0.974 24.634 1.00 96.19 641 THR A CA 1
ATOM 5079 C C . THR A 1 641 ? -5.773 -0.548 24.717 1.00 96.19 641 THR A C 1
ATOM 5081 O O . THR A 1 641 ? -6.782 -1.185 25.015 1.00 96.19 641 THR A O 1
ATOM 5084 N N . VAL A 1 642 ? -4.592 -1.126 24.474 1.00 96.50 642 VAL A N 1
ATOM 5085 C CA . VAL A 1 642 ? -4.363 -2.582 24.446 1.00 96.50 642 VAL A CA 1
ATOM 5086 C C . VAL A 1 642 ? -3.164 -2.958 25.326 1.00 96.50 642 VAL A C 1
ATOM 5088 O O . VAL A 1 642 ? -2.236 -2.164 25.490 1.00 96.50 642 VAL A O 1
ATOM 5091 N N . ARG A 1 643 ? -3.179 -4.165 25.899 1.00 95.75 643 ARG A N 1
ATOM 5092 C CA . ARG A 1 643 ? -2.064 -4.815 26.604 1.00 95.75 643 ARG A CA 1
ATOM 5093 C C . ARG A 1 643 ? -1.924 -6.249 26.097 1.00 95.75 643 ARG A C 1
ATOM 5095 O O . ARG A 1 643 ? -2.924 -6.954 25.993 1.00 95.75 643 ARG A O 1
ATOM 5102 N N . SER A 1 644 ? -0.698 -6.692 25.838 1.00 96.44 644 SER A N 1
ATOM 5103 C CA . SER A 1 644 ? -0.416 -8.063 25.399 1.00 96.44 644 SER A CA 1
ATOM 5104 C C . SER A 1 644 ? -0.042 -8.959 26.579 1.00 96.44 644 SER A C 1
ATOM 5106 O O . SER A 1 644 ? 0.770 -8.571 27.423 1.00 96.44 644 SER A O 1
ATOM 5108 N N . LEU A 1 645 ? -0.620 -10.160 26.620 1.00 96.75 645 LEU A N 1
ATOM 5109 C CA . LEU A 1 645 ? -0.275 -11.225 27.556 1.00 96.75 645 LEU A CA 1
ATOM 5110 C C . LEU A 1 645 ? 0.185 -12.453 26.759 1.00 96.75 645 LEU A C 1
ATOM 5112 O O . LEU A 1 645 ? -0.607 -13.026 26.013 1.00 96.75 645 LEU A O 1
ATOM 5116 N N . VAL A 1 646 ? 1.451 -12.841 26.904 1.00 96.75 646 VAL A N 1
ATOM 5117 C CA . VAL A 1 646 ? 2.050 -14.006 26.232 1.00 96.75 646 VAL A CA 1
ATOM 5118 C C . VAL A 1 646 ? 2.471 -15.011 27.297 1.00 96.75 646 VAL A C 1
ATOM 5120 O O . VAL A 1 646 ? 3.134 -14.630 28.261 1.00 96.75 646 VAL A O 1
ATOM 5123 N N . ASN A 1 647 ? 2.056 -16.273 27.161 1.00 95.31 647 ASN A N 1
ATOM 5124 C CA . ASN A 1 647 ? 2.340 -17.356 28.116 1.00 95.31 647 ASN A CA 1
ATOM 5125 C C . ASN A 1 647 ? 2.032 -16.973 29.583 1.00 95.31 647 ASN A C 1
ATOM 5127 O O . ASN A 1 647 ? 2.790 -17.266 30.506 1.00 95.31 647 ASN A O 1
ATOM 5131 N N . GLY A 1 648 ? 0.933 -16.239 29.796 1.00 92.12 648 GLY A N 1
ATOM 5132 C CA . GLY A 1 648 ? 0.511 -15.728 31.108 1.00 92.12 648 GLY A CA 1
ATOM 5133 C C . GLY A 1 648 ? 1.240 -14.471 31.615 1.00 92.12 648 GLY A C 1
ATOM 5134 O O . GLY A 1 648 ? 0.797 -13.882 32.599 1.00 92.12 648 GLY A O 1
ATOM 5135 N N . GLY A 1 649 ? 2.314 -14.019 30.959 1.00 95.38 649 GLY A N 1
ATOM 5136 C CA . GLY A 1 649 ? 3.076 -12.820 31.328 1.00 95.38 649 GLY A CA 1
ATOM 5137 C C . GLY A 1 649 ? 2.692 -11.579 30.516 1.00 95.38 649 GLY A C 1
ATOM 5138 O O . GLY A 1 649 ? 2.504 -11.652 29.304 1.00 95.38 649 GLY A O 1
ATOM 5139 N N . TYR A 1 650 ? 2.606 -10.409 31.160 1.00 96.62 650 TYR A N 1
ATOM 5140 C CA . TYR A 1 650 ? 2.423 -9.143 30.437 1.00 96.62 650 TYR A CA 1
ATOM 5141 C C . TYR A 1 650 ? 3.708 -8.728 29.726 1.00 96.62 650 TYR A C 1
ATOM 5143 O O . TYR A 1 650 ? 4.762 -8.628 30.354 1.00 96.62 650 TYR A O 1
ATOM 5151 N N . VAL A 1 651 ? 3.590 -8.404 28.440 1.00 96.06 651 VAL A N 1
ATOM 5152 C CA . VAL A 1 651 ? 4.702 -7.961 27.591 1.00 96.06 651 VAL A CA 1
ATOM 5153 C C . VAL A 1 651 ? 4.370 -6.642 26.896 1.00 96.06 651 VAL A C 1
ATOM 5155 O O . VAL A 1 651 ? 3.212 -6.364 26.582 1.00 96.06 651 VAL A O 1
ATOM 5158 N N . ASP A 1 652 ? 5.397 -5.838 26.609 1.00 93.50 652 ASP A N 1
ATOM 5159 C CA . ASP A 1 652 ? 5.248 -4.607 25.817 1.00 93.50 652 ASP A CA 1
ATOM 5160 C C . ASP A 1 652 ? 4.787 -4.905 24.375 1.00 93.50 652 ASP A C 1
ATOM 5162 O O . ASP A 1 652 ? 4.129 -4.065 23.768 1.00 93.50 652 ASP A O 1
ATOM 5166 N N . ARG A 1 653 ? 5.139 -6.084 23.841 1.00 94.00 653 ARG A N 1
ATOM 5167 C CA . ARG A 1 653 ? 4.653 -6.745 22.609 1.00 94.00 653 ARG A CA 1
ATOM 5168 C C . ARG A 1 653 ? 5.218 -8.181 22.553 1.00 94.00 653 ARG A C 1
ATOM 5170 O O . ARG A 1 653 ? 6.201 -8.438 23.247 1.00 94.00 653 ARG A O 1
ATOM 5177 N N . PRO A 1 654 ? 4.687 -9.095 21.719 1.00 94.69 654 PRO A N 1
ATOM 5178 C CA . PRO A 1 654 ? 5.347 -10.374 21.451 1.00 94.69 654 PRO A CA 1
ATOM 5179 C C . PRO A 1 654 ? 6.606 -10.188 20.579 1.00 94.69 654 PRO A C 1
ATOM 5181 O O . PRO A 1 654 ? 6.576 -9.457 19.583 1.00 94.69 654 PRO A O 1
ATOM 5184 N N . GLU A 1 655 ? 7.706 -10.860 20.919 1.00 92.38 655 GLU A N 1
ATOM 5185 C CA . GLU A 1 655 ? 8.970 -10.883 20.162 1.00 92.38 655 GLU A CA 1
ATOM 5186 C C . GLU A 1 655 ? 9.545 -12.313 20.173 1.00 92.38 655 GLU A C 1
ATOM 5188 O O . GLU A 1 655 ? 9.601 -12.920 21.238 1.00 92.38 655 GLU A O 1
ATOM 5193 N N . ASN A 1 656 ? 10.001 -12.827 19.020 1.00 92.12 656 ASN A N 1
ATOM 5194 C CA . ASN A 1 656 ? 10.442 -14.225 18.826 1.00 92.12 656 ASN A CA 1
ATOM 5195 C C . ASN A 1 656 ? 9.341 -15.246 19.179 1.00 92.12 656 ASN A C 1
ATOM 5197 O O . ASN A 1 656 ? 9.543 -16.137 19.993 1.00 92.12 656 ASN A O 1
ATOM 5201 N N . PHE A 1 657 ? 8.158 -15.056 18.598 1.00 94.56 657 PHE A N 1
ATOM 5202 C CA . PHE A 1 657 ? 6.941 -15.795 18.926 1.00 94.56 657 PHE A CA 1
ATOM 5203 C C . PHE A 1 657 ? 6.874 -17.131 18.169 1.00 94.56 657 PHE A C 1
ATOM 5205 O O . PHE A 1 657 ? 6.889 -17.130 16.931 1.00 94.56 657 PHE A O 1
ATOM 5212 N N . GLU A 1 658 ? 6.796 -18.238 18.907 1.00 94.06 658 GLU A N 1
ATOM 5213 C CA . GLU A 1 658 ? 6.872 -19.621 18.413 1.00 94.06 658 GLU A CA 1
ATOM 5214 C C . GLU A 1 658 ? 5.502 -20.333 18.403 1.00 94.06 658 GLU A C 1
ATOM 5216 O O . GLU A 1 658 ? 4.487 -19.812 18.873 1.00 94.06 658 GLU A O 1
ATOM 5221 N N . ASP A 1 659 ? 5.444 -21.554 17.853 1.00 90.81 659 ASP A N 1
ATOM 5222 C CA . ASP A 1 659 ? 4.190 -22.315 17.735 1.00 90.81 659 ASP A CA 1
ATOM 5223 C C . ASP A 1 659 ? 3.598 -22.788 19.074 1.00 90.81 659 ASP A C 1
ATOM 5225 O O . ASP A 1 659 ? 2.395 -23.046 19.158 1.00 90.81 659 ASP A O 1
ATOM 5229 N N . SER A 1 660 ? 4.428 -22.874 20.115 1.00 93.44 660 SER A N 1
ATOM 5230 C CA . SER A 1 660 ? 4.030 -23.215 21.484 1.00 93.44 660 SER A CA 1
ATOM 5231 C C . SER A 1 660 ? 3.463 -22.045 22.288 1.00 93.44 660 SER A C 1
ATOM 5233 O O . SER A 1 660 ? 2.951 -22.278 23.381 1.00 93.44 660 SER A O 1
ATOM 5235 N N . ASP A 1 661 ? 3.568 -20.809 21.791 1.00 94.81 661 ASP A N 1
ATOM 5236 C CA . ASP A 1 661 ? 3.189 -19.629 22.564 1.00 94.81 661 ASP A CA 1
ATOM 5237 C C . ASP A 1 661 ? 1.681 -19.333 22.478 1.00 94.81 661 ASP A C 1
ATOM 5239 O O . ASP A 1 661 ? 1.124 -19.183 21.382 1.00 94.81 661 ASP A O 1
ATOM 5243 N N . GLU A 1 662 ? 1.046 -19.176 23.646 1.00 95.50 662 GLU A N 1
ATOM 5244 C CA . GLU A 1 662 ? -0.293 -18.592 23.800 1.00 95.50 662 GLU A CA 1
ATOM 5245 C C . GLU A 1 662 ? -0.151 -17.065 23.831 1.00 95.50 662 GLU A C 1
ATOM 5247 O O . GLU A 1 662 ? 0.519 -16.516 24.712 1.00 95.50 662 GLU A O 1
ATOM 5252 N N . TRP A 1 663 ? -0.830 -16.355 22.927 1.00 96.94 663 TRP A N 1
ATOM 5253 C CA . TRP A 1 663 ? -0.993 -14.902 23.012 1.00 96.94 663 TRP A CA 1
ATOM 5254 C C . TRP A 1 663 ? -2.466 -14.530 23.141 1.00 96.94 663 TRP A C 1
ATOM 5256 O O . TRP A 1 663 ? -3.323 -15.035 22.422 1.00 96.94 663 TRP A O 1
ATOM 5266 N N . LYS A 1 664 ? -2.756 -13.577 24.025 1.00 96.69 664 LYS A N 1
ATOM 5267 C CA . LYS A 1 664 ? -4.020 -12.842 24.061 1.00 96.69 664 LYS A CA 1
ATOM 5268 C C . LYS A 1 664 ? -3.791 -11.370 24.348 1.00 96.69 664 LYS A C 1
ATOM 5270 O O . LYS A 1 664 ? -2.753 -10.971 24.882 1.00 96.69 664 LYS A O 1
ATOM 5275 N N . ILE A 1 665 ? -4.789 -10.563 24.018 1.00 97.62 665 ILE A N 1
ATOM 5276 C CA . ILE A 1 665 ? -4.808 -9.146 24.364 1.00 97.62 665 ILE A CA 1
ATOM 5277 C C . ILE A 1 665 ? -5.928 -8.837 25.351 1.00 97.62 665 ILE A C 1
ATOM 5279 O O . ILE A 1 665 ? -7.055 -9.306 25.207 1.00 97.62 665 ILE A O 1
ATOM 5283 N N . GLU A 1 666 ? -5.616 -7.998 26.329 1.00 97.31 666 GLU A N 1
ATOM 5284 C CA . GLU A 1 666 ? -6.601 -7.227 27.083 1.00 97.31 666 GLU A CA 1
ATOM 5285 C C . GLU A 1 666 ? -6.751 -5.868 26.410 1.00 97.31 666 GLU A C 1
ATOM 5287 O O . GLU A 1 666 ? -5.751 -5.238 26.054 1.00 97.31 666 GLU A O 1
ATOM 5292 N N . TYR A 1 667 ? -7.971 -5.369 26.267 1.00 97.12 667 TYR A N 1
ATOM 5293 C CA . TYR A 1 667 ? -8.199 -4.054 25.683 1.00 97.12 667 TYR A CA 1
ATOM 5294 C C . TYR A 1 667 ? -9.372 -3.330 26.339 1.00 97.12 667 TYR A C 1
ATOM 5296 O O . TYR A 1 667 ? -10.234 -3.920 26.991 1.00 97.12 667 TYR A O 1
ATOM 5304 N N . HIS A 1 668 ? -9.356 -2.009 26.197 1.00 96.25 668 HIS A N 1
ATOM 5305 C CA . HIS A 1 668 ? -10.351 -1.110 26.758 1.00 96.25 668 HIS A CA 1
ATOM 5306 C C . HIS A 1 668 ? -10.666 -0.011 25.741 1.00 96.25 668 HIS A C 1
ATOM 5308 O O . HIS A 1 668 ? -9.765 0.711 25.298 1.00 96.25 668 HIS A O 1
ATOM 5314 N N . ILE A 1 669 ? -11.945 0.110 25.381 1.00 96.69 669 ILE A N 1
ATOM 5315 C CA . ILE A 1 669 ? -12.480 1.181 24.535 1.00 96.69 669 ILE A CA 1
ATOM 5316 C C . ILE A 1 669 ? -13.175 2.179 25.457 1.00 96.69 669 ILE A C 1
ATOM 5318 O O . ILE A 1 669 ? -14.224 1.880 26.024 1.00 96.69 669 ILE A O 1
ATOM 5322 N N . LYS A 1 670 ? -12.591 3.371 25.609 1.00 95.56 670 LYS A N 1
ATOM 5323 C CA . LYS A 1 670 ? -13.155 4.444 26.436 1.00 95.56 670 LYS A CA 1
ATOM 5324 C C . LYS A 1 670 ? -13.734 5.567 25.586 1.00 95.56 670 LYS A C 1
ATOM 5326 O O . LYS A 1 670 ? -13.038 6.108 24.732 1.00 95.56 670 LYS A O 1
ATOM 5331 N N . ASP A 1 671 ? -14.963 5.967 25.884 1.00 96.12 671 ASP A N 1
ATOM 5332 C CA . ASP A 1 671 ? -15.631 7.117 25.272 1.00 96.12 671 ASP A CA 1
ATOM 5333 C C . ASP A 1 671 ? -14.934 8.446 25.639 1.00 96.12 671 ASP A C 1
ATOM 5335 O O . ASP A 1 671 ? -14.548 8.688 26.788 1.00 96.12 671 ASP A O 1
ATOM 5339 N N . ILE A 1 672 ? -14.784 9.331 24.651 1.00 95.88 672 ILE A N 1
ATOM 5340 C CA . ILE A 1 672 ? -14.202 10.670 24.808 1.00 95.88 672 ILE A CA 1
ATOM 5341 C C . ILE A 1 672 ? -15.298 11.642 25.285 1.00 95.88 672 ILE A C 1
ATOM 5343 O O . ILE A 1 672 ? -16.322 11.761 24.598 1.00 95.88 672 ILE A O 1
ATOM 5347 N N . PRO A 1 673 ? -15.102 12.380 26.400 1.00 93.88 673 PRO A N 1
ATOM 5348 C CA . PRO A 1 673 ? -16.057 13.378 26.886 1.00 93.88 673 PRO A CA 1
ATOM 5349 C C . PRO A 1 673 ? -16.367 14.446 25.836 1.00 93.88 673 PRO A C 1
ATOM 5351 O O . PRO A 1 673 ? -15.451 14.994 25.217 1.00 93.88 673 PRO A O 1
ATOM 5354 N N . GLU A 1 674 ? -17.652 14.751 25.665 1.00 89.69 674 GLU A N 1
ATOM 5355 C CA . GLU A 1 674 ? -18.193 15.617 24.608 1.00 89.69 674 GLU A CA 1
ATOM 5356 C C . GLU A 1 674 ? -17.502 16.989 24.541 1.00 89.69 674 GLU A C 1
ATOM 5358 O O . GLU A 1 674 ? -17.033 17.381 23.473 1.00 89.69 674 GLU A O 1
ATOM 5363 N N . GLU A 1 675 ? -17.293 17.623 25.701 1.00 90.19 675 GLU A N 1
ATOM 5364 C CA . GLU A 1 675 ? -16.535 18.873 25.911 1.00 90.19 675 GLU A CA 1
ATOM 5365 C C . GLU A 1 675 ? -15.170 18.908 25.194 1.00 90.19 675 GLU A C 1
ATOM 5367 O O . GLU A 1 675 ? -14.692 19.959 24.766 1.00 90.19 675 GLU A O 1
ATOM 5372 N N . THR A 1 676 ? -14.519 17.748 25.073 1.00 93.00 676 THR A N 1
ATOM 5373 C CA . THR A 1 676 ? -13.181 17.593 24.480 1.00 93.00 676 THR A CA 1
ATOM 5374 C C . THR A 1 676 ? -13.203 16.958 23.090 1.00 93.00 676 THR A C 1
ATOM 5376 O O . THR A 1 676 ? -12.206 17.033 22.367 1.00 93.00 676 THR A O 1
ATOM 5379 N N . ARG A 1 677 ? -14.325 16.344 22.698 1.00 94.06 677 ARG A N 1
ATOM 5380 C CA . ARG A 1 677 ? -14.442 15.456 21.534 1.00 94.06 677 ARG A CA 1
ATOM 5381 C C . ARG A 1 677 ? -14.194 16.201 20.224 1.00 94.06 677 ARG A C 1
ATOM 5383 O O . ARG A 1 677 ? -13.266 15.845 19.500 1.00 94.06 677 ARG A O 1
ATOM 5390 N N . TRP A 1 678 ? -14.930 17.287 19.984 1.00 93.81 678 TRP A N 1
ATOM 5391 C CA . TRP A 1 678 ? -14.753 18.155 18.810 1.00 93.81 678 TRP A CA 1
ATOM 5392 C C . TRP A 1 678 ? -13.348 18.773 18.739 1.00 93.81 678 TRP A C 1
ATOM 5394 O O . TRP A 1 678 ? -12.710 18.758 17.689 1.00 93.81 678 TRP A O 1
ATOM 5404 N N . LYS A 1 679 ? -12.797 19.220 19.876 1.00 95.38 679 LYS A N 1
ATOM 5405 C CA . LYS A 1 679 ? -11.436 19.784 19.954 1.00 95.38 679 LYS A CA 1
ATOM 5406 C C . LYS A 1 679 ? -10.354 18.773 19.557 1.00 95.38 679 LYS A C 1
ATOM 5408 O O . LYS A 1 679 ? -9.399 19.134 18.870 1.00 95.38 679 LYS A O 1
ATOM 5413 N N . LEU A 1 680 ? -10.486 17.514 19.979 1.00 96.19 680 LEU A N 1
ATOM 5414 C CA . LEU A 1 680 ? -9.559 16.443 19.606 1.00 96.19 680 LEU A CA 1
ATOM 5415 C C . LEU A 1 680 ? -9.748 16.001 18.146 1.00 96.19 680 LEU A C 1
ATOM 5417 O O . LEU A 1 680 ? -8.748 15.751 17.468 1.00 96.19 680 LEU A O 1
ATOM 5421 N N . TYR A 1 681 ? -10.992 15.969 17.658 1.00 96.12 681 TYR A N 1
ATOM 5422 C CA . TYR A 1 681 ? -11.328 15.604 16.282 1.00 96.12 681 TYR A CA 1
ATOM 5423 C C . TYR A 1 681 ? -10.811 16.626 15.264 1.00 96.12 681 TYR A C 1
ATOM 5425 O O . TYR A 1 681 ? -10.071 16.265 14.350 1.00 96.12 681 TYR A O 1
ATOM 5433 N N . ASN A 1 682 ? -11.080 17.916 15.470 1.00 95.31 682 ASN A N 1
ATOM 5434 C CA . ASN A 1 682 ? -10.595 18.971 14.578 1.00 95.31 682 ASN A CA 1
ATOM 5435 C C . ASN A 1 682 ? -9.060 19.086 14.618 1.00 95.31 682 ASN A C 1
ATOM 5437 O O . ASN A 1 682 ? -8.430 19.292 13.583 1.00 95.31 682 ASN A O 1
ATOM 5441 N N . ALA A 1 683 ? -8.424 18.811 15.764 1.00 95.31 683 ALA A N 1
ATOM 5442 C CA . ALA A 1 683 ? -6.968 18.683 15.830 1.00 95.31 683 ALA A CA 1
ATOM 5443 C C . ALA A 1 683 ? -6.425 17.459 15.056 1.00 95.31 683 ALA A C 1
ATOM 5445 O O . ALA A 1 683 ? -5.290 17.507 14.580 1.00 95.31 683 ALA A O 1
ATOM 5446 N N . LEU A 1 684 ? -7.185 16.362 14.936 1.00 95.25 684 LEU A N 1
ATOM 5447 C CA . LEU A 1 684 ? -6.834 15.201 14.102 1.00 95.25 684 LEU A CA 1
ATOM 5448 C C . LEU A 1 684 ? -7.009 15.522 12.612 1.00 95.25 684 LEU A C 1
ATOM 5450 O O . LEU A 1 684 ? -6.079 15.273 11.844 1.00 95.25 684 LEU A O 1
ATOM 5454 N N . LYS A 1 685 ? -8.137 16.131 12.213 1.00 93.69 685 LYS A N 1
ATOM 5455 C CA . LYS A 1 685 ? -8.382 16.616 10.839 1.00 93.69 685 LYS A CA 1
ATOM 5456 C C . LYS A 1 685 ? -7.251 17.552 10.390 1.00 93.69 685 LYS A C 1
ATOM 5458 O O . LYS A 1 685 ? -6.681 17.352 9.321 1.00 93.69 685 LYS A O 1
ATOM 5463 N N . GLU A 1 686 ? -6.823 18.475 11.253 1.00 93.00 686 GLU A N 1
ATOM 5464 C CA . GLU A 1 686 ? -5.684 19.361 10.980 1.00 93.00 686 GLU A CA 1
ATOM 5465 C C . GLU A 1 686 ? -4.342 18.610 10.874 1.00 93.00 686 GLU A C 1
ATOM 5467 O O . GLU A 1 686 ? -3.568 18.880 9.959 1.00 93.00 686 GLU A O 1
ATOM 5472 N N . ARG A 1 687 ? -4.065 17.605 11.722 1.00 92.38 687 ARG A N 1
ATOM 5473 C CA . ARG A 1 687 ? -2.868 16.746 11.558 1.00 92.38 687 ARG A CA 1
ATOM 5474 C C . ARG A 1 687 ? -2.882 15.959 10.247 1.00 92.38 687 ARG A C 1
ATOM 5476 O O . ARG A 1 687 ? -1.825 15.768 9.651 1.00 92.38 687 ARG A O 1
ATOM 5483 N N . ARG A 1 688 ? -4.054 15.508 9.792 1.00 92.19 688 ARG A N 1
ATOM 5484 C CA . ARG A 1 688 ? -4.223 14.833 8.497 1.00 92.19 688 ARG A CA 1
ATOM 5485 C C . ARG A 1 688 ? -3.945 15.811 7.348 1.00 92.19 688 ARG A C 1
ATOM 5487 O O . ARG A 1 688 ? -3.111 15.509 6.493 1.00 92.19 688 ARG A O 1
ATOM 5494 N N . ARG A 1 689 ? -4.521 17.020 7.392 1.00 90.44 689 ARG A N 1
ATOM 5495 C CA . ARG A 1 689 ? -4.227 18.113 6.445 1.00 90.44 689 ARG A CA 1
ATOM 5496 C C . ARG A 1 689 ? -2.728 18.436 6.395 1.00 90.44 689 ARG A C 1
ATOM 5498 O O . ARG A 1 689 ? -2.150 18.435 5.319 1.00 90.44 689 ARG A O 1
ATOM 5505 N N . GLN A 1 690 ? -2.065 18.583 7.541 1.00 87.69 690 GLN A N 1
ATOM 5506 C CA . GLN A 1 690 ? -0.623 18.870 7.633 1.00 87.69 690 GLN A CA 1
ATOM 5507 C C . GLN A 1 690 ? 0.311 17.734 7.163 1.00 87.69 690 GLN A C 1
ATOM 5509 O O . GLN A 1 690 ? 1.512 17.966 7.045 1.00 87.69 690 GLN A O 1
ATOM 5514 N N . LEU A 1 691 ? -0.188 16.515 6.915 1.00 86.00 691 LEU A N 1
ATOM 5515 C CA . LEU A 1 691 ? 0.636 15.374 6.479 1.00 86.00 691 LEU A CA 1
ATOM 5516 C C . LEU A 1 691 ? 0.370 14.916 5.040 1.00 86.00 691 LEU A C 1
ATOM 5518 O O . LEU A 1 691 ? 1.300 14.433 4.397 1.00 86.00 691 LEU A O 1
ATOM 5522 N N . ILE A 1 692 ? -0.865 15.043 4.544 1.00 82.69 692 ILE A N 1
ATOM 5523 C CA . ILE A 1 692 ? -1.246 14.630 3.177 1.00 82.69 692 ILE A CA 1
ATOM 5524 C C . ILE A 1 692 ? -2.012 15.701 2.389 1.00 82.69 692 ILE A C 1
ATOM 5526 O O . ILE A 1 692 ? -2.096 15.605 1.170 1.00 82.69 692 ILE A O 1
ATOM 5530 N N . GLY A 1 693 ? -2.536 16.729 3.058 1.00 74.50 693 GLY A N 1
ATOM 5531 C CA . GLY A 1 693 ? -3.320 17.810 2.455 1.00 74.50 693 GLY A CA 1
ATOM 5532 C C . GLY A 1 693 ? -2.600 19.156 2.351 1.00 74.50 693 GLY A C 1
ATOM 5533 O O . GLY A 1 693 ? -3.268 20.149 2.085 1.00 74.50 693 GLY A O 1
ATOM 5534 N N . GLN A 1 694 ? -1.282 19.227 2.583 1.00 75.12 694 GLN A N 1
ATOM 5535 C CA . GLN A 1 694 ? -0.530 20.486 2.490 1.00 75.12 694 GLN A CA 1
ATOM 5536 C C . GLN A 1 694 ? -0.571 21.047 1.072 1.00 75.12 694 GLN A C 1
ATOM 5538 O O . GLN A 1 694 ? -0.408 20.305 0.099 1.00 75.12 694 GLN A O 1
ATOM 5543 N N . ASP A 1 695 ? -0.738 22.357 0.941 1.00 67.69 695 ASP A N 1
ATOM 5544 C CA . ASP A 1 695 ? -0.675 23.021 -0.356 1.00 67.69 695 ASP A CA 1
ATOM 5545 C C . ASP A 1 695 ? 0.732 22.905 -0.948 1.00 67.69 695 ASP A C 1
ATOM 5547 O O . ASP A 1 695 ? 1.735 22.888 -0.224 1.00 67.69 695 ASP A O 1
ATOM 5551 N N . ASP A 1 696 ? 0.814 22.784 -2.276 1.00 66.88 696 ASP A N 1
ATOM 5552 C CA . ASP A 1 696 ? 2.072 22.430 -2.942 1.00 66.88 696 ASP A CA 1
ATOM 5553 C C . ASP A 1 696 ? 3.183 23.442 -2.626 1.00 66.88 696 ASP A C 1
ATOM 5555 O O . ASP A 1 696 ? 4.333 23.057 -2.459 1.00 66.88 696 ASP A O 1
ATOM 5559 N N . GLU A 1 697 ? 2.839 24.714 -2.423 1.00 66.44 697 GLU A N 1
ATOM 5560 C CA . GLU A 1 697 ? 3.765 25.767 -2.007 1.00 66.44 697 GLU A CA 1
ATOM 5561 C C . GLU A 1 697 ? 4.447 25.526 -0.647 1.00 66.44 697 GLU A C 1
ATOM 5563 O O . GLU A 1 697 ? 5.612 25.891 -0.475 1.00 66.44 697 GLU A O 1
ATOM 5568 N N . GLU A 1 698 ? 3.775 24.903 0.325 1.00 69.69 698 GLU A N 1
ATOM 5569 C CA . GLU A 1 698 ? 4.383 24.547 1.618 1.00 69.69 698 GLU A CA 1
ATOM 5570 C C . GLU A 1 698 ? 5.312 23.331 1.481 1.00 69.69 698 GLU A C 1
ATOM 5572 O O . GLU A 1 698 ? 6.434 23.307 2.009 1.00 69.69 698 GLU A O 1
ATOM 5577 N N . ALA A 1 699 ? 4.871 22.333 0.710 1.00 70.44 699 ALA A N 1
ATOM 5578 C CA . ALA A 1 699 ? 5.662 21.151 0.387 1.00 70.44 699 ALA A CA 1
ATOM 5579 C C . ALA A 1 699 ? 6.923 21.528 -0.416 1.00 70.44 699 ALA A C 1
ATOM 5581 O O . ALA A 1 699 ? 8.023 21.075 -0.101 1.00 70.44 699 ALA A O 1
ATOM 5582 N N . ASN A 1 700 ? 6.794 22.423 -1.398 1.00 74.69 700 ASN A N 1
ATOM 5583 C CA . ASN A 1 700 ? 7.888 22.947 -2.213 1.00 74.69 700 ASN A CA 1
ATOM 5584 C C . ASN A 1 700 ? 8.950 23.631 -1.342 1.00 74.69 700 ASN A C 1
ATOM 5586 O O . ASN A 1 700 ? 10.136 23.320 -1.460 1.00 74.69 700 ASN A O 1
ATOM 5590 N N . LYS A 1 701 ? 8.539 24.520 -0.426 1.00 77.62 701 LYS A N 1
ATOM 5591 C CA . LYS A 1 701 ? 9.454 25.258 0.465 1.00 77.62 701 LYS A CA 1
ATOM 5592 C C . LYS A 1 701 ? 10.226 24.333 1.406 1.00 77.62 701 LYS A C 1
ATOM 5594 O O . LYS A 1 701 ? 11.427 24.521 1.581 1.00 77.62 701 LYS A O 1
ATOM 5599 N N . SER A 1 702 ? 9.568 23.321 1.971 1.00 76.81 702 SER A N 1
ATOM 5600 C CA . SER A 1 702 ? 10.213 22.367 2.887 1.00 76.81 702 SER A CA 1
ATOM 5601 C C . SER A 1 702 ? 11.095 21.325 2.182 1.00 76.81 702 SER A C 1
ATOM 5603 O O . SER A 1 702 ? 12.107 20.906 2.747 1.00 76.81 702 SER A O 1
ATOM 5605 N N . LEU A 1 703 ? 10.765 20.931 0.946 1.00 82.38 703 LEU A N 1
ATOM 5606 C CA . LEU A 1 703 ? 11.499 19.910 0.186 1.00 82.38 703 LEU A CA 1
ATOM 5607 C C . LEU A 1 703 ? 12.550 20.467 -0.787 1.00 82.38 703 LEU A C 1
ATOM 5609 O O . LEU A 1 703 ? 13.308 19.670 -1.342 1.00 82.38 703 LEU A O 1
ATOM 5613 N N . LYS A 1 704 ? 12.639 21.791 -0.996 1.00 85.56 704 LYS A N 1
ATOM 5614 C CA . LYS A 1 704 ? 13.465 22.411 -2.052 1.00 85.56 704 LYS A CA 1
ATOM 5615 C C . LYS A 1 704 ? 14.887 21.850 -2.142 1.00 85.56 704 LYS A C 1
ATOM 5617 O O . LYS A 1 704 ? 15.219 21.227 -3.140 1.00 85.56 704 LYS A O 1
ATOM 5622 N N . HIS A 1 705 ? 15.689 21.958 -1.081 1.00 88.50 705 HIS A N 1
ATOM 5623 C CA . HIS A 1 705 ? 17.076 21.461 -1.075 1.00 88.50 705 HIS A CA 1
ATOM 5624 C C . HIS A 1 705 ? 17.208 19.953 -1.326 1.00 88.50 705 HIS A C 1
ATOM 5626 O O . HIS A 1 705 ? 18.235 19.487 -1.820 1.00 88.50 705 HIS A O 1
ATOM 5632 N N . TYR A 1 706 ? 16.175 19.182 -0.988 1.00 88.56 706 TYR A N 1
ATOM 5633 C CA . TYR A 1 706 ? 16.142 17.744 -1.215 1.00 88.56 706 TYR A CA 1
ATOM 5634 C C . TYR A 1 706 ? 15.812 17.418 -2.680 1.00 88.56 706 TYR A C 1
ATOM 5636 O O . TYR A 1 706 ? 16.457 16.555 -3.274 1.00 88.56 706 TYR A O 1
ATOM 5644 N N . ARG A 1 707 ? 14.893 18.169 -3.304 1.00 89.38 707 ARG A N 1
ATOM 5645 C CA . ARG A 1 707 ? 14.652 18.110 -4.755 1.00 89.38 707 ARG A CA 1
ATOM 5646 C C . ARG A 1 707 ? 15.851 18.627 -5.555 1.00 89.38 707 ARG A C 1
ATOM 5648 O O . ARG A 1 707 ? 16.270 17.936 -6.475 1.00 89.38 707 ARG A O 1
ATOM 5655 N N . ASP A 1 708 ? 16.477 19.737 -5.147 1.00 90.44 708 ASP A N 1
ATOM 5656 C CA . ASP A 1 708 ? 17.717 20.269 -5.741 1.00 90.44 708 ASP A CA 1
ATOM 5657 C C . ASP A 1 708 ? 18.830 19.200 -5.774 1.00 90.44 708 ASP A C 1
ATOM 5659 O O . ASP A 1 708 ? 19.584 19.090 -6.744 1.00 90.44 708 ASP A O 1
ATOM 5663 N N . LEU A 1 709 ? 18.953 18.401 -4.704 1.00 91.75 709 LEU A N 1
ATOM 5664 C CA . LEU A 1 709 ? 19.902 17.289 -4.622 1.00 91.75 709 LEU A CA 1
ATOM 5665 C C . LEU A 1 709 ? 19.520 16.149 -5.572 1.00 91.75 709 LEU A C 1
ATOM 5667 O O . LEU A 1 709 ? 20.376 15.667 -6.315 1.00 91.75 709 LEU A O 1
ATOM 5671 N N . ILE A 1 710 ? 18.254 15.725 -5.566 1.00 91.81 710 ILE A N 1
ATOM 5672 C CA . ILE A 1 710 ? 17.785 14.623 -6.412 1.00 91.81 710 ILE A CA 1
ATOM 5673 C C . ILE A 1 710 ? 17.870 14.988 -7.899 1.00 91.81 710 ILE A C 1
ATOM 5675 O O . ILE A 1 710 ? 18.301 14.152 -8.691 1.00 91.81 710 ILE A O 1
ATOM 5679 N N . GLN A 1 711 ? 17.579 16.231 -8.289 1.00 91.88 711 GLN A N 1
ATOM 5680 C CA . GLN A 1 711 ? 17.671 16.646 -9.688 1.00 91.88 711 GLN A CA 1
ATOM 5681 C C . GLN A 1 711 ? 19.110 16.573 -10.218 1.00 91.88 711 GLN A C 1
ATOM 5683 O O . GLN A 1 711 ? 19.338 16.107 -11.330 1.00 91.88 711 GLN A O 1
ATOM 5688 N N . ARG A 1 712 ? 20.119 16.849 -9.377 1.00 94.38 712 ARG A N 1
ATOM 5689 C CA . ARG A 1 712 ? 21.536 16.608 -9.722 1.00 94.38 712 ARG A CA 1
ATOM 5690 C C . ARG A 1 712 ? 21.873 15.127 -9.915 1.00 94.38 712 ARG A C 1
ATOM 5692 O O . ARG A 1 712 ? 22.896 14.823 -10.533 1.00 94.38 712 ARG A O 1
ATOM 5699 N N . TYR A 1 713 ? 21.092 14.193 -9.372 1.00 95.50 713 TYR A N 1
ATOM 5700 C CA . TYR A 1 713 ? 21.172 12.779 -9.749 1.00 95.50 713 TYR A CA 1
ATOM 5701 C C . TYR A 1 713 ? 20.426 12.524 -11.064 1.00 95.50 713 TYR A C 1
ATOM 5703 O O . TYR A 1 713 ? 21.011 11.902 -11.945 1.00 95.50 713 TYR A O 1
ATOM 5711 N N . SER A 1 714 ? 19.223 13.076 -11.259 1.00 95.12 714 SER A N 1
ATOM 5712 C CA . SER A 1 714 ? 18.467 12.967 -12.517 1.00 95.12 714 SER A CA 1
ATOM 5713 C C . SER A 1 714 ? 19.257 13.447 -13.744 1.00 95.12 714 SER A C 1
ATOM 5715 O O . SER A 1 714 ? 19.362 12.732 -14.738 1.00 95.12 714 SER A O 1
ATOM 5717 N N . ASP A 1 715 ? 19.889 14.619 -13.670 1.00 95.12 715 ASP A N 1
ATOM 5718 C CA . ASP A 1 715 ? 20.648 15.212 -14.779 1.00 95.12 715 ASP A CA 1
ATOM 5719 C C . ASP A 1 715 ? 21.903 14.401 -15.134 1.00 95.12 715 ASP A C 1
ATOM 5721 O O . ASP A 1 715 ? 22.308 14.322 -16.299 1.00 95.12 715 ASP A O 1
ATOM 5725 N N . ARG A 1 716 ? 22.544 13.794 -14.124 1.00 95.88 716 ARG A N 1
ATOM 5726 C CA . ARG A 1 716 ? 23.697 12.900 -14.311 1.00 95.88 716 ARG A CA 1
ATOM 5727 C C . ARG A 1 716 ? 23.258 11.546 -14.856 1.00 95.88 716 ARG A C 1
ATOM 5729 O O . ARG A 1 716 ? 23.899 11.046 -15.778 1.00 95.88 716 ARG A O 1
ATOM 5736 N N . GLY A 1 717 ? 22.159 10.998 -14.344 1.00 96.12 717 GLY A N 1
ATOM 5737 C CA . GLY A 1 717 ? 21.558 9.754 -14.809 1.00 96.12 717 GLY A CA 1
ATOM 5738 C C . GLY A 1 717 ? 21.134 9.838 -16.275 1.00 96.12 717 GLY A C 1
ATOM 5739 O O . GLY A 1 717 ? 21.524 8.970 -17.052 1.00 96.12 717 GLY A O 1
ATOM 5740 N N . ARG A 1 718 ? 20.480 10.930 -16.702 1.00 95.00 718 ARG A N 1
ATOM 5741 C CA . ARG A 1 718 ? 20.096 11.157 -18.110 1.00 95.00 718 ARG A CA 1
ATOM 5742 C C . ARG A 1 718 ? 21.318 11.212 -19.041 1.00 95.00 718 ARG A C 1
ATOM 5744 O O . ARG A 1 718 ? 21.324 10.570 -20.089 1.00 95.00 718 ARG A O 1
ATOM 5751 N N . LYS A 1 719 ? 22.388 11.913 -18.637 1.00 95.69 719 LYS A N 1
ATOM 5752 C CA . LYS A 1 719 ? 23.664 11.970 -19.386 1.00 95.69 719 LYS A CA 1
ATOM 5753 C C . LYS A 1 719 ? 24.355 10.603 -19.463 1.00 95.69 719 LYS A C 1
ATOM 5755 O O . LYS A 1 719 ? 24.815 10.213 -20.532 1.00 95.69 719 LYS A O 1
ATOM 5760 N N . TRP A 1 720 ? 24.396 9.865 -18.354 1.00 94.88 720 TRP A N 1
ATOM 5761 C CA . TRP A 1 720 ? 24.979 8.522 -18.290 1.00 94.88 720 TRP A CA 1
ATOM 5762 C C . TRP A 1 720 ? 24.181 7.497 -19.109 1.00 94.88 720 TRP A C 1
ATOM 5764 O O . TRP A 1 720 ? 24.781 6.672 -19.799 1.00 94.88 720 TRP A O 1
ATOM 5774 N N . ARG A 1 721 ? 22.842 7.567 -19.078 1.00 93.31 721 ARG A N 1
ATOM 5775 C CA . ARG A 1 721 ? 21.944 6.668 -19.817 1.00 93.31 721 ARG A CA 1
ATOM 5776 C C . ARG A 1 721 ? 22.082 6.842 -21.323 1.00 93.31 721 ARG A C 1
ATOM 5778 O O . ARG A 1 721 ? 22.194 5.826 -21.999 1.00 93.31 721 ARG A O 1
ATOM 5785 N N . LYS A 1 722 ? 22.195 8.082 -21.822 1.00 93.69 722 LYS A N 1
ATOM 5786 C CA . LYS A 1 722 ? 22.496 8.347 -23.240 1.00 93.69 722 LYS A CA 1
ATOM 5787 C C . LYS A 1 722 ? 23.794 7.651 -23.677 1.00 93.69 722 LYS A C 1
ATOM 5789 O O . LYS A 1 722 ? 23.778 6.903 -24.644 1.00 93.69 722 LYS A O 1
ATOM 5794 N N . GLN A 1 723 ? 24.869 7.789 -22.897 1.00 92.94 723 GLN A N 1
ATOM 5795 C CA . GLN A 1 723 ? 26.132 7.078 -23.156 1.00 92.94 723 GLN A CA 1
ATOM 5796 C C . GLN A 1 723 ? 25.977 5.550 -23.089 1.00 92.94 723 GLN A C 1
ATOM 5798 O O . GLN A 1 723 ? 26.648 4.819 -23.816 1.00 92.94 723 GLN A O 1
ATOM 5803 N N . GLN A 1 724 ? 25.111 5.028 -22.209 1.00 90.31 724 GLN A N 1
ATOM 5804 C CA . GLN A 1 724 ? 24.840 3.589 -22.180 1.00 90.31 724 GLN A CA 1
ATOM 5805 C C . GLN A 1 724 ? 24.046 3.128 -23.406 1.00 90.31 724 GLN A C 1
ATOM 5807 O O . GLN A 1 724 ? 24.307 2.022 -23.866 1.00 90.31 724 GLN A O 1
ATOM 5812 N N . ASP A 1 725 ? 23.132 3.944 -23.933 1.00 90.56 725 ASP A N 1
ATOM 5813 C CA . ASP A 1 725 ? 22.360 3.644 -25.144 1.00 90.56 725 ASP A CA 1
ATOM 5814 C C . ASP A 1 725 ? 23.252 3.625 -26.390 1.00 90.56 725 ASP A C 1
ATOM 5816 O O . ASP A 1 725 ? 23.276 2.612 -27.079 1.00 90.56 725 ASP A O 1
ATOM 5820 N N . GLU A 1 726 ? 24.082 4.655 -26.588 1.00 91.88 726 GLU A N 1
ATOM 5821 C CA . GLU A 1 726 ? 25.083 4.726 -27.670 1.00 91.88 726 GLU A CA 1
ATOM 5822 C C . GLU A 1 726 ? 25.952 3.447 -27.701 1.00 91.88 726 GLU A C 1
ATOM 5824 O O . GLU A 1 726 ? 26.021 2.737 -28.702 1.00 91.88 726 GLU A O 1
ATOM 5829 N N . MET A 1 727 ? 26.515 3.057 -26.552 1.00 88.31 727 MET A N 1
ATOM 5830 C CA . MET A 1 727 ? 27.312 1.827 -26.413 1.00 88.31 727 MET A CA 1
ATOM 5831 C C . MET A 1 727 ? 26.493 0.509 -26.411 1.00 88.31 727 MET A C 1
ATOM 5833 O O . MET A 1 727 ? 27.087 -0.573 -26.395 1.00 88.31 727 MET A O 1
ATOM 5837 N N . ASN A 1 728 ? 25.155 0.553 -26.330 1.00 87.38 728 ASN A N 1
ATOM 5838 C CA . ASN A 1 728 ? 24.284 -0.623 -26.516 1.00 87.38 728 ASN A CA 1
ATOM 5839 C C . ASN A 1 728 ? 23.990 -0.807 -28.015 1.00 87.38 728 ASN A C 1
ATOM 5841 O O . ASN A 1 728 ? 24.017 -1.935 -28.500 1.00 87.38 728 ASN A O 1
ATOM 5845 N N . GLU A 1 729 ? 23.782 0.289 -28.748 1.00 88.19 729 GLU A N 1
ATOM 5846 C CA . GLU A 1 729 ? 23.634 0.300 -30.207 1.00 88.19 729 GLU A CA 1
ATOM 5847 C C . GLU A 1 729 ? 24.921 -0.199 -30.893 1.00 88.19 729 GLU A C 1
ATOM 5849 O O . GLU A 1 729 ? 24.851 -1.096 -31.731 1.00 88.19 729 GLU A O 1
ATOM 5854 N N . GLU A 1 730 ? 26.103 0.255 -30.452 1.00 89.62 730 GLU A N 1
ATOM 5855 C CA . GLU A 1 730 ? 27.414 -0.231 -30.936 1.00 89.62 730 GLU A CA 1
ATOM 5856 C C . GLU A 1 730 ? 27.639 -1.746 -30.762 1.00 89.62 730 GLU A C 1
ATOM 5858 O O . GLU A 1 730 ? 28.342 -2.369 -31.559 1.00 89.62 730 GLU A O 1
ATOM 5863 N N . LYS A 1 731 ? 27.104 -2.344 -29.689 1.00 85.25 731 LYS A N 1
ATOM 5864 C CA . LYS A 1 731 ? 27.353 -3.752 -29.316 1.00 85.25 731 LYS A CA 1
ATOM 5865 C C . LYS A 1 731 ? 26.277 -4.726 -29.788 1.00 85.25 731 LYS A C 1
ATOM 5867 O O . LYS A 1 731 ? 26.498 -5.940 -29.737 1.00 85.25 731 LYS A O 1
ATOM 5872 N N . GLY A 1 732 ? 25.129 -4.204 -30.210 1.00 85.69 732 GLY A N 1
ATOM 5873 C CA . GLY A 1 732 ? 23.923 -4.983 -30.440 1.00 85.69 732 GLY A CA 1
ATOM 5874 C C . GLY A 1 732 ? 23.281 -5.495 -29.145 1.00 85.69 732 GLY A C 1
ATOM 5875 O O . GLY A 1 732 ? 23.894 -5.585 -28.078 1.00 85.69 732 GLY A O 1
ATOM 5876 N N . VAL A 1 733 ? 22.005 -5.856 -29.253 1.00 86.56 733 VAL A N 1
ATOM 5877 C CA . VAL A 1 733 ? 21.213 -6.387 -28.140 1.00 86.56 733 VAL A CA 1
ATOM 5878 C C . VAL A 1 733 ? 21.523 -7.874 -27.951 1.00 86.56 733 VAL A C 1
ATOM 5880 O O . VAL A 1 733 ? 21.327 -8.674 -28.863 1.00 86.56 733 VAL A O 1
ATOM 5883 N N . GLN A 1 734 ? 21.988 -8.253 -26.759 1.00 88.88 734 GLN A N 1
ATOM 5884 C CA . GLN A 1 734 ? 22.295 -9.642 -26.400 1.00 88.88 734 GLN A CA 1
ATOM 5885 C C . GLN A 1 734 ? 21.447 -10.072 -25.201 1.00 88.88 734 GLN A C 1
ATOM 5887 O O . GLN A 1 734 ? 21.460 -9.407 -24.167 1.00 88.88 734 GLN A O 1
ATOM 5892 N N . MET A 1 735 ? 20.729 -11.188 -25.321 1.00 90.12 735 MET A N 1
ATOM 5893 C CA . MET A 1 735 ? 19.926 -11.777 -24.243 1.00 90.12 735 MET A CA 1
ATOM 5894 C C . MET A 1 735 ? 20.657 -12.978 -23.634 1.00 90.12 735 MET A C 1
ATOM 5896 O O . MET A 1 735 ? 21.296 -13.750 -24.349 1.00 90.12 735 MET A O 1
ATOM 5900 N N . TYR A 1 736 ? 20.555 -13.150 -22.318 1.00 89.06 736 TYR A N 1
ATOM 5901 C CA . TYR A 1 736 ? 21.142 -14.276 -21.607 1.00 89.06 736 TYR A CA 1
ATOM 5902 C C . TYR A 1 736 ? 20.461 -15.579 -22.024 1.00 89.06 736 TYR A C 1
ATOM 5904 O O . TYR A 1 736 ? 19.256 -15.754 -21.846 1.00 89.06 736 TYR A O 1
ATOM 5912 N N . ARG A 1 737 ? 21.259 -16.521 -22.529 1.00 85.38 737 ARG A N 1
ATOM 5913 C CA . ARG A 1 737 ? 20.851 -17.904 -22.775 1.00 85.38 737 ARG A CA 1
ATOM 5914 C C . ARG A 1 737 ? 21.847 -18.840 -22.087 1.00 85.38 737 ARG A C 1
ATOM 5916 O O . ARG A 1 737 ? 23.052 -18.597 -22.189 1.00 85.38 737 ARG A O 1
ATOM 5923 N N . PRO A 1 738 ? 21.392 -19.887 -21.378 1.00 84.31 738 PRO A N 1
ATOM 5924 C CA . PRO A 1 738 ? 22.289 -20.943 -20.927 1.00 84.31 738 PRO A CA 1
ATOM 5925 C C . PRO A 1 738 ? 22.884 -21.662 -22.148 1.00 84.31 738 PRO A C 1
ATOM 5927 O O . PRO A 1 738 ? 22.181 -21.891 -23.124 1.00 84.31 738 PRO A O 1
ATOM 5930 N N . LEU A 1 739 ? 24.179 -21.992 -22.090 1.00 82.88 739 LEU A N 1
ATOM 5931 C CA . LEU A 1 739 ? 24.932 -22.676 -23.162 1.00 82.88 739 LEU A CA 1
ATOM 5932 C C . LEU A 1 739 ? 25.544 -24.013 -22.691 1.00 82.88 739 LEU A C 1
ATOM 5934 O O . LEU A 1 739 ? 26.431 -24.564 -23.337 1.00 82.88 739 LEU A O 1
ATOM 5938 N N . GLY A 1 740 ? 25.148 -24.491 -21.507 1.00 82.12 740 GLY A N 1
ATOM 5939 C CA . GLY A 1 740 ? 25.657 -25.728 -20.906 1.00 82.12 740 GLY A CA 1
ATOM 5940 C C . GLY A 1 740 ? 24.807 -26.956 -21.262 1.00 82.12 740 GLY A C 1
ATOM 5941 O O . GLY A 1 740 ? 23.693 -26.796 -21.759 1.00 82.12 740 GLY A O 1
ATOM 5942 N N . PRO A 1 741 ? 25.282 -28.183 -20.982 1.00 81.75 741 PRO A N 1
ATOM 5943 C CA . PRO A 1 741 ? 24.484 -29.398 -21.161 1.00 81.75 741 PRO A CA 1
ATOM 5944 C C . PRO A 1 741 ? 23.137 -29.308 -20.429 1.00 81.75 741 PRO A C 1
ATOM 5946 O O . PRO A 1 741 ? 23.100 -28.869 -19.280 1.00 81.75 741 PRO A O 1
ATOM 5949 N N . GLY A 1 742 ? 22.049 -29.725 -21.084 1.00 74.38 742 GLY A N 1
ATOM 5950 C CA . GLY A 1 742 ? 20.687 -29.535 -20.566 1.00 74.38 742 GLY A CA 1
ATOM 5951 C C . GLY A 1 742 ? 20.149 -28.111 -20.759 1.00 74.38 742 GLY A C 1
ATOM 5952 O O . GLY A 1 742 ? 19.455 -27.593 -19.888 1.00 74.38 742 GLY A O 1
ATOM 5953 N N . SER A 1 743 ? 20.502 -27.466 -21.873 1.00 78.50 743 SER A N 1
ATOM 5954 C CA . SER A 1 743 ? 19.883 -26.222 -22.33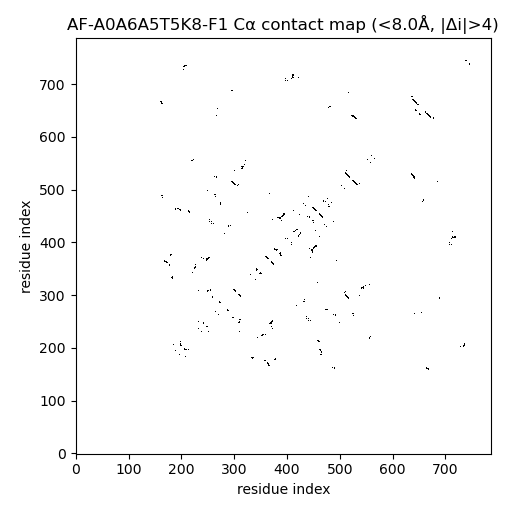6 1.00 78.50 743 SER A CA 1
ATOM 5955 C C . SER A 1 743 ? 19.501 -26.332 -23.805 1.00 78.50 743 SER A C 1
ATOM 5957 O O . SER A 1 743 ? 20.191 -27.003 -24.568 1.00 78.50 743 SER A O 1
ATOM 5959 N N . ASP A 1 744 ? 18.470 -25.602 -24.212 1.00 72.12 744 ASP A N 1
ATOM 5960 C CA . ASP A 1 744 ? 17.955 -25.548 -25.585 1.00 72.12 744 ASP A CA 1
ATOM 5961 C C . ASP A 1 744 ? 19.044 -25.127 -26.597 1.00 72.12 744 ASP A C 1
ATOM 5963 O O . ASP A 1 744 ? 19.049 -25.558 -27.748 1.00 72.12 744 ASP A O 1
ATOM 5967 N N . ALA A 1 745 ? 20.037 -24.337 -26.167 1.00 65.44 745 ALA A N 1
ATOM 5968 C CA . ALA A 1 745 ? 21.207 -24.007 -26.983 1.00 65.44 745 ALA A CA 1
ATOM 5969 C C . ALA A 1 745 ? 22.190 -25.183 -27.142 1.00 65.44 745 ALA A C 1
ATOM 5971 O O . ALA A 1 745 ? 22.807 -25.321 -28.197 1.00 65.44 745 ALA A O 1
ATOM 5972 N N . ALA A 1 746 ? 22.337 -26.037 -26.124 1.00 59.22 746 ALA A N 1
ATOM 5973 C CA . ALA A 1 746 ? 23.090 -27.281 -26.252 1.00 59.22 746 ALA A CA 1
ATOM 5974 C C . ALA A 1 746 ? 22.331 -28.306 -27.108 1.00 59.22 746 ALA A C 1
ATOM 5976 O O . ALA A 1 746 ? 22.968 -28.983 -27.907 1.00 59.22 746 ALA A O 1
ATOM 5977 N N . GLU A 1 747 ? 20.999 -28.369 -27.016 1.00 58.62 747 GLU A N 1
ATOM 5978 C CA . GLU A 1 747 ? 20.168 -29.196 -27.902 1.00 58.62 747 GLU A CA 1
ATOM 5979 C C . GLU A 1 747 ? 20.266 -28.732 -29.361 1.00 58.62 747 GLU A C 1
ATOM 5981 O O . GLU A 1 747 ? 20.496 -29.558 -30.236 1.00 58.62 747 GLU A O 1
ATOM 5986 N N . ALA A 1 748 ? 20.225 -27.423 -29.632 1.00 59.72 748 ALA A N 1
ATOM 5987 C CA . ALA A 1 748 ? 20.433 -26.880 -30.977 1.00 59.72 748 ALA A CA 1
ATOM 5988 C C . ALA A 1 748 ? 21.834 -27.195 -31.542 1.00 59.72 748 ALA A C 1
ATOM 5990 O O . ALA A 1 748 ? 21.964 -27.568 -32.706 1.00 59.72 748 ALA A O 1
ATOM 5991 N N . VAL A 1 749 ? 22.891 -27.101 -30.723 1.00 59.44 749 VAL A N 1
ATOM 5992 C CA . VAL A 1 749 ? 24.245 -27.533 -31.125 1.00 59.44 749 VAL A CA 1
ATOM 5993 C C . VAL A 1 749 ? 24.292 -29.045 -31.361 1.00 59.44 749 VAL A C 1
ATOM 5995 O O . VAL A 1 749 ? 24.949 -29.496 -32.295 1.00 59.44 749 VAL A O 1
ATOM 5998 N N . GLN A 1 750 ? 23.582 -29.831 -30.553 1.00 57.78 750 GLN A N 1
ATOM 5999 C CA . GLN A 1 750 ? 23.537 -31.283 -30.679 1.00 57.78 750 GLN A CA 1
ATOM 6000 C C . GLN A 1 750 ? 22.740 -31.725 -31.919 1.00 57.78 750 GLN A C 1
ATOM 6002 O O . GLN A 1 750 ? 23.186 -32.649 -32.592 1.00 57.78 750 GLN A O 1
ATOM 6007 N N . GLU A 1 751 ? 21.662 -31.021 -32.291 1.00 57.91 751 GLU A N 1
ATOM 6008 C CA . GLU A 1 751 ? 20.967 -31.189 -33.574 1.00 57.91 751 GLU A CA 1
ATOM 6009 C C . GLU A 1 751 ? 21.866 -30.855 -34.769 1.00 57.91 751 GLU A C 1
ATOM 6011 O O . GLU A 1 751 ? 21.890 -31.621 -35.733 1.00 57.91 751 GLU A O 1
ATOM 6016 N N . CYS A 1 752 ? 22.592 -29.730 -34.732 1.00 52.75 752 CYS A N 1
ATOM 6017 C CA . CYS A 1 752 ? 2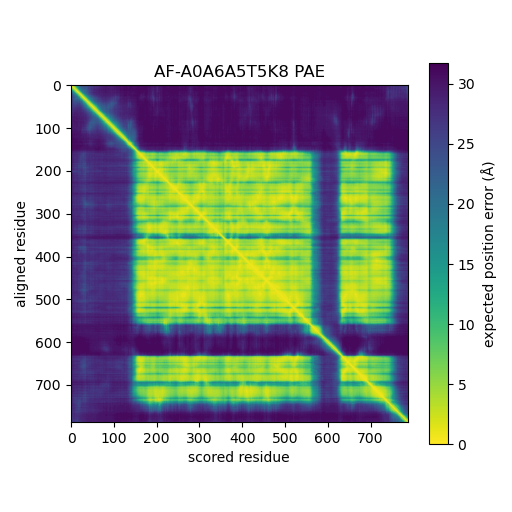3.520 -29.363 -35.805 1.00 52.75 752 CYS A CA 1
ATOM 6018 C C . CYS A 1 752 ? 24.605 -30.431 -35.976 1.00 52.75 752 CYS A C 1
ATOM 6020 O O . CYS A 1 752 ? 24.806 -30.912 -37.085 1.00 52.75 752 CYS A O 1
ATOM 6022 N N . VAL A 1 753 ? 25.217 -30.888 -34.879 1.00 57.38 753 VAL A N 1
ATOM 6023 C CA . VAL A 1 753 ? 26.226 -31.957 -34.914 1.00 57.38 753 VAL A CA 1
ATOM 6024 C C . VAL A 1 753 ? 25.632 -33.291 -35.383 1.00 57.38 753 VAL A C 1
ATOM 6026 O O . VAL A 1 753 ? 26.312 -34.032 -36.086 1.00 57.38 753 VAL A O 1
ATOM 6029 N N . THR A 1 754 ? 24.373 -33.627 -35.066 1.00 57.34 754 THR A N 1
ATOM 6030 C CA . THR A 1 754 ? 23.750 -34.832 -35.648 1.00 57.34 754 THR A CA 1
ATOM 6031 C C . THR A 1 754 ? 23.421 -34.680 -37.129 1.00 57.34 754 THR A C 1
ATOM 6033 O O . THR A 1 754 ? 23.536 -35.669 -37.842 1.00 57.34 754 THR A O 1
ATOM 6036 N N . LYS A 1 755 ? 23.076 -33.476 -37.606 1.00 54.84 755 LYS A N 1
ATOM 6037 C CA . LYS A 1 755 ? 22.834 -33.201 -39.032 1.00 54.84 755 LYS A CA 1
ATOM 6038 C C . LYS A 1 755 ? 24.137 -33.267 -39.833 1.00 54.84 755 LYS A C 1
ATOM 6040 O O . LYS A 1 755 ? 24.183 -33.993 -40.817 1.00 54.84 755 LYS A O 1
ATOM 6045 N N . GLU A 1 756 ? 25.217 -32.652 -39.347 1.00 52.91 756 GLU A N 1
ATOM 6046 C CA . GLU A 1 756 ? 26.568 -32.796 -39.921 1.00 52.91 756 GLU A CA 1
ATOM 6047 C C . GLU A 1 756 ? 27.007 -34.277 -39.972 1.00 52.91 756 GLU A C 1
ATOM 6049 O O . GLU A 1 756 ? 27.493 -34.752 -40.994 1.00 52.91 756 GLU A O 1
ATOM 6054 N N . VAL A 1 757 ? 26.747 -35.055 -38.910 1.00 55.66 757 VAL A N 1
ATOM 6055 C CA . VAL A 1 757 ? 27.055 -36.502 -38.846 1.00 55.66 757 VAL A CA 1
ATOM 6056 C C . VAL A 1 757 ? 26.100 -37.379 -39.680 1.00 55.66 757 VAL A C 1
ATOM 6058 O O . VAL A 1 757 ? 26.404 -38.551 -39.922 1.00 55.66 757 VAL A O 1
ATOM 6061 N N . GLU A 1 758 ? 24.957 -36.864 -40.136 1.00 52.72 758 GLU A N 1
ATOM 6062 C CA . GLU A 1 758 ? 24.114 -37.528 -41.140 1.00 52.72 758 GLU A CA 1
ATOM 6063 C C . GLU A 1 758 ? 24.532 -37.158 -42.570 1.00 52.72 758 GLU A C 1
ATOM 6065 O O . GLU A 1 758 ? 24.587 -38.050 -43.416 1.00 52.72 758 GLU A O 1
ATOM 6070 N N . GLU A 1 759 ? 24.939 -35.915 -42.834 1.00 51.75 759 GLU A N 1
ATOM 6071 C CA . GLU A 1 759 ? 25.506 -35.501 -44.127 1.00 51.75 759 GLU A CA 1
ATOM 6072 C C . GLU A 1 759 ? 26.835 -36.232 -44.424 1.00 51.75 759 GLU A C 1
ATOM 6074 O O . GLU A 1 759 ? 26.957 -36.848 -45.485 1.00 51.75 759 GLU A O 1
ATOM 6079 N N . ASP A 1 760 ? 27.757 -36.328 -43.453 1.00 50.44 760 ASP A N 1
ATOM 6080 C CA . ASP A 1 760 ? 28.987 -37.147 -43.546 1.00 50.44 760 ASP A CA 1
ATOM 6081 C C . ASP A 1 760 ? 28.690 -38.642 -43.817 1.00 50.44 760 ASP A C 1
ATOM 6083 O O . ASP A 1 760 ? 29.486 -39.355 -44.441 1.00 50.44 760 ASP A O 1
ATOM 6087 N N . LYS A 1 761 ? 27.537 -39.155 -43.359 1.00 50.09 761 LYS A N 1
ATOM 6088 C CA . LYS A 1 761 ? 27.103 -40.538 -43.635 1.00 50.09 761 LYS A CA 1
ATOM 6089 C C . LYS A 1 761 ? 26.517 -40.708 -45.028 1.00 50.09 761 LYS A C 1
ATOM 6091 O O . LYS A 1 761 ? 26.736 -41.751 -45.639 1.00 50.09 761 LYS A O 1
ATOM 6096 N N . VAL A 1 762 ? 25.795 -39.714 -45.542 1.00 48.16 762 VAL A N 1
ATOM 6097 C CA . VAL A 1 762 ? 25.317 -39.735 -46.929 1.00 48.16 762 VAL A CA 1
ATOM 6098 C C . VAL A 1 762 ? 26.516 -39.742 -47.878 1.00 48.16 762 VAL A C 1
ATOM 6100 O O . VAL A 1 762 ? 26.599 -40.630 -48.730 1.00 48.16 762 VAL A O 1
ATOM 6103 N N . ASP A 1 763 ? 27.494 -38.856 -47.672 1.00 44.56 763 ASP A N 1
ATOM 6104 C CA . ASP A 1 763 ? 28.660 -38.743 -48.558 1.00 44.56 763 ASP A CA 1
ATOM 6105 C C . ASP A 1 763 ? 29.577 -39.986 -48.482 1.00 44.56 763 ASP A C 1
ATOM 6107 O O . ASP A 1 763 ? 30.072 -40.470 -49.502 1.00 44.56 763 ASP A O 1
ATOM 6111 N N . THR A 1 764 ? 29.708 -40.621 -47.307 1.00 43.72 764 THR A N 1
ATOM 6112 C CA . THR A 1 764 ? 30.421 -41.912 -47.194 1.00 43.72 764 THR A CA 1
ATOM 6113 C C . THR A 1 764 ? 29.672 -43.104 -47.805 1.00 43.72 764 THR A C 1
ATOM 6115 O O . THR A 1 764 ? 30.324 -44.068 -48.206 1.00 43.72 764 THR A O 1
ATOM 6118 N N . THR A 1 765 ? 28.345 -43.048 -47.986 1.00 42.12 765 THR A N 1
ATOM 6119 C CA . THR A 1 765 ? 27.601 -44.086 -48.739 1.00 42.12 765 THR A CA 1
ATOM 6120 C C . THR A 1 765 ? 27.642 -43.920 -50.262 1.00 42.12 765 THR A C 1
ATOM 6122 O O . THR A 1 765 ? 27.319 -44.866 -50.981 1.00 42.12 765 THR A O 1
ATOM 6125 N N . ALA A 1 766 ? 28.108 -42.781 -50.786 1.00 39.91 766 ALA A N 1
ATOM 6126 C CA . ALA A 1 766 ? 28.287 -42.585 -52.228 1.00 39.91 766 ALA A CA 1
ATOM 6127 C C . ALA A 1 766 ? 29.517 -43.328 -52.806 1.00 39.91 766 ALA A C 1
ATOM 6129 O O . ALA A 1 766 ? 29.607 -43.523 -54.020 1.00 39.91 766 ALA A O 1
ATOM 6130 N N . GLY A 1 767 ? 30.460 -43.762 -51.958 1.00 39.88 767 GLY A N 1
ATOM 6131 C CA . GLY A 1 767 ? 31.743 -44.342 -52.381 1.00 39.88 767 GLY A CA 1
ATOM 6132 C C . GLY A 1 767 ? 31.724 -45.819 -52.806 1.00 39.88 767 GLY A C 1
ATOM 6133 O O . GLY A 1 767 ? 32.538 -46.221 -53.638 1.00 39.88 767 GLY A O 1
ATOM 6134 N N . GLU A 1 768 ? 30.809 -46.642 -52.283 1.00 39.00 768 GLU A N 1
ATOM 6135 C CA . GLU A 1 768 ? 30.835 -48.109 -52.459 1.00 39.00 768 GLU A CA 1
ATOM 6136 C C . GLU A 1 768 ? 29.791 -48.626 -53.469 1.00 39.00 768 GLU A C 1
ATOM 6138 O O . GLU A 1 768 ? 28.925 -49.436 -53.146 1.00 39.00 768 GLU A O 1
ATOM 6143 N N . SER A 1 769 ? 29.870 -48.173 -54.727 1.00 35.66 769 SER A N 1
ATOM 6144 C CA . SER A 1 769 ? 28.971 -48.648 -55.803 1.00 35.66 769 SER A CA 1
ATOM 6145 C C . SER A 1 769 ? 29.634 -48.922 -57.168 1.00 35.66 769 SER A C 1
ATOM 6147 O O . SER A 1 769 ? 28.943 -49.126 -58.165 1.00 35.66 769 SER A O 1
ATOM 6149 N N . LEU A 1 770 ? 30.973 -49.001 -57.237 1.00 39.44 770 LEU A N 1
ATOM 6150 C CA . LEU A 1 770 ? 31.718 -49.262 -58.483 1.00 39.44 770 LEU A CA 1
ATOM 6151 C C . LEU A 1 770 ? 32.887 -50.256 -58.312 1.00 39.44 770 LEU A C 1
ATOM 6153 O O . LEU A 1 770 ? 34.038 -49.838 -58.217 1.00 39.44 770 LEU A O 1
ATOM 6157 N N . SER A 1 771 ? 32.615 -51.572 -58.319 1.00 40.19 771 SER A N 1
ATOM 6158 C CA . SER A 1 771 ? 33.574 -52.621 -58.773 1.00 40.19 771 SER A CA 1
ATOM 6159 C C . SER A 1 771 ? 33.038 -54.071 -58.717 1.00 40.19 771 SER A C 1
ATOM 6161 O O . SER A 1 771 ? 33.708 -54.975 -58.224 1.00 40.19 771 SER A O 1
ATOM 6163 N N . GLN A 1 772 ? 31.861 -54.349 -59.295 1.00 30.44 772 GLN A N 1
ATOM 6164 C CA . GLN A 1 772 ? 31.464 -55.732 -59.614 1.00 30.44 772 GLN A CA 1
ATOM 6165 C C . GLN A 1 772 ? 30.935 -55.879 -61.045 1.00 30.44 772 GLN A C 1
ATOM 6167 O O . GLN A 1 772 ? 29.734 -55.850 -61.273 1.00 30.44 772 GLN A O 1
ATOM 6172 N N . GLU A 1 773 ? 31.844 -56.109 -62.000 1.00 31.22 773 GLU A N 1
ATOM 6173 C CA . GLU A 1 773 ? 31.674 -57.188 -62.984 1.00 31.22 773 GLU A CA 1
ATOM 6174 C C . GLU A 1 773 ? 32.982 -57.502 -63.741 1.00 31.22 773 GLU A C 1
ATOM 6176 O O . GLU A 1 773 ? 33.822 -56.631 -63.955 1.00 31.22 773 GLU A O 1
ATOM 6181 N N . LYS A 1 774 ? 33.103 -58.760 -64.194 1.00 29.36 774 LYS A N 1
ATOM 6182 C CA . LYS A 1 774 ? 34.122 -59.305 -65.119 1.00 29.36 774 LYS A CA 1
ATOM 6183 C C . LYS A 1 774 ? 35.581 -59.355 -64.638 1.00 29.36 774 LYS A C 1
ATOM 6185 O O . LYS A 1 774 ? 36.429 -58.567 -65.057 1.00 29.36 774 LYS A O 1
ATOM 6190 N N . LYS A 1 775 ? 35.912 -60.493 -64.019 1.00 28.64 775 LYS A N 1
ATOM 6191 C CA . LYS A 1 775 ? 36.653 -61.542 -64.752 1.00 28.64 775 LYS A CA 1
ATOM 6192 C C . LYS A 1 775 ? 36.465 -62.933 -64.140 1.00 28.64 775 LYS A C 1
ATOM 6194 O O . LYS A 1 775 ? 36.916 -63.193 -63.032 1.00 28.64 775 LYS A O 1
ATOM 6199 N N . GLU A 1 776 ? 35.875 -63.835 -64.917 1.00 33.31 776 GLU A N 1
ATOM 6200 C CA . GLU A 1 776 ? 36.274 -65.243 -64.885 1.00 33.31 776 GLU A CA 1
ATOM 6201 C C . GLU A 1 776 ? 37.637 -65.369 -65.588 1.00 33.31 776 GLU A C 1
ATOM 6203 O O . GLU A 1 776 ? 37.881 -64.658 -66.566 1.00 33.31 776 GLU A O 1
ATOM 6208 N N . GLU A 1 777 ? 38.531 -66.224 -65.084 1.00 32.56 777 GLU A N 1
ATOM 6209 C CA . GLU A 1 777 ? 39.007 -67.460 -65.747 1.00 32.56 777 GLU A CA 1
ATOM 6210 C C . GLU A 1 777 ? 40.213 -68.054 -64.965 1.00 32.56 777 GLU A C 1
ATOM 6212 O O . GLU A 1 777 ? 40.830 -67.371 -64.151 1.00 32.56 777 GLU A O 1
ATOM 6217 N N . VAL A 1 778 ? 40.569 -69.316 -65.253 1.00 31.89 778 VAL A N 1
ATOM 6218 C CA . VAL A 1 778 ? 41.788 -70.052 -64.825 1.00 31.89 778 VAL A CA 1
ATOM 6219 C C . VAL A 1 778 ? 41.797 -70.671 -63.407 1.00 31.89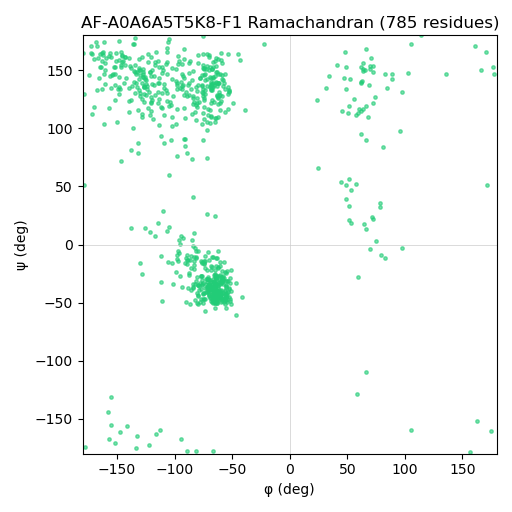 778 VAL A C 1
ATOM 6221 O O . VAL A 1 778 ? 42.376 -70.145 -62.465 1.00 31.89 778 VAL A O 1
ATOM 6224 N N . LEU A 1 779 ? 41.204 -71.871 -63.348 1.00 32.88 779 LEU A N 1
ATOM 6225 C CA . LEU A 1 779 ? 41.747 -73.158 -62.847 1.00 32.88 779 LEU A CA 1
ATOM 6226 C C . LEU A 1 779 ? 42.474 -73.314 -61.481 1.00 32.88 779 LEU A C 1
ATOM 6228 O O . LEU A 1 779 ? 43.467 -72.665 -61.188 1.00 32.88 779 LEU A O 1
ATOM 6232 N N . GLU A 1 780 ? 42.046 -74.383 -60.786 1.00 30.95 780 GLU A N 1
ATOM 6233 C CA . GLU A 1 780 ? 42.826 -75.405 -60.039 1.00 30.95 780 GLU A CA 1
ATOM 6234 C C . GLU A 1 780 ? 43.891 -74.994 -58.993 1.00 30.95 780 GLU A C 1
ATOM 6236 O O . GLU A 1 780 ? 44.946 -74.460 -59.316 1.00 30.95 780 GLU A O 1
ATOM 6241 N N . GLY A 1 781 ? 43.696 -75.413 -57.726 1.00 30.80 781 GLY A N 1
ATOM 6242 C CA . GLY A 1 781 ? 44.746 -75.278 -56.700 1.00 30.80 781 GLY A CA 1
ATOM 6243 C C . GLY A 1 781 ? 44.386 -75.583 -55.235 1.00 30.80 781 GLY A C 1
ATOM 6244 O O . GLY A 1 781 ? 44.693 -74.778 -54.362 1.00 30.80 781 GLY A O 1
ATOM 6245 N N . LEU A 1 782 ? 43.774 -76.733 -54.921 1.00 36.44 782 LEU A N 1
ATOM 6246 C CA . LEU A 1 782 ? 43.853 -77.298 -53.554 1.00 36.44 782 LEU A CA 1
ATOM 6247 C C . LEU A 1 782 ? 45.280 -77.865 -53.322 1.00 36.44 782 LEU A C 1
ATOM 6249 O O . LEU A 1 782 ? 45.865 -78.315 -54.310 1.00 36.44 782 LEU A O 1
ATOM 6253 N N . PRO A 1 783 ? 45.838 -77.917 -52.082 1.00 46.94 783 PRO A N 1
ATOM 6254 C CA . PRO A 1 783 ? 45.095 -78.278 -50.865 1.00 46.94 783 PRO A CA 1
ATOM 6255 C C . PRO A 1 783 ? 45.513 -77.636 -49.510 1.00 46.94 783 PRO A C 1
ATOM 6257 O O . PRO A 1 783 ? 46.552 -77.007 -49.370 1.00 46.94 783 PRO A O 1
ATOM 6260 N N . ALA A 1 784 ? 44.707 -77.966 -48.491 1.00 35.00 784 ALA A N 1
ATOM 6261 C CA . ALA A 1 784 ? 45.074 -78.247 -47.091 1.00 35.00 784 ALA A CA 1
ATOM 6262 C C . ALA A 1 784 ? 45.786 -77.186 -46.215 1.00 35.00 784 ALA A C 1
ATOM 6264 O O . ALA A 1 784 ? 46.977 -76.913 -46.339 1.00 35.00 784 ALA A O 1
ATOM 6265 N N . SER A 1 785 ? 45.081 -76.775 -45.153 1.00 37.22 785 SER A N 1
ATOM 6266 C CA . SER A 1 785 ? 45.684 -76.421 -43.856 1.00 37.22 785 SER A CA 1
ATOM 6267 C C . SER A 1 785 ? 46.475 -77.606 -43.273 1.00 37.22 785 SER A C 1
ATOM 6269 O O . SER A 1 785 ? 46.132 -78.762 -43.541 1.00 37.22 785 SER A O 1
ATOM 6271 N N . PRO A 1 786 ? 47.453 -77.348 -42.390 1.00 51.03 786 PRO A N 1
ATOM 6272 C CA . PRO A 1 786 ? 47.206 -77.757 -41.000 1.00 51.03 786 PRO A CA 1
ATOM 6273 C C . PRO A 1 786 ? 47.760 -76.800 -39.926 1.00 51.03 786 PRO A C 1
ATOM 6275 O O . PRO A 1 786 ? 48.695 -76.047 -40.183 1.00 51.03 786 PRO A O 1
ATOM 6278 N N . SER A 1 787 ? 47.211 -76.964 -38.709 1.00 36.16 787 SER A N 1
ATOM 6279 C CA . SER A 1 787 ? 47.694 -76.482 -37.392 1.00 36.16 787 SER A CA 1
ATOM 6280 C C . SER A 1 787 ? 47.958 -74.982 -37.238 1.00 36.16 787 SER A C 1
ATOM 6282 O O . SER A 1 787 ? 49.099 -74.559 -37.516 1.00 36.16 787 SER A O 1
#

Mean predicted aligned error: 17.58 Å

Solvent-accessible surface area (backbone atoms only — not comparable to full-atom values): 49270 Å² total; per-residue (Å²): 131,89,81,90,84,88,84,79,90,86,88,86,78,89,84,89,84,83,82,91,80,91,79,90,86,89,81,84,86,84,83,87,78,88,86,78,88,81,87,86,85,86,89,83,85,90,77,85,85,76,95,78,89,85,82,83,86,88,80,91,82,89,86,86,89,91,90,88,87,88,86,86,88,90,87,79,91,82,91,85,88,88,85,83,86,86,88,88,90,86,78,91,84,91,78,89,80,82,89,88,89,85,82,83,89,86,84,89,80,87,85,82,88,80,88,81,87,86,82,89,88,86,86,88,88,82,87,84,93,84,85,81,88,61,72,73,72,75,72,65,80,77,81,77,79,75,76,75,80,71,90,66,85,74,81,85,74,77,71,49,76,52,48,42,88,80,52,62,81,41,80,50,92,69,90,69,48,83,59,42,41,61,29,75,73,52,58,66,39,72,83,44,89,55,77,49,49,36,50,42,90,85,82,56,37,17,68,40,60,71,73,62,40,57,47,80,51,59,60,45,40,40,65,87,35,54,53,80,90,71,51,41,79,68,31,63,67,60,48,51,52,30,61,76,70,68,31,44,34,34,27,28,45,78,34,47,28,56,55,46,50,38,41,44,39,40,64,43,48,62,58,56,42,45,62,86,87,58,62,95,75,43,74,85,77,71,40,56,66,35,74,60,66,62,43,52,32,50,32,34,36,43,61,54,95,87,29,31,18,32,30,58,57,38,77,56,58,68,72,56,67,66,69,56,50,42,56,57,48,52,49,54,48,43,38,54,73,87,56,49,53,16,35,30,67,85,36,89,63,60,52,74,67,43,56,69,78,64,65,24,66,39,42,27,36,40,91,45,35,36,36,42,18,77,50,66,27,40,41,89,88,48,60,95,71,14,26,28,44,70,46,71,42,64,39,68,41,35,73,76,33,58,85,60,29,82,62,25,33,26,38,50,71,80,37,68,60,39,75,64,46,17,51,43,32,55,48,54,56,31,65,29,56,45,45,64,44,51,53,47,37,28,60,60,43,56,33,42,25,37,42,36,42,34,25,33,78,57,32,44,52,27,36,30,39,43,44,49,38,57,53,25,32,27,58,71,61,42,48,68,53,67,53,61,53,36,48,48,44,45,29,51,54,57,45,50,51,52,52,49,54,48,43,69,76,44,61,100,49,23,30,43,35,40,40,39,46,44,93,60,100,68,40,32,28,43,38,36,43,34,70,41,54,71,67,57,53,46,52,48,48,48,70,39,44,66,58,35,52,52,44,33,37,73,64,31,44,46,73,69,83,35,66,71,58,46,48,56,53,43,55,55,45,52,60,49,52,51,55,54,44,63,67,65,68,68,78,86,85,83,86,91,80,83,88,87,89,88,86,84,87,81,89,89,82,90,81,90,80,89,88,87,89,84,90,89,87,87,88,90,87,81,81,87,78,87,77,74,81,75,76,94,60,76,71,50,38,34,39,41,37,71,46,38,31,46,76,88,39,81,40,83,39,91,69,91,68,56,96,88,60,50,59,35,36,43,36,35,78,42,79,48,59,68,95,50,35,62,64,54,47,54,54,45,54,50,51,30,34,72,60,63,50,60,55,66,71,61,53,47,68,75,40,40,76,60,51,60,53,44,44,60,42,6,61,49,27,42,57,51,48,52,56,50,47,58,60,39,66,77,67,50,92,44,68,68,69,68,73,47,89,96,26,74,53,33,52,52,52,50,50,50,53,50,48,54,58,47,52,58,48,54,60,62,62,68,69,84,80,83,88,88,82,89,78,88,83,84,82,89,84,84,80,81,87,82,136

Secondary structure (DSSP, 8-state):
------------------S-------------PPP---------PPPPPPP--------------------------------------------------------------------------------PPPGGGTSS-----------PPPP----EEE-GGG---EEE----PPPP---TTGGGGTTS-SEEESB-TTT-EESS-GGGGBPPPTTTB-GGGSPP---GGG-HHHHHHHHHHT-SEEEEHHHHHHHHHHHHHHHTTSPPPP-TTS-TTS-----S--TTTTSPEEEEEEEETTEEEEEE--TT----HHHHHHHHHHHHHHS-HHHHGGGBTT-SSPPPP--GGGS-EEEEEETTEEEEEE--EE-TTSSTT-EEEEEEEE-HHHHH-STTHHHHTT----BSSSSSSBHHHHHHHHHHHTHHHHHHHHHHHT-SEEEEEEE-SSBEEEEEEEEHHHHHHHHTSSS-THHHHHHHHHHHHHHHHHHHHHHHHSTTS-EEEEEEEE-SSS-EEEEEEEE--HHHHHHHHHTTHHHHHHHIIIII-TTTT-HHHHHHHHHHHHHHHHHHHHHHT------------------------------------------PPP--S--EEEEEEEEEEETTEEESS--S--TT--EEEEEEEEEPPHHHHHHHHHHHHHHHHHHHS--HHHHHHHHHHHHHHHHHHHHHHHHHHHHHHHHHHTT--EE----SSSSHHHHHHHHHHHHHHHHHHHHHHTSS-------------------